Protein 2CH5 (pdb70)

InterPro domains:
  IPR002731 ATPase, BadF/BadG/BcrA/BcrD type [PF01869] (7-278)
  IPR039758 N-acetyl-D-glucosamine kinase NAGK-like [PTHR12862] (1-342)
  IPR043129 ATPase, nucleotide binding domain [SSF53067] (2-115)
  IPR043129 ATPase, nucleotide binding domain [SSF53067] (118-343)

GO terms:
  GO:0005515 protein binding (F, IPI)
  GO:0042742 defense response to bacterium (P, IDA)
  GO:0045127 N-acetylglucosamine kinase activity (F, IDA)
  GO:0032495 response to muramyl dipeptide (P, IDA)
  GO:0070434 positive regulation of nucleotide-binding oligomerization domain containing 2 signaling pathway (P, IDA)
  GO:0160047 muramyl dipeptide kinase activity (F, IDA)
  GO:0019262 N-acetylneuraminate catabolic process (P, TAS)
  GO:0006044 N-acetylglucosamine metabolic process (P, TAS)
  GO:0006051 N-acetylmannosamine metabolic process (P, TAS)
  GO:0045127 N-acetylglucosamine kinase activity (F, IMP)
  GO:0006046 N-acetylglucosamine catabolic process (P, IMP)
  GO:0006048 UDP-N-acetylglucosamine biosynthetic process (P, IMP)
  GO:0005829 cytosol (C, TAS)
  GO:0070062 extracellular exosome (C, HDA)

Solvent-accessible surface area: 55566 Å² total; per-residue (Å²): 135,30,136,189,34,32,13,7,1,0,0,40,1,18,32,72,141,1,43,0,0,0,0,10,63,113,22,128,50,39,9,86,4,82,9,113,20,2,22,12,25,60,35,10,30,86,115,0,0,72,56,0,16,90,0,0,53,91,0,3,114,133,18,36,8,68,102,116,64,49,0,77,0,0,0,0,0,1,16,12,9,86,36,150,74,5,8,125,55,2,34,90,52,0,114,115,91,51,89,118,4,8,97,12,6,40,25,25,30,22,1,14,0,2,8,13,0,19,50,87,98,15,12,4,0,0,23,0,11,14,15,4,19,0,53,1,40,13,65,120,43,55,126,30,24,0,1,27,23,16,29,16,2,14,4,18,0,0,10,9,35,0,0,41,57,0,0,34,25,0,0,14,34,69,8,85,12,98,93,28,65,70,114,26,34,56,0,70,133,6,0,46,107,61,18,138,26,113,67,45,49,22,0,6,35,57,3,25,148,82,51,56,24,45,170,2,3,28,0,12,128,27,0,10,51,0,1,126,136,25,22,71,0,0,125,54,2,1,64,77,0,0,24,20,0,0,73,0,0,34,3,2,6,79,93,8,39,88,79,23,15,127,62,194,59,3,0,55,0,10,7,30,34,66,8,20,189,21,18,129,41,0,37,78,0,0,12,41,3,0,5,110,30,22,82,125,73,91,4,79,12,0,1,0,41,103,37,136,68,20,9,0,10,0,0,0,18,53,0,0,127,94,50,59,42,132,3,65,36,90,68,102,34,4,12,86,48,65,19,51,6,66,6,37,128,36,139,180,36,26,16,6,0,0,0,35,2,26,34,62,140,0,41,0,2,0,0,15,68,104,22,114,61,42,11,90,3,84,9,110,28,3,28,12,25,61,30,10,32,83,95,0,0,67,53,0,18,89,0,0,48,92,0,5,117,133,17,36,9,70,102,118,66,48,2,74,0,0,0,0,0,1,16,12,8,78,34,157,78,5,8,123,53,1,38,85,51,0,112,113,94,52,85,115,3,8,99,15,4,41,24,27,29,23,1,16,0,2,8,12,0,22,35,86,100,13,12,4,0,0,22,0,11,14,15,5,21,0,66,2,40,11,67,116,46,56,131,30,20,0,4,27,22,15,27,17,2,15,4,19,0,0,9,11,37,0,0,38,58,0,0,35,23,0,0,17,36,69,9,89,13,97,90,27,63,37,117,24,36,65,0,75,110,6,0,32,105,62,19,144,21,112,68,46,51,20,0,6,36,61,3,25,143,86,51,58,26,55,186,2,2,28,0,12,127,28,0,10,40,0,3,130,138,43,26,40,0,0,49,69,2,2,46,69,0,0,28,22,0,0,78,0,0,27,2,2,27,96,93,8,40,92,90,26,36,122,62,217,76,3,1,49,0,11,6,31,34,68,7,20,194,22,18,110,35,0,49,31,0,0,29,33,4,0,41,68,12,88,85,171,58,76,16,1,3,0,36,106,36,134,71,24,7,0,10,0,0,0,18,52,0,0,133,94,50,55,48,133,4,64,37,85,65,102,31,4,13,83,51,65,35,79,65,100,17,112,137,25,132,183,41,29,13,7,0,0,0,38,1,17,36,60,138,0,43,0,3,0,0,11,65,117,23,143,50,42,12,92,4,83,8,111,28,2,25,12,24,61,30,14,35,90,110,0,0,76,43,0,18,90,0,0,49,92,0,3,118,133,18,35,10,69,104,118,66,49,2,76,0,0,0,0,1,1,17,14,9,84,34,148,72,6,2,119,58,1,38,91,52,0,114,113,96,51,89,118,4,6,92,15,8,38,31,35,27,20,0,13,0,2,9,15,0,21,43,88,96,12,12,4,0,0,23,0,10,21,15,5,22,0,60,1,45,14,66,91,71,51,127,32,19,0,2,28,17,16,30,15,2,15,4,18,0,0,10,10,36,0,0,40,56,0,0,33,24,0,0,15,35,69,9,88,15,96,92,28,65,72,117,25,34,63,0,71,135,5,0,47,109,58,18,148,24,115,65,44,44,21,0,7,36,59,3,25,147,83,50,61,27,58,181,3,2,26,0,13,124,29,0,15,44,0,2,134,135,42,25,71,0,0,71,69,2,1,49,71,0,0,30,22,0,0,72,0,0,32,5,2,21,96,102,8,45,91,75,25,29,122,66,198,69,2,1,47,0,10,6,32,33,58,7,19,182,25,17,129,22,0,41,54,0,0,0,10,8,1,16,58,21,39,155,172,8,77,12,0,4,0,38,99,36,138,70,24,8,0,10,0,0,0,18,51,0,0,129,92,50,58,40,132,3,66,37,86,66,103,30,3,11,77,57,62,27,67,22,96,31,78,126,42,138,173,37,30,14,8,0,0,0,42,0,17,34,50,148,1,40,0,0,0,0,18,63,114,23,136,46,50,10,88,4,84,9,114,20,1,18,12,24,53,35,10,32,89,108,0,0,67,47,0,18,92,0,0,46,90,0,5,120,128,18,37,12,69,100,117,67,47,1,72,0,0,0,0,0,1,15,13,9,78,26,114,69,5,9,126,58,1,25,92,51,0,124,113,92,52,86,120,4,7,100,16,10,42,28,28,28,20,1,17,0,2,8,13,0,23,33,87,100,13,12,4,0,0,22,0,11,21,14,5,22,0,63,2,43,11,65,118,45,56,129,31,17,0,4,28,23,16,30,15,2,16,4,15,0,0,8,11,29,0,0,38,57,0,0,34,24,0,0,16,35,66,8,84,13,97,94,28,64,69,118,25,29,64,0,62,106,7,0,36,126,61,18,158,23,114,69,45,56,20,0,7,42,63,3,25,145,82,50,60,26,59,179,2,2,28,0,12,127,28,0,12,44,0,5,125,133,42,24,69,0,0,50,56,2,1,53,75,0,0,31,42,0,0,71,1,0,33,5,2,26,100,102,9,42,86,82,24,37,123,65,209,78,3,1,45,0,11,6,32,34,70,8,20,196,21,19,110,40,0,46,42,0,0,32,42,8,0,12,102,14,78,33,169,53,77,16,0,4,0,26,103,38,126,73,20,7,0,10,0,0,0,18,51,0,0,125,93,52,57,41,129,5,64,36,94,67,96,33,3,21,79,53,63,40,75,52,98,23,55

Sequence (1370 aa):
PQFMAAIYGGVEGGGTRSEVLLVSEDGKILAEADGLSTNHWLIGTDKCVERINEMVNRAKRKAGVDPLVPLRSLGLSLSGGDQEDAGRILIEELRDRFPYLSESYLITTDAAGSIATATPDGGVVLISGTGSNCRLINPDGSESGCGGWGHMMGDEGSAYWIAHQAVKIVFDSIDNLEAAPHDIGYVKQAMFHYFQVPDRLGILTHLYRDFDKCRFAGFCRKIAEGAQQGDPLSRYIFRKAGEMLGRHIVAVLPEIDPVLFQGKIGLPILCVGSVWKSWELLKEGFLLALTQGRAQNFFSSFTLMKLRHSSALGGASLGARHIGHLLPMDYSANAIAFYSYTFSPQFMAAIYGGVEGGGTRSEVLLVSEDGKILAEADGLSTNHWLIGTDKCVERINEMVNRAKRKAGVDPLVPLRSLGLSLSGGDQEDAGRILIEELRDRFPYLSESYLITTDAAGSIATATPDGGVVLISGTGSNCRLINPDGSESGCGGWGHMMGDEGSAYWIAHQAVKIVFDSIDNLEAAPHDIGYVKQAMFHYFQVPDRLGILTHLYRDFDKCRFAGFCRKIAEGAQQGDPLSRYIFRKAGEMLGRHIVAVLPEIDPVLFQGKIGLPILCVGSVWKSWELLKEGFLLALTQGREIFSSFTLMKLRHSSALGGASLGARHIGHLLPMDYSANAIAFYSYTFSPQFMAAIYGGVEGGGTRSEVLLVSEDGKILAEADGLSTNHWLIGTDKCVERINEMVNRAKRKAGVDPLVPLRSLGLSLSGGDQEDAGRILIEELRDRFPYLSESYLITTDAAGSIATATPDGGVVLISGTGSNCRLINPDGSESGCGGWGHMMGDEGSAYWIAHQAVKIVFDSIDNLEAAPHDIGYVKQAMFHYFQVPDRLGILTHLYRDFDKCRFAGFCRKIAEGAQQGDPLSRYIFRKAGEMLGRHIVAVLPEIDPVLFQGKIGLPILCVGSVWKSWELLKEGFLLALTQGREFFSSFTLMKLRHSSALGGASLGARHIGHLLPMDYSANAIAFYSYTFSPQFMAAIYGGVEGGGTRSEVLLVSEDGKILAEADGLSTNHWLIGTDKCVERINEMVNRAKRKAGVDPLVPLRSLGLSLSGGDQEDAGRILIEELRDRFPYLSESYLITTDAAGSIATATPDGGVVLISGTGSNCRLINPDGSESGCGGWGHMMGDEGSAYWIAHQAVKIVFDSIDNLEAAPHDIGYVKQAMFHYFQVPDRLGILTHLYRDFDKCRFAGFCRKIAEGAQQGDPLSRYIFRKAGEMLGRHIVAVLPEIDPVLFQGKIGLPILCVGSVWKSWELLKEGFLLALTQGREIFSSFTLMKLRHSSALGGASLGARHIGHLLPMDYSANAIAFYSYTFS

Nearest PDB structures (foldseek):
  2ch5-assembly1_A  TM=1.003E+00  e=2.775E-71  Homo sapiens
  2ch5-assembly2_C  TM=1.001E+00  e=9.405E-68  Homo sapiens
  2ch5-assembly2_D  TM=9.970E-01  e=1.240E-66  Homo sapiens
  2ch6-assembly2_C  TM=9.502E-01  e=1.767E-57  Homo sapiens
  2ch6-assembly2_B  TM=9.580E-01  e=5.523E-48  Homo sapiens

Foldseek 3Di:
DAAPFAKFKFWQADDQWIKMWIATLQGHTQFMFIWGHQACVPVNLVVNLVGVQVGLVVRCVSSVPDPLAEHAWYFYAHQVLPPPVSVVVNQVCNCVPPVSHYPYYDGHHSQQLLQLLQDPQWAWEWEAALATWIKTQHNVRDIDIDGSPDPVPDRFLHLLNLLVVLLVLVVCCVVVVDNRPADNVQSVVLVCVLLVHDDDVSCVCCVPVVPDSNSSSVSSVSLLVCVVVPGVRSLVSLLRSLQVSLVRCLVCVVVYDLVCQDDPQGNEYEYHYDSCVSVVSSPNSNVCNNLVSDDPDRHQKHFYKYFPDDSSSSSSQVRQVVVPRHHDHDSVNTMDTDDMDGND/DQAPFAKFKFWQQAAQWIKMFIATLQQHTQFMFIWGHQACVPPNLVVNLVGVQVGLVVRCVSSVPDPLAEHAWYFYAHQVLPDPVSVVVNVVCNCVVPVSHYPYYHGHHSQQLLCLQQDPQWAWEWEAALATWIKTQHNVRDIDIDDSPDDVPDRFLHLLNLLVVLLVQVVCCVVVVDNRPADNVQSVVLVCVLLVHDDPVSCVCCVPPVDDSVSSSVSSVSLLVCVVVPGPRSLVSLLRSLLVSLLRCLVCVVVYDCVCQDDDQGNEYEYHYDCCVSCVSSPVSNVVNNLVSVVCRFKYWYKYFPDDSSSSSSQVRQVVVPRHHDHDSVNTMDTDDMTGDD/DAAPFAKFKFWQADAQWIKMWIATLQGHTQFMFIWGHQACVPPPLVVNLVGVQVGLVVRCVSSVPDPLAEHAWYFYAHQVLPPDVSVVVNVVCNCVVPVSHYPYYDGHHSQQLLQLLQDPQWAWEWEAALATWIKTQHSPRDIDIDDSPDDVPDRFLHLLNLLVVLVVQVVCCVVVVDNHPADNVQSVVLVCVLQVHDDDVSCVCCVPVVPDSNSSSVSSVSLLVCVVVPGVSSLVSLLSSLQVSLVRCLVCQVVYDVVCQDDDFGNEYEYHYDSCVSVVSSPNSNCVNNVVRCCDHFKYFYKYFPDDSSSSSSQVRQVVVPRHHDHDNVNGMDTDDMDTDD/DQAPFAKFKFWQQDDFKIKMWIATLQQHTQFIWIWGHQACVVVNLVVNLVGVQVGLVVRCVSSVPDPLAEHAWYFYAHQVLPPPVSVVVNVVCNCVVPVSHYPYYDGHHSQLLLVLQQDPQWAWEWEAALATWIKTQHNVRDIDIDDSDDPVPDRFLHLLNLLVCLLVLVVCCVVVVDNHPADNVQSVVLVCVLLVHDDPVSCVCCVPVVDDSVSSSVSSVSLLVCVVVPGVSSLVSLLRSLQVSLLRCLVCVVVYDCVCQDDDQGHEYEYDYDSCVSCVSSPNSNVVNNVVSVVVIFKHFYKYFPDDSSSSSSQVGQVVVPRHHDHDSVNGMDTDDMDGDD

Structure (mmCIF, N/CA/C/O backbone):
data_2CH5
#
_entry.id   2CH5
#
_cell.length_a   57.537
_cell.length_b   98.482
_cell.length_c   101.981
_cell.angle_alpha   63.43
_cell.angle_beta   75.66
_cell.angle_gamma   75.06
#
_symmetry.space_group_name_H-M   'P 1'
#
loop_
_entity.id
_entity.type
_entity.pdbx_description
1 polymer 'NAGK PROTEIN'
2 non-polymer 2-acetamido-2-deoxy-beta-D-glucopyranose
3 non-polymer GLYCEROL
4 non-polymer 2-acetamido-2-deoxy-alpha-D-glucopyranose
5 water water
#
loop_
_atom_site.group_PDB
_atom_site.id
_atom_site.type_symbol
_atom_site.label_atom_id
_atom_site.label_alt_id
_atom_site.label_comp_id
_atom_site.label_asym_id
_atom_site.label_entity_id
_atom_site.label_seq_id
_atom_site.pdbx_PDB_ins_code
_atom_site.Cartn_x
_atom_site.Cartn_y
_atom_site.Cartn_z
_atom_site.occupancy
_atom_site.B_iso_or_equiv
_atom_site.auth_seq_id
_atom_site.auth_comp_id
_atom_site.auth_asym_id
_atom_site.auth_atom_id
_atom_site.pdbx_PDB_model_num
ATOM 1 N N . PRO A 1 1 ? 43.023 55.402 102.803 1.00 49.87 -2 PRO A N 1
ATOM 2 C CA . PRO A 1 1 ? 41.895 56.180 102.274 1.00 48.57 -2 PRO A CA 1
ATOM 3 C C . PRO A 1 1 ? 42.287 56.927 100.984 1.00 48.40 -2 PRO A C 1
ATOM 4 O O . PRO A 1 1 ? 42.421 58.166 100.968 1.00 49.78 -2 PRO A O 1
ATOM 8 N N . GLN A 1 2 ? 42.459 56.150 99.918 1.00 46.45 -1 GLN A N 1
ATOM 9 C CA . GLN A 1 2 ? 42.935 56.619 98.625 1.00 44.64 -1 GLN A CA 1
ATOM 10 C C . GLN A 1 2 ? 41.976 56.151 97.506 1.00 42.66 -1 GLN A C 1
ATOM 11 O O . GLN A 1 2 ? 41.612 56.921 96.619 1.00 41.70 -1 GLN A O 1
ATOM 17 N N . PHE A 1 3 ? 41.562 54.888 97.567 1.00 40.14 0 PHE A N 1
ATOM 18 C CA . PHE A 1 3 ? 40.776 54.275 96.488 1.00 40.15 0 PHE A CA 1
ATOM 19 C C . PHE A 1 3 ? 39.284 54.294 96.801 1.00 38.31 0 PHE A C 1
ATOM 20 O O . PHE A 1 3 ? 38.430 54.196 95.939 1.00 38.39 0 PHE A O 1
ATOM 28 N N . MET A 1 4 ? 38.976 54.313 98.535 1.00 29.27 1 MET A N 1
ATOM 29 C CA . MET A 1 4 ? 37.533 54.156 98.808 1.00 29.74 1 MET A CA 1
ATOM 30 C C . MET A 1 4 ? 36.741 55.430 98.617 1.00 29.95 1 MET A C 1
ATOM 31 O O . MET A 1 4 ? 35.538 55.371 98.375 1.00 30.32 1 MET A O 1
ATOM 36 N N . ALA A 1 5 ? 37.416 56.577 98.737 1.00 30.12 2 ALA A N 1
ATOM 37 C CA . ALA A 1 5 ? 36.743 57.858 98.814 1.00 29.68 2 ALA A CA 1
ATOM 38 C C . ALA A 1 5 ? 37.017 58.745 97.594 1.00 29.16 2 ALA A C 1
ATOM 39 O O . ALA A 1 5 ? 37.994 58.550 96.869 1.00 27.85 2 ALA A O 1
ATOM 41 N N . ALA A 1 6 ? 36.131 59.726 97.405 1.00 28.88 3 ALA A N 1
ATOM 42 C CA . ALA A 1 6 ? 36.281 60.758 96.384 1.00 28.05 3 ALA A CA 1
ATOM 43 C C . ALA A 1 6 ? 37.562 61.586 96.576 1.00 27.53 3 ALA A C 1
ATOM 44 O O . ALA A 1 6 ? 37.920 61.959 97.695 1.00 27.74 3 ALA A O 1
ATOM 46 N N . ILE A 1 7 ? 38.234 61.886 95.466 1.00 26.75 4 ILE A N 1
ATOM 47 C CA . ILE A 1 7 ? 39.403 62.750 95.482 1.00 25.82 4 ILE A CA 1
ATOM 48 C C . ILE A 1 7 ? 39.090 64.027 94.729 1.00 24.43 4 ILE A C 1
ATOM 49 O O . ILE A 1 7 ? 38.575 64.002 93.579 1.00 22.47 4 ILE A O 1
ATOM 54 N N . TYR A 1 8 ? 39.415 65.136 95.396 1.00 23.09 5 TYR A N 1
ATOM 55 C CA . TYR A 1 8 ? 39.152 66.475 94.902 1.00 23.67 5 TYR A CA 1
ATOM 56 C C . TYR A 1 8 ? 40.420 67.186 94.541 1.00 23.74 5 TYR A C 1
ATOM 57 O O . TYR A 1 8 ? 41.289 67.347 95.390 1.00 24.49 5 TYR A O 1
ATOM 66 N N . GLY A 1 9 ? 40.496 67.675 93.303 1.00 23.10 6 GLY A N 1
ATOM 67 C CA . GLY A 1 9 ? 41.685 68.337 92.811 1.00 23.10 6 GLY A CA 1
ATOM 68 C C . GLY A 1 9 ? 41.458 69.845 92.732 1.00 23.32 6 GLY A C 1
ATOM 69 O O . GLY A 1 9 ? 40.325 70.311 92.513 1.00 23.16 6 GLY A O 1
ATOM 70 N N . GLY A 1 10 ? 42.531 70.581 92.917 1.00 23.35 7 GLY A N 1
ATOM 71 C CA . GLY A 1 10 ? 42.567 72.023 92.650 1.00 23.35 7 GLY A CA 1
ATOM 72 C C . GLY A 1 10 ? 43.814 72.362 91.882 1.00 22.84 7 GLY A C 1
ATOM 73 O O . GLY A 1 10 ? 44.871 71.763 92.098 1.00 22.24 7 GLY A O 1
ATOM 74 N N . VAL A 1 11 ? 43.697 73.313 90.957 1.00 23.89 8 VAL A N 1
ATOM 75 C CA . VAL A 1 11 ? 44.867 73.858 90.244 1.00 25.44 8 VAL A CA 1
ATOM 76 C C . VAL A 1 11 ? 44.875 75.388 90.411 1.00 27.07 8 VAL A C 1
ATOM 77 O O . VAL A 1 11 ? 43.888 76.047 90.076 1.00 27.51 8 VAL A O 1
ATOM 81 N N . GLU A 1 12 ? 45.984 75.906 90.941 1.00 28.37 9 GLU A N 1
ATOM 82 C CA . GLU A 1 12 ? 46.276 77.336 91.079 1.00 29.09 9 GLU A CA 1
ATOM 83 C C . GLU A 1 12 ? 47.028 77.672 89.829 1.00 30.22 9 GLU A C 1
ATOM 84 O O . GLU A 1 12 ? 48.112 77.131 89.596 1.00 27.83 9 GLU A O 1
ATOM 90 N N . GLY A 1 13 ? 46.450 78.524 88.996 1.00 32.30 10 GLY A N 1
ATOM 91 C CA . GLY A 1 13 ? 47.048 78.817 87.716 1.00 35.43 10 GLY A CA 1
ATOM 92 C C . GLY A 1 13 ? 47.164 80.290 87.419 1.00 37.32 10 GLY A C 1
ATOM 93 O O . GLY A 1 13 ? 46.745 80.749 86.316 1.00 38.93 10 GLY A O 1
ATOM 94 N N . GLY A 1 14 ? 47.717 81.032 88.378 1.00 38.61 11 GLY A N 1
ATOM 95 C CA . GLY A 1 14 ? 48.173 82.398 88.118 1.00 39.84 11 GLY A CA 1
ATOM 96 C C . GLY A 1 14 ? 49.692 82.504 87.955 1.00 40.81 11 GLY A C 1
ATOM 97 O O . GLY A 1 14 ? 50.428 81.735 88.568 1.00 41.96 11 GLY A O 1
ATOM 98 N N . GLY A 1 15 ? 50.166 83.432 87.116 1.00 41.88 12 GLY A N 1
ATOM 99 C CA . GLY A 1 15 ? 51.605 83.841 87.158 1.00 41.52 12 GLY A CA 1
ATOM 100 C C . GLY A 1 15 ? 52.688 82.987 86.476 1.00 41.81 12 GLY A C 1
ATOM 101 O O . GLY A 1 15 ? 52.492 82.502 85.370 1.00 42.59 12 GLY A O 1
ATOM 102 N N . THR A 1 16 ? 53.855 82.824 87.122 1.00 41.31 13 THR A N 1
ATOM 103 C CA . THR A 1 16 ? 54.999 82.142 86.457 1.00 40.46 13 THR A CA 1
ATOM 104 C C . THR A 1 16 ? 54.748 80.643 86.208 1.00 38.35 13 THR A C 1
ATOM 105 O O . THR A 1 16 ? 55.504 79.991 85.489 1.00 37.69 13 THR A O 1
ATOM 109 N N . ARG A 1 17 ? 53.659 80.112 86.757 1.00 35.63 14 ARG A N 1
ATOM 110 C CA . ARG A 1 17 ? 53.684 78.745 87.201 1.00 32.65 14 ARG A CA 1
ATOM 111 C C . ARG A 1 17 ? 52.337 78.331 87.772 1.00 31.43 14 ARG A C 1
ATOM 112 O O . ARG A 1 17 ? 51.587 79.173 88.263 1.00 30.28 14 ARG A O 1
ATOM 120 N N . SER A 1 18 ? 52.072 77.023 87.758 1.00 29.16 15 SER A N 1
ATOM 121 C CA . SER A 1 18 ? 50.858 76.471 88.335 1.00 28.82 15 SER A CA 1
ATOM 122 C C . SER A 1 18 ? 51.231 75.426 89.388 1.00 27.28 15 SER A C 1
ATOM 123 O O . SER A 1 18 ? 52.377 74.924 89.422 1.00 24.92 15 SER A O 1
ATOM 126 N N . GLU A 1 19 ? 50.276 75.127 90.254 1.00 27.38 16 GLU A N 1
ATOM 127 C CA . GLU A 1 19 ? 50.420 74.065 91.259 1.00 27.87 16 GLU A CA 1
ATOM 128 C C . GLU A 1 19 ? 49.106 73.278 91.356 1.00 26.81 16 GLU A C 1
ATOM 129 O O . GLU A 1 19 ? 48.035 73.871 91.278 1.00 24.84 16 GLU A O 1
ATOM 135 N N . VAL A 1 20 ? 49.199 71.941 91.447 1.00 26.36 17 VAL A N 1
ATOM 136 C CA . VAL A 1 20 ? 48.037 71.074 91.728 1.00 26.30 17 VAL A CA 1
ATOM 137 C C . VAL A 1 20 ? 48.121 70.608 93.168 1.00 24.80 17 VAL A C 1
ATOM 138 O O . VAL A 1 20 ? 49.195 70.173 93.609 1.00 24.40 17 VAL A O 1
ATOM 142 N N . LEU A 1 21 ? 46.986 70.604 93.856 1.00 25.00 18 LEU A N 1
ATOM 143 C CA . LEU A 1 21 ? 46.785 69.793 95.055 1.00 25.77 18 LEU A CA 1
ATOM 144 C C . LEU A 1 21 ? 45.686 68.772 94.822 1.00 25.02 18 LEU A C 1
ATOM 145 O O . LEU A 1 21 ? 44.677 69.075 94.179 1.00 25.17 18 LEU A O 1
ATOM 150 N N . LEU A 1 22 ? 45.891 67.563 95.345 1.00 24.77 19 LEU A N 1
ATOM 151 C CA . LEU A 1 22 ? 44.822 66.576 95.461 1.00 24.70 19 LEU A CA 1
ATOM 152 C C . LEU A 1 22 ? 44.500 66.421 96.927 1.00 24.33 19 LEU A C 1
ATOM 153 O O . LEU A 1 22 ? 45.401 66.255 97.747 1.00 22.30 19 LEU A O 1
ATOM 158 N N . VAL A 1 23 ? 43.204 66.469 97.245 1.00 23.79 20 VAL A N 1
ATOM 159 C CA . VAL A 1 23 ? 42.720 66.465 98.618 1.00 24.74 20 VAL A CA 1
ATOM 160 C C . VAL A 1 23 ? 41.661 65.355 98.794 1.00 24.72 20 VAL A C 1
ATOM 161 O O . VAL A 1 23 ? 40.828 65.115 97.896 1.00 24.08 20 VAL A O 1
ATOM 165 N N . SER A 1 24 ? 41.714 64.661 99.931 1.00 25.23 21 SER A N 1
ATOM 166 C CA . SER A 1 24 ? 40.709 63.647 100.227 1.00 25.68 21 SER A CA 1
ATOM 167 C C . SER A 1 24 ? 39.379 64.294 100.557 1.00 26.06 21 SER A C 1
ATOM 168 O O . SER A 1 24 ? 39.295 65.477 100.933 1.00 25.10 21 SER A O 1
ATOM 171 N N . GLU A 1 25 ? 38.338 63.495 100.401 1.00 26.60 22 GLU A N 1
ATOM 172 C CA . GLU A 1 25 ? 36.991 63.849 100.824 1.00 28.42 22 GLU A CA 1
ATOM 173 C C . GLU A 1 25 ? 36.980 64.527 102.203 1.00 27.95 22 GLU A C 1
ATOM 174 O O . GLU A 1 25 ? 36.192 65.445 102.431 1.00 27.33 22 GLU A O 1
ATOM 180 N N . ASP A 1 26 ? 37.879 64.086 103.101 1.00 28.36 23 ASP A N 1
ATOM 181 C CA . ASP A 1 26 ? 37.948 64.624 104.476 1.00 29.03 23 ASP A CA 1
ATOM 182 C C . ASP A 1 26 ? 38.861 65.843 104.680 1.00 28.71 23 ASP A C 1
ATOM 183 O O . ASP A 1 26 ? 39.011 66.309 105.797 1.00 28.19 23 ASP A O 1
ATOM 188 N N . GLY A 1 27 ? 39.446 66.367 103.605 1.00 28.34 24 GLY A N 1
ATOM 189 C CA . GLY A 1 27 ? 40.242 67.591 103.672 1.00 28.83 24 GLY A CA 1
ATOM 190 C C . GLY A 1 27 ? 41.745 67.407 103.786 1.00 28.81 24 GLY A C 1
ATOM 191 O O . GLY A 1 27 ? 42.468 68.391 103.954 1.00 29.31 24 GLY A O 1
ATOM 192 N N . LYS A 1 28 ? 42.212 66.168 103.691 1.00 28.99 25 LYS A N 1
ATOM 193 C CA . LYS A 1 28 ? 43.650 65.846 103.825 1.00 29.42 25 LYS A CA 1
ATOM 194 C C . LYS A 1 28 ? 44.356 65.969 102.479 1.00 28.66 25 LYS A C 1
ATOM 195 O O . LYS A 1 28 ? 43.943 65.363 101.493 1.00 28.14 25 LYS A O 1
ATOM 201 N N . ILE A 1 29 ? 45.430 66.748 102.433 1.00 28.60 26 ILE A N 1
ATOM 202 C CA . ILE A 1 29 ? 46.200 66.896 101.198 1.00 28.12 26 ILE A CA 1
ATOM 203 C C . ILE A 1 29 ? 46.943 65.574 100.952 1.00 27.53 26 ILE A C 1
ATOM 204 O O . ILE A 1 29 ? 47.689 65.090 101.815 1.00 27.35 26 ILE A O 1
ATOM 209 N N . LEU A 1 30 ? 46.679 64.968 99.794 1.00 26.20 27 LEU A N 1
ATOM 210 C CA . LEU A 1 30 ? 47.264 63.683 99.412 1.00 26.03 27 LEU A CA 1
ATOM 211 C C . LEU A 1 30 ? 48.522 63.814 98.520 1.00 25.48 27 LEU A C 1
ATOM 212 O O . LEU A 1 30 ? 49.376 62.924 98.507 1.00 25.46 27 LEU A O 1
ATOM 217 N N . ALA A 1 31 ? 48.594 64.901 97.748 1.00 25.27 28 ALA A N 1
ATOM 218 C CA . ALA A 1 31 ? 49.677 65.130 96.777 1.00 24.56 28 ALA A CA 1
ATOM 219 C C . ALA A 1 31 ? 49.692 66.575 96.307 1.00 24.01 28 ALA A C 1
ATOM 220 O O . ALA A 1 31 ? 48.641 67.234 96.240 1.00 22.65 28 ALA A O 1
ATOM 222 N N . GLU A 1 32 ? 50.885 67.031 95.945 1.00 23.73 29 GLU A N 1
ATOM 223 C CA . GLU A 1 32 ? 51.088 68.327 95.318 1.00 25.54 29 GLU A CA 1
ATOM 224 C C . GLU A 1 32 ? 52.054 68.169 94.159 1.00 24.63 29 GLU A C 1
ATOM 225 O O . GLU A 1 32 ? 52.969 67.333 94.216 1.00 23.16 29 GLU A O 1
ATOM 231 N N . ALA A 1 33 ? 51.870 68.977 93.122 1.00 23.12 30 ALA A N 1
ATOM 232 C CA . ALA A 1 33 ? 52.818 69.007 92.014 1.00 23.63 30 ALA A CA 1
ATOM 233 C C . ALA A 1 33 ? 52.874 70.388 91.385 1.00 23.40 30 ALA A C 1
ATOM 234 O O . ALA A 1 33 ? 51.848 71.097 91.343 1.00 23.36 30 ALA A O 1
ATOM 236 N N . ASP A 1 34 ? 54.055 70.766 90.875 1.00 22.02 31 ASP A N 1
ATOM 237 C CA . ASP A 1 34 ? 54.181 72.014 90.112 1.00 23.13 31 ASP A CA 1
ATOM 238 C C . ASP A 1 34 ? 53.818 71.724 88.697 1.00 22.60 31 ASP A C 1
ATOM 239 O O . ASP A 1 34 ? 53.983 70.614 88.243 1.00 22.48 31 ASP A O 1
ATOM 244 N N . GLY A 1 35 ? 53.364 72.754 88.006 1.00 22.34 32 GLY A N 1
ATOM 245 C CA . GLY A 1 35 ? 53.089 72.713 86.568 1.00 22.84 32 GLY A CA 1
ATOM 246 C C . GLY A 1 35 ? 53.514 73.990 85.882 1.00 22.21 32 GLY A C 1
ATOM 247 O O . GLY A 1 35 ? 53.981 74.954 86.524 1.00 21.70 32 GLY A O 1
ATOM 248 N N . LEU A 1 36 ? 53.386 73.988 84.558 1.00 22.83 33 LEU A N 1
ATOM 249 C CA . LEU A 1 36 ? 53.699 75.155 83.742 1.00 23.78 33 LEU A CA 1
ATOM 250 C C . LEU A 1 36 ? 52.581 76.227 83.813 1.00 24.07 33 LEU A C 1
ATOM 251 O O . LEU A 1 36 ? 51.524 75.974 84.371 1.00 24.35 33 LEU A O 1
ATOM 256 N N . SER A 1 37 ? 52.843 77.414 83.252 1.00 25.74 34 SER A N 1
ATOM 257 C CA . SER A 1 37 ? 51.843 78.517 83.157 1.00 25.93 34 SER A CA 1
ATOM 258 C C . SER A 1 37 ? 50.544 78.066 82.477 1.00 25.87 34 SER A C 1
ATOM 259 O O . SER A 1 37 ? 50.554 77.287 81.495 1.00 27.25 34 SER A O 1
ATOM 262 N N . THR A 1 38 ? 49.423 78.547 83.014 1.00 25.53 35 THR A N 1
ATOM 263 C CA . THR A 1 38 ? 48.100 78.230 82.497 1.00 25.23 35 THR A CA 1
ATOM 264 C C . THR A 1 38 ? 47.232 79.496 82.332 1.00 24.70 35 THR A C 1
ATOM 265 O O . THR A 1 38 ? 46.012 79.443 82.557 1.00 25.83 35 THR A O 1
ATOM 269 N N . ASN A 1 39 ? 47.876 80.601 81.923 1.00 24.76 36 ASN A N 1
ATOM 270 C CA . ASN A 1 39 ? 47.215 81.833 81.509 1.00 24.33 36 ASN A CA 1
ATOM 271 C C . ASN A 1 39 ? 46.815 81.809 80.028 1.00 23.97 36 ASN A C 1
ATOM 272 O O . ASN A 1 39 ? 47.644 82.013 79.160 1.00 23.75 36 ASN A O 1
ATOM 277 N N . HIS A 1 40 ? 45.528 81.628 79.765 1.00 24.21 37 HIS A N 1
ATOM 278 C CA . HIS A 1 40 ? 45.025 81.437 78.413 1.00 23.86 37 HIS A CA 1
ATOM 279 C C . HIS A 1 40 ? 45.139 82.684 77.562 1.00 22.71 37 HIS A C 1
ATOM 280 O O . HIS A 1 40 ? 45.214 82.620 76.349 1.00 23.90 37 HIS A O 1
ATOM 287 N N . TRP A 1 41 ? 45.206 83.842 78.199 1.00 22.61 38 TRP A N 1
ATOM 288 C CA . TRP A 1 41 ? 45.392 85.073 77.463 1.00 22.24 38 TRP A CA 1
ATOM 289 C C . TRP A 1 41 ? 46.755 85.055 76.781 1.00 21.81 38 TRP A C 1
ATOM 290 O O . TRP A 1 41 ? 46.909 85.577 75.691 1.00 21.90 38 TRP A O 1
ATOM 301 N N . LEU A 1 42 ? 47.740 84.446 77.441 1.00 22.34 39 LEU A N 1
ATOM 302 C CA . LEU A 1 42 ? 49.124 84.403 76.932 1.00 23.82 39 LEU A CA 1
ATOM 303 C C . LEU A 1 42 ? 49.463 83.170 76.108 1.00 24.51 39 LEU A C 1
ATOM 304 O O . LEU A 1 42 ? 50.202 83.277 75.124 1.00 25.01 39 LEU A O 1
ATOM 309 N N . ILE A 1 43 ? 48.928 82.018 76.474 1.00 24.92 40 ILE A N 1
ATOM 310 C CA . ILE A 1 43 ? 49.338 80.781 75.806 1.00 26.73 40 ILE A CA 1
ATOM 311 C C . ILE A 1 43 ? 48.261 80.047 75.018 1.00 26.88 40 ILE A C 1
ATOM 312 O O . ILE A 1 43 ? 48.581 79.102 74.278 1.00 25.97 40 ILE A O 1
ATOM 317 N N . GLY A 1 44 ? 47.006 80.465 75.163 1.00 27.17 41 GLY A N 1
ATOM 318 C CA . GLY A 1 44 ? 45.908 79.850 74.415 1.00 28.06 41 GLY A CA 1
ATOM 319 C C . GLY A 1 44 ? 45.350 78.690 75.214 1.00 28.24 41 GLY A C 1
ATOM 320 O O . GLY A 1 44 ? 46.019 78.130 76.082 1.00 29.11 41 GLY A O 1
ATOM 321 N N . THR A 1 45 ? 44.121 78.329 74.921 1.00 28.39 42 THR A N 1
ATOM 322 C CA . THR A 1 45 ? 43.462 77.194 75.586 1.00 29.09 42 THR A CA 1
ATOM 323 C C . THR A 1 45 ? 44.067 75.809 75.311 1.00 28.84 42 THR A C 1
ATOM 324 O O . THR A 1 45 ? 44.108 74.964 76.216 1.00 28.21 42 THR A O 1
ATOM 328 N N . ASP A 1 46 ? 44.515 75.549 74.092 1.00 29.50 43 ASP A N 1
ATOM 329 C CA . ASP A 1 46 ? 45.080 74.226 73.781 1.00 29.28 43 ASP A CA 1
ATOM 330 C C . ASP A 1 46 ? 46.285 73.852 74.694 1.00 29.71 43 ASP A C 1
ATOM 331 O O . ASP A 1 46 ? 46.353 72.729 75.214 1.00 28.93 43 ASP A O 1
ATOM 336 N N . LYS A 1 47 ? 47.240 74.773 74.869 1.00 29.29 44 LYS A N 1
ATOM 337 C CA . LYS A 1 47 ? 48.391 74.477 75.725 1.00 28.93 44 LYS A CA 1
ATOM 338 C C . LYS A 1 47 ? 47.966 74.414 77.187 1.00 27.80 44 LYS A C 1
ATOM 339 O O . LYS A 1 47 ? 48.516 73.632 77.959 1.00 26.69 44 LYS A O 1
ATOM 345 N N . CYS A 1 48 ? 46.988 75.230 77.574 1.00 26.79 45 CYS A N 1
ATOM 346 C CA . CYS A 1 48 ? 46.442 75.145 78.930 1.00 26.54 45 CYS A CA 1
ATOM 347 C C . CYS A 1 48 ? 45.925 73.726 79.220 1.00 25.50 45 CYS A C 1
ATOM 348 O O . CYS A 1 48 ? 46.179 73.190 80.278 1.00 24.47 45 CYS A O 1
ATOM 351 N N . VAL A 1 49 ? 45.181 73.169 78.272 1.00 25.41 46 VAL A N 1
ATOM 352 C CA . VAL A 1 49 ? 44.569 71.837 78.387 1.00 26.05 46 VAL A CA 1
ATOM 353 C C . VAL A 1 49 ? 45.655 70.766 78.589 1.00 25.89 46 VAL A C 1
ATOM 354 O O . VAL A 1 49 ? 45.578 69.921 79.486 1.00 25.87 46 VAL A O 1
ATOM 358 N N . GLU A 1 50 ? 46.660 70.812 77.736 1.00 26.73 47 GLU A N 1
ATOM 359 C CA . GLU A 1 50 ? 47.765 69.853 77.779 1.00 27.48 47 GLU A CA 1
ATOM 360 C C . GLU A 1 50 ? 48.487 69.923 79.129 1.00 26.09 47 GLU A C 1
ATOM 361 O O . GLU A 1 50 ? 48.758 68.910 79.756 1.00 25.24 47 GLU A O 1
ATOM 367 N N . ARG A 1 51 ? 48.751 71.145 79.579 1.00 24.76 48 ARG A N 1
ATOM 368 C CA . ARG A 1 51 ? 49.500 71.387 80.797 1.00 24.13 48 ARG A CA 1
ATOM 369 C C . ARG A 1 51 ? 48.728 70.985 82.033 1.00 24.44 48 ARG A C 1
ATOM 370 O O . ARG A 1 51 ? 49.304 70.427 82.964 1.00 25.26 48 ARG A O 1
ATOM 378 N N . ILE A 1 52 ? 47.426 71.274 82.064 1.00 23.39 49 ILE A N 1
ATOM 379 C CA . ILE A 1 52 ? 46.580 70.836 83.176 1.00 23.32 49 ILE A CA 1
ATOM 380 C C . ILE A 1 52 ? 46.578 69.300 83.309 1.00 23.40 49 ILE A C 1
ATOM 381 O O . ILE A 1 52 ? 46.839 68.747 84.404 1.00 24.24 49 ILE A O 1
ATOM 386 N N . ASN A 1 53 ? 46.315 68.599 82.213 1.00 23.07 50 ASN A N 1
ATOM 387 C CA . ASN A 1 53 ? 46.291 67.142 82.267 1.00 22.97 50 ASN A CA 1
ATOM 388 C C . ASN A 1 53 ? 47.616 66.565 82.775 1.00 23.06 50 ASN A C 1
ATOM 389 O O . ASN A 1 53 ? 47.637 65.641 83.600 1.00 23.66 50 ASN A O 1
ATOM 394 N N . GLU A 1 54 ? 48.715 67.089 82.240 1.00 22.69 51 GLU A N 1
ATOM 395 C CA . GLU A 1 54 ? 50.032 66.543 82.505 1.00 22.70 51 GLU A CA 1
ATOM 396 C C . GLU A 1 54 ? 50.370 66.686 83.980 1.00 23.05 51 GLU A C 1
ATOM 397 O O . GLU A 1 54 ? 50.861 65.735 84.599 1.00 22.78 51 GLU A O 1
ATOM 403 N N . MET A 1 55 ? 50.075 67.852 84.564 1.00 22.96 52 MET A N 1
ATOM 404 C CA . MET A 1 55 ? 50.445 68.093 85.945 1.00 23.45 52 MET A CA 1
ATOM 405 C C . MET A 1 55 ? 49.507 67.352 86.921 1.00 23.50 52 MET A C 1
ATOM 406 O O . MET A 1 55 ? 49.972 66.779 87.907 1.00 23.92 52 MET A O 1
ATOM 411 N N . VAL A 1 56 ? 48.201 67.323 86.629 1.00 23.09 53 VAL A N 1
ATOM 412 C CA . VAL A 1 56 ? 47.295 66.563 87.451 1.00 23.64 53 VAL A CA 1
ATOM 413 C C . VAL A 1 56 ? 47.671 65.083 87.445 1.00 24.18 53 VAL A C 1
ATOM 414 O O . VAL A 1 56 ? 47.670 64.451 88.501 1.00 24.69 53 VAL A O 1
ATOM 418 N N . ASN A 1 57 ? 48.051 64.523 86.292 1.00 24.50 54 ASN A N 1
ATOM 419 C CA . ASN A 1 57 ? 48.429 63.102 86.256 1.00 24.24 54 ASN A CA 1
ATOM 420 C C . ASN A 1 57 ? 49.690 62.841 87.087 1.00 23.75 54 ASN A C 1
ATOM 421 O O . ASN A 1 57 ? 49.805 61.803 87.742 1.00 24.56 54 ASN A O 1
ATOM 426 N N . ARG A 1 58 ? 50.630 63.776 87.095 1.00 23.50 55 ARG A N 1
ATOM 427 C CA . ARG A 1 58 ? 51.798 63.608 87.968 1.00 23.43 55 ARG A CA 1
ATOM 428 C C . ARG A 1 58 ? 51.385 63.542 89.442 1.00 23.34 55 ARG A C 1
ATOM 429 O O . ARG A 1 58 ? 51.875 62.699 90.195 1.00 23.55 55 ARG A O 1
ATOM 437 N N . ALA A 1 59 ? 50.452 64.395 89.833 1.00 23.93 56 ALA A N 1
ATOM 438 C CA . ALA A 1 59 ? 49.901 64.367 91.193 1.00 24.33 56 ALA A CA 1
ATOM 439 C C . ALA A 1 59 ? 49.146 63.057 91.487 1.00 24.30 56 ALA A C 1
ATOM 440 O O . ALA A 1 59 ? 49.282 62.495 92.578 1.00 23.25 56 ALA A O 1
ATOM 442 N N . LYS A 1 60 ? 48.371 62.564 90.520 1.00 24.93 57 LYS A N 1
ATOM 443 C CA . LYS A 1 60 ? 47.662 61.295 90.694 1.00 25.63 57 LYS A CA 1
ATOM 444 C C . LYS A 1 60 ? 48.616 60.126 90.978 1.00 25.63 57 LYS A C 1
ATOM 445 O O . LYS A 1 60 ? 48.344 59.280 91.841 1.00 24.35 57 LYS A O 1
ATOM 451 N N . ARG A 1 61 ? 49.725 60.071 90.248 1.00 26.55 58 ARG A N 1
ATOM 452 C CA . ARG A 1 61 ? 50.716 59.011 90.454 1.00 27.50 58 ARG A CA 1
ATOM 453 C C . ARG A 1 61 ? 51.422 59.150 91.795 1.00 27.54 58 ARG A C 1
ATOM 454 O O . ARG A 1 61 ? 51.621 58.170 92.486 1.00 26.64 58 ARG A O 1
ATOM 462 N N . LYS A 1 62 ? 51.752 60.372 92.185 1.00 27.61 59 LYS A N 1
ATOM 463 C CA . LYS A 1 62 ? 52.288 60.624 93.531 1.00 27.51 59 LYS A CA 1
ATOM 464 C C . LYS A 1 62 ? 51.360 60.100 94.606 1.00 27.24 59 LYS A C 1
ATOM 465 O O . LYS A 1 62 ? 51.813 59.503 95.578 1.00 27.47 59 LYS A O 1
ATOM 471 N N . ALA A 1 63 ? 50.056 60.331 94.440 1.00 26.76 60 ALA A N 1
ATOM 472 C CA . ALA A 1 63 ? 49.085 59.961 95.447 1.00 27.17 60 ALA A CA 1
ATOM 473 C C . ALA A 1 63 ? 48.819 58.455 95.480 1.00 27.43 60 ALA A C 1
ATOM 474 O O . ALA A 1 63 ? 48.271 57.956 96.468 1.00 28.99 60 ALA A O 1
ATOM 476 N N . GLY A 1 64 ? 49.171 57.752 94.401 1.00 27.04 61 GLY A N 1
ATOM 477 C CA . GLY A 1 64 ? 48.865 56.325 94.250 1.00 28.06 61 GLY A CA 1
ATOM 478 C C . GLY A 1 64 ? 47.438 56.065 93.776 1.00 28.21 61 GLY A C 1
ATOM 479 O O . GLY A 1 64 ? 46.881 54.996 94.030 1.00 28.28 61 GLY A O 1
ATOM 480 N N . VAL A 1 65 ? 46.841 57.030 93.077 1.00 28.35 62 VAL A N 1
ATOM 481 C CA . VAL A 1 65 ? 45.531 56.822 92.452 1.00 28.91 62 VAL A CA 1
ATOM 482 C C . VAL A 1 65 ? 45.705 55.720 91.410 1.00 29.25 62 VAL A C 1
ATOM 483 O O . VAL A 1 65 ? 46.727 55.697 90.721 1.00 29.10 62 VAL A O 1
ATOM 487 N N . ASP A 1 66 ? 44.748 54.792 91.319 1.00 29.23 63 ASP A N 1
ATOM 488 C CA . ASP A 1 66 ? 44.880 53.672 90.383 1.00 29.80 63 ASP A CA 1
ATOM 489 C C . ASP A 1 66 ? 44.769 54.239 88.970 1.00 30.46 63 ASP A C 1
ATOM 490 O O . ASP A 1 66 ? 44.137 55.272 88.782 1.00 30.39 63 ASP A O 1
ATOM 495 N N . PRO A 1 67 ? 45.369 53.558 87.973 1.00 31.31 64 PRO A N 1
ATOM 496 C CA . PRO A 1 67 ? 45.368 54.108 86.625 1.00 31.06 64 PRO A CA 1
ATOM 497 C C . PRO A 1 67 ? 43.970 54.202 86.033 1.00 31.05 64 PRO A C 1
ATOM 498 O O . PRO A 1 67 ? 43.147 53.318 86.265 1.00 30.58 64 PRO A O 1
ATOM 502 N N . LEU A 1 68 ? 43.725 55.288 85.292 1.00 30.75 65 LEU A N 1
ATOM 503 C CA . LEU A 1 68 ? 42.427 55.554 84.632 1.00 30.57 65 LEU A CA 1
ATOM 504 C C . LEU A 1 68 ? 41.285 55.813 85.619 1.00 29.65 65 LEU A C 1
ATOM 505 O O . LEU A 1 68 ? 40.123 55.756 85.235 1.00 30.87 65 LEU A O 1
ATOM 510 N N . VAL A 1 69 ? 41.601 56.065 86.889 1.00 27.94 66 VAL A N 1
ATOM 511 C CA . VAL A 1 69 ? 40.574 56.448 87.847 1.00 26.95 66 VAL A CA 1
ATOM 512 C C . VAL A 1 69 ? 40.469 57.985 87.776 1.00 25.55 66 VAL A C 1
ATOM 513 O O . VAL A 1 69 ? 41.474 58.677 87.940 1.00 24.72 66 VAL A O 1
ATOM 517 N N . PRO A 1 70 ? 39.254 58.519 87.507 1.00 24.60 67 PRO A N 1
ATOM 518 C CA . PRO A 1 70 ? 39.120 59.980 87.492 1.00 23.88 67 PRO A CA 1
ATOM 519 C C . PRO A 1 70 ? 39.037 60.589 88.878 1.00 23.30 67 PRO A C 1
ATOM 520 O O . PRO A 1 70 ? 38.570 59.945 89.824 1.00 23.08 67 PRO A O 1
ATOM 524 N N . LEU A 1 71 ? 39.431 61.858 88.991 1.00 22.34 68 LEU A N 1
ATOM 525 C CA . LEU A 1 71 ? 39.113 62.635 90.162 1.00 22.21 68 LEU A CA 1
ATOM 526 C C . LEU A 1 71 ? 37.609 62.751 90.243 1.00 20.92 68 LEU A C 1
ATOM 527 O O . LEU A 1 71 ? 36.924 62.673 89.238 1.00 20.40 68 LEU A O 1
ATOM 532 N N . ARG A 1 72 ? 37.094 62.993 91.428 1.00 20.61 69 ARG A N 1
ATOM 533 C CA . ARG A 1 72 ? 35.640 63.310 91.534 1.00 21.11 69 ARG A CA 1
ATOM 534 C C . ARG A 1 72 ? 35.348 64.687 90.897 1.00 21.73 69 ARG A C 1
ATOM 535 O O . ARG A 1 72 ? 34.391 64.845 90.118 1.00 22.62 69 ARG A O 1
ATOM 543 N N . SER A 1 73 ? 36.169 65.672 91.264 1.00 22.92 70 SER A N 1
ATOM 544 C CA . SER A 1 73 ? 36.053 67.018 90.717 1.00 22.76 70 SER A CA 1
ATOM 545 C C . SER A 1 73 ? 37.404 67.705 90.643 1.00 22.67 70 SER A C 1
ATOM 546 O O . SER A 1 73 ? 38.369 67.319 91.329 1.00 22.43 70 SER A O 1
ATOM 549 N N . LEU A 1 74 ? 37.472 68.729 89.799 1.00 22.36 71 LEU A N 1
ATOM 550 C CA . LEU A 1 74 ? 38.699 69.509 89.619 1.00 22.72 71 LEU A CA 1
ATOM 551 C C . LEU A 1 74 ? 38.359 71.008 89.482 1.00 22.09 71 LEU A C 1
ATOM 552 O O . LEU A 1 74 ? 37.733 71.417 88.496 1.00 21.88 71 LEU A O 1
ATOM 557 N N . GLY A 1 75 ? 38.724 71.787 90.497 1.00 22.05 72 GLY A N 1
ATOM 558 C CA . GLY A 1 75 ? 38.588 73.253 90.487 1.00 22.90 72 GLY A CA 1
ATOM 559 C C . GLY A 1 75 ? 39.850 73.904 89.952 1.00 23.12 72 GLY A C 1
ATOM 560 O O . GLY A 1 75 ? 40.941 73.795 90.535 1.00 22.89 72 GLY A O 1
ATOM 561 N N . LEU A 1 76 ? 39.669 74.585 88.836 1.00 24.21 73 LEU A N 1
ATOM 562 C CA . LEU A 1 76 ? 40.732 75.260 88.106 1.00 24.57 73 LEU A CA 1
ATOM 563 C C . LEU A 1 76 ? 40.616 76.767 88.388 1.00 25.34 73 LEU A C 1
ATOM 564 O O . LEU A 1 76 ? 39.702 77.452 87.868 1.00 26.36 73 LEU A O 1
ATOM 569 N N . SER A 1 77 ? 41.490 77.261 89.256 1.00 24.76 74 SER A N 1
ATOM 570 C CA . SER A 1 77 ? 41.511 78.700 89.625 1.00 24.79 74 SER A CA 1
ATOM 571 C C . SER A 1 77 ? 42.609 79.432 88.824 1.00 23.64 74 SER A C 1
ATOM 572 O O . SER A 1 77 ? 43.769 79.494 89.210 1.00 24.22 74 SER A O 1
ATOM 575 N N . LEU A 1 78 ? 42.213 79.881 87.636 1.00 24.62 75 LEU A N 1
ATOM 576 C CA . LEU A 1 78 ? 43.143 80.314 86.613 1.00 24.37 75 LEU A CA 1
ATOM 577 C C . LEU A 1 78 ? 43.070 81.828 86.359 1.00 24.29 75 LEU A C 1
ATOM 578 O O . LEU A 1 78 ? 42.021 82.446 86.540 1.00 23.32 75 LEU A O 1
ATOM 583 N N . SER A 1 79 ? 44.193 82.418 85.944 1.00 24.38 76 SER A N 1
ATOM 584 C CA . SER A 1 79 ? 44.174 83.795 85.426 1.00 25.26 76 SER A CA 1
ATOM 585 C C . SER A 1 79 ? 43.211 83.812 84.248 1.00 25.66 76 SER A C 1
ATOM 586 O O . SER A 1 79 ? 43.269 82.932 83.400 1.00 25.82 76 SER A O 1
ATOM 589 N N . GLY A 1 80 ? 42.318 84.796 84.198 1.00 26.44 77 GLY A N 1
ATOM 590 C CA . GLY A 1 80 ? 41.337 84.880 83.112 1.00 26.83 77 GLY A CA 1
ATOM 591 C C . GLY A 1 80 ? 40.222 83.837 83.143 1.00 26.97 77 GLY A C 1
ATOM 592 O O . GLY A 1 80 ? 39.450 83.709 82.163 1.00 26.03 77 GLY A O 1
ATOM 593 N N . GLY A 1 81 ? 40.103 83.128 84.271 1.00 27.38 78 GLY A N 1
ATOM 594 C CA . GLY A 1 81 ? 39.107 82.072 84.453 1.00 28.25 78 GLY A CA 1
ATOM 595 C C . GLY A 1 81 ? 37.676 82.581 84.544 1.00 29.62 78 GLY A C 1
ATOM 596 O O . GLY A 1 81 ? 36.737 81.786 84.570 1.00 30.51 78 GLY A O 1
ATOM 597 N N . ASP A 1 82 ? 37.509 83.906 84.568 1.00 30.37 79 ASP A N 1
ATOM 598 C CA . ASP A 1 82 ? 36.173 84.526 84.475 1.00 30.88 79 ASP A CA 1
ATOM 599 C C . ASP A 1 82 ? 35.690 84.704 83.023 1.00 31.58 79 ASP A C 1
ATOM 600 O O . ASP A 1 82 ? 34.527 85.031 82.805 1.00 31.64 79 ASP A O 1
ATOM 605 N N . GLN A 1 83 ? 36.561 84.476 82.037 1.00 31.77 80 GLN A N 1
ATOM 606 C CA . GLN A 1 83 ? 36.127 84.605 80.643 1.00 31.78 80 GLN A CA 1
ATOM 607 C C . GLN A 1 83 ? 35.247 83.412 80.249 1.00 32.28 80 GLN A C 1
ATOM 608 O O . GLN A 1 83 ? 35.660 82.270 80.285 1.00 30.38 80 GLN A O 1
ATOM 614 N N . GLU A 1 84 ? 34.016 83.720 79.873 1.00 33.62 81 GLU A N 1
ATOM 615 C CA . GLU A 1 84 ? 32.982 82.721 79.598 1.00 34.27 81 GLU A CA 1
ATOM 616 C C . GLU A 1 84 ? 33.377 81.717 78.503 1.00 33.62 81 GLU A C 1
ATOM 617 O O . GLU A 1 84 ? 33.296 80.498 78.708 1.00 33.49 81 GLU A O 1
ATOM 623 N N . ASP A 1 85 ? 33.810 82.235 77.356 1.00 33.28 82 ASP A N 1
ATOM 624 C CA . ASP A 1 85 ? 34.208 81.396 76.224 1.00 33.59 82 ASP A CA 1
ATOM 625 C C . ASP A 1 85 ? 35.353 80.493 76.603 1.00 32.41 82 ASP A C 1
ATOM 626 O O . ASP A 1 85 ? 35.310 79.302 76.343 1.00 31.42 82 ASP A O 1
ATOM 631 N N . ALA A 1 86 ? 36.403 81.084 77.166 1.00 31.47 83 ALA A N 1
ATOM 632 C CA . ALA A 1 86 ? 37.630 80.345 77.418 1.00 31.86 83 ALA A CA 1
ATOM 633 C C . ALA A 1 86 ? 37.363 79.188 78.371 1.00 31.63 83 ALA A C 1
ATOM 634 O O . ALA A 1 86 ? 37.922 78.089 78.203 1.00 31.38 83 ALA A O 1
ATOM 636 N N . GLY A 1 87 ? 36.536 79.453 79.383 1.00 30.97 84 GLY A N 1
ATOM 637 C CA . GLY A 1 87 ? 36.156 78.443 80.367 1.00 31.47 84 GLY A CA 1
ATOM 638 C C . GLY A 1 87 ? 35.382 77.267 79.769 1.00 31.29 84 GLY A C 1
ATOM 639 O O . GLY A 1 87 ? 35.685 76.110 80.067 1.00 30.90 84 GLY A O 1
ATOM 640 N N . ARG A 1 88 ? 34.389 77.572 78.941 1.00 31.40 85 ARG A N 1
ATOM 641 C CA . ARG A 1 88 ? 33.609 76.550 78.236 1.00 31.51 85 ARG A CA 1
ATOM 642 C C . ARG A 1 88 ? 34.520 75.667 77.417 1.00 30.48 85 ARG A C 1
ATOM 643 O O . ARG A 1 88 ? 34.414 74.436 77.446 1.00 30.38 85 ARG A O 1
ATOM 651 N N . ILE A 1 89 ? 35.407 76.297 76.666 1.00 29.41 86 ILE A N 1
ATOM 652 C CA . ILE A 1 89 ? 36.322 75.563 75.786 1.00 29.23 86 ILE A CA 1
ATOM 653 C C . ILE A 1 89 ? 37.309 74.686 76.567 1.00 28.21 86 ILE A C 1
ATOM 654 O O . ILE A 1 89 ? 37.509 73.521 76.217 1.00 27.49 86 ILE A O 1
ATOM 659 N N . LEU A 1 90 ? 37.909 75.227 77.625 1.00 27.65 87 LEU A N 1
ATOM 660 C CA . LEU A 1 90 ? 38.865 74.455 78.418 1.00 27.72 87 LEU A CA 1
ATOM 661 C C . LEU A 1 90 ? 38.237 73.159 78.891 1.00 27.02 87 LEU A C 1
ATOM 662 O O . LEU A 1 90 ? 38.842 72.100 78.766 1.00 26.03 87 LEU A O 1
ATOM 667 N N . ILE A 1 91 ? 37.004 73.233 79.396 1.00 26.98 88 ILE A N 1
ATOM 668 C CA . ILE A 1 91 ? 36.326 72.029 79.924 1.00 27.55 88 ILE A CA 1
ATOM 669 C C . ILE A 1 91 ? 35.962 71.017 78.808 1.00 27.14 88 ILE A C 1
ATOM 670 O O . ILE A 1 91 ? 36.176 69.800 78.981 1.00 27.03 88 ILE A O 1
ATOM 675 N N . GLU A 1 92 ? 35.442 71.508 77.677 1.00 26.89 89 GLU A N 1
ATOM 676 C CA . GLU A 1 92 ? 35.104 70.632 76.520 1.00 28.09 89 GLU A CA 1
ATOM 677 C C . GLU A 1 92 ? 36.319 69.843 76.080 1.00 27.16 89 GLU A C 1
ATOM 678 O O . GLU A 1 92 ? 36.230 68.651 75.773 1.00 27.54 89 GLU A O 1
ATOM 684 N N . GLU A 1 93 ? 37.442 70.538 76.000 1.00 26.74 90 GLU A N 1
ATOM 685 C CA . GLU A 1 93 ? 38.690 69.943 75.512 1.00 27.15 90 GLU A CA 1
ATOM 686 C C . GLU A 1 93 ? 39.280 68.944 76.495 1.00 26.67 90 GLU A C 1
ATOM 687 O O . GLU A 1 93 ? 39.669 67.849 76.114 1.00 27.15 90 GLU A O 1
ATOM 693 N N . LEU A 1 94 ? 39.329 69.304 77.765 1.00 26.97 91 LEU A N 1
ATOM 694 C CA . LEU A 1 94 ? 39.732 68.352 78.797 1.00 27.69 91 LEU A CA 1
ATOM 695 C C . LEU A 1 94 ? 38.911 67.067 78.723 1.00 27.99 91 LEU A C 1
ATOM 696 O O . LEU A 1 94 ? 39.480 65.982 78.699 1.00 28.11 91 LEU A O 1
ATOM 701 N N . ARG A 1 95 ? 37.576 67.181 78.665 1.00 29.10 92 ARG A N 1
ATOM 702 C CA . ARG A 1 95 ? 36.700 65.997 78.589 1.00 30.38 92 ARG A CA 1
ATOM 703 C C . ARG A 1 95 ? 36.889 65.170 77.333 1.00 30.18 92 ARG A C 1
ATOM 704 O O . ARG A 1 95 ? 36.916 63.939 77.389 1.00 29.33 92 ARG A O 1
ATOM 712 N N . ASP A 1 96 ? 37.003 65.852 76.202 1.00 30.58 93 ASP A N 1
ATOM 713 C CA . ASP A 1 96 ? 37.147 65.202 74.917 1.00 30.60 93 ASP A CA 1
ATOM 714 C C . ASP A 1 96 ? 38.505 64.502 74.837 1.00 30.63 93 ASP A C 1
ATOM 715 O O . ASP A 1 96 ? 38.567 63.323 74.526 1.00 30.34 93 ASP A O 1
ATOM 720 N N . ARG A 1 97 ? 39.579 65.224 75.146 1.00 29.95 94 ARG A N 1
ATOM 721 C CA . ARG A 1 97 ? 40.926 64.680 74.990 1.00 30.83 94 ARG A CA 1
ATOM 722 C C . ARG A 1 97 ? 41.373 63.716 76.096 1.00 30.48 94 ARG A C 1
ATOM 723 O O . ARG A 1 97 ? 42.137 62.784 75.836 1.00 31.32 94 ARG A O 1
ATOM 731 N N . PHE A 1 98 ? 40.906 63.937 77.317 1.00 29.94 95 PHE A N 1
ATOM 732 C CA . PHE A 1 98 ? 41.423 63.236 78.494 1.00 29.41 95 PHE A CA 1
ATOM 733 C C . PHE A 1 98 ? 40.250 62.766 79.337 1.00 28.71 95 PHE A C 1
ATOM 734 O O . PHE A 1 98 ? 40.037 63.256 80.431 1.00 28.54 95 PHE A O 1
ATOM 742 N N . PRO A 1 99 ? 39.476 61.810 78.814 1.00 28.39 96 PRO A N 1
ATOM 743 C CA . PRO A 1 99 ? 38.260 61.376 79.503 1.00 28.25 96 PRO A CA 1
ATOM 744 C C . PRO A 1 99 ? 38.440 60.734 80.902 1.00 27.76 96 PRO A C 1
ATOM 745 O O . PRO A 1 99 ? 37.454 60.601 81.618 1.00 27.34 96 PRO A O 1
ATOM 749 N N . TYR A 1 100 ? 39.644 60.321 81.288 1.00 26.62 97 TYR A N 1
ATOM 750 C CA . TYR A 1 100 ? 39.826 59.724 82.626 1.00 27.18 97 TYR A CA 1
ATOM 751 C C . TYR A 1 100 ? 40.373 60.725 83.652 1.00 26.37 97 TYR A C 1
ATOM 752 O O . TYR A 1 100 ? 40.687 60.346 84.772 1.00 25.83 97 TYR A O 1
ATOM 761 N N . LEU A 1 101 ? 40.490 61.992 83.273 1.00 25.64 98 LEU A N 1
ATOM 762 C CA . LEU A 1 101 ? 41.089 62.968 84.170 1.00 25.42 98 LEU A CA 1
ATOM 763 C C . LEU A 1 101 ? 40.200 63.188 85.388 1.00 24.92 98 LEU A C 1
ATOM 764 O O . LEU A 1 101 ? 40.620 62.909 86.505 1.00 24.77 98 LEU A O 1
ATOM 769 N N . SER A 1 102 ? 38.970 63.700 85.164 1.00 23.82 99 SER A N 1
ATOM 770 C CA . SER A 1 102 ? 38.065 64.075 86.250 1.00 23.90 99 SER A CA 1
ATOM 771 C C . SER A 1 102 ? 36.629 63.939 85.785 1.00 23.79 99 SER A C 1
ATOM 772 O O . SER A 1 102 ? 36.330 64.137 84.609 1.00 22.67 99 SER A O 1
ATOM 775 N N . GLU A 1 103 ? 35.740 63.573 86.695 1.00 23.59 100 GLU A N 1
ATOM 776 C CA . GLU A 1 103 ? 34.317 63.447 86.365 1.00 24.80 100 GLU A CA 1
ATOM 777 C C . GLU A 1 103 ? 33.675 64.827 86.141 1.00 25.20 100 GLU A C 1
ATOM 778 O O . GLU A 1 103 ? 32.799 64.984 85.308 1.00 25.39 100 GLU A O 1
ATOM 784 N N . SER A 1 104 ? 34.113 65.818 86.897 1.00 25.08 101 SER A N 1
ATOM 785 C CA . SER A 1 104 ? 33.516 67.146 86.786 1.00 25.96 101 SER A CA 1
ATOM 786 C C . SER A 1 104 ? 34.577 68.223 86.929 1.00 25.08 101 SER A C 1
ATOM 787 O O . SER A 1 104 ? 35.676 67.981 87.448 1.00 24.26 101 SER A O 1
ATOM 790 N N . TYR A 1 105 ? 34.237 69.409 86.434 1.00 24.85 102 TYR A N 1
ATOM 791 C CA . TYR A 1 105 ? 35.151 70.530 86.370 1.00 24.65 102 TYR A CA 1
ATOM 792 C C . TYR A 1 105 ? 34.440 71.845 86.765 1.00 24.31 102 TYR A C 1
ATOM 793 O O . TYR A 1 105 ? 33.275 72.079 86.406 1.00 23.90 102 TYR A O 1
ATOM 802 N N . LEU A 1 106 ? 35.162 72.676 87.507 1.00 24.59 103 LEU A N 1
ATOM 803 C CA . LEU A 1 106 ? 34.825 74.081 87.757 1.00 25.07 103 LEU A CA 1
ATOM 804 C C . LEU A 1 106 ? 35.968 74.966 87.265 1.00 24.79 103 LEU A C 1
ATOM 805 O O . LEU A 1 106 ? 37.143 74.739 87.631 1.00 23.12 103 LEU A O 1
ATOM 810 N N . ILE A 1 107 ? 35.654 75.961 86.435 1.00 24.77 104 ILE A N 1
ATOM 811 C CA . ILE A 1 107 ? 36.643 76.986 86.075 1.00 25.77 104 ILE A CA 1
ATOM 812 C C . ILE A 1 107 ? 36.313 78.260 86.810 1.00 24.79 104 ILE A C 1
ATOM 813 O O . ILE A 1 107 ? 35.198 78.786 86.702 1.00 24.52 104 ILE A O 1
ATOM 818 N N . THR A 1 108 ? 37.285 78.787 87.517 1.00 25.25 105 THR A N 1
ATOM 819 C CA . THR A 1 108 ? 37.113 80.066 88.181 1.00 25.90 105 THR A CA 1
ATOM 820 C C . THR A 1 108 ? 38.424 80.837 88.101 1.00 25.16 105 THR A C 1
ATOM 821 O O . THR A 1 108 ? 39.347 80.421 87.410 1.00 25.11 105 THR A O 1
ATOM 825 N N . THR A 1 109 ? 38.499 81.952 88.818 1.00 25.41 106 THR A N 1
ATOM 826 C CA . THR A 1 109 ? 39.651 82.817 88.779 1.00 25.55 106 THR A CA 1
ATOM 827 C C . THR A 1 109 ? 40.712 82.426 89.824 1.00 24.82 106 THR A C 1
ATOM 828 O O . THR A 1 109 ? 40.409 81.841 90.852 1.00 24.73 106 THR A O 1
ATOM 832 N N . ASP A 1 110 ? 41.957 82.785 89.539 1.00 25.25 107 ASP A N 1
ATOM 833 C CA . ASP A 1 110 ? 43.040 82.700 90.498 1.00 24.76 107 ASP A CA 1
ATOM 834 C C . ASP A 1 110 ? 42.689 83.380 91.822 1.00 24.30 107 ASP A C 1
ATOM 835 O O . ASP A 1 110 ? 42.881 82.801 92.879 1.00 23.35 107 ASP A O 1
ATOM 840 N N . ALA A 1 111 ? 42.110 84.574 91.742 1.00 23.96 108 ALA A N 1
ATOM 841 C CA . ALA A 1 111 ? 41.754 85.369 92.911 1.00 23.81 108 ALA A CA 1
ATOM 842 C C . ALA A 1 111 ? 40.673 84.686 93.792 1.00 24.02 108 ALA A C 1
ATOM 843 O O . ALA A 1 111 ? 40.786 84.658 95.017 1.00 21.96 108 ALA A O 1
ATOM 845 N N . ALA A 1 112 ? 39.698 84.049 93.149 1.00 24.38 109 ALA A N 1
ATOM 846 C CA . ALA A 1 112 ? 38.615 83.322 93.852 1.00 23.70 109 ALA A CA 1
ATOM 847 C C . ALA A 1 112 ? 39.164 82.164 94.673 1.00 23.55 109 ALA A C 1
ATOM 848 O O . ALA A 1 112 ? 38.739 81.943 95.815 1.00 23.67 109 ALA A O 1
ATOM 850 N N . GLY A 1 113 ? 40.088 81.419 94.069 1.00 23.32 110 GLY A N 1
ATOM 851 C CA . GLY A 1 113 ? 40.750 80.287 94.726 1.00 23.17 110 GLY A CA 1
ATOM 852 C C . GLY A 1 113 ? 41.551 80.745 95.911 1.00 22.78 110 GLY A C 1
ATOM 853 O O . GLY A 1 113 ? 41.543 80.109 96.943 1.00 22.29 110 GLY A O 1
ATOM 854 N N . SER A 1 114 ? 42.239 81.871 95.760 1.00 22.67 111 SER A N 1
ATOM 855 C CA . SER A 1 114 ? 43.010 82.446 96.866 1.00 22.69 111 SER A CA 1
ATOM 856 C C . SER A 1 114 ? 42.102 82.833 98.019 1.00 22.72 111 SER A C 1
ATOM 857 O O . SER A 1 114 ? 42.348 82.453 99.153 1.00 22.10 111 SER A O 1
ATOM 860 N N . ILE A 1 115 ? 41.049 83.610 97.748 1.00 23.35 112 ILE A N 1
ATOM 861 C CA . ILE A 1 115 ? 40.125 84.005 98.814 1.00 23.05 112 ILE A CA 1
ATOM 862 C C . ILE A 1 115 ? 39.571 82.749 99.515 1.00 22.77 112 ILE A C 1
ATOM 863 O O . ILE A 1 115 ? 39.592 82.663 100.750 1.00 21.88 112 ILE A O 1
ATOM 868 N N . ALA A 1 116 ? 39.129 81.761 98.727 1.00 22.09 113 ALA A N 1
ATOM 869 C CA . ALA A 1 116 ? 38.519 80.534 99.256 1.00 21.82 113 ALA A CA 1
ATOM 870 C C . ALA A 1 116 ? 39.458 79.685 100.119 1.00 21.68 113 ALA A C 1
ATOM 871 O O . ALA A 1 116 ? 39.002 78.840 100.894 1.00 22.08 113 ALA A O 1
ATOM 873 N N . THR A 1 117 ? 40.766 79.868 99.956 1.00 21.55 114 THR A N 1
ATOM 874 C CA . THR A 1 117 ? 41.764 79.166 100.769 1.00 21.48 114 THR A CA 1
ATOM 875 C C . THR A 1 117 ? 41.794 79.726 102.200 1.00 22.16 114 THR A C 1
ATOM 876 O O . THR A 1 117 ? 42.008 78.981 103.166 1.00 22.87 114 THR A O 1
ATOM 880 N N . ALA A 1 118 ? 41.597 81.037 102.307 1.00 22.17 115 ALA A N 1
ATOM 881 C CA . ALA A 1 118 ? 41.664 81.773 103.540 1.00 22.71 115 ALA A CA 1
ATOM 882 C C . ALA A 1 118 ? 40.331 81.910 104.275 1.00 23.27 115 ALA A C 1
ATOM 883 O O . ALA A 1 118 ? 40.335 81.948 105.510 1.00 22.37 115 ALA A O 1
ATOM 885 N N . THR A 1 119 ? 39.223 82.071 103.547 1.00 23.61 116 THR A N 1
ATOM 886 C CA . THR A 1 119 ? 37.888 82.263 104.184 1.00 25.47 116 THR A CA 1
ATOM 887 C C . THR A 1 119 ? 36.717 81.787 103.350 1.00 25.51 116 THR A C 1
ATOM 888 O O . THR A 1 119 ? 36.744 81.846 102.125 1.00 25.77 116 THR A O 1
ATOM 892 N N . PRO A 1 120 ? 35.642 81.382 104.029 1.00 26.36 117 PRO A N 1
ATOM 893 C CA . PRO A 1 120 ? 34.398 81.113 103.354 1.00 26.73 117 PRO A CA 1
ATOM 894 C C . PRO A 1 120 ? 33.443 82.289 103.420 1.00 27.22 117 PRO A C 1
ATOM 895 O O . PRO A 1 120 ? 32.333 82.180 102.912 1.00 28.43 117 PRO A O 1
ATOM 899 N N . ASP A 1 121 ? 33.850 83.384 104.082 1.00 27.40 118 ASP A N 1
ATOM 900 C CA . ASP A 1 121 ? 32.933 84.463 104.496 1.00 27.47 118 ASP A CA 1
ATOM 901 C C . ASP A 1 121 ? 33.132 85.787 103.751 1.00 27.48 118 ASP A C 1
ATOM 902 O O . ASP A 1 121 ? 32.580 86.832 104.159 1.00 28.78 118 ASP A O 1
ATOM 907 N N . GLY A 1 122 ? 33.897 85.738 102.664 1.00 27.04 119 GLY A N 1
ATOM 908 C CA . GLY A 1 122 ? 34.210 86.925 101.867 1.00 26.53 119 GLY A CA 1
ATOM 909 C C . GLY A 1 122 ? 35.501 87.616 102.272 1.00 25.95 119 GLY A C 1
ATOM 910 O O . GLY A 1 122 ? 35.896 87.608 103.458 1.00 25.78 119 GLY A O 1
ATOM 911 N N . GLY A 1 123 ? 36.141 88.252 101.307 1.00 24.54 120 GLY A N 1
ATOM 912 C CA . GLY A 1 123 ? 37.361 88.989 101.582 1.00 24.08 120 GLY A CA 1
ATOM 913 C C . GLY A 1 123 ? 37.971 89.700 100.391 1.00 23.38 120 GLY A C 1
ATOM 914 O O . GLY A 1 123 ? 37.404 89.732 99.310 1.00 23.27 120 GLY A O 1
ATOM 915 N N . VAL A 1 124 ? 39.146 90.264 100.624 1.00 22.59 121 VAL A N 1
ATOM 916 C CA . VAL A 1 124 ? 39.890 91.031 99.636 1.00 22.30 121 VAL A CA 1
ATOM 917 C C . VAL A 1 124 ? 41.218 90.352 99.429 1.00 21.71 121 VAL A C 1
ATOM 918 O O . VAL A 1 124 ? 41.889 89.979 100.392 1.00 19.18 121 VAL A O 1
ATOM 922 N N . VAL A 1 125 ? 41.574 90.138 98.153 1.00 21.00 122 VAL A N 1
ATOM 923 C CA . VAL A 1 125 ? 42.883 89.659 97.800 1.00 20.21 122 VAL A CA 1
ATOM 924 C C . VAL A 1 125 ? 43.594 90.653 96.901 1.00 20.19 122 VAL A C 1
ATOM 925 O O . VAL A 1 125 ? 42.982 91.282 96.034 1.00 20.32 122 VAL A O 1
ATOM 929 N N . LEU A 1 126 ? 44.900 90.801 97.114 1.00 20.46 123 LEU A N 1
ATOM 930 C CA . LEU A 1 126 ? 45.719 91.707 96.332 1.00 19.89 123 LEU A CA 1
ATOM 931 C C . LEU A 1 126 ? 46.923 90.905 95.840 1.00 20.77 123 LEU A C 1
ATOM 932 O O . LEU A 1 126 ? 47.815 90.566 96.623 1.00 19.49 123 LEU A O 1
ATOM 937 N N . ILE A 1 127 ? 46.904 90.560 94.545 1.00 21.43 124 ILE A N 1
ATOM 938 C CA . ILE A 1 127 ? 47.928 89.720 93.923 1.00 21.40 124 ILE A CA 1
ATOM 939 C C . ILE A 1 127 ? 49.033 90.571 93.333 1.00 21.59 124 ILE A C 1
ATOM 940 O O . ILE A 1 127 ? 48.753 91.495 92.579 1.00 22.62 124 ILE A O 1
ATOM 945 N N . SER A 1 128 ? 50.288 90.289 93.672 1.00 21.32 125 SER A N 1
ATOM 946 C CA . SER A 1 128 ? 51.410 90.879 92.941 1.00 21.58 125 SER A CA 1
ATOM 947 C C . SER A 1 128 ? 52.500 89.842 92.745 1.00 22.29 125 SER A C 1
ATOM 948 O O . SER A 1 128 ? 53.246 89.519 93.674 1.00 21.28 125 SER A O 1
ATOM 951 N N . GLY A 1 129 ? 52.542 89.304 91.527 1.00 23.25 126 GLY A N 1
ATOM 952 C CA . GLY A 1 129 ? 53.590 88.366 91.071 1.00 24.15 126 GLY A CA 1
ATOM 953 C C . GLY A 1 129 ? 54.093 88.917 89.737 1.00 25.00 126 GLY A C 1
ATOM 954 O O . GLY A 1 129 ? 54.448 90.103 89.647 1.00 25.33 126 GLY A O 1
ATOM 955 N N . THR A 1 130 ? 54.094 88.099 88.699 1.00 25.26 127 THR A N 1
ATOM 956 C CA . THR A 1 130 ? 54.400 88.620 87.341 1.00 25.88 127 THR A CA 1
ATOM 957 C C . THR A 1 130 ? 53.358 89.663 86.932 1.00 26.21 127 THR A C 1
ATOM 958 O O . THR A 1 130 ? 53.713 90.652 86.310 1.00 25.99 127 THR A O 1
ATOM 962 N N . GLY A 1 131 ? 52.101 89.449 87.340 1.00 26.18 128 GLY A N 1
ATOM 963 C CA . GLY A 1 131 ? 51.033 90.450 87.262 1.00 25.66 128 GLY A CA 1
ATOM 964 C C . GLY A 1 131 ? 50.428 90.872 88.601 1.00 25.40 128 GLY A C 1
ATOM 965 O O . GLY A 1 131 ? 50.884 90.430 89.698 1.00 26.81 128 GLY A O 1
ATOM 966 N N . SER A 1 132 ? 49.471 91.810 88.524 1.00 24.86 129 SER A N 1
ATOM 967 C CA . SER A 1 132 ? 48.752 92.277 89.669 1.00 23.94 129 SER A CA 1
ATOM 968 C C . SER A 1 132 ? 47.248 92.276 89.439 1.00 23.95 129 SER A C 1
ATOM 969 O O . SER A 1 132 ? 46.764 92.313 88.306 1.00 24.91 129 SER A O 1
ATOM 972 N N . ASN A 1 133 ? 46.517 92.212 90.529 1.00 23.93 130 ASN A N 1
ATOM 973 C CA . ASN A 1 133 ? 45.044 92.131 90.508 1.00 24.13 130 ASN A CA 1
ATOM 974 C C . ASN A 1 133 ? 44.531 92.369 91.919 1.00 24.02 130 ASN A C 1
ATOM 975 O O . ASN A 1 133 ? 45.133 91.880 92.870 1.00 24.69 130 ASN A O 1
ATOM 980 N N . CYS A 1 134 ? 43.417 93.090 92.057 1.00 24.18 131 CYS A N 1
ATOM 981 C CA . CYS A 1 134 ? 42.746 93.250 93.332 1.00 24.21 131 CYS A CA 1
ATOM 982 C C . CYS A 1 134 ? 41.287 92.835 93.190 1.00 24.45 131 CYS A C 1
ATOM 983 O O . CYS A 1 134 ? 40.573 93.373 92.329 1.00 23.72 131 CYS A O 1
ATOM 986 N N . ARG A 1 135 ? 40.862 91.853 93.973 1.00 23.85 132 ARG A N 1
ATOM 987 C CA . ARG A 1 135 ? 39.496 91.372 93.914 1.00 23.97 132 ARG A CA 1
ATOM 988 C C . ARG A 1 135 ? 38.839 91.296 95.281 1.00 23.36 132 ARG A C 1
ATOM 989 O O . ARG A 1 135 ? 39.436 90.902 96.263 1.00 22.51 132 ARG A O 1
ATOM 997 N N . LEU A 1 136 ? 37.576 91.700 95.315 1.00 23.79 133 LEU A N 1
ATOM 998 C CA . LEU A 1 136 ? 36.725 91.617 96.489 1.00 24.21 133 LEU A CA 1
ATOM 999 C C . LEU A 1 136 ? 35.562 90.667 96.235 1.00 24.24 133 LEU A C 1
ATOM 1000 O O . LEU A 1 136 ? 34.927 90.697 95.173 1.00 22.70 133 LEU A O 1
ATOM 1005 N N . ILE A 1 137 ? 35.298 89.810 97.217 1.00 25.27 134 ILE A N 1
ATOM 1006 C CA . ILE A 1 137 ? 34.048 89.056 97.272 1.00 25.74 134 ILE A CA 1
ATOM 1007 C C . ILE A 1 137 ? 33.419 89.380 98.618 1.00 26.13 134 ILE A C 1
ATOM 1008 O O . ILE A 1 137 ? 33.970 89.029 99.668 1.00 25.42 134 ILE A O 1
ATOM 1013 N N . ASN A 1 138 ? 32.282 90.080 98.593 1.00 26.99 135 ASN A N 1
ATOM 1014 C CA . ASN A 1 138 ? 31.570 90.428 99.815 1.00 27.46 135 ASN A CA 1
ATOM 1015 C C . ASN A 1 138 ? 30.852 89.216 100.377 1.00 28.20 135 ASN A C 1
ATOM 1016 O O . ASN A 1 138 ? 30.624 88.247 99.657 1.00 28.22 135 ASN A O 1
ATOM 1021 N N . PRO A 1 139 ? 30.498 89.263 101.668 1.00 28.28 136 PRO A N 1
ATOM 1022 C CA . PRO A 1 139 ? 29.745 88.188 102.296 1.00 28.72 136 PRO A CA 1
ATOM 1023 C C . PRO A 1 139 ? 28.455 87.788 101.551 1.00 28.88 136 PRO A C 1
ATOM 1024 O O . PRO A 1 139 ? 28.085 86.602 101.545 1.00 28.08 136 PRO A O 1
ATOM 1028 N N . ASP A 1 140 ? 27.792 88.766 100.928 1.00 29.06 137 ASP A N 1
ATOM 1029 C CA . ASP A 1 140 ? 26.590 88.505 100.128 1.00 29.43 137 ASP A CA 1
ATOM 1030 C C . ASP A 1 140 ? 26.889 87.966 98.730 1.00 29.88 137 ASP A C 1
ATOM 1031 O O . ASP A 1 140 ? 25.960 87.611 97.977 1.00 29.99 137 ASP A O 1
ATOM 1036 N N . GLY A 1 141 ? 28.180 87.901 98.381 1.00 29.85 138 GLY A N 1
ATOM 1037 C CA . GLY A 1 141 ? 28.616 87.350 97.100 1.00 29.81 138 GLY A CA 1
ATOM 1038 C C . GLY A 1 141 ? 28.776 88.382 95.989 1.00 29.87 138 GLY A C 1
ATOM 1039 O O . GLY A 1 141 ? 29.186 88.038 94.870 1.00 30.09 138 GLY A O 1
ATOM 1040 N N . SER A 1 142 ? 28.451 89.638 96.281 1.00 29.27 139 SER A N 1
ATOM 1041 C CA . SER A 1 142 ? 28.715 90.706 95.347 1.00 29.58 139 SER A CA 1
ATOM 1042 C C . SER A 1 142 ? 30.244 90.893 95.211 1.00 29.29 139 SER A C 1
ATOM 1043 O O . SER A 1 142 ? 31.011 90.671 96.154 1.00 27.43 139 SER A O 1
ATOM 1046 N N . GLU A 1 143 ? 30.665 91.268 94.011 1.00 29.90 140 GLU A N 1
ATOM 1047 C CA . GLU A 1 143 ? 32.076 91.288 93.667 1.00 30.41 140 GLU A CA 1
ATOM 1048 C C . GLU A 1 143 ? 32.479 92.616 93.120 1.00 30.38 140 GLU A C 1
ATOM 1049 O O . GLU A 1 143 ? 31.666 93.339 92.520 1.00 31.53 140 GLU A O 1
ATOM 1055 N N . SER A 1 144 ? 33.750 92.936 93.307 1.00 29.26 141 SER A N 1
ATOM 1056 C CA . SER A 1 144 ? 34.303 94.135 92.765 1.00 28.87 141 SER A CA 1
ATOM 1057 C C . SER A 1 144 ? 35.795 93.911 92.547 1.00 28.18 141 SER A C 1
ATOM 1058 O O . SER A 1 144 ? 36.378 92.986 93.111 1.00 28.06 141 SER A O 1
ATOM 1061 N N . GLY A 1 145 ? 36.394 94.723 91.692 1.00 27.80 142 GLY A N 1
ATOM 1062 C CA . GLY A 1 145 ? 37.816 94.618 91.423 1.00 27.35 142 GLY A CA 1
ATOM 1063 C C . GLY A 1 145 ? 38.478 95.887 90.918 1.00 27.07 142 GLY A C 1
ATOM 1064 O O . GLY A 1 145 ? 37.797 96.825 90.495 1.00 26.88 142 GLY A O 1
ATOM 1065 N N . CYS A 1 146 ? 39.817 95.888 90.983 1.00 25.75 143 CYS A N 1
ATOM 1066 C CA . CYS A 1 146 ? 40.667 96.896 90.382 1.00 25.49 143 CYS A CA 1
ATOM 1067 C C . CYS A 1 146 ? 41.855 96.187 89.731 1.00 24.57 143 CYS A C 1
ATOM 1068 O O . CYS A 1 146 ? 42.434 95.293 90.316 1.00 24.48 143 CYS A O 1
ATOM 1071 N N . GLY A 1 147 ? 42.206 96.550 88.504 1.00 24.08 144 GLY A N 1
ATOM 1072 C CA . GLY A 1 147 ? 43.387 95.972 87.886 1.00 23.88 144 GLY A CA 1
ATOM 1073 C C . GLY A 1 147 ? 43.095 94.566 87.382 1.00 23.07 144 GLY A C 1
ATOM 1074 O O . GLY A 1 147 ? 41.948 94.244 87.143 1.00 22.87 144 GLY A O 1
ATOM 1075 N N . GLY A 1 148 ? 44.125 93.722 87.268 1.00 22.77 145 GLY A N 1
ATOM 1076 C CA . GLY A 1 148 ? 43.967 92.406 86.658 1.00 23.27 145 GLY A CA 1
ATOM 1077 C C . GLY A 1 148 ? 43.882 92.447 85.145 1.00 22.84 145 GLY A C 1
ATOM 1078 O O . GLY A 1 148 ? 43.470 91.459 84.513 1.00 23.99 145 GLY A O 1
ATOM 1079 N N . TRP A 1 149 ? 44.300 93.557 84.539 1.00 23.17 146 TRP A N 1
ATOM 1080 C CA . TRP A 1 149 ? 44.171 93.715 83.065 1.00 23.69 146 TRP A CA 1
ATOM 1081 C C . TRP A 1 149 ? 45.366 93.257 82.204 1.00 23.58 146 TRP A C 1
ATOM 1082 O O . TRP A 1 149 ? 45.292 93.305 80.966 1.00 24.10 146 TRP A O 1
ATOM 1093 N N . GLY A 1 150 ? 46.442 92.805 82.835 1.00 24.43 147 GLY A N 1
ATOM 1094 C CA . GLY A 1 150 ? 47.562 92.240 82.100 1.00 23.96 147 GLY A CA 1
ATOM 1095 C C . GLY A 1 150 ? 48.574 93.260 81.672 1.00 23.64 147 GLY A C 1
ATOM 1096 O O . GLY A 1 150 ? 48.367 94.459 81.836 1.00 24.16 147 GLY A O 1
ATOM 1097 N N . HIS A 1 151 ? 49.692 92.790 81.138 1.00 24.06 148 HIS A N 1
ATOM 1098 C CA . HIS A 1 151 ? 50.808 93.687 80.779 1.00 24.47 148 HIS A CA 1
ATOM 1099 C C . HIS A 1 151 ? 50.481 94.733 79.717 1.00 24.97 148 HIS A C 1
ATOM 1100 O O . HIS A 1 151 ? 51.126 95.788 79.671 1.00 24.57 148 HIS A O 1
ATOM 1107 N N . MET A 1 152 ? 49.456 94.476 78.916 1.00 25.12 149 MET A N 1
ATOM 1108 C CA . MET A 1 152 ? 49.088 95.387 77.824 1.00 25.41 149 MET A CA 1
ATOM 1109 C C . MET A 1 152 ? 48.222 96.591 78.244 1.00 25.41 149 MET A C 1
ATOM 1110 O O . MET A 1 152 ? 48.049 97.514 77.444 1.00 25.94 149 MET A O 1
ATOM 1115 N N . MET A 1 153 ? 47.727 96.598 79.495 1.00 25.03 150 MET A N 1
ATOM 1116 C CA . MET A 1 153 ? 46.754 97.585 79.945 1.00 25.60 150 MET A CA 1
ATOM 1117 C C . MET A 1 153 ? 46.817 97.917 81.452 1.00 25.78 150 MET A C 1
ATOM 1118 O O . MET A 1 153 ? 45.991 98.675 81.947 1.00 27.13 150 MET A O 1
ATOM 1123 N N . GLY A 1 154 ? 47.811 97.421 82.156 1.00 25.14 151 GLY A N 1
ATOM 1124 C CA . GLY A 1 154 ? 47.924 97.682 83.592 1.00 24.93 151 GLY A CA 1
ATOM 1125 C C . GLY A 1 154 ? 49.029 96.900 84.266 1.00 25.47 151 GLY A C 1
ATOM 1126 O O . GLY A 1 154 ? 50.216 97.128 83.992 1.00 26.10 151 GLY A O 1
ATOM 1127 N N . ASP A 1 155 ? 48.642 95.969 85.140 1.00 25.76 152 ASP A N 1
ATOM 1128 C CA . ASP A 1 155 ? 49.585 95.225 86.000 1.00 25.50 152 ASP A CA 1
ATOM 1129 C C . ASP A 1 155 ? 50.459 96.132 86.875 1.00 25.55 152 ASP A C 1
ATOM 1130 O O . ASP A 1 155 ? 51.570 95.775 87.250 1.00 24.44 152 ASP A O 1
ATOM 1135 N N . GLU A 1 156 ? 49.928 97.275 87.245 1.00 24.61 153 GLU A N 1
ATOM 1136 C CA . GLU A 1 156 ? 50.689 98.193 88.075 1.00 24.65 153 GLU A CA 1
ATOM 1137 C C . GLU A 1 156 ? 51.075 97.543 89.419 1.00 24.29 153 GLU A C 1
ATOM 1138 O O . GLU A 1 156 ? 50.246 96.908 90.082 1.00 24.31 153 GLU A O 1
ATOM 1144 N N . GLY A 1 157 ? 52.359 97.695 89.780 1.00 25.05 154 GLY A N 1
ATOM 1145 C CA . GLY A 1 157 ? 52.894 97.239 91.065 1.00 24.80 154 GLY A CA 1
ATOM 1146 C C . GLY A 1 157 ? 53.314 95.778 91.065 1.00 24.84 154 GLY A C 1
ATOM 1147 O O . GLY A 1 157 ? 53.706 95.256 92.105 1.00 26.50 154 GLY A O 1
ATOM 1148 N N . SER A 1 158 ? 53.250 95.134 89.899 1.00 24.66 155 SER A N 1
ATOM 1149 C CA . SER A 1 158 ? 53.713 93.766 89.687 1.00 24.31 155 SER A CA 1
ATOM 1150 C C . SER A 1 158 ? 55.212 93.739 89.368 1.00 24.55 155 SER A C 1
ATOM 1151 O O . SER A 1 158 ? 55.826 94.806 89.119 1.00 23.30 155 SER A O 1
ATOM 1154 N N . ALA A 1 159 ? 55.766 92.530 89.293 1.00 23.91 156 ALA A N 1
ATOM 1155 C CA . ALA A 1 159 ? 57.156 92.341 88.846 1.00 24.61 156 ALA A CA 1
ATOM 1156 C C . ALA A 1 159 ? 57.338 92.781 87.361 1.00 24.65 156 ALA A C 1
ATOM 1157 O O . ALA A 1 159 ? 58.312 93.451 87.037 1.00 24.77 156 ALA A O 1
ATOM 1159 N N . TYR A 1 160 ? 56.394 92.446 86.490 1.00 24.67 157 TYR A N 1
ATOM 1160 C CA . TYR A 1 160 ? 56.430 92.972 85.123 1.00 25.68 157 TYR A CA 1
ATOM 1161 C C . TYR A 1 160 ? 56.552 94.506 85.112 1.00 26.40 157 TYR A C 1
ATOM 1162 O O . TYR A 1 160 ? 57.442 95.066 84.456 1.00 26.92 157 TYR A O 1
ATOM 1171 N N . TRP A 1 161 ? 55.655 95.172 85.842 1.00 25.34 158 TRP A N 1
ATOM 1172 C CA . TRP A 1 161 ? 55.603 96.627 85.888 1.00 25.27 158 TRP A CA 1
ATOM 1173 C C . TRP A 1 161 ? 56.900 97.252 86.445 1.00 24.53 158 TRP A C 1
ATOM 1174 O O . TRP A 1 161 ? 57.368 98.246 85.909 1.00 23.80 158 TRP A O 1
ATOM 1185 N N . ILE A 1 162 ? 57.444 96.673 87.522 1.00 24.74 159 ILE A N 1
ATOM 1186 C CA . ILE A 1 162 ? 58.723 97.113 88.086 1.00 25.23 159 ILE A CA 1
ATOM 1187 C C . ILE A 1 162 ? 59.850 97.012 87.043 1.00 24.61 159 ILE A C 1
ATOM 1188 O O . ILE A 1 162 ? 60.601 97.970 86.816 1.00 23.45 159 ILE A O 1
ATOM 1193 N N . ALA A 1 163 ? 59.935 95.860 86.403 1.00 24.97 160 ALA A N 1
ATOM 1194 C CA . ALA A 1 163 ? 60.892 95.613 85.328 1.00 25.21 160 ALA A CA 1
ATOM 1195 C C . ALA A 1 163 ? 60.705 96.606 84.176 1.00 25.27 160 ALA A C 1
ATOM 1196 O O . ALA A 1 163 ? 61.663 97.177 83.666 1.00 25.79 160 ALA A O 1
ATOM 1198 N N . HIS A 1 164 ? 59.459 96.825 83.778 1.00 25.08 161 HIS A N 1
ATOM 1199 C CA . HIS A 1 164 ? 59.176 97.689 82.633 1.00 25.24 161 HIS A CA 1
ATOM 1200 C C . HIS A 1 164 ? 59.515 99.153 82.953 1.00 25.32 161 HIS A C 1
ATOM 1201 O O . HIS A 1 164 ? 60.106 99.867 82.131 1.00 24.55 161 HIS A O 1
ATOM 1208 N N . GLN A 1 165 ? 59.156 99.579 84.161 1.00 25.03 162 GLN A N 1
ATOM 1209 C CA . GLN A 1 165 ? 59.423 100.942 84.592 1.00 24.66 162 GLN A CA 1
ATOM 1210 C C . GLN A 1 165 ? 60.942 101.220 84.571 1.00 24.09 162 GLN A C 1
ATOM 1211 O O . GLN A 1 165 ? 61.378 102.289 84.162 1.00 24.78 162 GLN A O 1
ATOM 1217 N N . ALA A 1 166 ? 61.727 100.259 85.034 1.00 22.68 163 ALA A N 1
ATOM 1218 C CA . ALA A 1 166 ? 63.175 100.401 85.077 1.00 22.46 163 ALA A CA 1
ATOM 1219 C C . ALA A 1 166 ? 63.746 100.555 83.686 1.00 21.94 163 ALA A C 1
ATOM 1220 O O . ALA A 1 166 ? 64.526 101.450 83.430 1.00 22.52 163 ALA A O 1
ATOM 1222 N N . VAL A 1 167 ? 63.378 99.641 82.789 1.00 21.67 164 VAL A N 1
ATOM 1223 C CA . VAL A 1 167 ? 63.834 99.712 81.411 1.00 21.03 164 VAL A CA 1
ATOM 1224 C C . VAL A 1 167 ? 63.397 101.015 80.740 1.00 20.22 164 VAL A C 1
ATOM 1225 O O . VAL A 1 167 ? 64.202 101.693 80.132 1.00 18.25 164 VAL A O 1
ATOM 1229 N N . LYS A 1 168 ? 62.129 101.396 80.911 1.00 20.82 165 LYS A N 1
ATOM 1230 C CA . LYS A 1 168 ? 61.613 102.619 80.332 1.00 20.70 165 LYS A CA 1
ATOM 1231 C C . LYS A 1 168 ? 62.309 103.889 80.834 1.00 21.13 165 LYS A C 1
ATOM 1232 O O . LYS A 1 168 ? 62.594 104.804 80.053 1.00 19.91 165 LYS A O 1
ATOM 1238 N N . ILE A 1 169 ? 62.602 103.942 82.135 1.00 20.36 166 ILE A N 1
ATOM 1239 C CA . ILE A 1 169 ? 63.247 105.090 82.714 1.00 21.52 166 ILE A CA 1
ATOM 1240 C C . ILE A 1 169 ? 64.641 105.223 82.096 1.00 21.26 166 ILE A C 1
ATOM 1241 O O . ILE A 1 169 ? 65.057 106.328 81.763 1.00 21.12 166 ILE A O 1
ATOM 1246 N N . VAL A 1 170 ? 65.307 104.083 81.882 1.00 21.10 167 VAL A N 1
ATOM 1247 C CA . VAL A 1 170 ? 66.648 104.055 81.270 1.00 21.14 167 VAL A CA 1
ATOM 1248 C C . VAL A 1 170 ? 66.573 104.504 79.794 1.00 21.02 167 VAL A C 1
ATOM 1249 O O . VAL A 1 170 ? 67.381 105.328 79.333 1.00 21.17 167 VAL A O 1
ATOM 1253 N N . PHE A 1 171 ? 65.613 103.963 79.044 1.00 21.14 168 PHE A N 1
ATOM 1254 C CA . PHE A 1 171 ? 65.454 104.334 77.644 1.00 21.28 168 PHE A CA 1
ATOM 1255 C C . PHE A 1 171 ? 65.206 105.823 77.487 1.00 21.09 168 PHE A C 1
ATOM 1256 O O . PHE A 1 171 ? 65.819 106.457 76.649 1.00 21.71 168 PHE A O 1
ATOM 1264 N N . ASP A 1 172 ? 64.270 106.371 78.257 1.00 21.17 169 ASP A N 1
ATOM 1265 C CA . ASP A 1 172 ? 63.908 107.796 78.130 1.00 21.34 169 ASP A CA 1
ATOM 1266 C C . ASP A 1 172 ? 65.053 108.708 78.546 1.00 21.05 169 ASP A C 1
ATOM 1267 O O . ASP A 1 172 ? 65.245 109.773 77.961 1.00 21.38 169 ASP A O 1
ATOM 1272 N N . SER A 1 173 ? 65.763 108.311 79.597 1.00 21.89 170 SER A N 1
ATOM 1273 C CA . SER A 1 173 ? 66.931 109.046 80.067 1.00 22.21 170 SER A CA 1
ATOM 1274 C C . SER A 1 173 ? 67.973 109.197 78.969 1.00 21.79 170 SER A C 1
ATOM 1275 O O . SER A 1 173 ? 68.409 110.320 78.639 1.00 20.97 170 SER A O 1
ATOM 1278 N N . ILE A 1 174 ? 68.334 108.076 78.369 1.00 21.29 171 ILE A N 1
ATOM 1279 C CA . ILE A 1 174 ? 69.362 108.058 77.341 1.00 22.01 171 ILE A CA 1
ATOM 1280 C C . ILE A 1 174 ? 68.886 108.814 76.088 1.00 22.10 171 ILE A C 1
ATOM 1281 O O . ILE A 1 174 ? 69.689 109.488 75.425 1.00 21.76 171 ILE A O 1
ATOM 1286 N N . ASP A 1 175 ? 67.589 108.715 75.781 1.00 22.00 172 ASP A N 1
ATOM 1287 C CA . ASP A 1 175 ? 66.971 109.456 74.643 1.00 22.14 172 ASP A CA 1
ATOM 1288 C C . ASP A 1 175 ? 66.888 110.978 74.880 1.00 22.18 172 ASP A C 1
ATOM 1289 O O . ASP A 1 175 ? 66.671 111.761 73.932 1.00 20.77 172 ASP A O 1
ATOM 1294 N N . ASN A 1 176 ? 67.025 111.394 76.134 1.00 22.39 173 ASN A N 1
ATOM 1295 C CA . ASN A 1 176 ? 66.769 112.773 76.522 1.00 23.16 173 ASN A CA 1
ATOM 1296 C C . ASN A 1 176 ? 65.280 113.130 76.347 1.00 22.83 173 ASN A C 1
ATOM 1297 O O . ASN A 1 176 ? 64.925 114.301 76.196 1.00 22.26 173 ASN A O 1
ATOM 1302 N N . LEU A 1 177 ? 64.422 112.116 76.337 1.00 22.94 174 LEU A N 1
ATOM 1303 C CA . LEU A 1 177 ? 62.968 112.341 76.297 1.00 24.24 174 LEU A CA 1
ATOM 1304 C C . LEU A 1 177 ? 62.473 112.771 77.651 1.00 24.76 174 LEU A C 1
ATOM 1305 O O . LEU A 1 177 ? 61.610 113.646 77.743 1.00 24.96 174 LEU A O 1
ATOM 1310 N N . GLU A 1 178 ? 63.019 112.166 78.696 1.00 26.10 175 GLU A N 1
ATOM 1311 C CA . GLU A 1 178 ? 62.673 112.538 80.062 1.00 26.32 175 GLU A CA 1
ATOM 1312 C C . GLU A 1 178 ? 63.792 112.219 81.027 1.00 25.83 175 GLU A C 1
ATOM 1313 O O . GLU A 1 178 ? 64.312 111.111 81.018 1.00 24.59 175 GLU A O 1
ATOM 1319 N N . ALA A 1 179 ? 64.157 113.204 81.858 1.00 24.69 176 ALA A N 1
ATOM 1320 C CA . ALA A 1 179 ? 65.126 113.017 82.931 1.00 25.41 176 ALA A CA 1
ATOM 1321 C C . ALA A 1 179 ? 64.643 112.008 83.970 1.00 25.37 176 ALA A C 1
ATOM 1322 O O . ALA A 1 179 ? 63.482 112.040 84.407 1.00 25.66 176 ALA A O 1
ATOM 1324 N N . ALA A 1 180 ? 65.533 111.099 84.337 1.00 25.03 177 ALA A N 1
ATOM 1325 C CA . ALA A 1 180 ? 65.250 110.122 85.371 1.00 25.44 177 ALA A CA 1
ATOM 1326 C C . ALA A 1 180 ? 65.137 110.845 86.714 1.00 25.63 177 ALA A C 1
ATOM 1327 O O . ALA A 1 180 ? 65.812 111.833 86.929 1.00 24.60 177 ALA A O 1
ATOM 1329 N N . PRO A 1 181 ? 64.270 110.356 87.618 1.00 25.85 178 PRO A N 1
ATOM 1330 C CA . PRO A 1 181 ? 64.195 110.999 88.951 1.00 26.07 178 PRO A CA 1
ATOM 1331 C C . PRO A 1 181 ? 65.454 110.811 89.816 1.00 25.80 178 PRO A C 1
ATOM 1332 O O . PRO A 1 181 ? 65.717 111.600 90.736 1.00 25.80 178 PRO A O 1
ATOM 1336 N N . HIS A 1 182 ? 66.214 109.758 89.526 1.00 25.46 179 HIS A N 1
ATOM 1337 C CA . HIS A 1 182 ? 67.487 109.475 90.192 1.00 25.49 179 HIS A CA 1
ATOM 1338 C C . HIS A 1 182 ? 68.461 108.897 89.192 1.00 25.61 179 HIS A C 1
ATOM 1339 O O . HIS A 1 182 ? 68.058 108.440 88.098 1.00 25.24 179 HIS A O 1
ATOM 1346 N N . ASP A 1 183 ? 69.726 108.858 89.585 1.00 25.37 180 ASP A N 1
ATOM 1347 C CA . ASP A 1 183 ? 70.791 108.420 88.682 1.00 25.52 180 ASP A CA 1
ATOM 1348 C C . ASP A 1 183 ? 70.518 107.022 88.158 1.00 24.39 180 ASP A C 1
ATOM 1349 O O . ASP A 1 183 ? 70.173 106.125 88.942 1.00 24.64 180 ASP A O 1
ATOM 1354 N N . ILE A 1 184 ? 70.636 106.835 86.840 1.00 23.64 181 ILE A N 1
ATOM 1355 C CA . ILE A 1 184 ? 70.293 105.530 86.224 1.00 23.43 181 ILE A CA 1
ATOM 1356 C C . ILE A 1 184 ? 71.427 104.494 86.206 1.00 22.53 181 ILE A C 1
ATOM 1357 O O . ILE A 1 184 ? 71.234 103.376 85.738 1.00 22.39 181 ILE A O 1
ATOM 1362 N N . GLY A 1 185 ? 72.598 104.868 86.686 1.00 22.95 182 GLY A N 1
ATOM 1363 C CA . GLY A 1 185 ? 73.792 104.043 86.569 1.00 23.07 182 GLY A CA 1
AT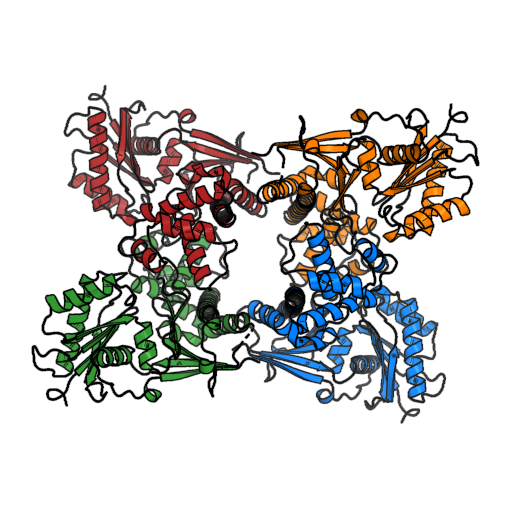OM 1364 C C . GLY A 1 185 ? 73.644 102.583 86.954 1.00 23.28 182 GLY A C 1
ATOM 1365 O O . GLY A 1 185 ? 73.905 101.687 86.136 1.00 23.48 182 GLY A O 1
ATOM 1366 N N . TYR A 1 186 ? 73.219 102.315 88.185 1.00 23.25 183 TYR A N 1
ATOM 1367 C CA . TYR A 1 186 ? 73.043 100.919 88.612 1.00 23.07 183 TYR A CA 1
ATOM 1368 C C . TYR A 1 186 ? 72.005 100.186 87.743 1.00 23.12 183 TYR A C 1
ATOM 1369 O O . TYR A 1 186 ? 72.244 99.072 87.293 1.00 21.94 183 TYR A O 1
ATOM 1378 N N . VAL A 1 187 ? 70.847 100.795 87.523 1.00 23.03 184 VAL A N 1
ATOM 1379 C CA . VAL A 1 187 ? 69.792 100.113 86.778 1.00 24.01 184 VAL A CA 1
ATOM 1380 C C . VAL A 1 187 ? 70.197 99.791 85.339 1.00 23.96 184 VAL A C 1
ATOM 1381 O O . VAL A 1 187 ? 69.920 98.695 84.831 1.00 23.72 184 VAL A O 1
ATOM 1385 N N . LYS A 1 188 ? 70.870 100.732 84.684 1.00 24.98 185 LYS A N 1
ATOM 1386 C CA . LYS A 1 188 ? 71.307 100.547 83.292 1.00 24.86 185 LYS A CA 1
ATOM 1387 C C . LYS A 1 188 ? 72.300 99.380 83.172 1.00 24.59 185 LYS A C 1
ATOM 1388 O O . LYS A 1 188 ? 72.183 98.522 82.283 1.00 23.99 185 LYS A O 1
ATOM 1394 N N . GLN A 1 189 ? 73.255 99.329 84.098 1.00 24.92 186 GLN A N 1
ATOM 1395 C CA . GLN A 1 189 ? 74.250 98.264 84.099 1.00 24.96 186 GLN A CA 1
ATOM 1396 C C . GLN A 1 189 ? 73.600 96.928 84.411 1.00 23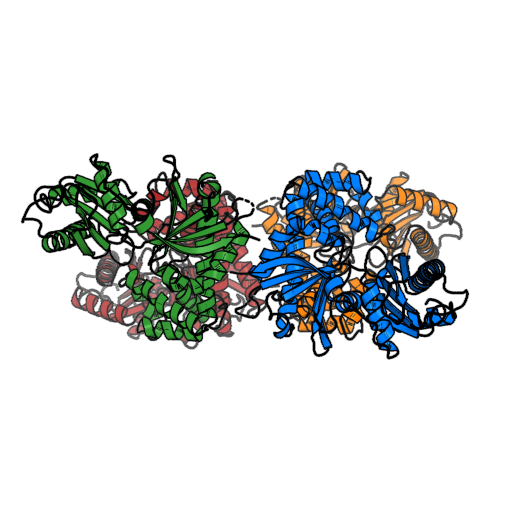.79 186 GLN A C 1
ATOM 1397 O O . GLN A 1 189 ? 73.943 95.919 83.804 1.00 23.26 186 GLN A O 1
ATOM 1403 N N . ALA A 1 190 ? 72.646 96.920 85.336 1.00 23.36 187 ALA A N 1
ATOM 1404 C CA . ALA A 1 190 ? 71.921 95.685 85.672 1.00 23.51 187 ALA A CA 1
ATOM 1405 C C . ALA A 1 190 ? 71.081 95.175 84.496 1.00 23.38 187 ALA A C 1
ATOM 1406 O O . ALA A 1 190 ? 70.948 93.954 84.284 1.00 21.61 187 ALA A O 1
ATOM 1408 N N . MET A 1 191 ? 70.490 96.109 83.750 1.00 23.86 188 MET A N 1
ATOM 1409 C CA . MET A 1 191 ? 69.756 95.773 82.528 1.00 23.26 188 MET A CA 1
ATOM 1410 C C . MET A 1 191 ? 70.672 95.064 81.496 1.00 23.48 188 MET A C 1
ATOM 1411 O O . MET A 1 191 ? 70.357 93.964 81.001 1.00 21.80 188 MET A O 1
ATOM 1416 N N . PHE A 1 192 ? 71.797 95.679 81.155 1.00 23.76 189 PHE A N 1
ATOM 1417 C CA . PHE A 1 192 ? 72.737 95.007 80.276 1.00 24.64 189 PHE A CA 1
ATOM 1418 C C . PHE A 1 192 ? 73.163 93.634 80.804 1.00 24.54 189 PHE A C 1
ATOM 1419 O O . PHE A 1 192 ? 73.298 92.694 80.037 1.00 24.66 189 PHE A O 1
ATOM 1427 N N . HIS A 1 193 ? 73.357 93.524 82.110 1.00 24.37 190 HIS A N 1
ATOM 1428 C CA . HIS A 1 193 ? 73.777 92.260 82.721 1.00 24.46 190 HIS A CA 1
ATOM 1429 C C . HIS A 1 193 ? 72.679 91.196 82.636 1.00 23.96 190 HIS A C 1
ATOM 1430 O O . HIS A 1 193 ? 72.931 90.074 82.218 1.00 24.34 190 HIS A O 1
ATOM 1437 N N . TYR A 1 194 ? 71.455 91.551 83.023 1.00 24.04 191 TYR A N 1
ATOM 1438 C CA . TYR A 1 194 ? 70.365 90.600 83.074 1.00 23.91 191 TYR A CA 1
ATOM 1439 C C . TYR A 1 194 ? 69.976 90.076 81.687 1.00 23.13 191 TYR A C 1
ATOM 1440 O O . TYR A 1 194 ? 69.839 88.857 81.485 1.00 21.18 191 TYR A O 1
ATOM 1449 N N . PHE A 1 195 ? 69.817 90.997 80.747 1.00 23.46 192 PHE A N 1
ATOM 1450 C CA . PHE A 1 195 ? 69.447 90.647 79.362 1.00 24.79 192 PHE A CA 1
ATOM 1451 C C . PHE A 1 195 ? 70.622 90.155 78.496 1.00 25.63 192 PHE A C 1
ATOM 1452 O O . PHE A 1 195 ? 70.412 89.638 77.373 1.00 24.42 192 PHE A O 1
ATOM 1460 N N . GLN A 1 196 ? 71.840 90.311 79.024 1.00 25.73 193 GLN A N 1
ATOM 1461 C CA . GLN A 1 196 ? 73.058 89.957 78.321 1.00 26.71 193 GLN A CA 1
ATOM 1462 C C . GLN A 1 196 ? 73.075 90.555 76.918 1.00 26.93 193 GLN A C 1
ATOM 1463 O O . GLN A 1 196 ? 73.136 89.834 75.937 1.00 26.40 193 GLN A O 1
ATOM 1469 N N . VAL A 1 197 ? 72.991 91.885 76.864 1.00 27.89 194 VAL A N 1
ATOM 1470 C CA . VAL A 1 197 ? 73.087 92.655 75.626 1.00 28.61 194 VAL A CA 1
ATOM 1471 C C . VAL A 1 197 ? 73.861 93.925 75.930 1.00 28.56 194 VAL A C 1
ATOM 1472 O O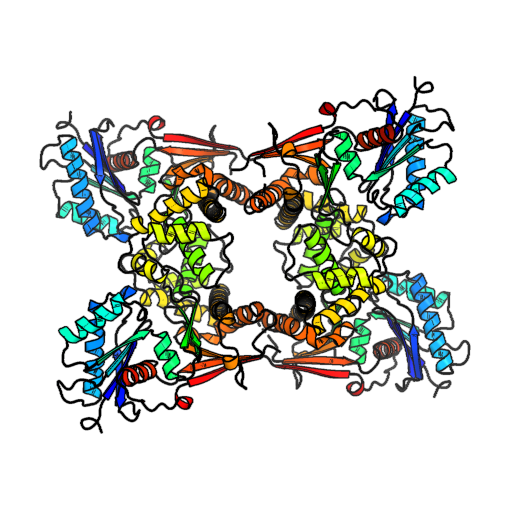 . VAL A 1 197 ? 73.977 94.295 77.088 1.00 27.98 194 VAL A O 1
ATOM 1476 N N . PRO A 1 198 ? 74.469 94.548 74.907 1.00 28.97 195 PRO A N 1
ATOM 1477 C CA . PRO A 1 198 ? 75.351 95.703 75.112 1.00 29.42 195 PRO A CA 1
ATOM 1478 C C . PRO A 1 198 ? 74.684 97.069 74.974 1.00 30.17 195 PRO A C 1
ATOM 1479 O O . PRO A 1 198 ? 75.330 98.099 75.239 1.00 30.23 195 PRO A O 1
ATOM 1483 N N . ASP A 1 199 ? 73.419 97.080 74.535 1.00 29.20 196 ASP A N 1
ATOM 1484 C CA . ASP A 1 199 ? 72.736 98.307 74.236 1.00 29.13 196 ASP A CA 1
ATOM 1485 C C . ASP A 1 199 ? 71.212 98.119 74.179 1.00 28.85 196 ASP A C 1
ATOM 1486 O O . ASP A 1 199 ? 70.703 96.981 74.201 1.00 28.20 196 ASP A O 1
ATOM 1491 N N . ARG A 1 200 ? 70.520 99.255 74.058 1.00 28.43 197 ARG A N 1
ATOM 1492 C CA . ARG A 1 200 ? 69.067 99.303 74.005 1.00 28.17 197 ARG A CA 1
ATOM 1493 C C . ARG A 1 200 ? 68.466 98.534 72.846 1.00 28.53 197 ARG A C 1
ATOM 1494 O O . ARG A 1 200 ? 67.434 97.895 73.035 1.00 29.53 197 ARG A O 1
ATOM 1502 N N . LEU A 1 201 ? 69.097 98.571 71.664 1.00 28.88 198 LEU A N 1
ATOM 1503 C CA . LEU A 1 201 ? 68.592 97.833 70.475 1.00 28.63 198 LEU A CA 1
ATOM 1504 C C . LEU A 1 201 ? 68.569 96.319 70.700 1.00 27.90 198 LEU A C 1
ATOM 1505 O O . LEU A 1 201 ? 67.628 95.615 70.251 1.00 27.54 198 LEU A O 1
ATOM 1510 N N . GLY A 1 202 ? 69.565 95.822 71.435 1.00 26.85 199 GLY A N 1
ATOM 1511 C CA . GLY A 1 202 ? 69.590 94.406 71.857 1.00 26.65 199 GLY A CA 1
ATOM 1512 C C . GLY A 1 202 ? 68.446 93.986 72.785 1.00 25.71 199 GLY A C 1
ATOM 1513 O O . GLY A 1 202 ? 68.080 92.803 72.873 1.00 25.27 199 GLY A O 1
ATOM 1514 N N . ILE A 1 203 ? 67.894 94.940 73.511 1.00 24.99 200 ILE A N 1
ATOM 1515 C CA . ILE A 1 203 ? 66.780 94.654 74.419 1.00 24.58 200 ILE A CA 1
ATOM 1516 C C . ILE A 1 203 ? 65.507 94.307 73.613 1.00 23.86 200 ILE A C 1
ATOM 1517 O O . ILE A 1 203 ? 64.646 93.565 74.078 1.00 22.99 200 ILE A O 1
ATOM 1522 N N . LEU A 1 204 ? 65.389 94.892 72.423 1.00 23.39 201 LEU A N 1
ATOM 1523 C CA . LEU A 1 204 ? 64.121 94.921 71.702 1.00 23.53 201 LEU A CA 1
ATOM 1524 C C . LEU A 1 204 ? 63.629 93.521 71.357 1.00 22.76 201 LEU A C 1
ATOM 1525 O O . LEU A 1 204 ? 62.426 93.238 71.375 1.00 22.75 201 LEU A O 1
ATOM 1530 N N . THR A 1 205 ? 64.531 92.629 71.037 1.00 22.61 202 THR A N 1
ATOM 1531 C CA . THR A 1 205 ? 64.058 91.306 70.647 1.00 23.75 202 THR A CA 1
ATOM 1532 C C . THR A 1 205 ? 63.364 90.609 71.844 1.00 23.73 202 THR A C 1
ATOM 1533 O O . THR A 1 205 ? 62.489 89.771 71.658 1.00 24.50 202 THR A O 1
ATOM 1537 N N . HIS A 1 206 ? 63.706 91.023 73.071 1.00 23.06 203 HIS A N 1
ATOM 1538 C CA . HIS A 1 206 ? 63.096 90.459 74.263 1.00 23.00 203 HIS A CA 1
ATOM 1539 C C . HIS A 1 206 ? 61.745 91.099 74.567 1.00 23.22 203 HIS A C 1
ATOM 1540 O O . HIS A 1 206 ? 61.029 90.663 75.467 1.00 22.68 203 HIS A O 1
ATOM 1547 N N . LEU A 1 207 ? 61.423 92.187 73.853 1.00 23.61 204 LEU A N 1
ATOM 1548 C CA . LEU A 1 207 ? 60.115 92.804 73.928 1.00 23.47 204 LEU A CA 1
ATOM 1549 C C . LEU A 1 207 ? 59.176 92.320 72.839 1.00 23.63 204 LEU A C 1
ATOM 1550 O O . LEU A 1 207 ? 57.961 92.413 72.991 1.00 24.61 204 LEU A O 1
ATOM 1555 N N . TYR A 1 208 ? 59.726 91.789 71.755 1.00 23.27 205 TYR A N 1
ATOM 1556 C CA . TYR A 1 208 ? 58.931 91.494 70.576 1.00 23.32 205 TYR A CA 1
ATOM 1557 C C . TYR A 1 208 ? 58.929 89.963 70.288 1.00 23.52 205 TYR A C 1
ATOM 1558 O O . TYR A 1 208 ? 58.253 89.213 71.016 1.00 22.54 205 TYR A O 1
ATOM 1567 N N . ARG A 1 209 ? 59.660 89.496 69.281 1.00 24.68 206 ARG A N 1
ATOM 1568 C CA . ARG A 1 209 ? 59.495 88.102 68.840 1.00 25.62 206 ARG A CA 1
ATOM 1569 C C . ARG A 1 209 ? 59.939 87.079 69.903 1.00 26.19 206 ARG A C 1
ATOM 1570 O O . ARG A 1 209 ? 59.410 85.970 69.939 1.00 25.70 206 ARG A O 1
ATOM 1578 N N . ASP A 1 210 ? 60.881 87.467 70.765 1.00 26.65 207 ASP A N 1
ATOM 1579 C CA . ASP A 1 210 ? 61.363 86.599 71.858 1.00 26.31 207 ASP A CA 1
ATOM 1580 C C . ASP A 1 210 ? 60.763 86.930 73.202 1.00 26.07 207 ASP A C 1
ATOM 1581 O O . ASP A 1 210 ? 61.249 86.445 74.230 1.00 25.90 207 ASP A O 1
ATOM 1586 N N . PHE A 1 211 ? 59.689 87.737 73.215 1.00 25.97 208 PHE A N 1
ATOM 1587 C CA . PHE A 1 211 ? 59.043 88.141 74.470 1.00 25.49 208 PHE A CA 1
ATOM 1588 C C . PHE A 1 211 ? 58.476 86.959 75.244 1.00 24.21 208 PHE A C 1
ATOM 1589 O O . PHE A 1 211 ? 57.857 86.098 74.686 1.00 22.79 208 PHE A O 1
ATOM 1597 N N . ASP A 1 212 ? 58.745 86.933 76.534 1.00 23.79 209 ASP A N 1
ATOM 1598 C CA . ASP A 1 212 ? 58.110 86.005 77.453 1.00 24.63 209 ASP A CA 1
ATOM 1599 C C . ASP A 1 212 ? 57.947 86.780 78.739 1.00 24.66 209 ASP A C 1
ATOM 1600 O O . ASP A 1 212 ? 58.924 87.295 79.275 1.00 23.88 209 ASP A O 1
ATOM 1605 N N . LYS A 1 213 ? 56.714 86.876 79.238 1.00 24.13 210 LYS A N 1
ATOM 1606 C CA . LYS A 1 213 ? 56.443 87.731 80.360 1.00 24.49 210 LYS A CA 1
ATOM 1607 C C . LYS A 1 213 ? 57.242 87.355 81.614 1.00 24.25 210 LYS A C 1
ATOM 1608 O O . LYS A 1 213 ? 57.643 88.227 82.363 1.00 23.82 210 LYS A O 1
ATOM 1614 N N . CYS A 1 214 ? 57.459 86.064 81.836 1.00 25.31 211 CYS A N 1
ATOM 1615 C CA . CYS A 1 214 ? 58.221 85.581 83.006 1.00 26.60 211 CYS A CA 1
ATOM 1616 C C . CYS A 1 214 ? 59.683 85.959 82.901 1.00 25.83 211 CYS A C 1
ATOM 1617 O O . CYS A 1 214 ? 60.276 86.464 83.862 1.00 25.91 211 CYS A O 1
ATOM 1620 N N . ARG A 1 215 ? 60.236 85.789 81.712 1.00 25.32 212 ARG A N 1
ATOM 1621 C CA . ARG A 1 215 ? 61.636 86.143 81.453 1.00 25.51 212 ARG A CA 1
ATOM 1622 C C . ARG A 1 215 ? 61.876 87.650 81.621 1.00 25.06 212 ARG A C 1
ATOM 1623 O O . ARG A 1 215 ? 62.865 88.053 82.221 1.00 24.78 212 ARG A O 1
ATOM 1631 N N . PHE A 1 216 ? 60.987 88.473 81.072 1.00 24.27 213 PHE A N 1
ATOM 1632 C CA . PHE A 1 216 ? 61.114 89.946 81.219 1.00 24.39 213 PHE A CA 1
ATOM 1633 C C . PHE A 1 216 ? 60.910 90.407 82.676 1.00 24.35 213 PHE A C 1
ATOM 1634 O O . PHE A 1 216 ? 61.718 91.165 83.237 1.00 22.72 213 PHE A O 1
ATOM 1642 N N . ALA A 1 217 ? 59.822 89.934 83.289 1.00 24.61 214 ALA A N 1
ATOM 1643 C CA . ALA A 1 217 ? 59.502 90.252 84.658 1.00 24.51 214 ALA A CA 1
ATOM 1644 C C . ALA A 1 217 ? 60.570 89.852 85.663 1.00 25.09 214 ALA A C 1
ATOM 1645 O O . ALA A 1 217 ? 60.706 90.501 86.707 1.00 25.65 214 ALA A O 1
ATOM 1647 N N . GLY A 1 218 ? 61.344 88.819 85.348 1.00 23.72 215 GLY A N 1
ATOM 1648 C CA . GLY A 1 218 ? 62.465 88.417 86.201 1.00 24.53 215 GLY A CA 1
ATOM 1649 C C . GLY A 1 218 ? 63.542 89.482 86.421 1.00 24.49 215 GLY A C 1
ATOM 1650 O O . GLY A 1 218 ? 64.336 89.384 87.369 1.00 24.13 215 GLY A O 1
ATOM 1651 N N . PHE A 1 219 ? 63.592 90.496 85.546 1.00 23.85 216 PHE A N 1
ATOM 1652 C CA . PHE A 1 219 ? 64.456 91.671 85.782 1.00 23.66 216 PHE A CA 1
ATOM 1653 C C . PHE A 1 219 ? 64.142 92.404 87.090 1.00 23.19 216 PHE A C 1
ATOM 1654 O O . PHE A 1 219 ? 65.002 93.089 87.676 1.00 22.53 216 PHE A O 1
ATOM 1662 N N . CYS A 1 220 ? 62.905 92.277 87.552 1.00 23.82 217 CYS A N 1
ATOM 1663 C CA . CYS A 1 220 ? 62.521 92.855 88.824 1.00 23.29 217 CYS A CA 1
ATOM 1664 C C . CYS A 1 220 ? 63.471 92.453 89.976 1.00 23.11 217 CYS A C 1
ATOM 1665 O O . CYS A 1 220 ? 63.731 93.257 90.864 1.00 22.25 217 CYS A O 1
ATOM 1668 N N . ARG A 1 221 ? 63.986 91.225 89.963 1.00 22.82 218 ARG A N 1
ATOM 1669 C CA . ARG A 1 221 ? 64.995 90.825 90.951 1.00 22.94 218 ARG A CA 1
ATOM 1670 C C . ARG A 1 221 ? 66.187 91.788 91.057 1.00 22.65 218 ARG A C 1
ATOM 1671 O O . ARG A 1 221 ? 66.671 92.049 92.155 1.00 21.89 218 ARG A O 1
ATOM 1679 N N . LYS A 1 222 ? 66.675 92.276 89.915 1.00 22.52 219 LYS A N 1
ATOM 1680 C CA . LYS A 1 222 ? 67.836 93.173 89.905 1.00 22.61 219 LYS A CA 1
ATOM 1681 C C . LYS A 1 222 ? 67.473 94.516 90.528 1.00 22.29 219 LYS A C 1
ATOM 1682 O O . LYS A 1 222 ? 68.301 95.149 91.189 1.00 21.61 219 LYS A O 1
ATOM 1688 N N . ILE A 1 223 ? 66.215 94.924 90.345 1.00 22.82 220 ILE A N 1
ATOM 1689 C CA . ILE A 1 223 ? 65.726 96.168 90.947 1.00 22.46 220 ILE A CA 1
ATOM 1690 C C . ILE A 1 223 ? 65.577 95.959 92.483 1.00 22.86 220 ILE A C 1
ATOM 1691 O O . ILE A 1 223 ? 65.963 96.839 93.266 1.00 22.10 220 ILE A O 1
ATOM 1696 N N . ALA A 1 224 ? 65.036 94.807 92.914 1.00 22.79 221 ALA A N 1
ATOM 1697 C CA . ALA A 1 224 ? 64.935 94.503 94.362 1.00 23.66 221 ALA A CA 1
ATOM 1698 C C . ALA A 1 224 ? 66.322 94.530 95.025 1.00 24.57 221 ALA A C 1
ATOM 1699 O O . ALA A 1 224 ? 66.522 95.152 96.091 1.00 25.44 221 ALA A O 1
ATOM 1701 N N . GLU A 1 225 ? 67.285 93.880 94.373 1.00 24.58 222 GLU A N 1
ATOM 1702 C CA . GLU A 1 225 ? 68.659 93.828 94.853 1.00 24.10 222 GLU A CA 1
ATOM 1703 C C . GLU A 1 225 ? 69.276 95.216 94.962 1.00 23.81 222 GLU A C 1
ATOM 1704 O O . GLU A 1 225 ? 69.915 95.545 95.964 1.00 21.98 222 GLU A O 1
ATOM 1710 N N . GLY A 1 226 ? 69.107 96.028 93.919 1.00 23.44 223 GLY A N 1
ATOM 1711 C CA . GLY A 1 226 ? 69.621 97.411 93.953 1.00 23.46 223 GLY A CA 1
ATOM 1712 C C . GLY A 1 226 ? 69.043 98.225 95.093 1.00 23.51 223 GLY A C 1
ATOM 1713 O O . GLY A 1 226 ? 69.750 98.979 95.744 1.00 22.91 223 GLY A O 1
ATOM 1714 N N . ALA A 1 227 ? 67.745 98.056 95.328 1.00 24.22 224 ALA A N 1
ATOM 1715 C CA . ALA A 1 227 ? 67.040 98.762 96.393 1.00 24.84 224 ALA A CA 1
ATOM 1716 C C . ALA A 1 227 ? 67.554 98.319 97.757 1.00 25.43 224 ALA A C 1
ATOM 1717 O O . ALA A 1 227 ? 67.860 99.161 98.615 1.00 24.65 224 ALA A O 1
ATOM 1719 N N . GLN A 1 228 ? 67.669 96.997 97.946 1.00 26.71 225 GLN A N 1
ATOM 1720 C CA . GLN A 1 228 ? 68.284 96.423 99.157 1.00 28.10 225 GLN A CA 1
ATOM 1721 C C . GLN A 1 228 ? 69.668 97.026 99.396 1.00 28.18 225 GLN A C 1
ATOM 1722 O O . GLN A 1 228 ? 70.071 97.253 100.550 1.00 28.16 225 GLN A O 1
ATOM 1728 N N . GLN A 1 229 ? 70.419 97.290 98.332 1.00 28.31 226 GLN A N 1
ATOM 1729 C CA . GLN A 1 229 ? 71.759 97.832 98.521 1.00 29.55 226 GLN A CA 1
ATOM 1730 C C . GLN A 1 229 ? 71.833 99.374 98.474 1.00 28.67 226 GLN A C 1
ATOM 1731 O O . GLN A 1 229 ? 72.918 99.965 98.550 1.00 27.93 226 GLN A O 1
ATOM 1737 N N . GLY A 1 230 ? 70.666 100.006 98.415 1.00 27.93 227 GLY A N 1
ATOM 1738 C CA . GLY A 1 230 ? 70.541 101.449 98.621 1.00 27.17 227 GLY A CA 1
ATOM 1739 C C . GLY A 1 230 ? 70.581 102.329 97.385 1.00 26.62 227 GLY A C 1
ATOM 1740 O O . GLY A 1 230 ? 70.769 103.528 97.505 1.00 26.50 227 GLY A O 1
ATOM 1741 N N . ASP A 1 231 ? 70.386 101.763 96.201 1.00 25.37 228 ASP A N 1
ATOM 1742 C CA . ASP A 1 231 ? 70.365 102.583 94.976 1.00 25.09 228 ASP A CA 1
ATOM 1743 C C . ASP A 1 231 ? 69.093 103.436 94.967 1.00 24.53 228 ASP A C 1
ATOM 1744 O O . ASP A 1 231 ? 67.998 102.891 95.099 1.00 23.79 228 ASP A O 1
ATOM 1749 N N . PRO A 1 232 ? 69.240 104.787 94.907 1.00 24.14 229 PRO A N 1
ATOM 1750 C CA . PRO A 1 232 ? 68.050 105.649 94.918 1.00 24.23 229 PRO A CA 1
ATOM 1751 C C . PRO A 1 232 ? 66.988 105.332 93.868 1.00 24.21 229 PRO A C 1
ATOM 1752 O O . PRO A 1 232 ? 65.800 105.308 94.197 1.00 23.26 229 PRO A O 1
ATOM 1756 N N . LEU A 1 233 ? 67.391 105.098 92.623 1.00 24.69 230 LEU A N 1
ATOM 1757 C CA . LEU A 1 233 ? 66.406 104.815 91.579 1.00 24.66 230 LEU A CA 1
ATOM 1758 C C . LEU A 1 233 ? 65.622 103.541 91.858 1.00 24.52 230 LEU A C 1
ATOM 1759 O O . LEU A 1 233 ? 64.384 103.514 91.719 1.00 25.81 230 LEU A O 1
ATOM 1764 N N . SER A 1 234 ? 66.332 102.477 92.217 1.00 24.04 231 SER A N 1
ATOM 1765 C CA . SER A 1 234 ? 65.689 101.195 92.539 1.00 24.45 231 SER A CA 1
ATOM 1766 C C . SER A 1 234 ? 64.727 101.302 93.715 1.00 23.93 231 SER A C 1
ATOM 1767 O O . SER A 1 234 ? 63.623 100.800 93.639 1.00 22.59 231 SER A O 1
ATOM 1770 N N . ARG A 1 235 ? 65.145 101.983 94.797 1.00 25.32 232 ARG A N 1
ATOM 1771 C CA . ARG A 1 235 ? 64.234 102.262 95.912 1.00 26.10 232 ARG A CA 1
ATOM 1772 C C . ARG A 1 235 ? 62.976 103.028 95.475 1.00 25.84 232 ARG A C 1
ATOM 1773 O O . ARG A 1 235 ? 61.859 102.718 95.914 1.00 24.70 232 ARG A O 1
ATOM 1781 N N . TYR A 1 236 ? 63.177 104.049 94.638 1.00 26.49 233 TYR A N 1
ATOM 1782 C CA . TYR A 1 236 ? 62.072 104.857 94.095 1.00 26.50 233 TYR A CA 1
ATOM 1783 C C . TYR A 1 236 ? 61.070 103.988 93.339 1.00 26.18 233 TYR A C 1
ATOM 1784 O O . TYR A 1 236 ? 59.852 104.100 93.536 1.00 25.93 233 TYR A O 1
ATOM 1793 N N . ILE A 1 237 ? 61.577 103.116 92.469 1.00 26.30 234 ILE A N 1
ATOM 1794 C CA . ILE A 1 237 ? 60.669 102.267 91.668 1.00 25.98 234 ILE A CA 1
ATOM 1795 C C . ILE A 1 237 ? 59.813 101.356 92.586 1.00 25.91 234 ILE A C 1
ATOM 1796 O O . ILE A 1 237 ? 58.614 101.193 92.374 1.00 25.84 234 ILE A O 1
ATOM 1801 N N . PHE A 1 238 ? 60.427 100.793 93.616 1.00 26.25 235 PHE A N 1
ATOM 1802 C CA . PHE A 1 238 ? 59.701 99.928 94.563 1.00 25.73 235 PHE A CA 1
ATOM 1803 C C . PHE A 1 238 ? 58.689 100.693 95.407 1.00 25.62 235 PHE A C 1
ATOM 1804 O O . PHE A 1 238 ? 57.591 100.190 95.687 1.00 23.50 235 PHE A O 1
ATOM 1812 N N . ARG A 1 239 ? 59.042 101.932 95.786 1.00 25.50 236 ARG A N 1
ATOM 1813 C CA . ARG A 1 239 ? 58.114 102.811 96.462 1.00 26.71 236 ARG A CA 1
ATOM 1814 C C . ARG A 1 239 ? 56.889 103.133 95.620 1.00 25.90 236 ARG A C 1
ATOM 1815 O O . ARG A 1 239 ? 55.762 103.099 96.109 1.00 25.65 236 ARG A O 1
ATOM 1823 N N . LYS A 1 240 ? 57.119 103.469 94.352 1.00 26.83 237 LYS A N 1
ATOM 1824 C CA . LYS A 1 240 ? 56.043 103.676 93.406 1.00 26.91 237 LYS A CA 1
ATOM 1825 C C . LYS A 1 240 ? 55.215 102.386 93.192 1.00 26.63 237 LYS A C 1
ATOM 1826 O O . LYS A 1 240 ? 53.993 102.452 93.071 1.00 27.23 237 LYS A O 1
ATOM 1832 N N . ALA A 1 241 ? 55.857 101.223 93.154 1.00 27.00 238 ALA A N 1
ATOM 1833 C CA . ALA A 1 241 ? 55.107 99.961 93.093 1.00 26.87 238 ALA A CA 1
ATOM 1834 C C . ALA A 1 241 ? 54.221 99.768 94.334 1.00 26.93 238 ALA A C 1
ATOM 1835 O O . ALA A 1 241 ? 53.035 99.438 94.233 1.00 26.42 238 ALA A O 1
ATOM 1837 N N . GLY A 1 242 ? 54.781 100.036 95.509 1.00 27.95 239 GLY A N 1
ATOM 1838 C CA . GLY A 1 242 ? 54.023 99.992 96.733 1.00 27.37 239 GLY A CA 1
ATOM 1839 C C . GLY A 1 242 ? 52.804 100.886 96.685 1.00 28.12 239 GLY A C 1
ATOM 1840 O O . GLY A 1 242 ? 51.720 100.477 97.094 1.00 27.92 239 GLY A O 1
ATOM 1841 N N . GLU A 1 243 ? 52.999 102.118 96.190 1.00 28.18 240 GLU A N 1
ATOM 1842 C CA . GLU A 1 243 ? 51.930 103.079 96.028 1.00 28.65 240 GLU A CA 1
ATOM 1843 C C . GLU A 1 243 ? 50.802 102.567 95.115 1.00 27.37 240 GLU A C 1
ATOM 1844 O O . GLU A 1 243 ? 49.612 102.700 95.435 1.00 26.66 240 GLU A O 1
ATOM 1850 N N . MET A 1 244 ? 51.181 102.018 93.977 1.00 26.67 241 MET A N 1
ATOM 1851 C CA . MET A 1 244 ? 50.208 101.484 93.024 1.00 27.08 241 MET A CA 1
ATOM 1852 C C . MET A 1 244 ? 49.379 100.348 93.660 1.00 25.96 241 MET A C 1
ATOM 1853 O O . MET A 1 244 ? 48.173 100.260 93.464 1.00 25.11 241 MET A O 1
ATOM 1858 N N . LEU A 1 245 ? 50.025 99.505 94.455 1.00 26.67 242 LEU A N 1
ATOM 1859 C CA . LEU A 1 245 ? 49.303 98.408 95.112 1.00 26.38 242 LEU A CA 1
ATOM 1860 C C . LEU A 1 245 ? 48.306 98.961 96.114 1.00 26.58 242 LEU A C 1
ATOM 1861 O O . LEU A 1 245 ? 47.150 98.545 96.152 1.00 27.04 242 LEU A O 1
ATOM 1866 N N . GLY A 1 246 ? 48.738 99.949 96.901 1.00 26.60 243 GLY A N 1
ATOM 1867 C CA . GLY A 1 246 ? 47.839 100.660 97.811 1.00 25.85 243 GLY A CA 1
ATOM 1868 C C . GLY A 1 246 ? 46.642 101.320 97.144 1.00 25.53 243 GLY A C 1
ATOM 1869 O O . GLY A 1 246 ? 45.524 101.296 97.678 1.00 23.65 243 GLY A O 1
ATOM 1870 N N . ARG A 1 247 ? 46.873 101.894 95.965 1.00 25.81 244 ARG A N 1
ATOM 1871 C CA . ARG A 1 247 ? 45.814 102.523 95.197 1.00 26.06 244 ARG A CA 1
ATOM 1872 C C . ARG A 1 247 ? 44.745 101.542 94.714 1.00 25.68 244 ARG A C 1
ATOM 1873 O O . ARG A 1 247 ? 43.581 101.931 94.557 1.00 24.97 244 ARG A O 1
ATOM 1881 N N . HIS A 1 248 ? 45.138 100.285 94.481 1.00 25.55 245 HIS A N 1
ATOM 1882 C CA . HIS A 1 248 ? 44.187 99.223 94.151 1.00 24.96 245 HIS A CA 1
ATOM 1883 C C . HIS A 1 248 ? 43.203 99.013 95.305 1.00 25.14 245 HIS A C 1
ATOM 1884 O O . HIS A 1 248 ? 41.992 98.878 95.089 1.00 24.99 245 HIS A O 1
ATOM 1891 N N . ILE A 1 249 ? 43.719 99.019 96.541 1.00 25.16 246 ILE A N 1
ATOM 1892 C CA . ILE A 1 249 ? 42.877 98.879 97.732 1.00 24.52 246 ILE A CA 1
ATOM 1893 C C . ILE A 1 249 ? 41.943 100.087 97.898 1.00 24.44 246 ILE A C 1
ATOM 1894 O O . ILE A 1 249 ? 40.724 99.942 98.148 1.00 23.88 246 ILE A O 1
ATOM 1899 N N . VAL A 1 250 ? 42.535 101.276 97.792 1.00 24.63 247 VAL A N 1
ATOM 1900 C CA . VAL A 1 250 ? 41.783 102.527 97.838 1.00 24.63 247 VAL A CA 1
ATOM 1901 C C . VAL A 1 250 ? 40.674 102.525 96.781 1.00 24.27 247 VAL A C 1
ATOM 1902 O O . VAL A 1 250 ? 39.548 102.940 97.058 1.00 24.49 247 VAL A O 1
ATOM 1906 N N . ALA A 1 251 ? 40.972 102.010 95.587 1.00 24.88 248 ALA A N 1
ATOM 1907 C CA . ALA A 1 251 ? 39.973 101.937 94.540 1.00 24.83 248 ALA A CA 1
ATOM 1908 C C . ALA A 1 251 ? 38.745 101.160 94.979 1.00 25.02 248 ALA A C 1
ATOM 1909 O O . ALA A 1 251 ? 37.643 101.577 94.709 1.00 24.92 248 ALA A O 1
ATOM 1911 N N . VAL A 1 252 ? 38.939 99.990 95.600 1.00 26.79 249 VAL A N 1
ATOM 1912 C CA . VAL A 1 252 ? 37.810 99.097 95.953 1.00 26.99 249 VAL A CA 1
ATOM 1913 C C . VAL A 1 252 ? 37.136 99.382 97.312 1.00 27.45 249 VAL A C 1
ATOM 1914 O O . VAL A 1 252 ? 36.047 98.872 97.583 1.00 27.45 249 VAL A O 1
ATOM 1918 N N . LEU A 1 253 ? 37.770 100.213 98.151 1.00 27.86 250 LEU A N 1
ATOM 1919 C CA . LEU A 1 253 ? 37.258 100.518 99.503 1.00 27.87 250 LEU A CA 1
ATOM 1920 C C . LEU A 1 253 ? 35.763 100.863 99.550 1.00 28.21 250 LEU A C 1
ATOM 1921 O O . LEU A 1 253 ? 35.035 100.351 100.394 1.00 27.66 250 LEU A O 1
ATOM 1926 N N . PRO A 1 254 ? 35.296 101.732 98.642 1.00 28.17 251 PRO A N 1
ATOM 1927 C CA . PRO A 1 254 ? 33.867 102.060 98.661 1.00 28.73 251 PRO A CA 1
ATOM 1928 C C . PRO A 1 254 ? 32.893 100.878 98.482 1.00 29.23 251 PRO A C 1
ATOM 1929 O O . PRO A 1 254 ? 31.738 101.003 98.895 1.00 29.36 251 PRO A O 1
ATOM 1933 N N . GLU A 1 255 ? 33.320 99.762 97.883 1.00 29.05 252 GLU A N 1
ATOM 1934 C CA . GLU A 1 255 ? 32.422 98.604 97.718 1.00 29.59 252 GLU A CA 1
ATOM 1935 C C . GLU A 1 255 ? 32.526 97.535 98.802 1.00 29.38 252 GLU A C 1
ATOM 1936 O O . GLU A 1 255 ? 31.738 96.578 98.809 1.00 28.83 252 GLU A O 1
ATOM 1942 N N . ILE A 1 256 ? 33.485 97.678 99.711 1.00 29.10 253 ILE A N 1
ATOM 1943 C CA . ILE A 1 256 ? 33.691 96.671 100.753 1.00 28.91 253 ILE A CA 1
ATOM 1944 C C . ILE A 1 256 ? 32.602 96.757 101.839 1.00 29.30 253 ILE A C 1
ATOM 1945 O O . ILE A 1 256 ? 32.365 97.830 102.419 1.00 27.95 253 ILE A O 1
ATOM 1950 N N . ASP A 1 257 ? 31.948 95.618 102.096 1.00 29.25 254 ASP A N 1
ATOM 1951 C CA . ASP A 1 257 ? 30.995 95.479 103.207 1.00 29.41 254 ASP A CA 1
ATOM 1952 C C . ASP A 1 257 ? 31.648 96.008 104.496 1.00 29.79 254 ASP A C 1
ATOM 1953 O O . ASP A 1 257 ? 32.741 95.560 104.861 1.00 29.98 254 ASP A O 1
ATOM 1958 N N . PRO A 1 258 ? 31.000 96.969 105.180 1.00 29.95 255 PRO A N 1
ATOM 1959 C CA . PRO A 1 258 ? 31.594 97.465 106.434 1.00 30.41 255 PRO A CA 1
ATOM 1960 C C . PRO A 1 258 ? 31.878 96.402 107.506 1.00 30.59 255 PRO A C 1
ATOM 1961 O O . PRO A 1 258 ? 32.743 96.610 108.339 1.00 30.88 255 PRO A O 1
ATOM 1965 N N . VAL A 1 259 ? 31.185 95.269 107.474 1.00 30.94 256 VAL A N 1
ATOM 1966 C CA . VAL A 1 259 ? 31.460 94.201 108.430 1.00 31.66 256 VAL A CA 1
ATOM 1967 C C . VAL A 1 259 ? 32.892 93.674 108.280 1.00 31.95 256 VAL A C 1
ATOM 1968 O O . VAL A 1 259 ? 33.465 93.146 109.233 1.00 31.30 256 VAL A O 1
ATOM 1972 N N . LEU A 1 260 ? 33.464 93.819 107.089 1.00 31.95 257 LEU A N 1
ATOM 1973 C CA . LEU A 1 260 ? 34.784 93.274 106.816 1.00 32.88 257 LEU A CA 1
ATOM 1974 C C . LEU A 1 260 ? 35.882 94.117 107.482 1.00 33.09 257 LEU A C 1
ATOM 1975 O O . LEU A 1 260 ? 37.019 93.657 107.630 1.00 32.46 257 LEU A O 1
ATOM 1980 N N . PHE A 1 261 ? 35.547 95.355 107.861 1.00 33.85 258 PHE A N 1
ATOM 1981 C CA . PHE A 1 261 ? 36.485 96.223 108.572 1.00 34.73 258 PHE A CA 1
ATOM 1982 C C . PHE A 1 261 ? 36.471 95.995 110.083 1.00 35.44 258 PHE A C 1
ATOM 1983 O O . PHE A 1 261 ? 37.358 96.484 110.783 1.00 35.66 258 PHE A O 1
ATOM 1991 N N . GLN A 1 262 ? 35.452 95.308 110.587 1.00 35.91 259 GLN A N 1
ATOM 1992 C CA . GLN A 1 262 ? 35.225 95.211 112.037 1.00 36.69 259 GLN A CA 1
ATOM 1993 C C . GLN A 1 262 ? 36.070 94.093 112.621 1.00 36.93 259 GLN A C 1
ATOM 1994 O O . GLN A 1 262 ? 36.426 93.172 111.912 1.00 37.92 259 GLN A O 1
ATOM 2000 N N . GLY A 1 263 ? 36.397 94.184 113.907 1.00 37.53 260 GLY A N 1
ATOM 2001 C CA . GLY A 1 263 ? 37.202 93.153 114.580 1.00 37.50 260 GLY A CA 1
ATOM 2002 C C . GLY A 1 263 ? 38.607 93.641 114.895 1.00 37.76 260 GLY A C 1
ATOM 2003 O O . GLY A 1 263 ? 39.030 94.687 114.406 1.00 38.33 260 GLY A O 1
ATOM 2004 N N . LYS A 1 264 ? 39.338 92.872 115.700 1.00 37.37 261 LYS A N 1
ATOM 2005 C CA . LYS A 1 264 ? 40.612 93.342 116.270 1.00 36.91 261 LYS A CA 1
ATOM 2006 C C . LYS A 1 264 ? 41.692 93.548 115.195 1.00 36.21 261 LYS A C 1
ATOM 2007 O O . LYS A 1 264 ? 42.603 94.371 115.346 1.00 36.21 261 LYS A O 1
ATOM 2013 N N . ILE A 1 265 ? 41.529 92.813 114.098 1.00 34.93 262 ILE A N 1
ATOM 2014 C CA . ILE A 1 265 ? 42.468 92.734 113.000 1.00 33.52 262 ILE A CA 1
ATOM 2015 C C . ILE A 1 265 ? 42.245 93.866 111.961 1.00 31.81 262 ILE A C 1
ATOM 2016 O O . ILE A 1 265 ? 43.125 94.151 111.134 1.00 29.63 262 ILE A O 1
ATOM 2021 N N . GLY A 1 266 ? 41.070 94.500 112.023 1.00 30.27 263 GLY A N 1
ATOM 2022 C CA . GLY A 1 266 ? 40.675 95.507 111.061 1.00 29.62 263 GLY A CA 1
ATOM 2023 C C . GLY A 1 266 ? 40.397 94.840 109.724 1.00 29.25 263 GLY A C 1
ATOM 2024 O O . GLY A 1 266 ? 39.987 93.668 109.677 1.00 29.02 263 GLY A O 1
ATOM 2025 N N . LEU A 1 267 ? 40.648 95.563 108.636 1.00 27.60 264 LEU A N 1
ATOM 2026 C CA . LEU A 1 267 ? 40.476 94.978 107.308 1.00 27.08 264 LEU A CA 1
ATOM 2027 C C . LEU A 1 267 ? 41.608 94.008 107.011 1.00 25.93 264 LEU A C 1
ATOM 2028 O O . LEU A 1 267 ? 42.763 94.424 106.877 1.00 25.04 264 LEU A O 1
ATOM 2033 N N . PRO A 1 268 ? 41.278 92.708 106.848 1.00 25.57 265 PRO A N 1
ATOM 2034 C CA . PRO A 1 268 ? 42.316 91.778 106.422 1.00 25.09 265 PRO A CA 1
ATOM 2035 C C . PRO A 1 268 ? 42.494 91.838 104.916 1.00 24.60 265 PRO A C 1
ATOM 2036 O O . PRO A 1 268 ? 41.508 91.858 104.185 1.00 24.42 265 PRO A O 1
ATOM 2040 N N . ILE A 1 269 ? 43.742 91.912 104.464 1.00 23.97 266 ILE A N 1
ATOM 2041 C CA . ILE A 1 269 ? 44.042 91.959 103.029 1.00 24.12 266 ILE A CA 1
ATOM 2042 C C . ILE A 1 269 ? 44.947 90.779 102.730 1.00 23.80 266 ILE A C 1
ATOM 2043 O O . ILE A 1 269 ? 46.076 90.711 103.232 1.00 23.83 266 ILE A O 1
ATOM 2048 N N . LEU A 1 270 ? 44.442 89.829 101.945 1.00 23.48 267 LEU A N 1
ATOM 2049 C CA . LEU A 1 270 ? 45.232 88.671 101.580 1.00 23.56 267 LEU A CA 1
ATOM 2050 C C . LEU A 1 270 ? 46.217 89.020 100.452 1.00 23.56 267 LEU A C 1
ATOM 2051 O O . LEU A 1 270 ? 45.819 89.469 99.356 1.00 23.34 267 LEU A O 1
ATOM 2056 N N . CYS A 1 271 ? 47.494 88.767 100.724 1.00 23.13 268 CYS A N 1
ATOM 2057 C CA . CYS A 1 271 ? 48.580 89.183 99.873 1.00 23.75 268 CYS A CA 1
ATOM 2058 C C . CYS A 1 271 ? 49.183 87.944 99.243 1.00 24.64 268 CYS A C 1
ATOM 2059 O O . CYS A 1 271 ? 49.754 87.088 99.933 1.00 25.47 268 CYS A O 1
ATOM 2062 N N . VAL A 1 272 ? 49.019 87.850 97.934 1.00 24.51 269 VAL A N 1
ATOM 2063 C CA . VAL A 1 272 ? 49.440 86.673 97.171 1.00 25.05 269 VAL A CA 1
ATOM 2064 C C . VAL A 1 272 ? 50.418 87.103 96.077 1.00 25.37 269 VAL A C 1
ATOM 2065 O O . VAL A 1 272 ? 50.222 88.140 95.426 1.00 25.29 269 VAL A O 1
ATOM 2069 N N . GLY A 1 273 ? 51.505 86.339 95.932 1.00 25.86 270 GLY A N 1
ATOM 2070 C CA . GLY A 1 273 ? 52.445 86.524 94.840 1.00 26.13 270 GLY A CA 1
ATOM 2071 C C . GLY A 1 273 ? 53.829 86.942 95.289 1.00 26.94 270 GLY A C 1
ATOM 2072 O O . GLY A 1 273 ? 54.001 87.448 96.380 1.00 26.84 270 GLY A O 1
ATOM 2073 N N . SER A 1 274 ? 54.810 86.728 94.407 1.00 27.51 271 SER A N 1
ATOM 2074 C CA . SER A 1 274 ? 56.238 86.806 94.766 1.00 27.00 271 SER A CA 1
ATOM 2075 C C . SER A 1 274 ? 56.708 88.213 95.161 1.00 26.20 271 SER A C 1
ATOM 2076 O O . SER A 1 274 ? 57.609 88.341 95.965 1.00 26.24 271 SER A O 1
ATOM 2079 N N . VAL A 1 275 ? 56.075 89.264 94.647 1.00 26.39 272 VAL A N 1
ATOM 2080 C CA . VAL A 1 275 ? 56.520 90.647 94.957 1.00 26.17 272 VAL A CA 1
ATOM 2081 C C . VAL A 1 275 ? 56.395 90.987 96.473 1.00 26.66 272 VAL A C 1
ATOM 2082 O O . VAL A 1 275 ? 57.166 91.802 97.009 1.00 25.06 272 VAL A O 1
ATOM 2086 N N . TRP A 1 276 ? 55.452 90.336 97.157 1.00 26.08 273 TRP A N 1
ATOM 2087 C CA . TRP A 1 276 ? 55.282 90.534 98.599 1.00 26.72 273 TRP A CA 1
ATOM 2088 C C . TRP A 1 276 ? 56.476 90.088 99.431 1.00 27.04 273 TRP A C 1
ATOM 2089 O O . TRP A 1 276 ? 56.647 90.540 100.571 1.00 28.00 273 TRP A O 1
ATOM 2100 N N . LYS A 1 277 ? 57.316 89.213 98.886 1.00 27.53 274 LYS A N 1
ATOM 2101 C CA . LYS A 1 277 ? 58.607 88.936 99.536 1.00 28.30 274 LYS A CA 1
ATOM 2102 C C . LYS A 1 277 ? 59.423 90.231 99.788 1.00 27.50 274 LYS A C 1
ATOM 2103 O O . LYS A 1 277 ? 60.158 90.337 100.792 1.00 26.16 274 LYS A O 1
ATOM 2109 N N . SER A 1 278 ? 59.249 91.218 98.907 1.00 26.68 275 SER A N 1
ATOM 2110 C CA . SER A 1 278 ? 59.891 92.545 99.040 1.00 27.09 275 SER A CA 1
ATOM 2111 C C . SER A 1 278 ? 59.024 93.581 99.752 1.00 26.99 275 SER A C 1
ATOM 2112 O O . SER A 1 278 ? 59.181 94.800 99.536 1.00 26.82 275 SER A O 1
ATOM 2115 N N . TRP A 1 279 ? 58.147 93.112 100.639 1.00 26.92 276 TRP A N 1
ATOM 2116 C CA . TRP A 1 279 ? 57.299 94.001 101.438 1.00 27.17 276 TRP A CA 1
ATOM 2117 C C . TRP A 1 279 ? 58.033 95.225 102.005 1.00 27.43 276 TRP A C 1
ATOM 2118 O O . TRP A 1 279 ? 57.513 96.358 101.957 1.00 26.95 276 TRP A O 1
ATOM 2129 N N . GLU A 1 280 ? 59.231 95.016 102.556 1.00 27.79 277 GLU A N 1
ATOM 2130 C CA . GLU A 1 280 ? 59.944 96.111 103.202 1.00 27.76 277 GLU A CA 1
ATOM 2131 C C . GLU A 1 280 ? 60.327 97.223 102.220 1.00 27.56 277 GLU A C 1
ATOM 2132 O O . GLU A 1 280 ? 60.461 98.388 102.615 1.00 26.58 277 GLU A O 1
ATOM 2138 N N . LEU A 1 281 ? 60.504 96.861 100.951 1.00 26.84 278 LEU A N 1
ATOM 2139 C CA . LEU A 1 281 ? 60.776 97.832 99.900 1.00 27.14 278 LEU A CA 1
ATOM 2140 C C . LEU A 1 281 ? 59.503 98.518 99.389 1.00 27.70 278 LEU A C 1
ATOM 2141 O O . LEU A 1 281 ? 59.583 99.622 98.834 1.00 28.94 278 LEU A O 1
ATOM 2146 N N . LEU A 1 282 ? 58.351 97.871 99.583 1.00 26.45 279 LEU A N 1
ATOM 2147 C CA . LEU A 1 282 ? 57.039 98.404 99.168 1.00 26.72 279 LEU A CA 1
ATOM 2148 C C . LEU A 1 282 ? 56.369 99.260 100.229 1.00 26.90 279 LEU A C 1
ATOM 2149 O O . LEU A 1 282 ? 55.470 100.049 99.928 1.00 26.71 279 LEU A O 1
ATOM 2154 N N . LYS A 1 283 ? 56.780 99.062 101.481 1.00 27.34 280 LYS A N 1
ATOM 2155 C CA . LYS A 1 283 ? 56.040 99.515 102.662 1.00 27.19 280 LYS A CA 1
ATOM 2156 C C . LYS A 1 283 ? 55.729 101.021 102.702 1.00 27.34 280 LYS A C 1
ATOM 2157 O O . LYS A 1 283 ? 54.573 101.401 102.910 1.00 26.12 280 LYS A O 1
ATOM 2163 N N . GLU A 1 284 ? 56.760 101.849 102.497 1.00 28.07 281 GLU A N 1
ATOM 2164 C CA . GLU A 1 284 ? 56.634 103.335 102.544 1.00 28.53 281 GLU A CA 1
ATOM 2165 C C . GLU A 1 284 ? 55.635 103.810 101.498 1.00 28.08 281 GLU A C 1
ATOM 2166 O O . GLU A 1 284 ? 54.776 104.633 101.783 1.00 27.44 281 GLU A O 1
ATOM 2172 N N . GLY A 1 285 ? 55.714 103.234 100.295 1.00 28.09 282 GLY A N 1
ATOM 2173 C CA . GLY A 1 285 ? 54.795 103.608 99.224 1.00 27.58 282 GLY A CA 1
ATOM 2174 C C . GLY A 1 285 ? 53.383 103.139 99.498 1.00 27.52 282 GLY A C 1
ATOM 2175 O O . GLY A 1 285 ? 52.424 103.846 99.205 1.00 26.29 282 GLY A O 1
ATOM 2176 N N . PHE A 1 286 ? 53.267 101.934 100.062 1.00 27.27 283 PHE A N 1
ATOM 2177 C CA . PHE A 1 286 ? 51.967 101.335 100.375 1.00 27.38 283 PHE A CA 1
ATOM 2178 C C . PHE A 1 286 ? 51.226 102.164 101.389 1.00 27.51 283 PHE A C 1
ATOM 2179 O O . PHE A 1 286 ? 50.048 102.484 101.192 1.00 28.51 283 PHE A O 1
ATOM 2187 N N . LEU A 1 287 ? 51.918 102.525 102.472 1.00 27.71 284 LEU A N 1
ATOM 2188 C CA . LEU A 1 287 ? 51.331 103.360 103.511 1.00 27.77 284 LEU A CA 1
ATOM 2189 C C . LEU A 1 287 ? 51.010 104.782 103.016 1.00 27.91 284 LEU A C 1
ATOM 2190 O O . LEU A 1 287 ? 49.969 105.344 103.368 1.00 27.13 284 LEU A O 1
ATOM 2195 N N . LEU A 1 288 ? 51.877 105.357 102.186 1.00 28.11 285 LEU A N 1
ATOM 2196 C CA . LEU A 1 288 ? 51.556 106.664 101.579 1.00 28.34 285 LEU A CA 1
ATOM 2197 C C . LEU A 1 288 ? 50.212 106.594 100.855 1.00 28.05 285 LEU A C 1
ATOM 2198 O O . LEU A 1 288 ? 49.348 107.422 101.086 1.00 28.08 285 LEU A O 1
ATOM 2203 N N . ALA A 1 289 ? 50.020 105.578 100.015 1.00 28.31 286 ALA A N 1
ATOM 2204 C CA . ALA A 1 289 ? 48.765 105.426 99.266 1.00 28.49 286 ALA A CA 1
ATOM 2205 C C . ALA A 1 289 ? 47.545 105.214 100.162 1.00 28.59 286 ALA A C 1
ATOM 2206 O O . ALA A 1 289 ? 46.505 105.841 99.968 1.00 27.93 286 ALA A O 1
ATOM 2208 N N . LEU A 1 290 ? 47.670 104.329 101.142 1.00 28.99 287 LEU A N 1
ATOM 2209 C CA . LEU A 1 290 ? 46.579 104.072 102.078 1.00 30.31 287 LEU A CA 1
ATOM 2210 C C . LEU A 1 290 ? 46.219 105.285 102.936 1.00 31.03 287 LEU A C 1
ATOM 2211 O O . LEU A 1 290 ? 45.052 105.644 103.049 1.00 30.82 287 LEU A O 1
ATOM 2216 N N . THR A 1 291 ? 47.217 105.909 103.548 1.00 32.54 288 THR A N 1
ATOM 2217 C CA . THR A 1 291 ? 46.945 107.056 104.440 1.00 33.50 288 THR A CA 1
ATOM 2218 C C . THR A 1 291 ? 46.418 108.244 103.626 1.00 34.04 288 THR A C 1
ATOM 2219 O O . THR A 1 291 ? 45.423 108.870 103.977 1.00 33.47 288 THR A O 1
ATOM 2223 N N . GLN A 1 292 ? 47.070 108.506 102.507 1.00 35.42 289 GLN A N 1
ATOM 2224 C CA . GLN A 1 292 ? 46.654 109.554 101.593 1.00 36.82 289 GLN A CA 1
ATOM 2225 C C . GLN A 1 292 ? 45.319 109.229 100.904 1.00 37.15 289 GLN A C 1
ATOM 2226 O O . GLN A 1 292 ? 44.554 110.117 100.576 1.00 36.84 289 GLN A O 1
ATOM 2232 N N . GLY A 1 293 ? 45.041 107.947 100.698 1.00 38.31 290 GLY A N 1
ATOM 2233 C CA . GLY A 1 293 ? 43.857 107.525 99.958 1.00 39.08 290 GLY A CA 1
ATOM 2234 C C . GLY A 1 293 ? 42.569 107.517 100.758 1.00 40.17 290 GLY A C 1
ATOM 2235 O O . GLY A 1 293 ? 41.498 107.763 100.206 1.00 40.87 290 GLY A O 1
ATOM 2236 N N . ARG A 1 294 ? 42.652 107.224 102.058 1.00 41.11 291 ARG A N 1
ATOM 2237 C CA . ARG A 1 294 ? 41.443 107.155 102.890 1.00 41.10 291 ARG A CA 1
ATOM 2238 C C . ARG A 1 294 ? 41.310 108.404 103.746 1.00 41.27 291 ARG A C 1
ATOM 2239 O O . ARG A 1 294 ? 41.551 109.503 103.269 1.00 41.21 291 ARG A O 1
ATOM 2247 N N . ALA A 1 298 ? 39.127 110.559 102.987 1.00 64.61 295 ALA A N 1
ATOM 2248 C CA . ALA A 1 298 ? 37.717 110.312 103.265 1.00 64.39 295 ALA A CA 1
ATOM 2249 C C . ALA A 1 298 ? 37.508 109.921 104.730 1.00 64.34 295 ALA A C 1
ATOM 2250 O O . ALA A 1 298 ? 38.021 108.891 105.176 1.00 64.33 295 ALA A O 1
ATOM 2252 N N . GLN A 1 299 ? 36.761 110.752 105.468 1.00 64.20 296 GLN A N 1
ATOM 2253 C CA . GLN A 1 299 ? 36.300 110.415 106.826 1.00 63.77 296 GLN A CA 1
ATOM 2254 C C . GLN A 1 299 ? 35.379 109.196 106.748 1.00 63.58 296 GLN A C 1
ATOM 2255 O O . GLN A 1 299 ? 34.197 109.337 106.423 1.00 63.67 296 GLN A O 1
ATOM 2261 N N . ASN A 1 300 ? 35.922 108.005 107.021 1.00 63.08 297 ASN A N 1
ATOM 2262 C CA . ASN A 1 300 ? 35.154 106.759 106.891 1.00 62.29 297 ASN A CA 1
ATOM 2263 C C . ASN A 1 300 ? 35.916 105.476 107.239 1.00 61.61 297 ASN A C 1
ATOM 2264 O O . ASN A 1 300 ? 37.146 105.457 107.297 1.00 61.58 297 ASN A O 1
ATOM 2269 N N . PHE A 1 301 ? 35.135 104.421 107.497 1.00 60.70 298 PHE A N 1
ATOM 2270 C CA . PHE A 1 301 ? 35.559 103.000 107.402 1.00 59.46 298 PHE A CA 1
ATOM 2271 C C . PHE A 1 301 ? 36.492 102.489 108.510 1.00 56.68 298 PHE A C 1
ATOM 2272 O O . PHE A 1 301 ? 36.039 101.968 109.548 1.00 56.78 298 PHE A O 1
ATOM 2280 N N . PHE A 1 302 ? 37.795 102.616 108.286 1.00 53.12 299 PHE A N 1
ATOM 2281 C CA . PHE A 1 302 ? 38.704 101.727 108.942 1.00 50.00 299 PHE A CA 1
ATOM 2282 C C . PHE A 1 302 ? 39.826 102.348 109.712 1.00 47.14 299 PHE A C 1
ATOM 2283 O O . PHE A 1 302 ? 40.500 103.288 109.274 1.00 46.65 299 PHE A O 1
ATOM 2291 N N . SER A 1 303 ? 39.984 101.781 110.898 1.00 43.65 300 SER A N 1
ATOM 2292 C CA . SER A 1 303 ? 40.924 102.221 111.884 1.00 41.03 300 SER A CA 1
ATOM 2293 C C . SER A 1 303 ? 42.242 101.490 111.726 1.00 39.23 300 SER A C 1
ATOM 2294 O O . SER A 1 303 ? 43.277 101.944 112.211 1.00 38.31 300 SER A O 1
ATOM 2297 N N . SER A 1 304 ? 42.196 100.334 111.058 1.00 37.46 301 SER A N 1
ATOM 2298 C CA . SER A 1 304 ? 43.384 99.510 110.864 1.00 36.21 301 SER A CA 1
ATOM 2299 C C . SER A 1 304 ? 43.175 98.457 109.746 1.00 34.39 301 SER A C 1
ATOM 2300 O O . SER A 1 304 ? 42.055 98.182 109.320 1.00 31.89 301 SER A O 1
ATOM 2303 N N . PHE A 1 305 ? 44.291 97.902 109.299 1.00 33.48 302 PHE A N 1
ATOM 2304 C CA . PHE A 1 305 ? 44.273 96.796 108.359 1.00 33.05 302 PHE A CA 1
ATOM 2305 C C . PHE A 1 305 ? 45.367 95.815 108.761 1.00 32.21 302 PHE A C 1
ATOM 2306 O O . PHE A 1 305 ? 46.323 96.194 109.445 1.00 32.46 302 PHE A O 1
ATOM 2314 N N . THR A 1 306 ? 45.214 94.550 108.353 1.00 31.14 303 THR A N 1
ATOM 2315 C CA . THR A 1 306 ? 46.239 93.540 108.553 1.00 30.64 303 THR A CA 1
ATOM 2316 C C . THR A 1 306 ? 46.511 92.808 107.236 1.00 29.66 303 THR A C 1
ATOM 2317 O O . THR A 1 306 ? 45.568 92.336 106.609 1.00 28.16 303 THR A O 1
ATOM 2321 N N . LEU A 1 307 ? 47.789 92.712 106.849 1.00 28.75 304 LEU A N 1
ATOM 2322 C CA . LEU A 1 307 ? 48.194 91.977 105.656 1.00 28.70 304 LEU A CA 1
ATOM 2323 C C . LEU A 1 307 ? 48.410 90.527 106.043 1.00 28.90 304 LEU A C 1
ATOM 2324 O O . LEU A 1 307 ? 49.149 90.237 106.981 1.00 28.44 304 LEU A O 1
ATOM 2329 N N . MET A 1 308 ? 47.765 89.629 105.293 1.00 28.54 305 MET A N 1
ATOM 2330 C CA . MET A 1 308 ? 47.806 88.192 105.531 1.00 28.89 305 MET A CA 1
ATOM 2331 C C . MET A 1 308 ? 48.475 87.494 104.367 1.00 28.64 305 MET A C 1
ATOM 2332 O O . MET A 1 308 ? 48.341 87.939 103.204 1.00 27.55 305 MET A O 1
ATOM 2337 N N . LYS A 1 309 ? 49.135 86.367 104.657 1.00 28.21 306 LYS A N 1
ATOM 2338 C CA . LYS A 1 309 ? 49.671 85.520 103.619 1.00 28.47 306 LYS A CA 1
ATOM 2339 C C . LYS A 1 309 ? 49.181 84.105 103.763 1.00 27.52 306 LYS A C 1
ATOM 2340 O O . LYS A 1 309 ? 48.846 83.685 104.847 1.00 27.11 306 LYS A O 1
ATOM 2346 N N . LEU A 1 310 ? 49.153 83.370 102.657 1.00 27.31 307 LEU A N 1
ATOM 2347 C CA . LEU A 1 310 ? 48.700 81.972 102.677 1.00 27.26 307 LEU A CA 1
ATOM 2348 C C . LEU A 1 310 ? 49.792 81.048 103.182 1.00 27.39 307 LEU A C 1
ATOM 2349 O O . LEU A 1 310 ? 50.963 81.214 102.820 1.00 27.06 307 LEU A O 1
ATOM 2354 N N . ARG A 1 311 ? 49.390 80.039 103.959 1.00 27.84 308 ARG A N 1
ATOM 2355 C CA . ARG A 1 311 ? 50.292 78.978 104.408 1.00 29.00 308 ARG A CA 1
ATOM 2356 C C . ARG A 1 311 ? 50.156 77.717 103.566 1.00 28.83 308 ARG A C 1
ATOM 2357 O O . ARG A 1 311 ? 50.964 76.793 103.713 1.00 28.58 308 ARG A O 1
ATOM 2365 N N . HIS A 1 312 ? 49.150 77.672 102.689 1.00 27.25 309 HIS A N 1
ATOM 2366 C CA . HIS A 1 312 ? 49.031 76.574 101.702 1.00 27.46 309 HIS A CA 1
ATOM 2367 C C . HIS A 1 312 ? 48.772 77.164 100.338 1.00 26.19 309 HIS A C 1
ATOM 2368 O O . HIS A 1 312 ? 48.426 78.327 100.223 1.00 25.60 309 HIS A O 1
ATOM 2375 N N . SER A 1 313 ? 48.895 76.330 99.317 1.00 25.22 310 SER A N 1
ATOM 2376 C CA . SER A 1 313 ? 48.594 76.711 97.947 1.00 24.77 310 SER A CA 1
ATOM 2377 C C . SER A 1 313 ? 47.139 77.176 97.799 1.00 24.16 310 SER A C 1
ATOM 2378 O O . SER A 1 313 ? 46.248 76.613 98.410 1.00 22.14 310 SER A O 1
ATOM 2381 N N . SER A 1 314 ? 46.932 78.200 96.971 1.00 24.40 311 SER A N 1
ATOM 2382 C CA . SER A 1 314 ? 45.603 78.621 96.531 1.00 23.76 311 SER A CA 1
ATOM 2383 C C . SER A 1 314 ? 44.816 77.488 95.844 1.00 23.36 311 SER A C 1
ATOM 2384 O O . SER A 1 314 ? 43.576 77.541 95.759 1.00 21.29 311 SER A O 1
ATOM 2387 N N . ALA A 1 315 ? 45.538 76.472 95.374 1.00 23.57 312 ALA A N 1
ATOM 2388 C CA . ALA A 1 315 ? 44.938 75.224 94.849 1.00 24.34 312 ALA A CA 1
ATOM 2389 C C . ALA A 1 315 ? 44.043 74.530 95.871 1.00 24.88 312 ALA A C 1
ATOM 2390 O O . ALA A 1 315 ? 43.155 73.809 95.498 1.00 24.94 312 ALA A O 1
ATOM 2392 N N . LEU A 1 316 ? 44.300 74.754 97.165 1.00 24.79 313 LEU A N 1
ATOM 2393 C CA . LEU A 1 316 ? 43.453 74.230 98.206 1.00 24.92 313 LEU A CA 1
ATOM 2394 C C . LEU A 1 316 ? 42.057 74.852 98.140 1.00 24.12 313 LEU A C 1
ATOM 2395 O O . LEU A 1 316 ? 41.038 74.153 98.152 1.00 24.36 313 LEU A O 1
ATOM 2400 N N . GLY A 1 317 ? 42.013 76.166 98.021 1.00 24.68 314 GLY A N 1
ATOM 2401 C CA . GLY A 1 317 ? 40.775 76.876 97.800 1.00 24.61 314 GLY A CA 1
ATOM 2402 C C . GLY A 1 317 ? 40.083 76.433 96.519 1.00 24.80 314 GLY A C 1
ATOM 2403 O O . GLY A 1 317 ? 38.880 76.297 96.499 1.00 24.30 314 GLY A O 1
ATOM 2404 N N . GLY A 1 318 ? 40.846 76.245 95.451 1.00 23.46 315 GLY A N 1
ATOM 2405 C CA . GLY A 1 318 ? 40.319 75.729 94.191 1.00 23.98 315 GLY A CA 1
ATOM 2406 C C . GLY A 1 318 ? 39.689 74.339 94.350 1.00 23.54 315 GLY A C 1
ATOM 2407 O O . GLY A 1 318 ? 38.616 74.075 93.798 1.00 24.67 315 GLY A O 1
ATOM 2408 N N . ALA A 1 319 ? 40.295 73.500 95.189 1.00 23.94 316 ALA A N 1
ATOM 2409 C CA . ALA A 1 319 ? 39.736 72.163 95.499 1.00 23.68 316 ALA A CA 1
ATOM 2410 C C . ALA A 1 319 ? 38.411 72.274 96.243 1.00 23.84 316 ALA A C 1
ATOM 2411 O O . ALA A 1 319 ? 37.471 71.562 95.953 1.00 23.64 316 ALA A O 1
ATOM 2413 N N . SER A 1 320 ? 38.354 73.180 97.219 1.00 24.10 317 SER A N 1
ATOM 2414 C CA . SER A 1 320 ? 37.157 73.437 97.981 1.00 24.03 317 SER A CA 1
ATOM 2415 C C . SER A 1 320 ? 35.993 73.917 97.087 1.00 24.13 317 SER A C 1
ATOM 2416 O O . SER A 1 320 ? 34.870 73.441 97.214 1.00 24.62 317 SER A O 1
ATOM 2419 N N . LEU A 1 321 ? 36.270 74.880 96.210 1.00 23.69 318 LEU A N 1
ATOM 2420 C CA . LEU A 1 321 ? 35.303 75.367 95.247 1.00 23.68 318 LEU A CA 1
ATOM 2421 C C . LEU A 1 321 ? 34.833 74.244 94.288 1.00 24.05 318 LEU A C 1
ATOM 2422 O O . LEU A 1 321 ? 33.639 74.092 94.024 1.00 22.36 318 LEU A O 1
ATOM 2427 N N . GLY A 1 322 ? 35.785 73.471 93.780 1.00 24.27 319 GLY A N 1
ATOM 2428 C CA . GLY A 1 322 ? 35.493 72.301 92.940 1.00 23.47 319 GLY A CA 1
ATOM 2429 C C . GLY A 1 322 ? 34.605 71.240 93.595 1.00 23.62 319 GLY A C 1
ATOM 2430 O O . GLY A 1 322 ? 33.813 70.597 92.907 1.00 25.15 319 GLY A O 1
ATOM 2431 N N . ALA A 1 323 ? 34.763 71.043 94.910 1.00 22.91 320 ALA A N 1
ATOM 2432 C CA . ALA A 1 323 ? 33.957 70.125 95.681 1.00 22.43 320 ALA A CA 1
ATOM 2433 C C . ALA A 1 323 ? 32.542 70.671 95.855 1.00 22.32 320 ALA A C 1
ATOM 2434 O O . ALA A 1 323 ? 31.585 69.963 95.661 1.00 23.20 320 ALA A O 1
ATOM 2436 N N . ARG A 1 324 ? 32.418 71.947 96.218 1.00 22.34 321 ARG A N 1
ATOM 2437 C CA . ARG A 1 324 ? 31.124 72.592 96.370 1.00 22.25 321 ARG A CA 1
ATOM 2438 C C . ARG A 1 324 ? 30.312 72.528 95.076 1.00 21.78 321 ARG A C 1
ATOM 2439 O O . ARG A 1 324 ? 29.081 72.388 95.097 1.00 20.90 321 ARG A O 1
ATOM 2447 N N . HIS A 1 325 ? 31.023 72.626 93.957 1.00 21.10 322 HIS A N 1
ATOM 2448 C CA . HIS A 1 325 ? 30.445 72.558 92.621 1.00 21.61 322 HIS A CA 1
ATOM 2449 C C . HIS A 1 325 ? 29.642 71.260 92.363 1.00 21.65 322 HIS A C 1
ATOM 2450 O O . HIS A 1 325 ? 28.746 71.251 91.519 1.00 22.41 322 HIS A O 1
ATOM 2457 N N . ILE A 1 326 ? 29.926 70.194 93.116 1.00 21.54 323 ILE A N 1
ATOM 2458 C CA . ILE A 1 326 ? 29.171 68.922 92.987 1.00 21.97 323 ILE A CA 1
ATOM 2459 C C . ILE A 1 326 ? 28.421 68.519 94.280 1.00 21.81 323 ILE A C 1
ATOM 2460 O O . ILE A 1 326 ? 27.876 67.412 94.368 1.00 20.52 323 ILE A O 1
ATOM 2465 N N . GLY A 1 327 ? 28.378 69.441 95.250 1.00 21.22 324 GLY A N 1
ATOM 2466 C CA . GLY A 1 327 ? 27.551 69.285 96.449 1.00 21.11 324 GLY A CA 1
ATOM 2467 C C . GLY A 1 327 ? 28.272 68.929 97.744 1.00 21.13 324 GLY A C 1
ATOM 2468 O O . GLY A 1 327 ? 27.627 68.745 98.777 1.00 19.75 324 GLY A O 1
ATOM 2469 N N . HIS A 1 328 ? 29.599 68.829 97.698 1.00 22.17 325 HIS A N 1
ATOM 2470 C CA . HIS A 1 328 ? 30.385 68.415 98.849 1.00 22.55 325 HIS A CA 1
ATOM 2471 C C . HIS A 1 328 ? 31.068 69.592 99.594 1.00 23.15 325 HIS A C 1
ATOM 2472 O O . HIS A 1 328 ? 31.710 70.445 98.986 1.00 23.12 325 HIS A O 1
ATOM 2479 N N . LEU A 1 329 ? 30.938 69.585 100.911 1.00 24.37 326 LEU A N 1
ATOM 2480 C CA . LEU A 1 329 ? 31.675 70.473 101.799 1.00 24.97 326 LEU A CA 1
ATOM 2481 C C . LEU A 1 329 ? 33.045 69.852 102.108 1.00 25.42 326 LEU A C 1
ATOM 2482 O O . LEU A 1 329 ? 33.181 68.889 102.896 1.00 25.51 326 LEU A O 1
ATOM 2487 N N . LEU A 1 330 ? 34.069 70.385 101.474 1.00 24.96 327 LEU A N 1
ATOM 2488 C CA . LEU A 1 330 ? 35.427 69.975 101.779 1.00 24.70 327 LEU A CA 1
ATOM 2489 C C . LEU A 1 330 ? 35.854 70.611 103.120 1.00 24.79 327 LEU A C 1
ATOM 2490 O O . LEU A 1 330 ? 35.870 71.824 103.255 1.00 25.05 327 LEU A O 1
ATOM 2495 N N . PRO A 1 331 ? 36.190 69.786 104.127 1.00 24.88 328 PRO A N 1
ATOM 2496 C CA . PRO A 1 331 ? 36.654 70.363 105.397 1.00 24.98 328 PRO A CA 1
ATOM 2497 C C . PRO A 1 331 ? 37.893 71.229 105.225 1.00 25.95 328 PRO A C 1
ATOM 2498 O O . PRO A 1 331 ? 38.812 70.821 104.549 1.00 26.50 328 PRO A O 1
ATOM 2502 N N . MET A 1 332 ? 37.871 72.434 105.808 1.00 26.09 329 MET A N 1
ATOM 2503 C CA . MET A 1 332 ? 38.953 73.396 105.719 1.00 26.61 329 MET A CA 1
ATOM 2504 C C . MET A 1 332 ? 39.357 73.855 107.126 1.00 27.15 329 MET A C 1
ATOM 2505 O O . MET A 1 332 ? 38.509 74.042 107.998 1.00 27.53 329 MET A O 1
ATOM 2510 N N . ASP A 1 333 ? 40.659 73.993 107.348 1.00 27.81 330 ASP A N 1
ATOM 2511 C CA . ASP A 1 333 ? 41.173 74.626 108.555 1.00 27.39 330 ASP A CA 1
ATOM 2512 C C . ASP A 1 333 ? 41.639 76.033 108.186 1.00 27.46 330 ASP A C 1
ATOM 2513 O O . ASP A 1 333 ? 42.817 76.277 107.943 1.00 28.19 330 ASP A O 1
ATOM 2518 N N . TYR A 1 334 ? 40.699 76.962 108.161 1.00 26.94 331 TYR A N 1
ATOM 2519 C CA . TYR A 1 334 ? 40.997 78.324 107.756 1.00 26.90 331 TYR A CA 1
ATOM 2520 C C . TYR A 1 334 ? 42.054 79.014 108.626 1.00 27.26 331 TYR A C 1
ATOM 2521 O O . TYR A 1 334 ? 42.841 79.798 108.114 1.00 26.86 331 TYR A O 1
ATOM 2530 N N . SER A 1 335 ? 42.089 78.712 109.924 1.00 27.91 332 SER A N 1
ATOM 2531 C CA . SER A 1 335 ? 43.145 79.243 110.818 1.00 28.03 332 SER A CA 1
ATOM 2532 C C . SER A 1 335 ? 44.541 78.820 110.401 1.00 28.12 332 SER A C 1
ATOM 2533 O O . SER A 1 335 ? 45.487 79.597 110.515 1.00 29.50 332 SER A O 1
ATOM 2536 N N . ALA A 1 336 ? 44.679 77.577 109.962 1.00 27.75 333 ALA A N 1
ATOM 2537 C CA . ALA A 1 336 ? 45.966 77.055 109.522 1.00 28.03 333 ALA A CA 1
ATOM 2538 C C . ALA A 1 336 ? 46.344 77.565 108.129 1.00 28.18 333 ALA A C 1
ATOM 2539 O O . ALA A 1 336 ? 47.499 77.494 107.728 1.00 28.90 333 ALA A O 1
ATOM 2541 N N . ASN A 1 337 ? 45.379 78.077 107.385 1.00 28.30 334 ASN A N 1
ATOM 2542 C CA . ASN A 1 337 ? 45.594 78.350 105.971 1.00 28.26 334 ASN A CA 1
ATOM 2543 C C . ASN A 1 337 ? 46.177 79.711 105.670 1.00 28.53 334 ASN A C 1
ATOM 2544 O O . ASN A 1 337 ? 46.664 79.925 104.559 1.00 28.75 334 ASN A O 1
ATOM 2549 N N . ALA A 1 338 ? 46.097 80.644 106.621 1.00 28.18 335 ALA A N 1
ATOM 2550 C CA . ALA A 1 338 ? 46.707 81.946 106.457 1.00 28.20 335 ALA A CA 1
ATOM 2551 C C . ALA A 1 338 ? 47.172 82.523 107.782 1.00 27.92 335 ALA A C 1
ATOM 2552 O O . ALA A 1 338 ? 46.754 82.066 108.843 1.00 27.98 335 ALA A O 1
ATOM 2554 N N . ILE A 1 339 ? 48.077 83.503 107.716 1.00 27.86 336 ILE A N 1
ATOM 2555 C CA . ILE A 1 339 ? 48.597 84.190 108.911 1.00 26.87 336 ILE A CA 1
ATOM 2556 C C . ILE A 1 339 ? 48.941 85.653 108.610 1.00 26.45 336 ILE A C 1
ATOM 2557 O O . ILE A 1 339 ? 49.302 85.999 107.475 1.00 26.02 336 ILE A O 1
ATOM 2562 N N . ALA A 1 340 ? 48.844 86.503 109.630 1.00 26.07 337 ALA A N 1
ATOM 2563 C CA . ALA A 1 340 ? 49.213 87.910 109.526 1.00 26.20 337 ALA A CA 1
ATOM 2564 C C . ALA A 1 340 ? 50.722 88.065 109.465 1.00 26.52 337 ALA A C 1
ATOM 2565 O O . ALA A 1 340 ? 51.449 87.405 110.221 1.00 25.78 337 ALA A O 1
ATOM 2567 N N . PHE A 1 341 ? 51.196 88.943 108.576 1.00 26.53 338 PHE A N 1
ATOM 2568 C CA . PHE A 1 341 ? 52.607 89.354 108.582 1.00 26.71 338 PHE A CA 1
ATOM 2569 C C . PHE A 1 341 ? 52.843 90.858 108.849 1.00 27.10 338 PHE A C 1
ATOM 2570 O O . PHE A 1 341 ? 53.995 91.265 109.032 1.00 26.95 338 PHE A O 1
ATOM 2578 N N . TYR A 1 342 ? 51.778 91.669 108.850 1.00 26.47 339 TYR A N 1
ATOM 2579 C CA . TYR A 1 342 ? 51.899 93.111 109.126 1.00 26.36 339 TYR A CA 1
ATOM 2580 C C . TYR A 1 342 ? 50.548 93.696 109.527 1.00 26.10 339 TYR A C 1
ATOM 2581 O O . TYR A 1 342 ? 49.524 93.313 109.007 1.00 25.35 339 TYR A O 1
ATOM 2590 N N . SER A 1 343 ? 50.551 94.640 110.460 1.00 26.69 340 SER A N 1
ATOM 2591 C CA . SER A 1 343 ? 49.314 95.304 110.841 1.00 27.14 340 SER A CA 1
ATOM 2592 C C . SER A 1 343 ? 49.598 96.791 111.067 1.00 27.28 340 SER A C 1
ATOM 2593 O O . SER A 1 343 ? 50.678 97.159 111.517 1.00 27.38 340 SER A O 1
ATOM 2596 N N . TYR A 1 344 ? 48.630 97.632 110.709 1.00 27.17 341 TYR A N 1
ATOM 2597 C CA . TYR A 1 344 ? 48.789 99.066 110.763 1.00 26.84 341 TYR A CA 1
ATOM 2598 C C . TYR A 1 344 ? 47.533 99.690 111.300 1.00 26.38 341 TYR A C 1
ATOM 2599 O O . TYR A 1 344 ? 46.446 99.402 110.837 1.00 24.97 341 TYR A O 1
ATOM 2608 N N . THR A 1 345 ? 47.711 100.546 112.302 1.00 25.98 342 THR A N 1
ATOM 2609 C CA . THR A 1 345 ? 46.638 101.313 112.878 1.00 26.09 342 THR A CA 1
ATOM 2610 C C . THR A 1 345 ? 46.952 102.767 112.601 1.00 25.71 342 THR A C 1
ATOM 2611 O O . THR A 1 345 ? 48.048 103.236 112.911 1.00 25.64 342 THR A O 1
ATOM 2615 N N . PHE A 1 346 ? 45.976 103.472 112.041 1.00 25.71 343 PHE A N 1
ATOM 2616 C CA . PHE A 1 346 ? 46.182 104.813 111.505 1.00 25.61 343 PHE A CA 1
ATOM 2617 C C . PHE A 1 346 ? 46.526 105.848 112.567 1.00 25.30 343 PHE A C 1
ATOM 2618 O O . PHE A 1 346 ? 47.160 106.865 112.260 1.00 24.50 343 PHE A O 1
ATOM 2626 N N . SER A 1 347 ? 46.097 105.597 113.799 1.00 25.45 344 SER A N 1
ATOM 2627 C CA . SER A 1 347 ? 46.412 106.473 114.913 1.00 25.43 344 SER A CA 1
ATOM 2628 C C . SER A 1 347 ? 46.219 105.798 116.269 1.00 25.36 344 SER A C 1
ATOM 2629 O O . SER A 1 347 ? 45.781 104.656 116.304 1.00 25.19 344 SER A O 1
ATOM 2633 N N . PRO B 1 1 ? 62.562 102.056 27.139 1.00 46.03 -2 PRO B N 1
ATOM 2634 C CA . PRO B 1 1 ? 63.860 101.632 27.677 1.00 44.89 -2 PRO B CA 1
ATOM 2635 C C . PRO B 1 1 ? 63.743 100.611 28.819 1.00 44.33 -2 PRO B C 1
ATOM 2636 O O . PRO B 1 1 ? 64.746 100.252 29.429 1.00 44.36 -2 PRO B O 1
ATOM 2640 N N . GLN B 1 2 ? 62.518 100.155 29.073 1.00 43.04 -1 GLN B N 1
ATOM 2641 C CA . GLN B 1 2 ? 62.180 99.160 30.093 1.00 41.96 -1 GLN B CA 1
ATOM 2642 C C . GLN B 1 2 ? 63.090 97.915 30.226 1.00 40.38 -1 GLN B C 1
ATOM 2643 O O . GLN B 1 2 ? 63.440 97.516 31.337 1.00 40.14 -1 GLN B O 1
ATOM 2649 N N . PHE B 1 3 ? 63.450 97.289 29.107 1.00 38.25 0 PHE B N 1
ATOM 2650 C CA . PHE B 1 3 ? 64.251 96.041 29.117 1.00 37.46 0 PHE B CA 1
ATOM 2651 C C . PHE B 1 3 ? 65.754 96.300 29.059 1.00 35.03 0 PHE B C 1
ATOM 2652 O O . PHE B 1 3 ? 66.564 95.441 29.329 1.00 34.41 0 PHE B O 1
ATOM 2660 N N . MET B 1 4 ? 65.981 98.002 28.405 1.00 31.02 1 MET B N 1
ATOM 2661 C CA . MET B 1 4 ? 67.421 97.955 28.079 1.00 30.71 1 MET B CA 1
ATOM 2662 C C . MET B 1 4 ? 68.284 98.458 29.215 1.00 30.90 1 MET B C 1
ATOM 2663 O O . MET B 1 4 ? 69.496 98.200 29.211 1.00 32.21 1 MET B O 1
ATOM 2668 N N . ALA B 1 5 ? 67.661 99.143 30.182 1.00 29.91 2 ALA B N 1
ATOM 2669 C CA . ALA B 1 5 ? 68.376 99.783 31.280 1.00 29.21 2 ALA B CA 1
ATOM 2670 C C . ALA B 1 5 ? 68.032 99.197 32.636 1.00 28.22 2 ALA B C 1
ATOM 2671 O O . ALA B 1 5 ? 67.033 98.496 32.794 1.00 27.45 2 ALA B O 1
ATOM 2673 N N . ALA B 1 6 ? 68.866 99.522 33.626 1.00 27.86 3 ALA B N 1
ATOM 2674 C CA . ALA B 1 6 ? 68.708 99.009 34.996 1.00 27.05 3 ALA B CA 1
ATOM 2675 C C . ALA B 1 6 ? 67.453 99.567 35.663 1.00 26.62 3 ALA B C 1
ATOM 2676 O O . ALA B 1 6 ? 67.072 100.720 35.436 1.00 26.61 3 ALA B O 1
ATOM 2678 N N . ILE B 1 7 ? 66.793 98.720 36.451 1.00 25.18 4 ILE B N 1
ATOM 2679 C CA . ILE B 1 7 ? 65.607 99.113 37.207 1.00 24.81 4 ILE B CA 1
ATOM 2680 C C . ILE B 1 7 ? 65.935 99.014 38.682 1.00 24.08 4 ILE B C 1
ATOM 2681 O O . ILE B 1 7 ? 66.491 98.004 39.159 1.00 23.81 4 ILE B O 1
ATOM 2686 N N . TYR B 1 8 ? 65.632 100.103 39.377 1.00 23.63 5 TYR B N 1
ATOM 2687 C CA . TYR B 1 8 ? 65.896 100.242 40.810 1.00 23.22 5 TYR B CA 1
ATOM 2688 C C . TYR B 1 8 ? 64.581 100.228 41.562 1.00 23.58 5 TYR B C 1
ATOM 2689 O O . TYR B 1 8 ? 63.689 100.981 41.223 1.00 24.57 5 TYR B O 1
ATOM 2698 N N . GLY B 1 9 ? 64.482 99.405 42.600 1.00 23.00 6 GLY B N 1
ATOM 2699 C CA . GLY B 1 9 ? 63.273 99.326 43.366 1.00 23.28 6 GLY B CA 1
ATOM 2700 C C . GLY B 1 9 ? 63.552 99.894 44.757 1.00 23.40 6 GLY B C 1
ATOM 2701 O O . GLY B 1 9 ? 64.703 99.909 45.227 1.00 22.28 6 GLY B O 1
ATOM 2702 N N . GLY B 1 10 ? 62.505 100.430 45.354 1.00 23.62 7 GLY B N 1
ATOM 2703 C CA . GLY B 1 10 ? 62.484 100.743 46.766 1.00 24.45 7 GLY B CA 1
ATOM 2704 C C . GLY B 1 10 ? 61.229 100.250 47.417 1.00 25.09 7 GLY B C 1
ATOM 2705 O O . GLY B 1 10 ? 60.176 100.195 46.788 1.00 24.06 7 GLY B O 1
ATOM 2706 N N . VAL B 1 11 ? 61.338 99.879 48.688 1.00 25.95 8 VAL B N 1
ATOM 2707 C CA . VAL B 1 11 ? 60.179 99.457 49.463 1.00 27.80 8 VAL B CA 1
ATOM 2708 C C . VAL B 1 11 ? 60.183 100.278 50.755 1.00 29.32 8 VAL B C 1
ATOM 2709 O O . VAL B 1 11 ? 61.157 100.249 51.510 1.00 28.28 8 VAL B O 1
ATOM 2713 N N . GLU B 1 12 ? 59.083 101.003 50.962 1.00 31.32 9 GLU B N 1
ATOM 2714 C CA . GLU B 1 12 ? 58.789 101.757 52.180 1.00 32.57 9 GLU B CA 1
ATOM 2715 C C . GLU B 1 12 ? 58.034 100.816 53.084 1.00 33.22 9 GLU B C 1
ATOM 2716 O O . GLU B 1 12 ? 56.944 100.381 52.739 1.00 29.88 9 GLU B O 1
ATOM 2722 N N . GLY B 1 13 ? 58.622 100.521 54.235 1.00 35.06 10 GLY B N 1
ATOM 2723 C CA . GLY B 1 13 ? 57.996 99.715 55.265 1.00 37.84 10 GLY B CA 1
ATOM 2724 C C . GLY B 1 13 ? 57.310 100.650 56.249 1.00 40.12 10 GLY B C 1
ATOM 2725 O O . GLY B 1 13 ? 57.948 101.304 57.055 1.00 40.91 10 GLY B O 1
ATOM 2726 N N . GLY B 1 14 ? 55.987 100.731 56.164 1.00 42.35 11 GLY B N 1
ATOM 2727 C CA . GLY B 1 14 ? 55.244 101.691 56.958 1.00 42.55 11 GLY B CA 1
ATOM 2728 C C . GLY B 1 14 ? 54.918 101.248 58.352 1.00 43.87 11 GLY B C 1
ATOM 2729 O O . GLY B 1 14 ? 55.752 100.678 59.097 1.00 45.17 11 GLY B O 1
ATOM 2730 N N . GLY B 1 15 ? 53.700 101.594 58.735 1.00 44.85 12 GLY B N 1
ATOM 2731 C CA . GLY B 1 15 ? 53.053 101.009 59.881 1.00 44.42 12 GLY B CA 1
ATOM 2732 C C . GLY B 1 15 ? 52.050 100.043 59.325 1.00 44.19 12 GLY B C 1
ATOM 2733 O O . GLY B 1 15 ? 52.347 98.858 59.169 1.00 45.07 12 GLY B O 1
ATOM 2734 N N . THR B 1 16 ? 50.871 100.558 58.963 1.00 43.86 13 THR B N 1
ATOM 2735 C CA . THR B 1 16 ? 49.768 99.684 58.527 1.00 42.13 13 THR B CA 1
ATOM 2736 C C . THR B 1 16 ? 50.151 98.868 57.285 1.00 40.99 13 THR B C 1
ATOM 2737 O O . THR B 1 16 ? 49.689 97.732 57.133 1.00 40.51 13 THR B O 1
ATOM 2741 N N . ARG B 1 17 ? 51.002 99.437 56.415 1.00 38.49 14 ARG B N 1
ATOM 2742 C CA . ARG B 1 17 ? 51.295 98.834 55.134 1.00 35.39 14 ARG B CA 1
ATOM 2743 C C . ARG B 1 17 ? 52.655 99.250 54.558 1.00 33.04 14 ARG B C 1
ATOM 2744 O O . ARG B 1 17 ? 53.398 100.067 55.138 1.00 31.21 14 ARG B O 1
ATOM 2752 N N . SER B 1 18 ? 52.944 98.683 53.394 1.00 30.05 15 SER B N 1
ATOM 2753 C CA . SER B 1 18 ? 54.174 98.945 52.664 1.00 29.23 15 SER B CA 1
ATOM 2754 C C . SER B 1 18 ? 53.831 99.452 51.271 1.00 27.53 15 SER B C 1
ATOM 2755 O O . SER B 1 18 ? 52.690 99.283 50.799 1.00 24.88 15 SER B O 1
ATOM 2758 N N . GLU B 1 19 ? 54.814 100.067 50.629 1.00 26.96 16 GLU B N 1
ATOM 2759 C CA . GLU B 1 19 ? 54.723 100.433 49.212 1.00 27.39 16 GLU B CA 1
ATOM 2760 C C . GLU B 1 19 ? 56.053 100.193 48.507 1.00 27.15 16 GLU B C 1
ATOM 2761 O O . GLU B 1 19 ? 57.108 100.398 49.103 1.00 23.90 16 GLU B O 1
ATOM 2767 N N . VAL B 1 20 ? 55.967 99.762 47.234 1.00 26.89 17 VAL B N 1
ATOM 2768 C CA . VAL B 1 20 ? 57.121 99.581 46.355 1.00 26.76 17 VAL B CA 1
ATOM 2769 C C . VAL B 1 20 ? 56.972 100.550 45.175 1.00 26.01 17 VAL B C 1
ATOM 2770 O O . VAL B 1 20 ? 55.855 100.791 44.672 1.00 24.56 17 VAL B O 1
ATOM 2774 N N . LEU B 1 21 ? 58.087 101.166 44.826 1.00 25.31 18 LEU B N 1
ATOM 2775 C CA . LEU B 1 21 ? 58.237 101.923 43.603 1.00 25.95 18 LEU B CA 1
ATOM 2776 C C . LEU B 1 21 ? 59.359 101.269 42.830 1.00 25.07 18 LEU B C 1
ATOM 2777 O O . LEU B 1 21 ? 60.344 100.872 43.426 1.00 24.22 18 LEU B O 1
ATOM 2782 N N . LEU B 1 22 ? 59.178 101.124 41.519 1.00 23.90 19 LEU B N 1
ATOM 2783 C CA . LEU B 1 22 ? 60.250 100.812 40.626 1.00 24.94 19 LEU B CA 1
ATOM 2784 C C . LEU B 1 22 ? 60.558 102.079 39.840 1.00 24.69 19 LEU B C 1
ATOM 2785 O O . LEU B 1 22 ? 59.637 102.765 39.371 1.00 24.25 19 LEU B O 1
ATOM 2790 N N . VAL B 1 23 ? 61.853 102.356 39.670 1.00 24.51 20 VAL B N 1
ATOM 2791 C CA . VAL B 1 23 ? 62.302 103.602 39.103 1.00 25.10 20 VAL B CA 1
ATOM 2792 C C . VAL B 1 23 ? 63.368 103.319 38.056 1.00 25.54 20 VAL B C 1
ATOM 2793 O O . VAL B 1 23 ? 64.244 102.511 38.294 1.00 25.14 20 VAL B O 1
ATOM 2797 N N . SER B 1 24 ? 63.307 103.998 36.912 1.00 25.70 21 SER B N 1
ATOM 2798 C CA . SER B 1 24 ? 64.311 103.799 35.876 1.00 26.65 21 SER B CA 1
ATOM 2799 C C . SER B 1 24 ? 65.647 104.405 36.317 1.00 26.66 21 SER B C 1
ATOM 2800 O O . SER B 1 24 ? 65.710 105.252 37.202 1.00 26.07 21 SER B O 1
ATOM 2803 N N . GLU B 1 25 ? 66.709 103.969 35.661 1.00 28.28 22 GLU B N 1
ATOM 2804 C CA . GLU B 1 25 ? 68.041 104.566 35.801 1.00 29.20 22 GLU B CA 1
ATOM 2805 C C . GLU B 1 25 ? 68.040 106.092 35.847 1.00 29.06 22 GLU B C 1
ATOM 2806 O O . GLU B 1 25 ? 68.843 106.683 36.580 1.00 28.64 22 GLU B O 1
ATOM 2812 N N . ASP B 1 26 ? 67.163 106.718 35.041 1.00 28.64 23 ASP B N 1
ATOM 2813 C CA . ASP B 1 26 ? 67.138 108.175 34.900 1.00 29.17 23 ASP B CA 1
ATOM 2814 C C . ASP B 1 26 ? 66.189 108.891 35.877 1.00 28.87 23 ASP B C 1
ATOM 2815 O O . ASP B 1 26 ? 66.051 110.115 35.830 1.00 29.10 23 ASP B O 1
ATOM 2820 N N . GLY B 1 27 ? 65.588 108.134 36.793 1.00 28.12 24 GLY B N 1
ATOM 2821 C CA . GLY B 1 27 ? 64.883 108.711 37.924 1.00 28.46 24 GLY B CA 1
ATOM 2822 C C . GLY B 1 27 ? 63.372 108.740 37.764 1.00 28.29 24 GLY B C 1
ATOM 2823 O O . GLY B 1 27 ? 62.679 109.347 38.563 1.00 28.17 24 GLY B O 1
ATOM 2824 N N . LYS B 1 28 ? 62.874 108.061 36.743 1.00 28.68 25 LYS B N 1
ATOM 2825 C CA . LYS B 1 28 ? 61.448 108.082 36.399 1.00 28.43 25 LYS B CA 1
ATOM 2826 C C . LYS B 1 28 ? 60.715 106.927 37.065 1.00 27.44 25 LYS B C 1
ATOM 2827 O O . LYS B 1 28 ? 61.124 105.783 36.965 1.00 26.19 25 LYS B O 1
ATOM 2833 N N . ILE B 1 29 ? 59.587 107.228 37.700 1.00 27.54 26 ILE B N 1
ATOM 2834 C CA . ILE B 1 29 ? 58.787 106.200 38.367 1.00 27.62 26 ILE B CA 1
ATOM 2835 C C . ILE B 1 29 ? 58.057 105.366 37.297 1.00 27.44 26 ILE B C 1
ATOM 2836 O O . ILE B 1 29 ? 57.294 105.897 36.486 1.00 27.77 26 ILE B O 1
ATOM 2841 N N . LEU B 1 30 ? 58.348 104.066 37.272 1.00 26.44 27 LEU B N 1
ATOM 2842 C CA . LEU B 1 30 ? 57.789 103.150 36.276 1.00 26.07 27 LEU B CA 1
ATOM 2843 C C . LEU B 1 30 ? 56.544 102.395 36.793 1.00 25.47 27 LEU B C 1
ATOM 2844 O O . LEU B 1 30 ? 55.694 101.986 36.007 1.00 24.22 27 LEU B O 1
ATOM 2849 N N . ALA B 1 31 ? 56.497 102.139 38.099 1.00 24.62 28 ALA B N 1
ATOM 2850 C CA . ALA B 1 31 ? 55.364 101.433 38.703 1.00 25.14 28 ALA B CA 1
ATOM 2851 C C . ALA B 1 31 ? 55.335 101.635 40.200 1.00 25.69 28 ALA B C 1
ATOM 2852 O O . ALA B 1 31 ? 56.354 101.930 40.833 1.00 25.12 28 ALA B O 1
ATOM 2854 N N . GLU B 1 32 ? 54.152 101.439 40.761 1.00 25.82 29 GLU B N 1
ATOM 2855 C CA . GLU B 1 32 ? 54.023 101.353 42.197 1.00 27.61 29 GLU B CA 1
ATOM 2856 C C . GLU B 1 32 ? 52.964 100.359 42.586 1.00 26.00 29 GLU B C 1
ATOM 2857 O O . GLU B 1 32 ? 52.059 100.049 41.787 1.00 26.78 29 GLU B O 1
ATOM 2863 N N . ALA B 1 33 ? 53.084 99.864 43.823 1.00 24.65 30 ALA B N 1
ATOM 2864 C CA . ALA B 1 33 ? 52.202 98.852 44.342 1.00 24.10 30 ALA B CA 1
ATOM 2865 C C . ALA B 1 33 ? 52.189 98.895 45.870 1.00 23.17 30 ALA B C 1
ATOM 2866 O O . ALA B 1 33 ? 53.181 99.209 46.479 1.00 22.60 30 ALA B O 1
ATOM 2868 N N . ASP B 1 34 ? 51.025 98.635 46.462 1.00 22.63 31 ASP B N 1
ATOM 2869 C CA . ASP B 1 34 ? 50.922 98.518 47.923 1.00 23.05 31 ASP B CA 1
ATOM 2870 C C . ASP B 1 34 ? 51.272 97.099 48.269 1.00 22.44 31 ASP B C 1
ATOM 2871 O O . ASP B 1 34 ? 51.134 96.185 47.430 1.00 22.18 31 ASP B O 1
ATOM 2876 N N . GLY B 1 35 ? 51.673 96.910 49.516 1.00 23.06 32 GLY B N 1
ATOM 2877 C CA . GLY B 1 35 ? 51.861 95.604 50.085 1.00 23.11 32 GLY B CA 1
ATOM 2878 C C . GLY B 1 35 ? 51.505 95.591 51.565 1.00 23.82 32 GLY B C 1
ATOM 2879 O O . GLY B 1 35 ? 51.088 96.625 52.160 1.00 22.38 32 GLY B O 1
ATOM 2880 N N . LEU B 1 36 ? 51.692 94.419 52.166 1.00 23.68 33 LEU B N 1
ATOM 2881 C CA . LEU B 1 36 ? 51.374 94.203 53.547 1.00 24.06 33 LEU B CA 1
ATOM 2882 C C . LEU B 1 36 ? 52.463 94.770 54.472 1.00 24.34 33 LEU B C 1
ATOM 2883 O O . LEU B 1 36 ? 53.532 95.153 54.023 1.00 24.71 33 LEU B O 1
ATOM 2888 N N . SER B 1 37 ? 52.209 94.807 55.778 1.00 24.48 34 SER B N 1
ATOM 2889 C CA . SER B 1 37 ? 53.221 95.329 56.670 1.00 24.85 34 SER B CA 1
ATOM 2890 C C . SER B 1 37 ? 54.500 94.427 56.641 1.00 24.71 34 SER B C 1
ATOM 2891 O O . SER B 1 37 ? 54.446 93.199 56.400 1.00 24.40 34 SER B O 1
ATOM 2894 N N . THR B 1 38 ? 55.654 95.066 56.813 1.00 24.82 35 THR B N 1
ATOM 2895 C CA . THR B 1 38 ? 56.966 94.406 56.740 1.00 24.70 35 THR B CA 1
ATOM 2896 C C . THR B 1 38 ? 57.831 94.809 57.974 1.00 25.15 35 THR B C 1
ATOM 2897 O O . THR B 1 38 ? 59.024 95.089 57.836 1.00 26.02 35 THR B O 1
ATOM 2901 N N . ASN B 1 39 ? 57.208 94.840 59.153 1.00 24.79 36 ASN B N 1
ATOM 2902 C CA . ASN B 1 39 ? 57.910 95.096 60.407 1.00 24.59 36 ASN B CA 1
ATOM 2903 C C . ASN B 1 39 ? 58.358 93.769 61.055 1.00 23.37 36 ASN B C 1
ATOM 2904 O O . ASN B 1 39 ? 57.553 93.068 61.621 1.00 23.64 36 ASN B O 1
ATOM 2909 N N . HIS B 1 40 ? 59.655 93.446 60.992 1.00 23.41 37 HIS B N 1
ATOM 2910 C CA . HIS B 1 40 ? 60.132 92.141 61.461 1.00 22.88 37 HIS B CA 1
ATOM 2911 C C . HIS B 1 40 ? 59.951 91.909 62.962 1.00 22.29 37 HIS B C 1
ATOM 2912 O O . HIS B 1 40 ? 59.802 90.770 63.393 1.00 23.01 37 HIS B O 1
ATOM 2919 N N . TRP B 1 41 ? 59.902 92.968 63.755 1.00 22.29 38 TRP B N 1
ATOM 2920 C CA . TRP B 1 41 ? 59.686 92.815 65.194 1.00 22.08 38 TRP B CA 1
ATOM 2921 C C . TRP B 1 41 ? 58.302 92.195 65.459 1.00 22.08 38 TRP B C 1
ATOM 2922 O O . TRP B 1 41 ? 58.105 91.458 66.432 1.00 21.77 38 TRP B O 1
ATOM 2933 N N . LEU B 1 42 ? 57.339 92.534 64.604 1.00 22.05 39 LEU B N 1
ATOM 2934 C CA . LEU B 1 42 ? 55.943 92.100 64.796 1.00 23.40 39 LEU B CA 1
ATOM 2935 C C . LEU B 1 42 ? 55.605 90.827 64.008 1.00 23.70 39 LEU B C 1
ATOM 2936 O O . LEU B 1 42 ? 54.911 89.965 64.534 1.00 25.13 39 LEU B O 1
ATOM 2941 N N . ILE B 1 43 ? 56.139 90.676 62.811 1.00 23.76 40 ILE B N 1
ATOM 2942 C CA . ILE B 1 43 ? 55.737 89.526 61.986 1.00 25.06 40 ILE B CA 1
ATOM 2943 C C . ILE B 1 43 ? 56.818 88.469 61.696 1.00 25.15 40 ILE B C 1
ATOM 2944 O O . ILE B 1 43 ? 56.517 87.372 61.181 1.00 24.57 40 ILE B O 1
ATOM 2949 N N . GLY B 1 44 ? 58.064 88.774 62.020 1.00 26.05 41 GLY B N 1
ATOM 2950 C CA . GLY B 1 44 ? 59.150 87.825 61.766 1.00 26.29 41 GLY B CA 1
ATOM 2951 C C . GLY B 1 44 ? 59.702 87.958 60.367 1.00 26.91 41 GLY B C 1
ATOM 2952 O O . GLY B 1 44 ? 59.027 88.451 59.440 1.00 26.88 41 GLY B O 1
ATOM 2953 N N . THR B 1 45 ? 60.948 87.534 60.207 1.00 26.36 42 THR B N 1
ATOM 2954 C CA . THR B 1 45 ? 61.649 87.723 58.958 1.00 26.86 42 THR B CA 1
ATOM 2955 C C . THR B 1 45 ? 61.055 86.869 57.821 1.00 26.90 42 THR B C 1
ATOM 2956 O O . THR B 1 45 ? 61.055 87.309 56.681 1.00 26.40 42 THR B O 1
ATOM 2960 N N . ASP B 1 46 ? 60.509 85.685 58.111 1.00 27.39 43 ASP B N 1
ATOM 2961 C CA . ASP B 1 46 ? 60.018 84.823 57.011 1.00 27.47 43 ASP B CA 1
ATOM 2962 C C . ASP B 1 46 ? 58.838 85.471 56.265 1.00 27.45 43 ASP B C 1
ATOM 2963 O O . ASP B 1 46 ? 58.797 85.485 55.036 1.00 27.56 43 ASP B O 1
ATOM 2968 N N . LYS B 1 47 ? 57.865 85.985 57.008 1.00 27.40 44 LYS B N 1
ATOM 2969 C CA . LYS B 1 47 ? 56.712 86.641 56.394 1.00 28.09 44 LYS B CA 1
ATOM 2970 C C . LYS B 1 47 ? 57.137 87.934 55.711 1.00 27.19 44 LYS B C 1
ATOM 2971 O O . LYS B 1 47 ? 56.598 88.304 54.676 1.00 25.32 44 LYS B O 1
ATOM 2977 N N . CYS B 1 48 ? 58.099 88.629 56.299 1.00 26.89 45 CYS B N 1
ATOM 2978 C CA . CYS B 1 48 ? 58.646 89.807 55.651 1.00 27.52 45 CYS B CA 1
ATOM 2979 C C . CYS B 1 48 ? 59.139 89.468 54.247 1.00 27.14 45 CYS B C 1
ATOM 2980 O O . CYS B 1 48 ? 58.803 90.166 53.290 1.00 25.28 45 CYS B O 1
ATOM 2983 N N . VAL B 1 49 ? 59.953 88.417 54.114 1.00 27.29 46 VAL B N 1
ATOM 2984 C CA . VAL B 1 49 ? 60.514 88.115 52.790 1.00 27.49 46 VAL B CA 1
ATOM 2985 C C . VAL B 1 49 ? 59.424 87.677 51.821 1.00 26.39 46 VAL B C 1
ATOM 2986 O O . VAL B 1 49 ? 59.482 88.006 50.658 1.00 26.02 46 VAL B O 1
ATOM 2990 N N . GLU B 1 50 ? 58.452 86.913 52.297 1.00 27.15 47 GLU B N 1
ATOM 2991 C CA . GLU B 1 50 ? 57.333 86.454 51.434 1.00 27.21 47 GLU B CA 1
ATOM 2992 C C . GLU B 1 50 ? 56.572 87.647 50.868 1.00 26.09 47 GLU B C 1
ATOM 2993 O O . GLU B 1 50 ? 56.273 87.717 49.670 1.00 25.18 47 GLU B O 1
ATOM 2999 N N . ARG B 1 51 ? 56.336 88.609 51.753 1.00 24.71 48 ARG B N 1
ATOM 3000 C CA . ARG B 1 51 ? 55.587 89.839 51.447 1.00 24.47 48 ARG B CA 1
ATOM 3001 C C . ARG B 1 51 ? 56.311 90.821 50.521 1.00 23.51 48 ARG B C 1
ATOM 3002 O O . ARG B 1 51 ? 55.675 91.491 49.711 1.00 23.72 48 ARG B O 1
ATOM 3010 N N . ILE B 1 52 ? 57.630 90.942 50.696 1.00 22.98 49 ILE B N 1
ATOM 3011 C CA . ILE B 1 52 ? 58.486 91.759 49.814 1.00 22.91 49 ILE B CA 1
ATOM 3012 C C . ILE B 1 52 ? 58.480 91.206 48.401 1.00 22.85 49 ILE B C 1
ATOM 3013 O O . ILE B 1 52 ? 58.246 91.936 47.467 1.00 23.37 49 ILE B O 1
ATOM 3018 N N . ASN B 1 53 ? 58.688 89.903 48.261 1.00 22.06 50 ASN B N 1
ATOM 3019 C CA . ASN B 1 53 ? 58.712 89.286 46.953 1.00 22.13 50 ASN B CA 1
ATOM 3020 C C . ASN B 1 53 ? 57.382 89.462 46.229 1.00 21.79 50 ASN B C 1
ATOM 3021 O O . ASN B 1 53 ? 57.336 89.810 45.024 1.00 22.34 50 ASN B O 1
ATOM 3026 N N . GLU B 1 54 ? 56.296 89.202 46.952 1.00 21.47 51 GLU B N 1
ATOM 3027 C CA . GLU B 1 54 ? 54.970 89.210 46.360 1.00 21.46 51 GLU B CA 1
ATOM 3028 C C . GLU B 1 54 ? 54.659 90.608 45.847 1.00 21.41 51 GLU B C 1
ATOM 3029 O O . GLU B 1 54 ? 54.233 90.759 44.695 1.00 20.98 51 GLU B O 1
ATOM 3035 N N . MET B 1 55 ? 54.889 91.633 46.670 1.00 21.43 52 MET B N 1
ATOM 3036 C CA . MET B 1 55 ? 54.584 92.995 46.258 1.00 22.69 52 MET B CA 1
ATOM 3037 C C . MET B 1 55 ? 55.506 93.506 45.150 1.00 22.41 52 MET B C 1
ATOM 3038 O O . MET B 1 55 ? 55.050 94.110 44.197 1.00 23.55 52 MET B O 1
ATOM 3043 N N . VAL B 1 56 ? 56.801 93.242 45.245 1.00 23.51 53 VAL B N 1
ATOM 3044 C CA . VAL B 1 56 ? 57.710 93.683 44.211 1.00 23.25 53 VAL B CA 1
ATOM 3045 C C . VAL B 1 56 ? 57.353 93.056 42.862 1.00 23.58 53 VAL B C 1
ATOM 3046 O O . VAL B 1 56 ? 57.402 93.730 41.824 1.00 22.90 53 VAL B O 1
ATOM 3050 N N . ASN B 1 57 ? 56.935 91.787 42.872 1.00 23.55 54 ASN B N 1
ATOM 3051 C CA . ASN B 1 57 ? 56.545 91.111 41.631 1.00 23.70 54 ASN B CA 1
ATOM 3052 C C . ASN B 1 57 ? 55.320 91.723 40.997 1.00 23.49 54 ASN B C 1
ATOM 3053 O O . ASN B 1 57 ? 55.262 91.854 39.776 1.00 23.90 54 ASN B O 1
ATOM 3058 N N . ARG B 1 58 ? 54.350 92.141 41.804 1.00 23.77 55 ARG B N 1
ATOM 3059 C CA . ARG B 1 58 ? 53.182 92.823 41.225 1.00 23.99 55 ARG B CA 1
ATOM 3060 C C . ARG B 1 58 ? 53.622 94.121 40.532 1.00 24.37 55 ARG B C 1
ATOM 3061 O O . ARG B 1 58 ? 53.146 94.441 39.433 1.00 24.59 55 ARG B O 1
ATOM 3069 N N . ALA B 1 59 ? 54.542 94.840 41.162 1.00 25.37 56 ALA B N 1
ATOM 3070 C CA . ALA B 1 59 ? 55.146 96.040 40.540 1.00 25.46 56 ALA B CA 1
ATOM 3071 C C . ALA B 1 59 ? 55.852 95.726 39.232 1.00 25.44 56 ALA B C 1
ATOM 3072 O O . ALA B 1 59 ? 55.673 96.450 38.242 1.00 23.82 56 ALA B O 1
ATOM 3074 N N . LYS B 1 60 ? 56.645 94.646 39.217 1.00 25.60 57 LYS B N 1
ATOM 3075 C CA . LYS B 1 60 ? 57.338 94.259 38.000 1.00 26.45 57 LYS B CA 1
ATOM 3076 C C . LYS B 1 60 ? 56.353 94.027 36.872 1.00 26.36 57 LYS B C 1
ATOM 3077 O O . LYS B 1 60 ? 56.591 94.451 35.729 1.00 25.87 57 LYS B O 1
ATOM 3083 N N . ARG B 1 61 ? 55.251 93.350 37.167 1.00 26.84 58 ARG B N 1
ATOM 3084 C CA . ARG B 1 61 ? 54.255 93.102 36.119 1.00 27.54 58 ARG B CA 1
ATOM 3085 C C . ARG B 1 61 ? 53.612 94.385 35.623 1.00 27.74 58 ARG B C 1
ATOM 3086 O O . ARG B 1 61 ? 53.378 94.540 34.427 1.00 27.89 58 ARG B O 1
ATOM 3094 N N . LYS B 1 62 ? 53.340 95.311 36.530 1.00 27.45 59 LYS B N 1
ATOM 3095 C CA . LYS B 1 62 ? 52.754 96.583 36.124 1.00 27.55 59 LYS B CA 1
ATOM 3096 C C . LYS B 1 62 ? 53.696 97.309 35.192 1.00 27.38 59 LYS B C 1
ATOM 3097 O O . LYS B 1 62 ? 53.259 97.889 34.221 1.00 28.21 59 LYS B O 1
ATOM 3103 N N . ALA B 1 63 ? 54.992 97.258 35.489 1.00 27.48 60 ALA B N 1
ATOM 3104 C CA . ALA B 1 63 ? 56.005 97.944 34.694 1.00 27.88 60 ALA B CA 1
ATOM 3105 C C . ALA B 1 63 ? 56.291 97.251 33.355 1.00 28.06 60 ALA B C 1
ATOM 3106 O O . ALA B 1 63 ? 56.882 97.862 32.457 1.00 29.86 60 ALA B O 1
ATOM 3108 N N . GLY B 1 64 ? 55.922 95.978 33.231 1.00 27.73 61 GLY B N 1
ATOM 3109 C CA . GLY B 1 64 ? 56.204 95.200 32.023 1.00 27.49 61 GLY B CA 1
ATOM 3110 C C . GLY B 1 64 ? 57.596 94.579 32.004 1.00 27.48 61 GLY B C 1
ATOM 3111 O O . GLY B 1 64 ? 58.116 94.250 30.942 1.00 26.57 61 GLY B O 1
ATOM 3112 N N . VAL B 1 65 ? 58.184 94.391 33.183 1.00 26.30 62 VAL B N 1
ATOM 3113 C CA . VAL B 1 65 ? 59.459 93.683 33.310 1.00 26.79 62 VAL B CA 1
ATOM 3114 C C . VAL B 1 65 ? 59.235 92.242 32.849 1.00 26.88 62 VAL B C 1
ATOM 3115 O O . VAL B 1 65 ? 58.215 91.648 33.188 1.00 26.61 62 VAL B O 1
ATOM 3119 N N . ASP B 1 66 ? 60.163 91.686 32.064 1.00 27.29 63 ASP B N 1
ATOM 3120 C CA . ASP B 1 66 ? 60.017 90.302 31.590 1.00 27.18 63 ASP B CA 1
ATOM 3121 C C . ASP B 1 66 ? 60.070 89.328 32.781 1.00 27.86 63 ASP B C 1
ATOM 3122 O O . ASP B 1 66 ? 60.703 89.639 33.805 1.00 27.14 63 ASP B O 1
ATOM 3127 N N . PRO B 1 67 ? 59.428 88.137 32.649 1.00 28.08 64 PRO B N 1
ATOM 3128 C CA . PRO B 1 67 ? 59.465 87.154 33.750 1.00 27.97 64 PRO B CA 1
ATOM 3129 C C . PRO B 1 67 ? 60.890 86.717 34.074 1.00 27.94 64 PRO B C 1
ATOM 3130 O O . PRO B 1 67 ? 61.695 86.573 33.171 1.00 27.62 64 PRO B O 1
ATOM 3134 N N . LEU B 1 68 ? 61.182 86.538 35.363 1.00 27.89 65 LEU B N 1
ATOM 3135 C CA . LEU B 1 68 ? 62.498 86.068 35.840 1.00 28.19 65 LEU B CA 1
ATOM 3136 C C . LEU B 1 68 ? 63.680 87.013 35.573 1.00 27.49 65 LEU B C 1
ATOM 3137 O O . LEU B 1 68 ? 64.836 86.607 35.657 1.00 28.69 65 LEU B O 1
ATOM 3142 N N . VAL B 1 69 ? 63.388 88.280 35.296 1.00 26.64 66 VAL B N 1
ATOM 3143 C CA . VAL B 1 69 ? 64.413 89.300 35.144 1.00 25.18 66 VAL B CA 1
ATOM 3144 C C . VAL B 1 69 ? 64.560 90.038 36.492 1.00 24.00 66 VAL B C 1
ATOM 3145 O O . VAL B 1 69 ? 63.603 90.636 37.002 1.00 24.03 66 VAL B O 1
ATOM 3149 N N . PRO B 1 70 ? 65.752 89.997 37.087 1.00 23.64 67 PRO B N 1
ATOM 3150 C CA . PRO B 1 70 ? 65.880 90.686 38.380 1.00 23.63 67 PRO B CA 1
ATOM 3151 C C . PRO B 1 70 ? 65.962 92.192 38.241 1.00 23.34 67 PRO B C 1
ATOM 3152 O O . PRO B 1 70 ? 66.390 92.702 37.199 1.00 24.41 67 PRO B O 1
ATOM 3156 N N . LEU B 1 71 ? 65.573 92.905 39.295 1.00 23.78 68 LEU B N 1
ATOM 3157 C CA . LEU B 1 71 ? 65.925 94.325 39.430 1.00 23.24 68 LEU B CA 1
ATOM 3158 C C . LEU B 1 71 ? 67.450 94.415 39.550 1.00 22.96 68 LEU B C 1
ATOM 3159 O O . LEU B 1 71 ? 68.103 93.431 39.904 1.00 22.93 68 LEU B O 1
ATOM 3164 N N . ARG B 1 72 ? 68.012 95.581 39.266 1.00 22.40 69 ARG B N 1
ATOM 3165 C CA . ARG B 1 72 ? 69.451 95.797 39.500 1.00 22.86 69 ARG B CA 1
ATOM 3166 C C . ARG B 1 72 ? 69.728 95.897 41.001 1.00 23.01 69 ARG B C 1
ATOM 3167 O O . ARG B 1 72 ? 70.711 95.370 41.505 1.00 23.74 69 ARG B O 1
ATOM 3175 N N . SER B 1 73 ? 68.863 96.611 41.694 1.00 22.35 70 SER B N 1
ATOM 3176 C CA . SER B 1 73 ? 69.004 96.816 43.122 1.00 22.47 70 SER B CA 1
ATOM 3177 C C . SER B 1 73 ? 67.635 97.048 43.732 1.00 22.25 70 SER B C 1
ATOM 3178 O O . SER B 1 73 ? 66.743 97.529 43.056 1.00 21.80 70 SER B O 1
ATOM 3181 N N . LEU B 1 74 ? 67.531 96.770 45.044 1.00 22.71 71 LEU B N 1
ATOM 3182 C CA . LEU B 1 74 ? 66.303 96.937 45.829 1.00 22.98 71 LEU B CA 1
ATOM 3183 C C . LEU B 1 74 ? 66.639 97.483 47.228 1.00 22.44 71 LEU B C 1
ATOM 3184 O O . LEU B 1 74 ? 67.341 96.838 48.022 1.00 22.88 71 LEU B O 1
ATOM 3189 N N . GLY B 1 75 ? 66.216 98.708 47.497 1.00 23.08 72 GLY B N 1
ATOM 3190 C CA . GLY B 1 75 ? 66.451 99.324 48.813 1.00 22.58 72 GLY B CA 1
ATOM 3191 C C . GLY B 1 75 ? 65.209 99.164 49.666 1.00 22.47 72 GLY B C 1
ATOM 3192 O O . GLY B 1 75 ? 64.138 99.652 49.307 1.00 22.91 72 GLY B O 1
ATOM 3193 N N . LEU B 1 76 ? 65.362 98.483 50.794 1.00 23.44 73 LEU B N 1
ATOM 3194 C CA . LEU B 1 76 ? 64.252 98.185 51.713 1.00 23.89 73 LEU B CA 1
ATOM 3195 C C . LEU B 1 76 ? 64.384 99.114 52.927 1.00 24.27 73 LEU B C 1
ATOM 3196 O O . LEU B 1 76 ? 65.277 98.905 53.767 1.00 24.36 73 LEU B O 1
ATOM 3201 N N . SER B 1 77 ? 63.541 100.147 52.976 1.00 24.52 74 SER B N 1
ATOM 3202 C CA . SER B 1 77 ? 63.507 101.124 54.099 1.00 25.27 74 SER B CA 1
ATOM 3203 C C . SER B 1 77 ? 62.463 100.636 55.077 1.00 24.59 74 SER B C 1
ATOM 3204 O O . SER B 1 77 ? 61.283 101.032 55.009 1.00 24.30 74 SER B O 1
ATOM 3207 N N . LEU B 1 78 ? 62.877 99.727 55.963 1.00 24.76 75 LEU B N 1
ATOM 3208 C CA . LEU B 1 78 ? 61.924 99.036 56.824 1.00 25.04 75 LEU B CA 1
ATOM 3209 C C . LEU B 1 78 ? 62.005 99.490 58.291 1.00 24.84 75 LEU B C 1
ATOM 3210 O O . LEU B 1 78 ? 63.069 99.848 58.782 1.00 24.18 75 LEU B O 1
ATOM 3215 N N . SER B 1 79 ? 60.878 99.402 58.995 1.00 24.25 76 SER B N 1
ATOM 3216 C CA . SER B 1 79 ? 60.915 99.429 60.476 1.00 25.51 76 SER B CA 1
ATOM 3217 C C . SER B 1 79 ? 61.881 98.367 61.016 1.00 25.57 76 SER B C 1
ATOM 3218 O O . SER B 1 79 ? 61.782 97.188 60.682 1.00 25.24 76 SER B O 1
ATOM 3221 N N . GLY B 1 80 ? 62.805 98.786 61.871 1.00 26.63 77 GLY B N 1
ATOM 3222 C CA . GLY B 1 80 ? 63.777 97.864 62.455 1.00 26.85 77 GLY B CA 1
ATOM 3223 C C . GLY B 1 80 ? 64.900 97.441 61.512 1.00 27.45 77 GLY B C 1
ATOM 3224 O O . GLY B 1 80 ? 65.640 96.489 61.807 1.00 26.36 77 GLY B O 1
ATOM 3225 N N . GLY B 1 81 ? 65.033 98.158 60.387 1.00 28.47 78 GLY B N 1
ATOM 3226 C CA . GLY B 1 81 ? 66.021 97.837 59.360 1.00 28.49 78 GLY B CA 1
ATOM 3227 C C . GLY B 1 81 ? 67.455 98.130 59.762 1.00 29.56 78 GLY B C 1
ATOM 3228 O O . GLY B 1 81 ? 68.385 97.827 59.001 1.00 30.39 78 GLY B O 1
ATOM 3229 N N . ASP B 1 82 ? 67.638 98.710 60.952 1.00 29.59 79 ASP B N 1
ATOM 3230 C CA . ASP B 1 82 ? 68.984 98.901 61.546 1.00 30.28 79 ASP B CA 1
ATOM 3231 C C . ASP B 1 82 ? 69.479 97.706 62.373 1.00 30.84 79 ASP B C 1
ATOM 3232 O O . ASP B 1 82 ? 70.609 97.713 62.827 1.00 31.20 79 ASP B O 1
ATOM 3237 N N . GLN B 1 83 ? 68.649 96.690 62.592 1.00 31.30 80 GLN B N 1
ATOM 3238 C CA . GLN B 1 83 ? 69.102 95.526 63.367 1.00 32.23 80 GLN B CA 1
ATOM 3239 C C . GLN B 1 83 ? 69.972 94.634 62.458 1.00 32.31 80 GLN B C 1
ATOM 3240 O O . GLN B 1 83 ? 69.501 94.182 61.416 1.00 31.06 80 GLN B O 1
ATOM 3246 N N . GLU B 1 84 ? 71.230 94.403 62.865 1.00 33.07 81 GLU B N 1
ATOM 3247 C CA . GLU B 1 84 ? 72.223 93.689 62.048 1.00 34.42 81 GLU B CA 1
ATOM 3248 C C . GLU B 1 84 ? 71.726 92.332 61.600 1.00 33.76 81 GLU B C 1
ATOM 3249 O O . GLU B 1 84 ? 71.768 91.995 60.422 1.00 33.96 81 GLU B O 1
ATOM 3255 N N . ASP B 1 85 ? 71.301 91.538 62.569 1.00 33.19 82 ASP B N 1
ATOM 3256 C CA . ASP B 1 85 ? 70.904 90.157 62.311 1.00 33.79 82 ASP B CA 1
ATOM 3257 C C . ASP B 1 85 ? 69.749 90.095 61.371 1.00 32.08 82 ASP B C 1
ATOM 3258 O O . ASP B 1 85 ? 69.775 89.344 60.405 1.00 31.96 82 ASP B O 1
ATOM 3263 N N . ALA B 1 86 ? 68.712 90.878 61.659 1.00 30.85 83 ALA B N 1
ATOM 3264 C CA . ALA B 1 86 ? 67.513 90.813 60.855 1.00 30.41 83 ALA B CA 1
ATOM 3265 C C . ALA B 1 86 ? 67.820 91.184 59.408 1.00 29.73 83 ALA B C 1
ATOM 3266 O O . ALA B 1 86 ? 67.373 90.508 58.478 1.00 28.01 83 ALA B O 1
ATOM 3268 N N . GLY B 1 87 ? 68.582 92.257 59.231 1.00 29.32 84 GLY B N 1
ATOM 3269 C CA . GLY B 1 87 ? 69.030 92.671 57.896 1.00 29.82 84 GLY B CA 1
ATOM 3270 C C . GLY B 1 87 ? 69.713 91.568 57.101 1.00 29.56 84 GLY B C 1
ATOM 3271 O O . GLY B 1 87 ? 69.372 91.325 55.925 1.00 28.87 84 GLY B O 1
ATOM 3272 N N . ARG B 1 88 ? 70.655 90.895 57.753 1.00 29.80 85 ARG B N 1
ATOM 3273 C CA . ARG B 1 88 ? 71.444 89.827 57.139 1.00 29.96 85 ARG B CA 1
ATOM 3274 C C . ARG B 1 88 ? 70.543 88.668 56.740 1.00 28.87 85 ARG B C 1
ATOM 3275 O O . ARG B 1 88 ? 70.603 88.137 55.614 1.00 27.62 85 ARG B O 1
ATOM 3283 N N . ILE B 1 89 ? 69.676 88.299 57.665 1.00 28.64 86 ILE B N 1
ATOM 3284 C CA . ILE B 1 89 ? 68.761 87.194 57.448 1.00 28.19 86 ILE B CA 1
ATOM 3285 C C . ILE B 1 89 ? 67.774 87.479 56.305 1.00 27.51 86 ILE B C 1
ATOM 3286 O O . ILE B 1 89 ? 67.526 86.605 55.460 1.00 25.96 86 ILE B O 1
ATOM 3291 N N . LEU B 1 90 ? 67.223 88.688 56.279 1.00 27.57 87 LEU B N 1
ATOM 3292 C CA . LEU B 1 90 ? 66.282 89.077 55.233 1.00 28.17 87 LEU B CA 1
ATOM 3293 C C . LEU B 1 90 ? 66.894 88.904 53.877 1.00 27.31 87 LEU B C 1
ATOM 3294 O O . LEU B 1 90 ? 66.290 88.290 52.991 1.00 27.19 87 LEU B O 1
ATOM 3299 N N . ILE B 1 91 ? 68.112 89.410 53.713 1.00 26.50 88 ILE B N 1
ATOM 3300 C CA . ILE B 1 91 ? 68.797 89.334 52.414 1.00 26.79 88 ILE B CA 1
ATOM 3301 C C . ILE B 1 91 ? 69.142 87.888 52.036 1.00 25.81 88 ILE B C 1
ATOM 3302 O O . ILE B 1 91 ? 68.852 87.467 50.905 1.00 25.43 88 ILE B O 1
ATOM 3307 N N . GLU B 1 92 ? 69.722 87.129 52.975 1.00 25.26 89 GLU B N 1
ATOM 3308 C CA . GLU B 1 92 ? 69.985 85.681 52.761 1.00 26.66 89 GLU B CA 1
ATOM 3309 C C . GLU B 1 92 ? 68.766 84.947 52.248 1.00 25.58 89 GLU B C 1
ATOM 3310 O O . GLU B 1 92 ? 68.848 84.211 51.261 1.00 26.12 89 GLU B O 1
ATOM 3316 N N . GLU B 1 93 ? 67.638 85.135 52.931 1.00 25.23 90 GLU B N 1
ATOM 3317 C CA . GLU B 1 93 ? 66.392 84.443 52.575 1.00 25.43 90 GLU B CA 1
ATOM 3318 C C . GLU B 1 93 ? 65.834 84.850 51.215 1.00 25.08 90 GLU B C 1
ATOM 3319 O O . GLU B 1 93 ? 65.413 83.998 50.412 1.00 24.60 90 GLU B O 1
ATOM 3325 N N . LEU B 1 94 ? 65.830 86.141 50.949 1.00 25.35 91 LEU B N 1
ATOM 3326 C CA . LEU B 1 94 ? 65.392 86.640 49.647 1.00 25.95 91 LEU B CA 1
ATOM 3327 C C . LEU B 1 94 ? 66.216 86.040 48.516 1.00 26.21 91 LEU B C 1
ATOM 3328 O O . LEU B 1 94 ? 65.661 85.562 47.506 1.00 25.21 91 LEU B O 1
ATOM 3333 N N . ARG B 1 95 ? 67.544 86.070 48.681 1.00 26.96 92 ARG B N 1
ATOM 3334 C CA . ARG B 1 95 ? 68.450 85.512 47.670 1.00 28.43 92 ARG B CA 1
ATOM 3335 C C . ARG B 1 95 ? 68.205 84.021 47.504 1.00 27.95 92 ARG B C 1
ATOM 3336 O O . ARG B 1 95 ? 68.165 83.529 46.387 1.00 29.12 92 ARG B O 1
ATOM 3344 N N . ASP B 1 96 ? 68.009 83.306 48.606 1.00 28.14 93 ASP B N 1
ATOM 3345 C CA . ASP B 1 96 ? 67.811 81.855 48.556 1.00 28.15 93 ASP B CA 1
ATOM 3346 C C . ASP B 1 96 ? 66.458 81.470 47.957 1.00 28.10 93 ASP B C 1
ATOM 3347 O O . ASP B 1 96 ? 66.389 80.640 47.045 1.00 28.89 93 ASP B O 1
ATOM 3352 N N . ARG B 1 97 ? 65.384 82.058 48.466 1.00 27.54 94 ARG B N 1
ATOM 3353 C CA . ARG B 1 97 ? 64.043 81.644 48.087 1.00 27.88 94 ARG B CA 1
ATOM 3354 C C . ARG B 1 97 ? 63.615 82.206 46.732 1.00 27.69 94 ARG B C 1
ATOM 3355 O O . ARG B 1 97 ? 62.916 81.528 45.965 1.00 28.09 94 ARG B O 1
ATOM 3363 N N . PHE B 1 98 ? 64.055 83.429 46.430 1.00 27.27 95 PHE B N 1
ATOM 3364 C CA . PHE B 1 98 ? 63.597 84.174 45.253 1.00 27.46 95 PHE B CA 1
ATOM 3365 C C . PHE B 1 98 ? 64.797 84.729 44.475 1.00 27.22 95 PHE B C 1
ATOM 3366 O O . PHE B 1 98 ? 65.066 85.931 44.490 1.00 27.94 95 PHE B O 1
ATOM 3374 N N . PRO B 1 99 ? 65.536 83.846 43.810 1.00 26.98 96 PRO B N 1
ATOM 3375 C CA . PRO B 1 99 ? 66.812 84.256 43.198 1.00 27.46 96 PRO B CA 1
ATOM 3376 C C . PRO B 1 99 ? 66.674 85.180 41.960 1.00 27.52 96 PRO B C 1
ATOM 3377 O O . PRO B 1 99 ? 67.671 85.741 41.523 1.00 27.30 96 PRO B O 1
ATOM 3381 N N . TYR B 1 100 ? 65.467 85.322 41.401 1.00 27.47 97 TYR B N 1
ATOM 3382 C CA . TYR B 1 100 ? 65.240 86.241 40.262 1.00 27.58 97 TYR B CA 1
ATOM 3383 C C . TYR B 1 100 ? 64.691 87.612 40.653 1.00 26.85 97 TYR B C 1
ATOM 3384 O O . TYR B 1 100 ? 64.370 88.426 39.787 1.00 25.66 97 TYR B O 1
ATOM 3393 N N . LEU B 1 101 ? 64.585 87.875 41.953 1.00 25.64 98 LEU B N 1
ATOM 3394 C CA . LEU B 1 101 ? 63.910 89.078 42.416 1.00 25.31 98 LEU B CA 1
ATOM 3395 C C . LEU B 1 101 ? 64.791 90.303 42.145 1.00 25.11 98 LEU B C 1
ATOM 3396 O O . LEU B 1 101 ? 64.362 91.225 41.464 1.00 25.97 98 LEU B O 1
ATOM 3401 N N . SER B 1 102 ? 66.010 90.306 42.697 1.00 24.39 99 SER B N 1
ATOM 3402 C CA . SER B 1 102 ? 66.949 91.424 42.538 1.00 23.34 99 SER B CA 1
ATOM 3403 C C . SER B 1 102 ? 68.393 90.943 42.587 1.00 23.15 99 SER B C 1
ATOM 3404 O O . SER B 1 102 ? 68.709 90.000 43.292 1.00 23.17 99 SER B O 1
ATOM 3407 N N . GLU B 1 103 ? 69.273 91.627 41.865 1.00 22.21 100 GLU B N 1
ATOM 3408 C CA . GLU B 1 103 ? 70.701 91.317 41.899 1.00 22.74 100 GLU B CA 1
ATOM 3409 C C . GLU B 1 103 ? 71.349 91.779 43.191 1.00 22.69 100 GLU B C 1
ATOM 3410 O O . GLU B 1 103 ? 72.234 91.110 43.685 1.00 23.18 100 GLU B O 1
ATOM 3416 N N . SER B 1 104 ? 70.945 92.945 43.683 1.00 22.61 101 SER B N 1
ATOM 3417 C CA . SER B 1 104 ? 71.496 93.515 44.931 1.00 22.93 101 SER B CA 1
ATOM 3418 C C . SER B 1 104 ? 70.407 94.040 45.868 1.00 22.68 101 SER B C 1
ATOM 3419 O O . SER B 1 104 ? 69.325 94.432 45.438 1.00 21.60 101 SER B O 1
ATOM 3422 N N . TYR B 1 105 ? 70.756 94.104 47.163 1.00 22.79 102 TYR B N 1
ATOM 3423 C CA . TYR B 1 105 ? 69.840 94.496 48.209 1.00 23.08 102 TYR B CA 1
ATOM 3424 C C . TYR B 1 105 ? 70.556 95.451 49.166 1.00 22.60 102 TYR B C 1
ATOM 3425 O O . TYR B 1 105 ? 71.746 95.257 49.453 1.00 22.79 102 TYR B O 1
ATOM 3434 N N . LEU B 1 106 ? 69.861 96.499 49.550 1.00 23.03 103 LEU B N 1
ATOM 3435 C CA . LEU B 1 106 ? 70.191 97.298 50.756 1.00 24.02 103 LEU B CA 1
ATOM 3436 C C . LEU B 1 106 ? 69.040 97.293 51.793 1.00 24.94 103 LEU B C 1
ATOM 3437 O O . LEU B 1 106 ? 67.887 97.643 51.480 1.00 23.22 103 LEU B O 1
ATOM 3442 N N . ILE B 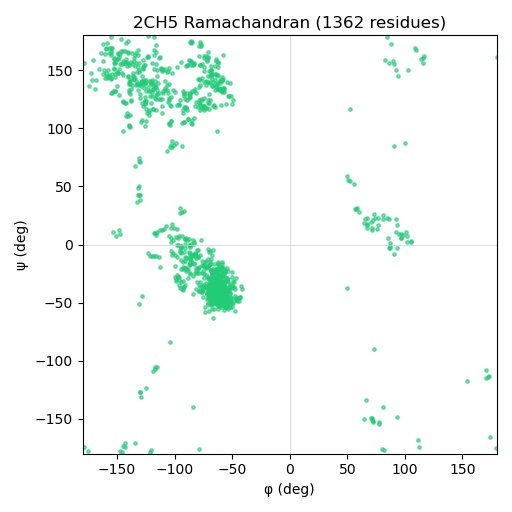1 107 ? 69.375 96.953 53.045 1.00 25.63 104 ILE B N 1
ATOM 3443 C CA . ILE B 1 107 ? 68.429 97.040 54.125 1.00 25.55 104 ILE B CA 1
ATOM 3444 C C . ILE B 1 107 ? 68.796 98.264 54.970 1.00 25.22 104 ILE B C 1
ATOM 3445 O O . ILE B 1 107 ? 69.916 98.368 55.481 1.00 23.16 104 ILE B O 1
ATOM 3450 N N . THR B 1 108 ? 67.833 99.161 55.141 1.00 24.77 105 THR B N 1
ATOM 3451 C CA . THR B 1 108 ? 68.030 100.342 55.955 1.00 25.14 105 THR B CA 1
ATOM 3452 C C . THR B 1 108 ? 66.699 100.614 56.684 1.00 24.70 105 THR B C 1
ATOM 3453 O O . THR B 1 108 ? 65.783 99.787 56.593 1.00 24.40 105 THR B O 1
ATOM 3457 N N . THR B 1 109 ? 66.604 101.739 57.403 1.00 24.42 106 THR B N 1
ATOM 3458 C CA . THR B 1 109 ? 65.393 102.089 58.134 1.00 24.56 106 THR B CA 1
ATOM 3459 C C . THR B 1 109 ? 64.357 102.863 57.318 1.00 24.29 106 THR B C 1
ATOM 3460 O O . THR B 1 109 ? 64.667 103.510 56.324 1.00 24.05 106 THR B O 1
ATOM 3464 N N . ASP B 1 110 ? 63.118 102.818 57.787 1.00 23.62 107 ASP B N 1
ATOM 3465 C CA . ASP B 1 110 ? 62.054 103.647 57.249 1.00 24.00 107 ASP B CA 1
ATOM 3466 C C . ASP B 1 110 ? 62.428 105.131 57.298 1.00 23.71 107 ASP B C 1
ATOM 3467 O O . ASP B 1 110 ? 62.274 105.863 56.309 1.00 22.85 107 ASP B O 1
ATOM 3472 N N . ALA B 1 111 ? 62.988 105.558 58.430 1.00 23.04 108 ALA B N 1
ATOM 3473 C CA . ALA B 1 111 ? 63.377 106.953 58.617 1.00 23.04 108 ALA B CA 1
ATOM 3474 C C . ALA B 1 111 ? 64.418 107.440 57.608 1.00 23.74 108 ALA B C 1
ATOM 3475 O O . ALA B 1 111 ? 64.327 108.567 57.069 1.00 23.56 108 ALA B O 1
ATOM 3477 N N . ALA B 1 112 ? 65.410 106.585 57.335 1.00 24.16 109 ALA B N 1
ATOM 3478 C CA . ALA B 1 112 ? 66.458 106.892 56.391 1.00 23.73 109 ALA B CA 1
ATOM 3479 C C . ALA B 1 112 ? 65.901 107.043 54.982 1.00 23.97 109 ALA B C 1
ATOM 3480 O O . ALA B 1 112 ? 66.293 107.983 54.281 1.00 23.67 109 ALA B O 1
ATOM 3482 N N . GLY B 1 113 ? 64.990 106.144 54.574 1.00 23.03 110 GLY B N 1
ATOM 3483 C CA . GLY B 1 113 ? 64.298 106.281 53.286 1.00 24.06 110 GLY B CA 1
ATOM 3484 C C . GLY B 1 113 ? 63.487 107.578 53.151 1.00 24.20 110 GLY B C 1
ATOM 3485 O O . GLY B 1 113 ? 63.472 108.231 52.094 1.00 24.73 110 GLY B O 1
ATOM 3486 N N . SER B 1 114 ? 62.837 107.972 54.229 1.00 24.64 111 SER B N 1
ATOM 3487 C CA . SER B 1 114 ? 62.046 109.205 54.216 1.00 24.38 111 SER B CA 1
ATOM 3488 C C . SER B 1 114 ? 62.980 110.384 54.031 1.00 23.98 111 SER B C 1
ATOM 3489 O O . SER B 1 114 ? 62.799 111.198 53.129 1.00 23.15 111 SER B O 1
ATOM 3492 N N . ILE B 1 115 ? 63.973 110.493 54.902 1.00 24.30 112 ILE B N 1
ATOM 3493 C CA . ILE B 1 115 ? 64.948 111.587 54.779 1.00 24.53 112 ILE B CA 1
ATOM 3494 C C . ILE B 1 115 ? 65.508 111.685 53.359 1.00 24.37 112 ILE B C 1
ATOM 3495 O O . ILE B 1 115 ? 65.557 112.798 52.797 1.00 24.83 112 ILE B O 1
ATOM 3500 N N . ALA B 1 116 ? 65.903 110.536 52.783 1.00 24.03 113 ALA B N 1
ATOM 3501 C CA . ALA B 1 116 ? 66.558 110.462 51.456 1.00 23.74 113 ALA B CA 1
ATOM 3502 C C . ALA B 1 116 ? 65.644 110.811 50.278 1.00 23.13 113 ALA B C 1
ATOM 3503 O O . ALA B 1 116 ? 66.119 111.112 49.186 1.00 24.02 113 ALA B O 1
ATOM 3505 N N . THR B 1 117 ? 64.329 110.796 50.503 1.00 22.48 114 THR B N 1
ATOM 3506 C CA . THR B 1 117 ? 63.348 111.253 49.514 1.00 22.57 114 THR B CA 1
ATOM 3507 C C . THR B 1 117 ? 63.365 112.797 49.390 1.00 22.26 114 THR B C 1
ATOM 3508 O O . THR B 1 117 ? 63.117 113.349 48.313 1.00 22.75 114 THR B O 1
ATOM 3512 N N . ALA B 1 118 ? 63.637 113.478 50.504 1.00 22.65 115 ALA B N 1
ATOM 3513 C CA . ALA B 1 118 ? 63.514 114.951 50.601 1.00 23.33 115 ALA B CA 1
ATOM 3514 C C . ALA B 1 118 ? 64.829 115.666 50.440 1.00 23.28 115 ALA B C 1
ATOM 3515 O O . ALA B 1 118 ? 64.888 116.816 49.994 1.00 22.81 115 ALA B O 1
ATOM 3517 N N . THR B 1 119 ? 65.906 115.024 50.831 1.00 24.41 116 THR B N 1
ATOM 3518 C CA . THR B 1 119 ? 67.201 115.700 50.755 1.00 25.68 116 THR B CA 1
ATOM 3519 C C . THR B 1 119 ? 68.386 114.750 50.765 1.00 26.13 116 THR B C 1
ATOM 3520 O O . THR B 1 119 ? 68.344 113.717 51.407 1.00 27.87 116 THR B O 1
ATOM 3524 N N . PRO B 1 120 ? 69.470 115.118 50.067 1.00 27.13 117 PRO B N 1
ATOM 3525 C CA . PRO B 1 120 ? 70.715 114.380 50.164 1.00 27.38 117 PRO B CA 1
ATOM 3526 C C . PRO B 1 120 ? 71.656 114.985 51.192 1.00 28.07 117 PRO B C 1
ATOM 3527 O O . PRO B 1 120 ? 72.730 114.454 51.389 1.00 28.53 117 PRO B O 1
ATOM 3531 N N . ASP B 1 121 ? 71.267 116.097 51.823 1.00 28.30 118 ASP B N 1
ATOM 3532 C CA . ASP B 1 121 ? 72.203 116.911 52.604 1.00 28.82 118 ASP B CA 1
ATOM 3533 C C . ASP B 1 121 ? 72.037 116.843 54.124 1.00 28.75 118 ASP B C 1
ATOM 3534 O O . ASP B 1 121 ? 72.573 117.695 54.844 1.00 29.63 118 ASP B O 1
ATOM 3539 N N . GLY B 1 122 ? 71.320 115.841 54.617 1.00 28.11 119 GLY B N 1
ATOM 3540 C CA . GLY B 1 122 ? 71.075 115.717 56.046 1.00 27.47 119 GLY B CA 1
ATOM 3541 C C . GLY B 1 122 ? 69.761 116.345 56.462 1.00 27.50 119 GLY B C 1
ATOM 3542 O O . GLY B 1 122 ? 69.341 117.379 55.910 1.00 27.87 119 GLY B O 1
ATOM 3543 N N . GLY B 1 123 ? 69.100 115.735 57.443 1.00 25.87 120 GLY B N 1
ATOM 3544 C CA . GLY B 1 123 ? 67.848 116.285 57.943 1.00 25.28 120 GLY B CA 1
ATOM 3545 C C . GLY B 1 123 ? 67.268 115.558 59.136 1.00 24.41 120 GLY B C 1
ATOM 3546 O O . GLY B 1 123 ? 67.871 114.626 59.654 1.00 22.65 120 GLY B O 1
ATOM 3547 N N . VAL B 1 124 ? 66.100 116.029 59.574 1.00 23.61 121 VAL B N 1
ATOM 3548 C CA . VAL B 1 124 ? 65.355 115.439 60.677 1.00 24.23 121 VAL B CA 1
ATOM 3549 C C . VAL B 1 124 ? 63.999 114.973 60.165 1.00 23.49 121 VAL B C 1
ATOM 3550 O O . VAL B 1 124 ? 63.329 115.692 59.407 1.00 22.16 121 VAL B O 1
ATOM 3554 N N . VAL B 1 125 ? 63.593 113.780 60.597 1.00 23.29 122 VAL B N 1
ATOM 3555 C CA . VAL B 1 125 ? 62.269 113.232 60.285 1.00 22.72 122 VAL B CA 1
ATOM 3556 C C . VAL B 1 125 ? 61.550 112.862 61.596 1.00 22.49 122 VAL B C 1
ATOM 3557 O O . VAL B 1 125 ? 62.166 112.380 62.564 1.00 22.80 122 VAL B O 1
ATOM 3561 N N . LEU B 1 126 ? 60.256 113.149 61.632 1.00 22.36 123 LEU B N 1
ATOM 3562 C CA . LEU B 1 126 ? 59.414 112.847 62.745 1.00 22.01 123 LEU B CA 1
ATOM 3563 C C . LEU B 1 126 ? 58.234 112.042 62.200 1.00 22.13 123 LEU B C 1
ATOM 3564 O O . LEU B 1 126 ? 57.293 112.586 61.584 1.00 19.77 123 LEU B O 1
ATOM 3569 N N . ILE B 1 127 ? 58.315 110.730 62.417 1.00 21.71 124 ILE B N 1
ATOM 3570 C CA . ILE B 1 127 ? 57.277 109.804 62.017 1.00 21.55 124 ILE B CA 1
ATOM 3571 C C . ILE B 1 127 ? 56.178 109.657 63.073 1.00 20.73 124 ILE B C 1
ATOM 3572 O O . ILE B 1 127 ? 56.441 109.411 64.271 1.00 21.60 124 ILE B O 1
ATOM 3577 N N . SER B 1 128 ? 54.934 109.776 62.645 1.00 20.10 125 SER B N 1
ATOM 3578 C CA . SER B 1 128 ? 53.816 109.398 63.495 1.00 20.93 125 SER B CA 1
ATOM 3579 C C . SER B 1 128 ? 52.699 108.800 62.670 1.00 21.00 125 SER B C 1
ATOM 3580 O O . SER B 1 128 ? 51.920 109.521 62.080 1.00 19.79 125 SER B O 1
ATOM 3583 N N . GLY B 1 129 ? 52.674 107.459 62.632 1.00 23.13 126 GLY B N 1
ATOM 3584 C CA . GLY B 1 129 ? 51.590 106.665 62.034 1.00 24.07 126 GLY B CA 1
ATOM 3585 C C . GLY B 1 129 ? 51.080 105.689 63.094 1.00 24.77 126 GLY B C 1
ATOM 3586 O O . GLY B 1 129 ? 50.714 106.113 64.159 1.00 24.59 126 GLY B O 1
ATOM 3587 N N . THR B 1 130 ? 51.085 104.378 62.827 1.00 25.36 127 THR B N 1
ATOM 3588 C CA . THR B 1 130 ? 50.775 103.417 63.904 1.00 25.45 127 THR B CA 1
ATOM 3589 C C . THR B 1 130 ? 51.793 103.486 65.045 1.00 25.78 127 THR B C 1
ATOM 3590 O O . THR B 1 130 ? 51.433 103.278 66.175 1.00 25.76 127 THR B O 1
ATOM 3594 N N . GLY B 1 131 ? 53.067 103.773 64.728 1.00 26.11 128 GLY B N 1
ATOM 3595 C CA . GLY B 1 131 ? 54.083 104.043 65.742 1.00 24.90 128 GLY B CA 1
ATOM 3596 C C . GLY B 1 131 ? 54.711 105.416 65.516 1.00 24.70 128 GLY B C 1
ATOM 3597 O O . GLY B 1 131 ? 54.312 106.138 64.599 1.00 24.72 128 GLY B O 1
ATOM 3598 N N . SER B 1 132 ? 55.649 105.789 66.383 1.00 23.91 129 SER B N 1
ATOM 3599 C CA . SER B 1 132 ? 56.390 107.050 66.269 1.00 22.98 129 SER B CA 1
ATOM 3600 C C . SER B 1 132 ? 57.919 106.832 66.323 1.00 23.26 129 SER B C 1
ATOM 3601 O O . SER B 1 132 ? 58.408 105.788 66.825 1.00 23.24 129 SER B O 1
ATOM 3604 N N . ASN B 1 133 ? 58.654 107.821 65.803 1.00 22.90 130 ASN B N 1
ATOM 3605 C CA . ASN B 1 133 ? 60.126 107.756 65.655 1.00 22.62 130 ASN B CA 1
ATOM 3606 C C . ASN B 1 133 ? 60.633 109.167 65.280 1.00 22.77 130 ASN B C 1
ATOM 3607 O O . ASN B 1 133 ? 60.024 109.844 64.470 1.00 24.26 130 ASN B O 1
ATOM 3612 N N . CYS B 1 134 ? 61.690 109.635 65.921 1.00 21.61 131 CYS B N 1
ATOM 3613 C CA . CYS B 1 134 ? 62.378 110.855 65.502 1.00 21.33 131 CYS B CA 1
ATOM 3614 C C . CYS B 1 134 ? 63.822 110.481 65.196 1.00 21.15 131 CYS B C 1
ATOM 3615 O O . CYS B 1 134 ? 64.522 109.895 66.045 1.00 20.65 131 CYS B O 1
ATOM 3618 N N . ARG B 1 135 ? 64.242 110.746 63.968 1.00 21.38 132 ARG B N 1
ATOM 3619 C CA . ARG B 1 135 ? 65.644 110.513 63.554 1.00 20.71 132 ARG B CA 1
ATOM 3620 C C . ARG B 1 135 ? 66.275 111.734 62.890 1.00 20.44 132 ARG B C 1
ATOM 3621 O O . ARG B 1 135 ? 65.648 112.452 62.138 1.00 20.34 132 ARG B O 1
ATOM 3629 N N . LEU B 1 136 ? 67.562 111.885 63.161 1.00 20.78 133 LEU B N 1
ATOM 3630 C CA . LEU B 1 136 ? 68.420 112.917 62.638 1.00 21.29 133 LEU B CA 1
ATOM 3631 C C . LEU B 1 136 ? 69.579 112.248 61.927 1.00 20.76 133 LEU B C 1
ATOM 3632 O O . LEU B 1 136 ? 70.155 111.279 62.442 1.00 19.24 133 LEU B O 1
ATOM 3637 N N . ILE B 1 137 ? 69.851 112.721 60.717 1.00 21.49 134 ILE B N 1
ATOM 3638 C CA . ILE B 1 137 ? 71.100 112.467 60.012 1.00 22.47 134 ILE B CA 1
ATOM 3639 C C . ILE B 1 137 ? 71.716 113.832 59.714 1.00 23.15 134 ILE B C 1
ATOM 3640 O O . ILE B 1 137 ? 71.176 114.594 58.900 1.00 22.72 134 ILE B O 1
ATOM 3645 N N . ASN B 1 138 ? 72.837 114.150 60.369 1.00 24.09 135 ASN B N 1
ATOM 3646 C CA . ASN B 1 138 ? 73.570 115.413 60.101 1.00 24.01 135 ASN B CA 1
ATOM 3647 C C . ASN B 1 138 ? 74.305 115.397 58.749 1.00 23.97 135 ASN B C 1
ATOM 3648 O O . ASN B 1 138 ? 74.538 114.326 58.173 1.00 23.23 135 ASN B O 1
ATOM 3653 N N . PRO B 1 139 ? 74.679 116.588 58.245 1.00 24.40 136 PRO B N 1
ATOM 3654 C CA . PRO B 1 139 ? 75.468 116.699 57.024 1.00 25.12 136 PRO B CA 1
ATOM 3655 C C . PRO B 1 139 ? 76.698 115.805 57.021 1.00 25.47 136 PRO B C 1
ATOM 3656 O O . PRO B 1 139 ? 77.048 115.262 55.981 1.00 26.55 136 PRO B O 1
ATOM 3660 N N . ASP B 1 140 ? 77.336 115.642 58.178 1.00 25.46 137 ASP B N 1
ATOM 3661 C CA . ASP B 1 140 ? 78.559 114.857 58.257 1.00 25.54 137 ASP B CA 1
ATOM 3662 C C . ASP B 1 140 ? 78.318 113.349 58.391 1.00 25.56 137 ASP B C 1
ATOM 3663 O O . ASP B 1 140 ? 79.274 112.582 58.525 1.00 25.76 137 ASP B O 1
ATOM 3668 N N . GLY B 1 141 ? 77.055 112.928 58.331 1.00 25.00 138 GLY B N 1
ATOM 3669 C CA . GLY B 1 141 ? 76.696 111.509 58.405 1.00 25.21 138 GLY B CA 1
ATOM 3670 C C . GLY B 1 141 ? 76.427 110.982 59.809 1.00 24.89 138 GLY B C 1
ATOM 3671 O O . GLY B 1 141 ? 75.951 109.860 59.966 1.00 25.57 138 GLY B O 1
ATOM 3672 N N . SER B 1 142 ? 76.710 111.803 60.820 1.00 24.71 139 SER B N 1
ATOM 3673 C CA . SER B 1 142 ? 76.445 111.448 62.206 1.00 24.75 139 SER B CA 1
ATOM 3674 C C . SER B 1 142 ? 74.912 111.421 62.454 1.00 24.58 139 SER B C 1
ATOM 3675 O O . SER B 1 142 ? 74.159 112.200 61.871 1.00 23.06 139 SER B O 1
ATOM 3678 N N . GLU B 1 143 ? 74.489 110.500 63.312 1.00 24.74 140 GLU B N 1
ATOM 3679 C CA . GLU B 1 143 ? 73.093 110.210 63.501 1.00 25.87 140 GLU B CA 1
ATOM 3680 C C . GLU B 1 143 ? 72.687 110.278 64.951 1.00 25.60 140 GLU B C 1
ATOM 3681 O O . GLU B 1 143 ? 73.472 110.005 65.828 1.00 25.32 140 GLU B O 1
ATOM 3687 N N . SER B 1 144 ? 71.418 110.599 65.182 1.00 25.58 141 SER B N 1
ATOM 3688 C CA . SER B 1 144 ? 70.876 110.624 66.517 1.00 25.66 141 SER B CA 1
ATOM 3689 C C . SER B 1 144 ? 69.382 110.344 66.416 1.00 24.86 141 SER B C 1
ATOM 3690 O O . SER B 1 144 ? 68.789 110.458 65.350 1.00 23.94 141 SER B O 1
ATOM 3693 N N . GLY B 1 145 ? 68.786 109.942 67.520 1.00 24.18 142 GLY B N 1
ATOM 3694 C CA . GLY B 1 145 ? 67.358 109.661 67.525 1.00 24.23 142 GLY B CA 1
ATOM 3695 C C . GLY B 1 145 ? 66.718 109.784 68.870 1.00 23.66 142 GLY B C 1
ATOM 3696 O O . GLY B 1 145 ? 67.396 109.866 69.914 1.00 23.67 142 GLY B O 1
ATOM 3697 N N . CYS B 1 146 ? 65.399 109.816 68.827 1.00 23.76 143 CYS B N 1
ATOM 3698 C CA . CYS B 1 146 ? 64.561 109.752 70.009 1.00 23.58 143 CYS B CA 1
ATOM 3699 C C . CYS B 1 146 ? 63.388 108.857 69.678 1.00 23.51 143 CYS B C 1
ATOM 3700 O O . CYS B 1 146 ? 62.798 108.961 68.590 1.00 23.22 143 CYS B O 1
ATOM 3703 N N . GLY B 1 147 ? 63.082 107.924 70.572 1.00 22.56 144 GLY B N 1
ATOM 3704 C CA . GLY B 1 147 ? 61.960 107.036 70.374 1.00 23.09 144 GLY B CA 1
ATOM 3705 C C . GLY B 1 147 ? 62.192 105.980 69.296 1.00 22.95 144 GLY B C 1
ATOM 3706 O O . GLY B 1 147 ? 63.333 105.559 69.036 1.00 22.44 144 GLY B O 1
ATOM 3707 N N . GLY B 1 148 ? 61.109 105.545 68.667 1.00 22.73 145 GLY B N 1
ATOM 3708 C CA . GLY B 1 148 ? 61.173 104.417 67.727 1.00 22.75 145 GLY B CA 1
ATOM 3709 C C . GLY B 1 148 ? 61.276 103.020 68.336 1.00 23.23 145 GLY B C 1
ATOM 3710 O O . GLY B 1 148 ? 61.669 102.064 67.656 1.00 22.31 145 GLY B O 1
ATOM 3711 N N . TRP B 1 149 ? 60.851 102.880 69.580 1.00 22.49 146 TRP B N 1
ATOM 3712 C CA . TRP B 1 149 ? 60.995 101.657 70.340 1.00 22.88 146 TRP B CA 1
ATOM 3713 C C . TRP B 1 149 ? 59.767 100.703 70.301 1.00 23.46 146 TRP B C 1
ATOM 3714 O O . TRP B 1 149 ? 59.802 99.656 70.932 1.00 24.79 146 TRP B O 1
ATOM 3725 N N . GLY B 1 150 ? 58.704 101.108 69.609 1.00 23.79 147 GLY B N 1
ATOM 3726 C CA . GLY B 1 150 ? 57.529 100.306 69.392 1.00 23.50 147 GLY B CA 1
ATOM 3727 C C . GLY B 1 150 ? 56.574 100.287 70.543 1.00 23.05 147 GLY B C 1
ATOM 3728 O O . GLY B 1 150 ? 56.780 100.939 71.566 1.00 24.06 147 GLY B O 1
ATOM 3729 N N . HIS B 1 151 ? 55.531 99.496 70.407 1.00 23.29 148 HIS B N 1
ATOM 3730 C CA . HIS B 1 151 ? 54.375 99.605 71.321 1.00 23.84 148 HIS B CA 1
ATOM 3731 C C . HIS B 1 151 ? 54.648 99.091 72.724 1.00 24.16 148 HIS B C 1
ATOM 3732 O O . HIS B 1 151 ? 53.954 99.466 73.653 1.00 25.27 148 HIS B O 1
ATOM 3739 N N . MET B 1 152 ? 55.675 98.272 72.878 1.00 23.65 149 MET B N 1
ATOM 3740 C CA . MET B 1 152 ? 56.013 97.717 74.183 1.00 23.79 149 MET B CA 1
ATOM 3741 C C . MET B 1 152 ? 56.925 98.622 75.012 1.00 24.56 149 MET B C 1
ATOM 3742 O O . MET B 1 152 ? 57.178 98.312 76.177 1.00 24.24 149 MET B O 1
ATOM 3747 N N . MET B 1 153 ? 57.432 99.714 74.429 1.00 24.23 150 MET B N 1
ATOM 3748 C CA . MET B 1 153 ? 58.385 100.575 75.145 1.00 24.95 150 MET B CA 1
ATOM 3749 C C . MET B 1 153 ? 58.334 102.050 74.785 1.00 25.59 150 MET B C 1
ATOM 3750 O O . MET B 1 153 ? 59.205 102.802 75.194 1.00 27.48 150 MET B O 1
ATOM 3755 N N . GLY B 1 154 ? 57.309 102.493 74.073 1.00 25.79 151 GLY B N 1
ATOM 3756 C CA . GLY B 1 154 ? 57.181 103.930 73.771 1.00 24.53 151 GLY B CA 1
ATOM 3757 C C . GLY B 1 154 ? 56.093 104.210 72.771 1.00 24.16 151 GLY B C 1
ATOM 3758 O O . GLY B 1 154 ? 54.905 104.117 73.076 1.00 23.57 151 GLY B O 1
ATOM 3759 N N . ASP B 1 155 ? 56.498 104.571 71.563 1.00 24.65 152 ASP B N 1
ATOM 3760 C CA . ASP B 1 155 ? 55.569 105.005 70.544 1.00 24.64 152 ASP B CA 1
ATOM 3761 C C . ASP B 1 155 ? 54.730 106.195 70.944 1.00 24.12 152 ASP B C 1
ATOM 3762 O O . ASP B 1 155 ? 53.626 106.371 70.451 1.00 24.62 152 ASP B O 1
ATOM 3767 N N . GLU B 1 156 ? 55.260 107.083 71.793 1.00 24.54 153 GLU B N 1
ATOM 3768 C CA . GLU B 1 156 ? 54.433 108.208 72.237 1.00 24.31 153 GLU B CA 1
ATOM 3769 C C . GLU B 1 156 ? 54.045 109.121 71.067 1.00 24.54 153 GLU B C 1
ATOM 3770 O O . GLU B 1 156 ? 54.863 109.410 70.214 1.00 24.71 153 GLU B O 1
ATOM 3776 N N . GLY B 1 157 ? 52.793 109.590 71.050 1.00 24.34 154 GLY B N 1
ATOM 3777 C CA . GLY B 1 157 ? 52.334 110.509 70.033 1.00 24.05 154 GLY B CA 1
ATOM 3778 C C . GLY B 1 157 ? 51.825 109.847 68.768 1.00 23.55 154 GLY B C 1
ATOM 3779 O O . GLY B 1 157 ? 51.370 110.543 67.855 1.00 25.42 154 GLY B O 1
ATOM 3780 N N . SER B 1 158 ? 51.914 108.517 68.690 1.00 23.94 155 SER B N 1
ATOM 3781 C CA . SER B 1 158 ? 51.424 107.741 67.553 1.00 23.50 155 SER B CA 1
ATOM 3782 C C . SER B 1 158 ? 49.920 107.417 67.679 1.00 24.02 155 SER B C 1
ATOM 3783 O O . SER B 1 158 ? 49.330 107.604 68.726 1.00 22.06 155 SER B O 1
ATOM 3786 N N . ALA B 1 159 ? 49.367 106.809 66.622 1.00 23.89 156 ALA B N 1
ATOM 3787 C CA . ALA B 1 159 ? 47.985 106.330 66.636 1.00 24.39 156 ALA B CA 1
ATOM 3788 C C . ALA B 1 159 ? 47.808 105.217 67.699 1.00 24.57 156 ALA B C 1
ATOM 3789 O O . ALA B 1 159 ? 46.779 105.160 68.374 1.00 24.27 156 ALA B O 1
ATOM 3791 N N . TYR B 1 160 ? 48.772 104.297 67.789 1.00 25.37 157 TYR B N 1
ATOM 3792 C CA . TYR B 1 160 ? 48.715 103.260 68.822 1.00 25.14 157 TYR B CA 1
ATOM 3793 C C . TYR B 1 160 ? 48.624 103.905 70.210 1.00 25.43 157 TYR B C 1
ATOM 3794 O O . TYR B 1 160 ? 47.786 103.515 71.018 1.00 25.84 157 TYR B O 1
ATOM 3803 N N . TRP B 1 161 ? 49.496 104.879 70.473 1.00 24.93 158 TRP B N 1
ATOM 3804 C CA . TRP B 1 161 ? 49.551 105.579 71.769 1.00 24.80 158 TRP B CA 1
ATOM 3805 C C . TRP B 1 161 ? 48.271 106.351 72.096 1.00 24.96 158 TRP B C 1
ATOM 3806 O O . TRP B 1 161 ? 47.819 106.345 73.226 1.00 24.48 158 TRP B O 1
ATOM 3817 N N . ILE B 1 162 ? 47.707 107.041 71.106 1.00 24.10 159 ILE B N 1
ATOM 3818 C CA . ILE B 1 162 ? 46.429 107.723 71.274 1.00 24.05 159 ILE B CA 1
ATOM 3819 C C . ILE B 1 162 ? 45.321 106.716 71.596 1.00 23.62 159 ILE B C 1
ATOM 3820 O O . ILE B 1 162 ? 44.536 106.909 72.514 1.00 22.95 159 ILE B O 1
ATOM 3825 N N . ALA B 1 163 ? 45.265 105.623 70.840 1.00 24.02 160 ALA B N 1
ATOM 3826 C CA . ALA B 1 163 ? 44.242 104.618 71.092 1.00 24.06 160 ALA B CA 1
ATOM 3827 C C . ALA B 1 163 ? 44.412 104.057 72.497 1.00 24.58 160 ALA B C 1
ATOM 3828 O O . ALA B 1 163 ? 43.439 103.856 73.222 1.00 23.01 160 ALA B O 1
ATOM 3830 N N . HIS B 1 164 ? 45.647 103.725 72.834 1.00 24.40 161 HIS B N 1
ATOM 3831 C CA . HIS B 1 164 ? 45.941 103.081 74.095 1.00 24.66 161 HIS B CA 1
ATOM 3832 C C . HIS B 1 164 ? 45.657 104.002 75.287 1.00 24.55 161 HIS B C 1
ATOM 3833 O O . HIS B 1 164 ? 45.058 103.570 76.286 1.00 24.01 161 HIS B O 1
ATOM 3840 N N . GLN B 1 165 ? 46.025 105.288 75.156 1.00 24.59 162 GLN B N 1
ATOM 3841 C CA . GLN B 1 165 ? 45.724 106.272 76.181 1.00 24.52 162 GLN B CA 1
ATOM 3842 C C . GLN B 1 165 ? 44.207 106.364 76.403 1.00 24.36 162 GLN B C 1
ATOM 3843 O O . GLN B 1 165 ? 43.765 106.417 77.528 1.00 20.92 162 GLN B O 1
ATOM 3849 N N . ALA B 1 166 ? 43.433 106.385 75.322 1.00 23.41 163 ALA B N 1
ATOM 3850 C CA . ALA B 1 166 ? 41.972 106.483 75.449 1.00 23.88 163 ALA B CA 1
ATOM 3851 C C . ALA B 1 166 ? 41.402 105.262 76.177 1.00 23.39 163 ALA B C 1
ATOM 3852 O O . ALA B 1 166 ? 40.630 105.402 77.107 1.00 22.98 163 ALA B O 1
ATOM 3854 N N . VAL B 1 167 ? 41.835 104.059 75.785 1.00 22.30 164 VAL B N 1
ATOM 3855 C CA . VAL B 1 167 ? 41.347 102.858 76.428 1.00 22.37 164 VAL B CA 1
ATOM 3856 C C . VAL B 1 167 ? 41.788 102.801 77.912 1.00 22.38 164 VAL B C 1
ATOM 3857 O O . VAL B 1 167 ? 40.951 102.567 78.810 1.00 21.51 164 VAL B O 1
ATOM 3861 N N . LYS B 1 168 ? 43.063 103.087 78.173 1.00 22.16 165 LYS B N 1
ATOM 3862 C CA . LYS B 1 168 ? 43.599 103.096 79.526 1.00 22.56 165 LYS B CA 1
ATOM 3863 C C . LYS B 1 168 ? 42.879 104.095 80.464 1.00 23.03 165 LYS B C 1
ATOM 3864 O O . LYS B 1 168 ? 42.549 103.769 81.595 1.00 22.74 165 LYS B O 1
ATOM 3870 N N . ILE B 1 169 ? 42.622 105.321 79.994 1.00 23.01 166 ILE B N 1
ATOM 3871 C CA . ILE B 1 169 ? 41.893 106.277 80.787 1.00 22.80 166 ILE B CA 1
ATOM 3872 C C . ILE B 1 169 ? 40.472 105.754 81.151 1.00 22.31 166 ILE B C 1
ATOM 3873 O O . ILE B 1 169 ? 40.032 105.869 82.302 1.00 20.69 166 ILE B O 1
ATOM 3878 N N . VAL B 1 170 ? 39.778 105.168 80.178 1.00 21.94 167 VAL B N 1
ATOM 3879 C CA . VAL B 1 170 ? 38.460 104.512 80.421 1.00 22.01 167 VAL B CA 1
ATOM 3880 C C . VAL B 1 170 ? 38.545 103.379 81.463 1.00 21.77 167 VAL B C 1
ATOM 3881 O O . VAL B 1 170 ? 37.701 103.312 82.376 1.00 22.25 167 VAL B O 1
ATOM 3885 N N . PHE B 1 171 ? 39.544 102.506 81.337 1.00 21.06 168 PHE B N 1
ATOM 3886 C CA . PHE B 1 171 ? 39.714 101.384 82.260 1.00 20.98 168 PHE B CA 1
ATOM 3887 C C . PHE B 1 171 ? 39.962 101.896 83.685 1.00 20.66 168 PHE B C 1
ATOM 3888 O O . PHE B 1 171 ? 39.364 101.406 84.643 1.00 21.10 168 PHE B O 1
ATOM 3896 N N . ASP B 1 172 ? 40.895 102.836 83.814 1.00 21.22 169 ASP B N 1
ATOM 3897 C CA . ASP B 1 172 ? 41.248 103.396 85.135 1.00 20.84 169 ASP B CA 1
ATOM 3898 C C . ASP B 1 172 ? 40.095 104.140 85.788 1.00 20.93 169 ASP B C 1
ATOM 3899 O O . ASP B 1 172 ? 39.952 104.110 87.011 1.00 21.29 169 ASP B O 1
ATOM 3904 N N . SER B 1 173 ? 39.338 104.872 84.986 1.00 21.79 170 SER B N 1
ATOM 3905 C CA . SER B 1 173 ? 38.174 105.635 85.470 1.00 21.82 170 SER B CA 1
ATOM 3906 C C . SER B 1 173 ? 37.131 104.696 86.076 1.00 21.95 170 SER B C 1
ATOM 3907 O O . SER B 1 173 ? 36.707 104.853 87.212 1.00 21.05 170 SER B O 1
ATOM 3910 N N . ILE B 1 174 ? 36.753 103.685 85.306 1.00 22.43 171 ILE B N 1
ATOM 3911 C CA . ILE B 1 174 ? 35.747 102.720 85.749 1.00 22.48 171 ILE B CA 1
ATOM 3912 C C . ILE B 1 174 ? 36.228 101.948 87.010 1.00 22.27 171 ILE B C 1
ATOM 3913 O O . ILE B 1 174 ? 35.441 101.626 87.897 1.00 21.74 171 ILE B O 1
ATOM 3918 N N . ASP B 1 175 ? 37.523 101.663 87.070 1.00 22.32 172 ASP B N 1
ATOM 3919 C CA . ASP B 1 175 ? 38.130 100.942 88.191 1.00 23.14 172 ASP B CA 1
ATOM 3920 C C . ASP B 1 175 ? 38.253 101.798 89.437 1.00 23.47 172 ASP B C 1
ATOM 3921 O O . ASP B 1 175 ? 38.539 101.269 90.513 1.00 23.71 172 ASP B O 1
ATOM 3926 N N . ASN B 1 176 ? 38.106 103.110 89.288 1.00 24.21 173 ASN B N 1
ATOM 3927 C CA . ASN B 1 176 ? 38.371 104.050 90.392 1.00 25.19 173 ASN B CA 1
ATOM 3928 C C . ASN B 1 176 ? 39.868 104.084 90.751 1.00 25.36 173 ASN B C 1
ATOM 3929 O O . ASN B 1 176 ? 40.235 104.436 91.867 1.00 26.60 173 ASN B O 1
ATOM 3934 N N . LEU B 1 177 ? 40.734 103.698 89.816 1.00 25.21 174 LEU B N 1
ATOM 3935 C CA . LEU B 1 177 ? 42.175 103.730 90.062 1.00 25.80 174 LEU B CA 1
ATOM 3936 C C . LEU B 1 177 ? 42.681 105.141 89.836 1.00 26.56 174 LEU B C 1
ATOM 3937 O O . LEU B 1 177 ? 43.563 105.610 90.549 1.00 25.79 174 LEU B O 1
ATOM 3942 N N . GLU B 1 178 ? 42.123 105.807 88.823 1.00 27.22 175 GLU B N 1
ATOM 3943 C CA . GLU B 1 178 ? 42.480 107.181 88.524 1.00 28.25 175 GLU B CA 1
ATOM 3944 C C . GLU B 1 178 ? 41.351 107.920 87.824 1.00 27.57 175 GLU B C 1
ATOM 3945 O O . GLU B 1 178 ? 40.785 107.437 86.835 1.00 26.59 175 GLU B O 1
ATOM 3951 N N . ALA B 1 179 ? 41.054 109.112 88.324 1.00 27.09 176 ALA B N 1
ATOM 3952 C CA . ALA B 1 179 ? 40.016 109.954 87.733 1.00 26.72 176 ALA B CA 1
ATOM 3953 C C . ALA B 1 179 ? 40.466 110.421 86.350 1.00 25.99 176 ALA B C 1
ATOM 3954 O O . ALA B 1 179 ? 41.617 110.812 86.183 1.00 25.84 176 ALA B O 1
ATOM 3956 N N . ALA B 1 180 ? 39.564 110.385 85.371 1.00 25.25 177 ALA B N 1
ATOM 3957 C CA . ALA B 1 180 ? 39.877 110.889 84.035 1.00 25.20 177 ALA B CA 1
ATOM 3958 C C . ALA B 1 180 ? 40.045 112.421 84.113 1.00 25.15 177 ALA B C 1
ATOM 3959 O O . ALA B 1 180 ? 39.409 113.053 84.907 1.00 23.72 177 ALA B O 1
ATOM 3961 N N . PRO B 1 181 ? 40.878 113.000 83.249 1.00 26.16 178 PRO B N 1
ATOM 3962 C CA . PRO B 1 181 ? 40.991 114.459 83.194 1.00 26.31 178 PRO B CA 1
ATOM 3963 C C . PRO B 1 181 ? 39.730 115.159 82.687 1.00 26.31 178 PRO B C 1
ATOM 3964 O O . PRO B 1 181 ? 39.486 116.331 83.044 1.00 25.48 178 PRO B O 1
ATOM 3968 N N . HIS B 1 182 ? 38.950 114.450 81.872 1.00 25.63 179 HIS B N 1
ATOM 3969 C CA . HIS B 1 182 ? 37.629 114.908 81.380 1.00 25.91 179 HIS B CA 1
ATOM 3970 C C . HIS B 1 182 ? 36.660 113.741 81.249 1.00 25.72 179 HIS B C 1
ATOM 3971 O O . HIS B 1 182 ? 37.065 112.617 81.288 1.00 24.51 179 HIS B O 1
ATOM 3978 N N . ASP B 1 183 ? 35.380 114.047 81.088 1.00 25.28 180 ASP B N 1
ATOM 3979 C CA . ASP B 1 183 ? 34.343 113.037 81.110 1.00 25.54 180 ASP B CA 1
ATOM 3980 C C . ASP B 1 183 ? 34.615 111.969 80.048 1.00 24.35 180 ASP B C 1
ATOM 3981 O O . ASP B 1 183 ? 34.993 112.292 78.919 1.00 24.02 180 ASP B O 1
ATOM 3986 N N . ILE B 1 184 ? 34.482 110.695 80.422 1.00 24.35 181 ILE B N 1
ATOM 3987 C CA . ILE B 1 184 ? 34.860 109.583 79.507 1.00 24.55 181 ILE B CA 1
ATOM 3988 C C . ILE B 1 184 ? 33.710 109.099 78.614 1.00 24.45 181 ILE B C 1
ATOM 3989 O O . ILE B 1 184 ? 33.858 108.109 77.898 1.00 24.62 181 ILE B O 1
ATOM 3994 N N . GLY B 1 185 ? 32.570 109.776 78.668 1.00 24.04 182 GLY B N 1
ATOM 3995 C CA . GLY B 1 185 ? 31.343 109.290 78.029 1.00 23.53 182 GLY B CA 1
ATOM 3996 C C . GLY B 1 185 ? 31.448 108.997 76.549 1.00 22.98 182 GLY B C 1
ATOM 3997 O O . GLY B 1 185 ? 31.134 107.878 76.087 1.00 21.71 182 GLY B O 1
ATOM 3998 N N . TYR B 1 186 ? 31.905 109.988 75.792 1.00 22.94 183 TYR B N 1
ATOM 3999 C CA . TYR B 1 186 ? 32.085 109.807 74.354 1.00 23.04 183 TYR B CA 1
ATOM 4000 C C . TYR B 1 186 ? 33.107 108.693 74.052 1.00 23.33 183 TYR B C 1
ATOM 4001 O O . TYR B 1 186 ? 32.847 107.803 73.230 1.00 22.95 183 TYR B O 1
ATOM 4010 N N . VAL B 1 187 ? 34.268 108.739 74.705 1.00 23.27 184 VAL B N 1
ATOM 4011 C CA . VAL B 1 187 ? 35.348 107.772 74.411 1.00 22.93 184 VAL B CA 1
ATOM 4012 C C . VAL B 1 187 ? 34.970 106.337 74.817 1.00 22.84 184 VAL B C 1
ATOM 4013 O O . VAL B 1 187 ? 35.242 105.384 74.092 1.00 22.38 184 VAL B O 1
ATOM 4017 N N . LYS B 1 188 ? 34.303 106.181 75.952 1.00 23.33 185 LYS B N 1
ATOM 4018 C CA . LYS B 1 188 ? 33.844 104.863 76.376 1.00 24.09 185 LYS B CA 1
ATOM 4019 C C . LYS B 1 188 ? 32.876 104.260 75.367 1.00 24.21 185 LYS B C 1
ATOM 4020 O O . LYS B 1 188 ? 32.981 103.085 74.996 1.00 21.96 185 LYS B O 1
ATOM 4026 N N . GLN B 1 189 ? 31.879 105.049 74.957 1.00 24.68 186 GLN B N 1
ATOM 4027 C CA . GLN B 1 189 ? 30.931 104.553 73.985 1.00 24.56 186 GLN B CA 1
ATOM 4028 C C . GLN B 1 189 ? 31.561 104.259 72.623 1.00 23.77 186 GLN B C 1
ATOM 4029 O O . GLN B 1 189 ? 31.211 103.274 71.969 1.00 22.12 186 GLN B O 1
ATOM 4035 N N . ALA B 1 190 ? 32.482 105.112 72.201 1.00 23.46 187 ALA B N 1
ATOM 4036 C CA . ALA B 1 190 ? 33.237 104.885 70.971 1.00 22.88 187 ALA B CA 1
ATOM 4037 C C . ALA B 1 190 ? 34.093 103.619 71.022 1.00 22.78 187 ALA B C 1
ATOM 4038 O O . ALA B 1 190 ? 34.248 102.935 70.015 1.00 22.40 187 ALA B O 1
ATOM 4040 N N . MET B 1 191 ? 34.669 103.312 72.185 1.00 22.55 188 MET B N 1
ATOM 4041 C CA . MET B 1 191 ? 35.414 102.059 72.377 1.00 22.84 188 MET B CA 1
ATOM 4042 C C . MET B 1 191 ? 34.510 100.833 72.202 1.00 23.31 188 MET B C 1
ATOM 4043 O O . MET B 1 191 ? 34.861 99.873 71.501 1.00 23.75 188 MET B O 1
ATOM 4048 N N . PHE B 1 192 ? 33.342 100.827 72.856 1.00 23.85 189 PHE B N 1
ATOM 4049 C CA . PHE B 1 192 ? 32.414 99.705 72.689 1.00 24.34 189 PHE B CA 1
ATOM 4050 C C . PHE B 1 192 ? 31.963 99.530 71.217 1.00 24.40 189 PHE B C 1
ATOM 4051 O O . PHE B 1 192 ? 31.835 98.415 70.718 1.00 24.46 189 PHE B O 1
ATOM 4059 N N . HIS B 1 193 ? 31.738 100.640 70.548 1.00 24.26 190 HIS B N 1
ATOM 4060 C CA . HIS B 1 193 ? 31.359 100.681 69.134 1.00 24.29 190 HIS B CA 1
ATOM 4061 C C . HIS B 1 193 ? 32.484 100.159 68.206 1.00 24.07 190 HIS B C 1
ATOM 4062 O O . HIS B 1 193 ? 32.256 99.304 67.341 1.00 23.71 190 HIS B O 1
ATOM 4069 N N . TYR B 1 194 ? 33.696 100.663 68.388 1.00 23.90 191 TYR B N 1
ATOM 4070 C CA . TYR B 1 194 ? 34.814 100.312 67.493 1.00 23.70 191 TYR B CA 1
ATOM 4071 C C . TYR B 1 194 ? 35.213 98.847 67.663 1.00 23.55 191 TYR B C 1
ATOM 4072 O O . TYR B 1 194 ? 35.318 98.100 66.691 1.00 22.41 191 TYR B O 1
ATOM 4081 N N . PHE B 1 195 ? 35.376 98.418 68.902 1.00 24.24 192 PHE B N 1
ATOM 4082 C CA . PHE B 1 195 ? 35.767 97.032 69.175 1.00 24.95 192 PHE B CA 1
ATOM 4083 C C . PHE B 1 195 ? 34.605 96.035 69.090 1.00 26.01 192 PHE B C 1
ATOM 4084 O O . PHE B 1 195 ? 34.823 94.820 69.133 1.00 25.92 192 PHE B O 1
ATOM 4092 N N . GLN B 1 196 ? 33.375 96.553 69.001 1.00 26.57 193 GLN B N 1
ATOM 4093 C CA . GLN B 1 196 ? 32.158 95.743 69.034 1.00 27.26 193 GLN B CA 1
ATOM 4094 C C . GLN B 1 196 ? 32.096 94.760 70.204 1.00 27.87 193 GLN B C 1
ATOM 4095 O O . GLN B 1 196 ? 31.877 93.562 70.035 1.00 27.61 193 GLN B O 1
ATOM 4101 N N . VAL B 1 197 ? 32.239 95.303 71.399 1.00 28.30 194 VAL B N 1
ATOM 4102 C CA . VAL B 1 197 ? 32.092 94.545 72.626 1.00 29.49 194 VAL B CA 1
ATOM 4103 C C . VAL B 1 197 ? 31.257 95.347 73.627 1.00 29.40 194 VAL B C 1
ATOM 4104 O O . VAL B 1 197 ? 31.167 96.557 73.522 1.00 29.19 194 VAL B O 1
ATOM 4108 N N . PRO B 1 198 ? 30.637 94.668 74.599 1.00 29.80 195 PRO B N 1
ATOM 4109 C CA . PRO B 1 198 ? 29.801 95.374 75.567 1.00 30.03 195 PRO B CA 1
ATOM 4110 C C . PRO B 1 198 ? 30.519 95.845 76.838 1.00 30.30 195 PRO B C 1
ATOM 4111 O O . PRO B 1 198 ? 29.983 96.670 77.565 1.00 29.76 195 PRO B O 1
ATOM 4115 N N . ASP B 1 199 ? 31.724 95.332 77.093 1.00 30.57 196 ASP B N 1
ATOM 4116 C CA . ASP B 1 199 ? 32.401 95.584 78.360 1.00 30.08 196 ASP B CA 1
ATOM 4117 C C . ASP B 1 199 ? 33.932 95.483 78.246 1.00 29.99 196 ASP B C 1
ATOM 4118 O O . ASP B 1 199 ? 34.461 95.019 77.242 1.00 30.24 196 ASP B O 1
ATOM 4123 N N . ARG B 1 200 ? 34.630 95.918 79.296 1.00 29.84 197 ARG B N 1
ATOM 4124 C CA . ARG B 1 200 ? 36.092 95.874 79.325 1.00 29.06 197 ARG B CA 1
ATOM 4125 C C . ARG B 1 200 ? 36.671 94.466 79.138 1.00 29.15 197 ARG B C 1
ATOM 4126 O O . ARG B 1 200 ? 37.669 94.295 78.436 1.00 29.95 197 ARG B O 1
ATOM 4134 N N . LEU B 1 201 ? 36.053 93.452 79.746 1.00 28.90 198 LEU B N 1
ATOM 4135 C CA . LEU B 1 201 ? 36.523 92.086 79.601 1.00 28.70 198 LEU B CA 1
ATOM 4136 C C . LEU B 1 201 ? 36.545 91.696 78.106 1.00 27.89 198 LEU B C 1
ATOM 4137 O O . LEU B 1 201 ? 37.453 90.997 77.650 1.00 28.78 198 LEU B O 1
ATOM 4142 N N . GLY B 1 202 ? 35.589 92.209 77.342 1.00 26.28 199 GLY B N 1
ATOM 4143 C CA . GLY B 1 202 ? 35.538 91.940 75.914 1.00 26.14 199 GLY B CA 1
ATOM 4144 C C . GLY B 1 202 ? 36.677 92.545 75.112 1.00 25.00 199 GLY B C 1
ATOM 4145 O O . GLY B 1 202 ? 36.989 92.072 74.019 1.00 24.73 199 GLY B O 1
ATOM 4146 N N . ILE B 1 203 ? 37.260 93.628 75.621 1.00 23.69 200 ILE B N 1
ATOM 4147 C CA . ILE B 1 203 ? 38.379 94.266 74.956 1.00 23.69 200 ILE B CA 1
ATOM 4148 C C . ILE B 1 203 ? 39.636 93.389 75.032 1.00 22.73 200 ILE B C 1
ATOM 4149 O O . ILE B 1 203 ? 40.520 93.465 74.177 1.00 22.24 200 ILE B O 1
ATOM 4154 N N . LEU B 1 204 ? 39.739 92.587 76.080 1.00 23.02 201 LEU B N 1
ATOM 4155 C CA . LEU B 1 204 ? 41.005 91.895 76.371 1.00 24.02 201 LEU B CA 1
ATOM 4156 C C . LEU B 1 204 ? 41.483 90.945 75.291 1.00 24.23 201 LEU B C 1
ATOM 4157 O O . LEU B 1 204 ? 42.689 90.842 75.012 1.00 24.83 201 LEU B O 1
ATOM 4162 N N . THR B 1 205 ? 40.572 90.279 74.630 1.00 24.77 202 THR B N 1
ATOM 4163 C CA . THR B 1 205 ? 41.022 89.389 73.574 1.00 25.95 202 THR B CA 1
ATOM 4164 C C . THR B 1 205 ? 41.728 90.156 72.431 1.00 25.70 202 THR B C 1
ATOM 4165 O O . THR B 1 205 ? 42.660 89.645 71.809 1.00 26.00 202 THR B O 1
ATOM 4169 N N . HIS B 1 206 ? 41.331 91.402 72.220 1.00 24.87 203 HIS B N 1
ATOM 4170 C CA . HIS B 1 206 ? 42.009 92.304 71.270 1.00 24.62 203 HIS B CA 1
ATOM 4171 C C . HIS B 1 206 ? 43.371 92.840 71.708 1.00 24.91 203 HIS B C 1
ATOM 4172 O O . HIS B 1 206 ? 44.102 93.460 70.893 1.00 24.26 203 HIS B O 1
ATOM 4179 N N . LEU B 1 207 ? 43.697 92.693 73.006 1.00 24.51 204 LEU B N 1
ATOM 4180 C CA . LEU B 1 207 ? 45.039 92.995 73.496 1.00 24.43 204 LEU B CA 1
ATOM 4181 C C . LEU B 1 207 ? 45.992 91.797 73.533 1.00 24.29 204 LEU B C 1
ATOM 4182 O O . LEU B 1 207 ? 47.230 91.986 73.589 1.00 24.08 204 LEU B O 1
ATOM 4187 N N . TYR B 1 208 ? 45.436 90.591 73.550 1.00 22.80 205 TYR B N 1
ATOM 4188 C CA . TYR B 1 208 ? 46.212 89.372 73.795 1.00 22.91 205 TYR B CA 1
ATOM 4189 C C . TYR B 1 208 ? 46.219 88.458 72.571 1.00 23.43 205 TYR B C 1
ATOM 4190 O O . TYR B 1 208 ? 46.935 88.772 71.594 1.00 23.32 205 TYR B O 1
ATOM 4199 N N . ARG B 1 209 ? 45.468 87.364 72.592 1.00 24.46 206 ARG B N 1
ATOM 4200 C CA . ARG B 1 209 ? 45.629 86.359 71.537 1.00 24.51 206 ARG B CA 1
ATOM 4201 C C . ARG B 1 209 ? 45.285 86.912 70.150 1.00 25.22 206 ARG B C 1
ATOM 4202 O O . ARG B 1 209 ? 45.892 86.521 69.171 1.00 25.99 206 ARG B O 1
ATOM 4210 N N . ASP B 1 210 ? 44.336 87.833 70.081 1.00 24.62 207 ASP B N 1
ATOM 4211 C CA . ASP B 1 210 ? 43.898 88.413 68.798 1.00 25.13 207 ASP B CA 1
ATOM 4212 C C . ASP B 1 210 ? 44.466 89.811 68.524 1.00 25.06 207 ASP B C 1
ATOM 4213 O O . ASP B 1 210 ? 43.972 90.523 67.632 1.00 23.83 207 ASP B O 1
ATOM 4218 N N . PHE B 1 211 ? 45.527 90.193 69.246 1.00 24.90 208 PHE B N 1
ATOM 4219 C CA . PHE B 1 211 ? 46.140 91.504 69.084 1.00 24.75 208 PHE B CA 1
ATOM 4220 C C . PHE B 1 211 ? 46.655 91.721 67.675 1.00 25.07 208 PHE B C 1
ATOM 4221 O O . PHE B 1 211 ? 47.294 90.861 67.104 1.00 24.91 208 PHE B O 1
ATOM 4229 N N . ASP B 1 212 ? 46.337 92.889 67.129 1.00 24.76 209 ASP B N 1
ATOM 4230 C CA . ASP B 1 212 ? 46.934 93.364 65.897 1.00 24.43 209 ASP B CA 1
ATOM 4231 C C . ASP B 1 212 ? 47.136 94.849 66.035 1.00 24.28 209 ASP B C 1
ATOM 4232 O O . ASP B 1 212 ? 46.170 95.586 66.272 1.00 23.69 209 ASP B O 1
ATOM 4237 N N . LYS B 1 213 ? 48.385 95.297 65.896 1.00 23.66 210 LYS B N 1
ATOM 4238 C CA . LYS B 1 213 ? 48.721 96.688 66.176 1.00 24.70 210 LYS B CA 1
ATOM 4239 C C . LYS B 1 213 ? 47.935 97.639 65.317 1.00 25.17 210 LYS B C 1
ATOM 4240 O O . LYS B 1 213 ? 47.538 98.703 65.795 1.00 26.36 210 LYS B O 1
ATOM 4246 N N . CYS B 1 214 ? 47.711 97.259 64.056 1.00 25.98 211 CYS B N 1
ATOM 4247 C CA . CYS B 1 214 ? 47.009 98.126 63.117 1.00 25.99 211 CYS B CA 1
ATOM 4248 C C . CYS B 1 214 ? 45.500 98.189 63.492 1.00 24.43 211 CYS B C 1
ATOM 4249 O O . CYS B 1 214 ? 44.908 99.251 63.513 1.00 23.79 211 CYS B O 1
ATOM 4252 N N . ARG B 1 215 ? 44.921 97.058 63.857 1.00 23.96 212 ARG B N 1
ATOM 4253 C CA . ARG B 1 215 ? 43.495 96.994 64.268 1.00 25.11 212 ARG B CA 1
ATOM 4254 C C . ARG B 1 215 ? 43.284 97.804 65.552 1.00 24.51 212 ARG B C 1
ATOM 4255 O O . ARG B 1 215 ? 42.312 98.535 65.693 1.00 26.01 212 ARG B O 1
ATOM 4263 N N . PHE B 1 216 ? 44.187 97.653 66.502 1.00 23.95 213 PHE B N 1
ATOM 4264 C CA . PHE B 1 216 ? 44.079 98.393 67.748 1.00 24.03 213 PHE B CA 1
ATOM 4265 C C . PHE B 1 216 ? 44.283 99.898 67.542 1.00 24.54 213 PHE B C 1
ATOM 4266 O O . PHE B 1 216 ? 43.522 100.718 68.070 1.00 24.34 213 PHE B O 1
ATOM 4274 N N . ALA B 1 217 ? 45.338 100.262 66.812 1.00 24.85 214 ALA B N 1
ATOM 4275 C CA . ALA B 1 217 ? 45.666 101.663 66.566 1.00 24.40 214 ALA B CA 1
ATOM 4276 C C . ALA B 1 217 ? 44.614 102.438 65.763 1.00 24.56 214 ALA B C 1
ATOM 4277 O O . ALA B 1 217 ? 44.488 103.656 65.898 1.00 25.42 214 ALA B O 1
ATOM 4279 N N . GLY B 1 218 ? 43.859 101.738 64.949 1.00 24.02 215 GLY B N 1
ATOM 4280 C CA . GLY B 1 218 ? 42.720 102.311 64.232 1.00 24.10 215 GLY B CA 1
ATOM 4281 C C . GLY B 1 218 ? 41.636 102.921 65.085 1.00 24.29 215 GLY B C 1
ATOM 4282 O O . GLY B 1 218 ? 40.827 103.725 64.573 1.00 24.02 215 GLY B O 1
ATOM 4283 N N . PHE B 1 219 ? 41.629 102.596 66.394 1.00 23.10 216 PHE B N 1
ATOM 4284 C CA . PHE B 1 219 ? 40.713 103.239 67.335 1.00 22.65 216 PHE B CA 1
ATOM 4285 C C . PHE B 1 219 ? 41.004 104.740 67.420 1.00 22.85 216 PHE B C 1
ATOM 4286 O O . PHE B 1 219 ? 40.129 105.547 67.769 1.00 21.77 216 PHE B O 1
ATOM 4294 N N . CYS B 1 220 ? 42.240 105.107 67.111 1.00 22.82 217 CYS B N 1
ATOM 4295 C CA . CYS B 1 220 ? 42.642 106.508 67.041 1.00 22.73 217 CYS B CA 1
ATOM 4296 C C . CYS B 1 220 ? 41.666 107.366 66.211 1.00 22.38 217 CYS B C 1
ATOM 4297 O O . CYS B 1 220 ? 41.405 108.539 66.532 1.00 22.11 217 CYS B O 1
ATOM 4300 N N . ARG B 1 221 ? 41.127 106.795 65.142 1.00 22.07 218 ARG B N 1
ATOM 4301 C CA . ARG B 1 221 ? 40.203 107.515 64.292 1.00 22.49 218 ARG B CA 1
ATOM 4302 C C . ARG B 1 221 ? 38.978 108.019 65.073 1.00 22.13 218 ARG B C 1
ATOM 4303 O O . ARG B 1 221 ? 38.485 109.105 64.823 1.00 21.86 218 ARG B O 1
ATOM 4311 N N . LYS B 1 222 ? 38.496 107.229 66.033 1.00 22.84 219 LYS B N 1
ATOM 4312 C CA . LYS B 1 222 ? 37.344 107.648 66.833 1.00 22.65 219 LYS B CA 1
ATOM 4313 C C . LYS B 1 222 ? 37.712 108.796 67.778 1.00 22.93 219 LYS B C 1
ATOM 4314 O O . LYS B 1 222 ? 36.867 109.633 68.121 1.00 20.96 219 LYS B O 1
ATOM 4320 N N . ILE B 1 223 ? 38.981 108.824 68.191 1.00 22.60 220 ILE B N 1
ATOM 4321 C CA . ILE B 1 223 ? 39.441 109.851 69.096 1.00 23.12 220 ILE B CA 1
ATOM 4322 C C . ILE B 1 223 ? 39.612 111.149 68.307 1.00 23.12 220 ILE B C 1
ATOM 4323 O O . ILE B 1 223 ? 39.209 112.204 68.774 1.00 25.10 220 ILE B O 1
ATOM 4328 N N . ALA B 1 224 ? 40.148 111.064 67.084 1.00 23.32 221 ALA B N 1
ATOM 4329 C CA . ALA B 1 224 ? 40.208 112.216 66.166 1.00 23.02 221 ALA B CA 1
ATOM 4330 C C . ALA B 1 224 ? 38.808 112.826 65.891 1.00 23.57 221 ALA B C 1
ATOM 4331 O O . ALA B 1 224 ? 38.592 114.049 65.970 1.00 23.55 221 ALA B O 1
ATOM 4333 N N . GLU B 1 225 ? 37.856 111.965 65.562 1.00 23.56 222 GLU B N 1
ATOM 4334 C CA . GLU B 1 225 ? 36.472 112.368 65.342 1.00 23.83 222 GLU B CA 1
ATOM 4335 C C . GLU B 1 225 ? 35.849 113.070 66.543 1.00 23.55 222 GLU B C 1
ATOM 4336 O O . GLU B 1 225 ? 35.248 114.145 66.425 1.00 22.32 222 GLU B O 1
ATOM 4342 N N . GLY B 1 226 ? 35.978 112.461 67.711 1.00 23.23 223 GLY B N 1
ATOM 4343 C CA . GLY B 1 226 ? 35.478 113.085 68.922 1.00 23.11 223 GLY B CA 1
ATOM 4344 C C . GLY B 1 226 ? 36.079 114.455 69.124 1.00 22.71 223 GLY B C 1
ATOM 4345 O O . GLY B 1 226 ? 35.380 115.405 69.436 1.00 22.10 223 GLY B O 1
ATOM 4346 N N . ALA B 1 227 ? 37.393 114.559 68.956 1.00 22.72 224 ALA B N 1
ATOM 4347 C CA . ALA B 1 227 ? 38.071 115.836 69.114 1.00 23.65 224 ALA B CA 1
ATOM 4348 C C . ALA B 1 227 ? 37.582 116.891 68.092 1.00 24.48 224 ALA B C 1
ATOM 4349 O O . ALA B 1 227 ? 37.380 118.058 68.453 1.00 24.07 224 ALA B O 1
ATOM 4351 N N . GLN B 1 228 ? 37.425 116.474 66.827 1.00 26.06 225 GLN B N 1
ATOM 4352 C CA . GLN B 1 228 ? 36.861 117.314 65.761 1.00 27.57 225 GLN B CA 1
ATOM 4353 C C . GLN B 1 228 ? 35.488 117.824 66.231 1.00 26.94 225 GLN B C 1
ATOM 4354 O O . GLN B 1 228 ? 35.147 118.994 66.029 1.00 26.84 225 GLN B O 1
ATOM 4360 N N . GLN B 1 229 ? 34.714 116.945 66.875 1.00 26.61 226 GLN B N 1
ATOM 4361 C CA . GLN B 1 229 ? 33.343 117.272 67.367 1.00 27.01 226 GLN B CA 1
ATOM 4362 C C . GLN B 1 229 ? 33.295 118.037 68.704 1.00 26.32 226 GLN B C 1
ATOM 4363 O O . GLN B 1 229 ? 32.209 118.398 69.169 1.00 27.06 226 GLN B O 1
ATOM 4369 N N . GLY B 1 230 ? 34.438 118.254 69.342 1.00 25.07 227 GLY B N 1
ATOM 4370 C CA . GLY B 1 230 ? 34.503 119.122 70.530 1.00 24.65 227 GLY B CA 1
ATOM 4371 C C . GLY B 1 230 ? 34.650 118.411 71.868 1.00 23.69 227 GLY B C 1
ATOM 4372 O O . GLY B 1 230 ? 34.654 119.060 72.899 1.00 23.56 227 GLY B O 1
ATOM 4373 N N . ASP B 1 231 ? 34.769 117.084 71.866 1.00 22.83 228 ASP B N 1
ATOM 4374 C CA . ASP B 1 231 ? 34.852 116.326 73.125 1.00 22.62 228 ASP B CA 1
ATOM 4375 C C . ASP B 1 231 ? 36.134 116.689 73.840 1.00 22.18 228 ASP B C 1
ATOM 4376 O O . ASP B 1 231 ? 37.212 116.511 73.275 1.00 21.38 228 ASP B O 1
ATOM 4381 N N . PRO B 1 232 ? 36.018 117.226 75.076 1.00 21.57 229 PRO B N 1
ATOM 4382 C CA . PRO B 1 232 ? 37.193 117.620 75.851 1.00 22.15 229 PRO B CA 1
ATOM 4383 C C . PRO B 1 232 ? 38.239 116.520 76.069 1.00 22.75 229 PRO B C 1
ATOM 4384 O O . PRO B 1 232 ? 39.433 116.772 75.837 1.00 23.29 229 PRO B O 1
ATOM 4388 N N . LEU B 1 233 ? 37.825 115.308 76.460 1.00 23.70 230 LEU B N 1
ATOM 4389 C CA . LEU B 1 233 ? 38.800 114.218 76.611 1.00 23.39 230 LEU B CA 1
ATOM 4390 C C . LEU B 1 233 ? 39.556 113.927 75.326 1.00 23.23 230 LEU B C 1
ATOM 4391 O O . LEU B 1 233 ? 40.799 113.829 75.333 1.00 23.09 230 LEU B O 1
ATOM 4396 N N . SER B 1 234 ? 38.825 113.755 74.229 1.00 22.48 231 SER B N 1
ATOM 4397 C CA . SER B 1 234 ? 39.472 113.499 72.937 1.00 23.36 231 SER B CA 1
ATOM 4398 C C . SER B 1 234 ? 40.449 114.613 72.573 1.00 22.98 231 SER B C 1
ATOM 4399 O O . SER B 1 234 ? 41.567 114.348 72.149 1.00 21.38 231 SER B O 1
ATOM 4402 N N . ARG B 1 235 ? 40.027 115.861 72.767 1.00 23.40 232 ARG B N 1
ATOM 4403 C CA . ARG B 1 235 ? 40.920 116.996 72.493 1.00 24.50 232 ARG B CA 1
ATOM 4404 C C . ARG B 1 235 ? 42.178 116.956 73.373 1.00 24.40 232 ARG B C 1
ATOM 4405 O O . ARG B 1 235 ? 43.301 117.189 72.896 1.00 24.03 232 ARG B O 1
ATOM 4413 N N . TYR B 1 236 ? 41.980 116.628 74.644 1.00 25.07 233 TYR B N 1
ATOM 4414 C CA . TYR B 1 236 ? 43.074 116.512 75.621 1.00 24.81 233 TYR B CA 1
ATOM 4415 C C . TYR B 1 236 ? 44.116 115.485 75.178 1.00 24.60 233 TYR B C 1
ATOM 4416 O O . TYR B 1 236 ? 45.325 115.743 75.220 1.00 22.43 233 TYR B O 1
ATOM 4425 N N . ILE B 1 237 ? 43.646 114.318 74.711 1.00 24.78 234 ILE B N 1
ATOM 4426 C CA . ILE B 1 237 ? 44.576 113.250 74.288 1.00 24.58 234 ILE B CA 1
ATOM 4427 C C . ILE B 1 237 ? 45.431 113.654 73.067 1.00 25.27 234 ILE B C 1
ATOM 4428 O O . ILE B 1 237 ? 46.642 113.348 72.988 1.00 23.38 234 ILE B O 1
ATOM 4433 N N . PHE B 1 238 ? 44.806 114.351 72.119 1.00 25.18 235 PHE B N 1
ATOM 4434 C CA . PHE B 1 238 ? 45.553 114.853 70.970 1.00 25.26 235 PHE B CA 1
ATOM 4435 C C . PHE B 1 238 ? 46.523 115.950 71.353 1.00 25.41 235 PHE B C 1
ATOM 4436 O O . PHE B 1 238 ? 47.620 116.021 70.808 1.00 24.50 235 PHE B O 1
ATOM 4444 N N . ARG B 1 239 ? 46.140 116.773 72.322 1.00 26.06 236 ARG B N 1
ATOM 4445 C CA . ARG B 1 239 ? 47.061 117.784 72.851 1.00 26.71 236 ARG B CA 1
ATOM 4446 C C . ARG B 1 239 ? 48.305 117.119 73.436 1.00 25.65 236 ARG B C 1
ATOM 4447 O O . ARG B 1 239 ? 49.417 117.556 73.201 1.00 24.72 236 ARG B O 1
ATOM 4455 N N . LYS B 1 240 ? 48.100 116.080 74.235 1.00 26.50 237 LYS B N 1
ATOM 4456 C CA . LYS B 1 240 ? 49.213 115.358 74.847 1.00 26.68 237 LYS B CA 1
ATOM 4457 C C . LYS B 1 240 ? 50.065 114.647 73.787 1.00 26.28 237 LYS B C 1
ATOM 4458 O O . LYS B 1 240 ? 51.294 114.572 73.912 1.00 26.23 237 LYS B O 1
ATOM 4464 N N . ALA B 1 241 ? 49.415 114.120 72.746 1.00 25.11 238 ALA B N 1
ATOM 4465 C CA . ALA B 1 241 ? 50.139 113.543 71.618 1.00 25.59 238 ALA B CA 1
ATOM 4466 C C . ALA B 1 241 ? 51.038 114.578 70.962 1.00 25.30 238 ALA B C 1
ATOM 4467 O O . ALA B 1 241 ? 52.221 114.318 70.759 1.00 23.80 238 ALA B O 1
ATOM 4469 N N . GLY B 1 242 ? 50.491 115.772 70.693 1.00 25.38 239 GLY B N 1
ATOM 4470 C CA . GLY B 1 242 ? 51.293 116.881 70.174 1.00 25.71 239 GLY B CA 1
ATOM 4471 C C . GLY B 1 242 ? 52.505 117.203 71.032 1.00 25.48 239 GLY B C 1
ATOM 4472 O O . GLY B 1 242 ? 53.621 117.367 70.524 1.00 24.85 239 GLY B O 1
ATOM 4473 N N . GLU B 1 243 ? 52.286 117.292 72.342 1.00 25.80 240 GLU B N 1
ATOM 4474 C CA . GLU B 1 243 ? 53.349 117.549 73.286 1.00 26.56 240 GLU B CA 1
ATOM 4475 C C . GLU B 1 243 ? 54.434 116.489 73.169 1.00 25.54 240 GLU B C 1
ATOM 4476 O O . GLU B 1 243 ? 55.614 116.814 73.113 1.00 24.38 240 GLU B O 1
ATOM 4482 N N . MET B 1 244 ? 54.025 115.220 73.116 1.00 25.26 241 MET B N 1
ATOM 4483 C CA . MET B 1 244 ? 54.996 114.113 73.011 1.00 25.79 241 MET B CA 1
ATOM 4484 C C . MET B 1 244 ? 55.804 114.209 71.732 1.00 24.66 241 MET B C 1
ATOM 4485 O O . MET B 1 244 ? 56.996 113.997 71.734 1.00 23.75 241 MET B O 1
ATOM 4490 N N . LEU B 1 245 ? 55.139 114.550 70.631 1.00 24.94 242 LEU B N 1
ATOM 4491 C CA . LEU B 1 245 ? 55.855 114.722 69.368 1.00 24.84 242 LEU B CA 1
ATOM 4492 C C . LEU B 1 245 ? 56.858 115.882 69.455 1.00 24.63 242 LEU B C 1
ATOM 4493 O O . LEU B 1 245 ? 58.013 115.757 69.013 1.00 25.94 242 LEU B O 1
ATOM 4498 N N . GLY B 1 246 ? 56.439 116.990 70.064 1.00 24.87 243 GLY B N 1
ATOM 4499 C CA . GLY B 1 246 ? 57.325 118.147 70.283 1.00 23.78 243 GLY B CA 1
ATOM 4500 C C . GLY B 1 246 ? 58.541 117.770 71.119 1.00 23.81 243 GLY B C 1
ATOM 4501 O O . GLY B 1 246 ? 59.665 118.171 70.822 1.00 21.90 243 GLY B O 1
ATOM 4502 N N . ARG B 1 247 ? 58.298 116.967 72.153 1.00 24.01 244 ARG B N 1
ATOM 4503 C CA . ARG B 1 247 ? 59.343 116.495 73.059 1.00 23.77 244 ARG B CA 1
ATOM 4504 C C . ARG B 1 247 ? 60.412 115.611 72.377 1.00 22.46 244 ARG B C 1
ATOM 4505 O O . ARG B 1 247 ? 61.565 115.614 72.789 1.00 20.43 244 ARG B O 1
ATOM 4513 N N . HIS B 1 248 ? 60.027 114.866 71.331 1.00 21.35 245 HIS B N 1
ATOM 4514 C CA . HIS B 1 248 ? 61.011 114.148 70.518 1.00 22.47 245 HIS B CA 1
ATOM 4515 C C . HIS B 1 248 ? 61.982 115.094 69.821 1.00 21.91 245 HIS B C 1
ATOM 4516 O O . HIS B 1 248 ? 63.156 114.830 69.777 1.00 21.81 245 HIS B O 1
ATOM 4523 N N . ILE B 1 249 ? 61.471 116.207 69.280 1.00 22.26 246 ILE B N 1
ATOM 4524 C CA . ILE B 1 249 ? 62.333 117.200 68.616 1.00 22.57 246 ILE B CA 1
ATOM 4525 C C . ILE B 1 249 ? 63.245 117.871 69.647 1.00 22.42 246 ILE B C 1
ATOM 4526 O O . ILE B 1 249 ? 64.455 118.031 69.438 1.00 21.74 246 ILE B O 1
ATOM 4531 N N . VAL B 1 250 ? 62.652 118.249 70.775 1.00 22.25 247 VAL B N 1
ATOM 4532 C CA . VAL B 1 250 ? 63.419 118.856 71.873 1.00 22.68 247 VAL B CA 1
ATOM 4533 C C . VAL B 1 250 ? 64.568 117.922 72.322 1.00 21.76 247 VAL B C 1
ATOM 4534 O O . VAL B 1 250 ? 65.721 118.340 72.459 1.00 21.07 247 VAL B O 1
ATOM 4538 N N . ALA B 1 251 ? 64.257 116.641 72.450 1.00 23.22 248 ALA B N 1
ATOM 4539 C CA . ALA B 1 251 ? 65.248 115.640 72.804 1.00 23.05 248 ALA B CA 1
ATOM 4540 C C . ALA B 1 251 ? 66.485 115.672 71.908 1.00 23.02 248 ALA B C 1
ATOM 4541 O O . ALA B 1 251 ? 67.588 115.531 72.403 1.00 24.01 248 ALA B O 1
ATOM 4543 N N . VAL B 1 252 ? 66.297 115.778 70.589 1.00 23.76 249 VAL B N 1
ATOM 4544 C CA . VAL B 1 252 ? 67.414 115.684 69.624 1.00 24.69 249 VAL B CA 1
ATOM 4545 C C . VAL B 1 252 ? 68.082 117.028 69.285 1.00 25.17 249 VAL B C 1
ATOM 4546 O O . VAL B 1 252 ? 69.183 117.045 68.719 1.00 25.26 249 VAL B O 1
ATOM 4550 N N . LEU B 1 253 ? 67.466 118.146 69.687 1.00 25.82 250 LEU B N 1
ATOM 4551 C CA . LEU B 1 253 ? 68.016 119.484 69.376 1.00 26.56 250 LEU B CA 1
ATOM 4552 C C . LEU B 1 253 ? 69.513 119.631 69.631 1.00 26.36 250 LEU B C 1
ATOM 4553 O O . LEU B 1 253 ? 70.224 120.184 68.798 1.00 26.18 250 LEU B O 1
ATOM 4558 N N . PRO B 1 254 ? 69.996 119.199 70.813 1.00 26.79 251 PRO B N 1
ATOM 4559 C CA . PRO B 1 254 ? 71.427 119.418 71.106 1.00 26.52 251 PRO B CA 1
ATOM 4560 C C . PRO B 1 254 ? 72.407 118.766 70.120 1.00 26.64 251 PRO B C 1
ATOM 4561 O O . PRO B 1 254 ? 73.561 119.209 70.044 1.00 25.57 251 PRO B O 1
ATOM 4565 N N . GLU B 1 255 ? 71.942 117.766 69.361 1.00 26.24 252 GLU B N 1
ATOM 4566 C CA . GLU B 1 255 ? 72.772 117.045 68.386 1.00 27.14 252 GLU B CA 1
ATOM 4567 C C . GLU B 1 255 ? 72.677 117.581 66.967 1.00 26.34 252 GLU B C 1
ATOM 4568 O O . GLU B 1 255 ? 73.465 117.198 66.122 1.00 26.11 252 GLU B O 1
ATOM 4574 N N . ILE B 1 256 ? 71.697 118.429 66.690 1.00 26.45 253 ILE B N 1
ATOM 4575 C CA . ILE B 1 256 ? 71.520 118.954 65.343 1.00 26.39 253 ILE B CA 1
ATOM 4576 C C . ILE B 1 256 ? 72.648 119.929 64.960 1.00 26.58 253 ILE B C 1
ATOM 4577 O O . ILE B 1 256 ? 72.951 120.872 65.696 1.00 26.58 253 ILE B O 1
ATOM 4582 N N . ASP B 1 257 ? 73.249 119.703 63.791 1.00 27.10 254 ASP B N 1
ATOM 4583 C CA . ASP B 1 257 ? 74.277 120.600 63.221 1.00 27.57 254 ASP B CA 1
ATOM 4584 C C . ASP B 1 257 ? 73.655 121.989 63.029 1.00 28.12 254 ASP B C 1
ATOM 4585 O O . ASP B 1 257 ? 72.662 122.116 62.309 1.00 28.13 254 ASP B O 1
ATOM 4590 N N . PRO B 1 258 ? 74.221 123.029 63.685 1.00 28.65 255 PRO B N 1
ATOM 4591 C CA . PRO B 1 258 ? 73.706 124.389 63.572 1.00 29.07 255 PRO B CA 1
ATOM 4592 C C . PRO B 1 258 ? 73.415 124.834 62.152 1.00 29.18 255 PRO B C 1
ATOM 4593 O O . PRO B 1 258 ? 72.527 125.640 61.948 1.00 29.33 255 PRO B O 1
ATOM 4597 N N . VAL B 1 259 ? 74.130 124.291 61.176 1.00 30.00 256 VAL B N 1
ATOM 4598 C CA . VAL B 1 259 ? 73.872 124.638 59.783 1.00 30.94 256 VAL B CA 1
ATOM 4599 C C . VAL B 1 259 ? 72.415 124.353 59.390 1.00 31.40 256 VAL B C 1
ATOM 4600 O O . VAL B 1 259 ? 71.805 125.136 58.671 1.00 31.69 256 VAL B O 1
ATOM 4604 N N . LEU B 1 260 ? 71.857 123.251 59.890 1.00 31.92 257 LEU B N 1
ATOM 4605 C CA . LEU B 1 260 ? 70.475 122.885 59.591 1.00 32.45 257 LEU B CA 1
ATOM 4606 C C . LEU B 1 260 ? 69.400 123.855 60.139 1.00 32.89 257 LEU B C 1
ATOM 4607 O O . LEU B 1 260 ? 68.263 123.791 59.695 1.00 33.45 257 LEU B O 1
ATOM 4612 N N . PHE B 1 261 ? 69.753 124.717 61.100 1.00 33.51 258 PHE B N 1
ATOM 4613 C CA . PHE B 1 261 ? 68.854 125.768 61.620 1.00 34.11 258 PHE B CA 1
ATOM 4614 C C . PHE B 1 261 ? 68.840 127.028 60.758 1.00 34.67 258 PHE B C 1
ATOM 4615 O O . PHE B 1 261 ? 67.971 127.887 60.922 1.00 34.14 258 PHE B O 1
ATOM 4623 N N . GLN B 1 262 ? 69.839 127.163 59.890 1.00 35.28 259 GLN B N 1
ATOM 4624 C CA . GLN B 1 262 ? 70.054 128.399 59.149 1.00 35.89 259 GLN B CA 1
ATOM 4625 C C . GLN B 1 262 ? 69.186 128.386 57.894 1.00 36.09 259 GLN B C 1
ATOM 4626 O O . GLN B 1 262 ? 68.771 127.327 57.434 1.00 36.64 259 GLN B O 1
ATOM 4632 N N . GLY B 1 263 ? 68.888 129.566 57.366 1.00 36.16 260 GLY B N 1
ATOM 4633 C CA . GLY B 1 263 ? 68.143 129.673 56.117 1.00 35.98 260 GLY B CA 1
ATOM 4634 C C . GLY B 1 263 ? 66.746 130.208 56.317 1.00 36.02 260 GLY B C 1
ATOM 4635 O O . GLY B 1 263 ? 66.245 130.269 57.446 1.00 36.41 260 GLY B O 1
ATOM 4636 N N . LYS B 1 264 ? 66.113 130.575 55.203 1.00 35.70 261 LYS B N 1
ATOM 4637 C CA . LYS B 1 264 ? 64.810 131.241 55.217 1.00 35.33 261 LYS B CA 1
ATOM 4638 C C . LYS B 1 264 ? 63.721 130.480 55.978 1.00 34.66 261 LYS B C 1
ATOM 4639 O O . LYS B 1 264 ? 62.836 131.094 56.556 1.00 35.52 261 LYS B O 1
ATOM 4645 N N . ILE B 1 265 ? 63.773 129.155 55.988 1.00 33.67 262 ILE B N 1
ATOM 4646 C CA . ILE B 1 265 ? 62.700 128.394 56.604 1.00 32.24 262 ILE B CA 1
ATOM 4647 C C . ILE B 1 265 ? 63.071 127.847 57.997 1.00 31.01 262 ILE B C 1
ATOM 4648 O O . ILE B 1 265 ? 62.264 127.147 58.642 1.00 30.52 262 ILE B O 1
ATOM 4653 N N . GLY B 1 266 ? 64.278 128.169 58.464 1.00 28.99 263 GLY B N 1
ATOM 4654 C CA . GLY B 1 266 ? 64.762 127.659 59.744 1.00 28.25 263 GLY B CA 1
ATOM 4655 C C . GLY B 1 266 ? 64.923 126.145 59.710 1.00 26.97 263 GLY B C 1
ATOM 4656 O O . GLY B 1 266 ? 65.173 125.579 58.659 1.00 26.63 263 GLY B O 1
ATOM 4657 N N . LEU B 1 267 ? 64.761 125.482 60.849 1.00 26.16 264 LEU B N 1
ATOM 4658 C CA . LEU B 1 267 ? 64.891 124.020 60.884 1.00 25.75 264 LEU B CA 1
ATOM 4659 C C . LEU B 1 267 ? 63.730 123.360 60.164 1.00 25.14 264 LEU B C 1
ATOM 4660 O O . LEU B 1 267 ? 62.577 123.465 60.611 1.00 23.89 264 LEU B O 1
ATOM 4665 N N . PRO B 1 268 ? 64.017 122.632 59.069 1.00 24.50 265 PRO B N 1
ATOM 4666 C CA . PRO B 1 268 ? 62.933 121.893 58.426 1.00 24.51 265 PRO B CA 1
ATOM 4667 C C . PRO B 1 268 ? 62.723 120.565 59.143 1.00 24.11 265 PRO B C 1
ATOM 4668 O O . PRO B 1 268 ? 63.702 119.870 59.439 1.00 23.96 265 PRO B O 1
ATOM 4672 N N . ILE B 1 269 ? 61.472 120.241 59.462 1.00 23.89 266 ILE B N 1
ATOM 4673 C CA . ILE B 1 269 ? 61.156 118.978 60.111 1.00 23.60 266 ILE B CA 1
ATOM 4674 C C . ILE B 1 269 ? 60.247 118.212 59.184 1.00 22.75 266 ILE B C 1
ATOM 4675 O O . ILE B 1 269 ? 59.126 118.653 58.901 1.00 22.80 266 ILE B O 1
ATOM 4680 N N . LEU B 1 270 ? 60.716 117.061 58.710 1.00 22.76 267 LEU B N 1
ATOM 4681 C CA . LEU B 1 270 ? 59.915 116.226 57.822 1.00 22.70 267 LEU B CA 1
ATOM 4682 C C . LEU B 1 270 ? 58.947 115.357 58.623 1.00 22.75 267 LEU B C 1
ATOM 4683 O O . LEU B 1 270 ? 59.358 114.493 59.428 1.00 22.97 267 LEU B O 1
ATOM 4688 N N . CYS B 1 271 ? 57.660 115.566 58.361 1.00 22.42 268 CYS B N 1
ATOM 4689 C CA . CYS B 1 271 ? 56.582 114.902 59.076 1.00 22.28 268 CYS B CA 1
ATOM 4690 C C . CYS B 1 271 ? 56.002 113.782 58.207 1.00 22.19 268 CYS B C 1
ATOM 4691 O O . CYS B 1 271 ? 55.528 114.021 57.081 1.00 21.24 268 CYS B O 1
ATOM 4694 N N . VAL B 1 272 ? 56.085 112.567 58.715 1.00 21.77 269 VAL B N 1
ATOM 4695 C CA . VAL B 1 272 ? 55.667 111.377 57.958 1.00 22.75 269 VAL B CA 1
ATOM 4696 C C . VAL B 1 272 ? 54.670 110.595 58.823 1.00 23.00 269 VAL B C 1
ATOM 4697 O O . VAL B 1 272 ? 54.855 110.483 60.044 1.00 22.22 269 VAL B O 1
ATOM 4701 N N . GLY B 1 273 ? 53.602 110.100 58.197 1.00 22.73 270 GLY B N 1
ATOM 4702 C CA . GLY B 1 273 ? 52.643 109.231 58.855 1.00 23.47 270 GLY B CA 1
ATOM 4703 C C . GLY B 1 273 ? 51.258 109.807 59.019 1.00 23.95 270 GLY B C 1
ATOM 4704 O O . GLY B 1 273 ? 51.073 111.046 59.003 1.00 23.65 270 GLY B O 1
ATOM 4705 N N . SER B 1 274 ? 50.283 108.903 59.213 1.00 24.13 271 SER B N 1
ATOM 4706 C CA . SER B 1 274 ? 48.836 109.269 59.247 1.00 24.97 271 SER B CA 1
ATOM 4707 C C . SER B 1 274 ? 48.410 110.305 60.280 1.00 25.37 271 SER B C 1
ATOM 4708 O O . SER B 1 274 ? 47.461 111.053 60.037 1.00 25.77 271 SER B O 1
ATOM 4711 N N . VAL B 1 275 ? 49.061 110.322 61.437 1.00 25.58 272 VAL B N 1
ATOM 4712 C CA . VAL B 1 275 ? 48.616 111.165 62.518 1.00 25.70 272 VAL B CA 1
ATOM 4713 C C . VAL B 1 275 ? 48.773 112.654 62.166 1.00 25.82 272 VAL B C 1
ATOM 4714 O O . VAL B 1 275 ? 48.018 113.470 62.663 1.00 25.18 272 VAL B O 1
ATOM 4718 N N . TRP B 1 276 ? 49.721 112.999 61.297 1.00 25.62 273 TRP B N 1
ATOM 4719 C CA . TRP B 1 276 ? 49.873 114.402 60.849 1.00 25.98 273 TRP B CA 1
ATOM 4720 C C . TRP B 1 276 ? 48.676 114.969 60.098 1.00 26.16 273 TRP B C 1
ATOM 4721 O O . TRP B 1 276 ? 48.535 116.176 60.023 1.00 25.59 273 TRP B O 1
ATOM 4732 N N . LYS B 1 277 ? 47.821 114.106 59.535 1.00 27.39 274 LYS B N 1
ATOM 4733 C CA . LYS B 1 277 ? 46.511 114.574 59.001 1.00 28.24 274 LYS B CA 1
ATOM 4734 C C . LYS B 1 277 ? 45.732 115.362 60.075 1.00 27.24 274 LYS B C 1
ATOM 4735 O O . LYS B 1 277 ? 45.027 116.312 59.767 1.00 25.96 274 LYS B O 1
ATOM 4741 N N . SER B 1 278 ? 45.915 114.986 61.344 1.00 26.65 275 SER B N 1
ATOM 4742 C CA . SER B 1 278 ? 45.287 115.682 62.472 1.00 26.00 275 SER B CA 1
ATOM 4743 C C . SER B 1 278 ? 46.139 116.817 63.097 1.00 25.34 275 SER B C 1
ATOM 4744 O O . SER B 1 278 ? 46.006 117.101 64.281 1.00 24.14 275 SER B O 1
ATOM 4747 N N . TRP B 1 279 ? 46.997 117.451 62.293 1.00 24.82 276 TRP B N 1
ATOM 4748 C CA . TRP B 1 279 ? 47.885 118.542 62.746 1.00 24.90 276 TRP B CA 1
ATOM 4749 C C . TRP B 1 279 ? 47.142 119.608 63.574 1.00 24.41 276 TRP B C 1
ATOM 4750 O O . TRP B 1 279 ? 47.637 120.045 64.622 1.00 24.75 276 TRP B O 1
ATOM 4761 N N . GLU B 1 280 ? 45.955 120.018 63.129 1.00 24.11 277 GLU B N 1
ATOM 4762 C CA . GLU B 1 280 ? 45.238 121.085 63.846 1.00 24.90 277 GLU B CA 1
ATOM 4763 C C . GLU B 1 280 ? 44.880 120.701 65.303 1.00 24.47 277 GLU B C 1
ATOM 4764 O O . GLU B 1 280 ? 44.810 121.562 66.184 1.00 24.10 277 GLU B O 1
ATOM 4770 N N . LEU B 1 281 ? 44.689 119.411 65.550 1.00 23.93 278 LEU B N 1
ATOM 4771 C CA . LEU B 1 281 ? 44.461 118.907 66.904 1.00 24.56 278 LEU B CA 1
ATOM 4772 C C . LEU B 1 281 ? 45.750 118.737 67.725 1.00 24.84 278 LEU B C 1
ATOM 4773 O O . LEU B 1 281 ? 45.689 118.743 68.975 1.00 25.16 278 LEU B O 1
ATOM 4778 N N . LEU B 1 282 ? 46.891 118.558 67.035 1.00 23.77 279 LEU B N 1
ATOM 4779 C CA . LEU B 1 282 ? 48.208 118.386 67.674 1.00 24.43 279 LEU B CA 1
ATOM 4780 C C . LEU B 1 282 ? 48.923 119.708 67.986 1.00 24.41 279 LEU B C 1
ATOM 4781 O O . LEU B 1 282 ? 49.786 119.773 68.878 1.00 24.48 279 LEU B O 1
ATOM 4786 N N . LYS B 1 283 ? 48.570 120.744 67.227 1.00 24.78 280 LYS B N 1
ATOM 4787 C CA . LYS B 1 283 ? 49.335 121.967 67.138 1.00 24.82 280 LYS B CA 1
ATOM 4788 C C . LYS B 1 283 ? 49.634 122.657 68.481 1.00 24.65 280 LYS B C 1
ATOM 4789 O O . LYS B 1 283 ? 50.773 123.006 68.748 1.00 24.23 280 LYS B O 1
ATOM 4795 N N . GLU B 1 284 ? 48.626 122.906 69.311 1.00 24.57 281 GLU B N 1
ATOM 4796 C CA . GLU B 1 284 ? 48.887 123.715 70.519 1.00 24.72 281 GLU B CA 1
ATOM 4797 C C . GLU B 1 284 ? 49.830 122.958 71.448 1.00 24.44 281 GLU B C 1
ATOM 4798 O O . GLU B 1 284 ? 50.757 123.535 72.024 1.00 24.25 281 GLU B O 1
ATOM 4804 N N . GLY B 1 285 ? 49.605 121.660 71.594 1.00 24.38 282 GLY B N 1
ATOM 4805 C CA . GLY B 1 285 ? 50.515 120.815 72.362 1.00 24.53 282 GLY B CA 1
ATOM 4806 C C . GLY B 1 285 ? 51.935 120.778 71.813 1.00 24.42 282 GLY B C 1
ATOM 4807 O O . GLY B 1 285 ? 52.915 120.871 72.562 1.00 24.51 282 GLY B O 1
ATOM 4808 N N . PHE B 1 286 ? 52.048 120.604 70.505 1.00 24.94 283 PHE B N 1
ATOM 4809 C CA . PHE B 1 286 ? 53.354 120.577 69.837 1.00 24.94 283 PHE B CA 1
ATOM 4810 C C . PHE B 1 286 ? 54.107 121.894 70.076 1.00 25.28 283 PHE B C 1
ATOM 4811 O O . PHE B 1 286 ? 55.295 121.896 70.404 1.00 24.39 283 PHE B O 1
ATOM 4819 N N . LEU B 1 287 ? 53.404 123.018 69.928 1.00 25.67 284 LEU B N 1
ATOM 4820 C CA . LEU B 1 287 ? 54.030 124.323 70.126 1.00 26.31 284 LEU B CA 1
ATOM 4821 C C . LEU B 1 287 ? 54.444 124.574 71.574 1.00 27.17 284 LEU B C 1
ATOM 4822 O O . LEU B 1 287 ? 55.505 125.154 71.824 1.00 28.25 284 LEU B O 1
ATOM 4827 N N . LEU B 1 288 ? 53.602 124.181 72.524 1.00 27.65 285 LEU B N 1
ATOM 4828 C CA . LEU B 1 288 ? 53.940 124.323 73.935 1.00 27.73 285 LEU B CA 1
ATOM 4829 C C . LEU B 1 288 ? 55.237 123.594 74.250 1.00 26.96 285 LEU B C 1
ATOM 4830 O O . LEU B 1 288 ? 56.094 124.136 74.918 1.00 24.50 285 LEU B O 1
ATOM 4835 N N . ALA B 1 289 ? 55.371 122.364 73.753 1.00 26.62 286 ALA B N 1
ATOM 4836 C CA . ALA B 1 289 ? 56.528 121.533 74.070 1.00 27.09 286 ALA B CA 1
ATOM 4837 C C . ALA B 1 289 ? 57.807 122.088 73.450 1.00 26.94 286 ALA B C 1
ATOM 4838 O O . ALA B 1 289 ? 58.859 122.112 74.087 1.00 26.47 286 ALA B O 1
ATOM 4840 N N . LEU B 1 290 ? 57.714 122.531 72.209 1.00 27.51 287 LEU B N 1
ATOM 4841 C CA . LEU B 1 290 ? 58.844 123.156 71.548 1.00 29.36 287 LEU B CA 1
ATOM 4842 C C . LEU B 1 290 ? 59.256 124.457 72.247 1.00 29.96 287 LEU B C 1
ATOM 4843 O O . LEU B 1 290 ? 60.447 124.682 72.476 1.00 29.39 287 LEU B O 1
ATOM 4848 N N . THR B 1 291 ? 58.272 125.300 72.590 1.00 31.21 288 THR B N 1
ATOM 4849 C CA . THR B 1 291 ? 58.574 126.584 73.244 1.00 32.22 288 THR B CA 1
ATOM 4850 C C . THR B 1 291 ? 59.209 126.397 74.611 1.00 33.22 288 THR B C 1
ATOM 4851 O O . THR B 1 291 ? 60.187 127.055 74.904 1.00 33.54 288 THR B O 1
ATOM 4855 N N . GLN B 1 292 ? 58.649 125.520 75.446 1.00 34.98 289 GLN B N 1
ATOM 4856 C CA . GLN B 1 292 ? 59.237 125.199 76.763 1.00 37.21 289 GLN B CA 1
ATOM 4857 C C . GLN B 1 292 ? 60.664 124.655 76.646 1.00 38.46 289 GLN B C 1
ATOM 4858 O O . GLN B 1 292 ? 61.562 125.043 77.399 1.00 38.20 289 GLN B O 1
ATOM 4864 N N . GLY B 1 293 ? 60.846 123.711 75.724 1.00 40.18 290 GLY B N 1
ATOM 4865 C CA . GLY B 1 293 ? 62.110 123.002 75.593 1.00 41.56 290 GLY B CA 1
ATOM 4866 C C . GLY B 1 293 ? 63.231 123.919 75.170 1.00 42.88 290 GLY B C 1
ATOM 4867 O O . GLY B 1 293 ? 64.347 123.817 75.675 1.00 43.19 290 GLY B O 1
ATOM 4868 N N . ARG B 1 294 ? 62.928 124.838 74.259 1.00 44.54 291 ARG B N 1
ATOM 4869 C CA . ARG B 1 294 ? 63.937 125.764 73.771 1.00 45.88 291 ARG B CA 1
ATOM 4870 C C . ARG B 1 294 ? 64.408 126.726 74.869 1.00 46.85 291 ARG B C 1
ATOM 4871 O O . ARG B 1 294 ? 65.512 127.253 74.771 1.00 47.04 291 ARG B O 1
ATOM 4879 N N . GLU B 1 295 ? 63.591 126.942 75.906 1.00 48.07 292 GLU B N 1
ATOM 4880 C CA . GLU B 1 295 ? 63.978 127.845 77.013 1.00 48.96 292 GLU B CA 1
ATOM 4881 C C . GLU B 1 295 ? 65.007 127.160 77.900 1.00 49.58 292 GLU B C 1
ATOM 4882 O O . GLU B 1 295 ? 65.996 127.779 78.293 1.00 49.90 292 GLU B O 1
ATOM 4888 N N . ILE B 1 296 ? 64.763 125.890 78.228 1.00 50.10 293 ILE B N 1
ATOM 4889 C CA . ILE B 1 296 ? 65.602 125.172 79.198 1.00 50.53 293 ILE B CA 1
ATOM 4890 C C . ILE B 1 296 ? 66.909 124.739 78.549 1.00 50.76 293 ILE B C 1
ATOM 4891 O O . ILE B 1 296 ? 67.940 125.377 78.738 1.00 51.31 293 ILE B O 1
ATOM 4896 N N . PHE B 1 302 ? 68.294 128.476 67.177 1.00 43.77 299 PHE B N 1
ATOM 4897 C CA . PHE B 1 302 ? 67.019 127.875 66.786 1.00 43.07 299 PHE B CA 1
ATOM 4898 C C . PHE B 1 302 ? 65.932 128.950 66.722 1.00 42.60 299 PHE B C 1
ATOM 4899 O O . PHE B 1 302 ? 65.206 129.174 67.678 1.00 43.08 299 PHE B O 1
ATOM 4907 N N . SER B 1 303 ? 65.826 129.588 65.565 1.00 41.42 300 SER B N 1
ATOM 4908 C CA . SER B 1 303 ? 65.076 130.830 65.404 1.00 40.53 300 SER B CA 1
ATOM 4909 C C . SER B 1 303 ? 63.631 130.584 64.965 1.00 39.33 300 SER B C 1
ATOM 4910 O O . SER B 1 303 ? 62.705 131.276 65.411 1.00 39.98 300 SER B O 1
ATOM 4913 N N . SER B 1 304 ? 63.449 129.608 64.068 1.00 37.28 301 SER B N 1
ATOM 4914 C CA . SER B 1 304 ? 62.139 129.276 63.517 1.00 35.39 301 SER B CA 1
ATOM 4915 C C . SER B 1 304 ? 62.166 127.823 63.018 1.00 33.47 301 SER B C 1
ATOM 4916 O O . SER B 1 304 ? 63.234 127.238 62.887 1.00 32.00 301 SER B O 1
ATOM 4919 N N . PHE B 1 305 ? 61.010 127.267 62.695 1.00 31.72 302 PHE B N 1
ATOM 4920 C CA . PHE B 1 305 ? 60.996 125.955 62.031 1.00 30.90 302 PHE B CA 1
ATOM 4921 C C . PHE B 1 305 ? 59.937 125.903 60.958 1.00 30.17 302 PHE B C 1
ATOM 4922 O O . PHE B 1 305 ? 59.036 126.768 60.895 1.00 30.11 302 PHE B O 1
ATOM 4930 N N . THR B 1 306 ? 60.049 124.899 60.099 1.00 28.89 303 THR B N 1
ATOM 4931 C CA . THR B 1 306 ? 59.074 124.670 59.045 1.00 28.64 303 THR B CA 1
ATOM 4932 C C . THR B 1 306 ? 58.788 123.177 58.944 1.00 28.38 303 THR B C 1
ATOM 4933 O O . THR B 1 306 ? 59.713 122.392 58.752 1.00 27.82 303 THR B O 1
ATOM 4937 N N . LEU B 1 307 ? 57.510 122.804 59.085 1.00 27.99 304 LEU B N 1
ATOM 4938 C CA . LEU B 1 307 ? 57.092 121.407 58.931 1.00 27.58 304 LEU B CA 1
ATOM 4939 C C . LEU B 1 307 ? 56.859 121.103 57.459 1.00 27.51 304 LEU B C 1
ATOM 4940 O O . LEU B 1 307 ? 56.175 121.851 56.753 1.00 26.26 304 LEU B O 1
ATOM 4945 N N . MET B 1 308 ? 57.431 119.993 57.011 1.00 27.17 305 MET B N 1
ATOM 4946 C CA . MET B 1 308 ? 57.393 119.570 55.625 1.00 27.24 305 MET B CA 1
ATOM 4947 C C . MET B 1 308 ? 56.674 118.232 55.538 1.00 27.22 305 MET B C 1
ATOM 4948 O O . MET B 1 308 ? 56.765 117.415 56.456 1.00 26.03 305 MET B O 1
ATOM 4953 N N . LYS B 1 309 ? 56.044 117.988 54.400 1.00 26.97 306 LYS B N 1
ATOM 4954 C CA . LYS B 1 309 ? 55.454 116.696 54.096 1.00 27.80 306 LYS B CA 1
ATOM 4955 C C . LYS B 1 309 ? 55.954 116.194 52.750 1.00 27.27 306 LYS B C 1
ATOM 4956 O O . LYS B 1 309 ? 56.296 116.983 51.873 1.00 26.59 306 LYS B O 1
ATOM 4962 N N . LEU B 1 310 ? 56.008 114.869 52.588 1.00 27.01 307 LEU B N 1
ATOM 4963 C CA . LEU B 1 310 ? 56.424 114.271 51.320 1.00 27.58 307 LEU B CA 1
ATOM 4964 C C . LEU B 1 310 ? 55.340 114.332 50.242 1.00 28.12 307 LEU B C 1
ATOM 4965 O O . LEU B 1 310 ? 54.155 114.172 50.524 1.00 27.64 307 LEU B O 1
ATOM 4970 N N . ARG B 1 311 ? 55.764 114.546 49.000 1.00 28.79 308 ARG B N 1
ATOM 4971 C CA . ARG B 1 311 ? 54.853 114.460 47.853 1.00 30.05 308 ARG B CA 1
ATOM 4972 C C . ARG B 1 311 ? 55.002 113.167 47.055 1.00 29.58 308 ARG B C 1
ATOM 4973 O O . ARG B 1 311 ? 54.209 112.921 46.147 1.00 30.72 308 ARG B O 1
ATOM 4981 N N . HIS B 1 312 ? 55.985 112.335 47.397 1.00 29.06 309 HIS B N 1
ATOM 4982 C CA . HIS B 1 312 ? 56.124 110.981 46.826 1.00 28.87 309 HIS B CA 1
ATOM 4983 C C . HIS B 1 312 ? 56.380 110.003 47.943 1.00 27.33 309 HIS B C 1
ATOM 4984 O O . HIS B 1 312 ? 56.753 110.398 49.040 1.00 26.90 309 HIS B O 1
ATOM 4991 N N . SER B 1 313 ? 56.215 108.721 47.651 1.00 25.92 310 SER B N 1
ATOM 4992 C CA . SER B 1 313 ? 56.481 107.682 48.636 1.00 25.16 310 SER B CA 1
ATOM 4993 C C . SER B 1 313 ? 57.930 107.759 49.121 1.00 24.56 310 SER B C 1
ATOM 4994 O O . SER B 1 313 ? 58.837 108.055 48.340 1.00 23.60 310 SER B O 1
ATOM 4997 N N . SER B 1 314 ? 58.136 107.463 50.406 1.00 24.63 311 SER B N 1
ATOM 4998 C CA . SER B 1 314 ? 59.465 107.173 50.954 1.00 24.71 311 SER B CA 1
ATOM 4999 C C . SER B 1 314 ? 60.222 106.047 50.229 1.00 24.23 311 SER B C 1
ATOM 5000 O O . SER B 1 314 ? 61.467 105.940 50.351 1.00 23.97 311 SER B O 1
ATOM 5003 N N . ALA B 1 315 ? 59.492 105.192 49.495 1.00 24.12 312 ALA B N 1
ATOM 5004 C CA . ALA B 1 315 ? 60.130 104.201 48.645 1.00 24.03 312 ALA B CA 1
ATOM 5005 C C . ALA B 1 315 ? 61.060 104.819 47.578 1.00 24.36 312 ALA B C 1
ATOM 5006 O O . ALA B 1 315 ? 62.000 104.176 47.142 1.00 22.69 312 ALA B O 1
ATOM 5008 N N . LEU B 1 316 ? 60.804 106.072 47.191 1.00 24.79 313 LEU B N 1
ATOM 5009 C CA . LEU B 1 316 ? 61.650 106.785 46.251 1.00 24.86 313 LEU B CA 1
ATOM 5010 C C . LEU B 1 316 ? 63.057 106.990 46.811 1.00 24.52 313 LEU B C 1
ATOM 5011 O O . LEU B 1 316 ? 64.038 106.682 46.152 1.00 24.69 313 LEU B O 1
ATOM 5016 N N . GLY B 1 317 ? 63.148 107.503 48.040 1.00 24.83 314 GLY B N 1
ATOM 5017 C CA . GLY B 1 317 ? 64.413 107.569 48.765 1.00 24.66 314 GLY B CA 1
ATOM 5018 C C . GLY B 1 317 ? 65.050 106.211 48.957 1.00 24.65 314 GLY B C 1
ATOM 5019 O O . GLY B 1 317 ? 66.278 106.077 48.867 1.00 24.69 314 GLY B O 1
ATOM 5020 N N . GLY B 1 318 ? 64.233 105.193 49.238 1.00 24.69 315 GLY B N 1
ATOM 5021 C CA . GLY B 1 318 ? 64.740 103.811 49.346 1.00 24.07 315 GLY B CA 1
ATOM 5022 C C . GLY B 1 318 ? 65.407 103.358 48.062 1.00 23.68 315 GLY B C 1
ATOM 5023 O O . GLY B 1 318 ? 66.508 102.768 48.071 1.00 23.09 315 GLY B O 1
ATOM 5024 N N . ALA B 1 319 ? 64.766 103.663 46.941 1.00 23.75 316 ALA B N 1
ATOM 5025 C CA . ALA B 1 319 ? 65.334 103.330 45.631 1.00 24.21 316 ALA B CA 1
ATOM 5026 C C . ALA B 1 319 ? 66.644 104.065 45.393 1.00 24.09 316 ALA B C 1
ATOM 5027 O O . ALA B 1 319 ? 67.593 103.477 44.891 1.00 23.53 316 ALA B O 1
ATOM 5029 N N . SER B 1 320 ? 66.687 105.347 45.789 1.00 24.43 317 SER B N 1
ATOM 5030 C CA . SER B 1 320 ? 67.890 106.172 45.684 1.00 24.33 317 SER B CA 1
ATOM 5031 C C . SER B 1 320 ? 69.070 105.566 46.458 1.00 24.43 317 SER B C 1
ATOM 5032 O O . SER B 1 320 ? 70.203 105.470 45.942 1.00 23.00 317 SER B O 1
ATOM 5035 N N . LEU B 1 321 ? 68.815 105.217 47.722 1.00 23.51 318 LEU B N 1
ATOM 5036 C CA . LEU B 1 321 ? 69.809 104.590 48.564 1.00 24.20 318 LEU B CA 1
ATOM 5037 C C . LEU B 1 321 ? 70.222 103.227 47.995 1.00 23.93 318 LEU B C 1
ATOM 5038 O O . LEU B 1 321 ? 71.416 102.875 47.972 1.00 23.51 318 LEU B O 1
ATOM 5043 N N . GLY B 1 322 ? 69.237 102.460 47.550 1.00 23.87 319 GLY B N 1
ATOM 5044 C CA . GLY B 1 322 ? 69.511 101.160 46.873 1.00 24.15 319 GLY B CA 1
ATOM 5045 C C . GLY B 1 322 ? 70.429 101.260 45.647 1.00 24.56 319 GLY B C 1
ATOM 5046 O O . GLY B 1 322 ? 71.323 100.387 45.419 1.00 24.75 319 GLY B O 1
ATOM 5047 N N . ALA B 1 323 ? 70.234 102.320 44.858 1.00 23.93 320 ALA B N 1
ATOM 5048 C CA . ALA B 1 323 ? 71.089 102.581 43.704 1.00 23.95 320 ALA B CA 1
ATOM 5049 C C . ALA B 1 323 ? 72.490 103.021 44.130 1.00 23.59 320 ALA B C 1
ATOM 5050 O O . ALA B 1 323 ? 73.460 102.574 43.575 1.00 23.73 320 ALA B O 1
ATOM 5052 N N . ARG B 1 324 ? 72.591 103.910 45.118 1.00 24.43 321 ARG B N 1
ATOM 5053 C CA . ARG B 1 324 ? 73.889 104.308 45.645 1.00 24.21 321 ARG B CA 1
ATOM 5054 C C . ARG B 1 324 ? 74.724 103.113 46.069 1.00 23.43 321 ARG B C 1
ATOM 5055 O O . ARG B 1 324 ? 75.954 103.069 45.882 1.00 23.84 321 ARG B O 1
ATOM 5063 N N . HIS B 1 325 ? 74.038 102.135 46.645 1.00 23.79 322 HIS B N 1
ATOM 5064 C CA . HIS B 1 325 ? 74.653 100.917 47.194 1.00 23.55 322 HIS B CA 1
ATOM 5065 C C . HIS B 1 325 ? 75.442 100.147 46.162 1.00 23.17 322 HIS B C 1
ATOM 5066 O O . HIS B 1 325 ? 76.320 99.364 46.509 1.00 21.67 322 HIS B O 1
ATOM 5073 N N . ILE B 1 326 ? 75.117 100.359 44.882 1.00 23.54 323 ILE B N 1
ATOM 5074 C CA . ILE B 1 326 ? 75.831 99.690 43.810 1.00 23.85 323 ILE B CA 1
ATOM 5075 C C . ILE B 1 326 ? 76.608 100.670 42.881 1.00 23.52 323 ILE B C 1
ATOM 5076 O O . ILE B 1 326 ? 77.136 100.270 41.862 1.00 23.53 323 ILE B O 1
ATOM 5081 N N . GLY B 1 327 ? 76.678 101.947 43.258 1.00 22.90 324 GLY B N 1
ATOM 5082 C CA . GLY B 1 327 ? 77.506 102.916 42.543 1.00 22.67 324 GLY B CA 1
ATOM 5083 C C . GLY B 1 327 ? 76.793 103.869 41.578 1.00 22.11 324 GLY B C 1
ATOM 5084 O O . GLY B 1 327 ? 77.440 104.636 40.899 1.00 20.09 324 GLY B O 1
ATOM 5085 N N . HIS B 1 328 ? 75.464 103.860 41.560 1.00 22.98 325 HIS B N 1
ATOM 5086 C CA . HIS B 1 328 ? 74.677 104.654 40.596 1.00 23.13 325 HIS B CA 1
ATOM 5087 C C . HIS B 1 328 ? 74.033 105.834 41.297 1.00 23.85 325 HIS B C 1
ATOM 5088 O O . HIS B 1 328 ? 73.432 105.686 42.352 1.00 23.95 325 HIS B O 1
ATOM 5095 N N . LEU B 1 329 ? 74.149 106.994 40.692 1.00 23.78 326 LEU B N 1
ATOM 5096 C CA . LEU B 1 329 ? 73.474 108.184 41.179 1.00 24.01 326 LEU B CA 1
ATOM 5097 C C . LEU B 1 329 ? 72.094 108.215 40.541 1.00 23.29 326 LEU B C 1
ATOM 5098 O O . LEU B 1 329 ? 71.974 108.435 39.314 1.00 23.53 326 LEU B O 1
ATOM 5103 N N . LEU B 1 330 ? 71.057 107.945 41.337 1.00 23.24 327 LEU B N 1
ATOM 5104 C CA . LEU B 1 330 ? 69.673 108.012 40.837 1.00 23.66 327 LEU B CA 1
ATOM 5105 C C . LEU B 1 330 ? 69.273 109.480 40.777 1.00 23.84 327 LEU B C 1
ATOM 5106 O O . LEU B 1 330 ? 69.313 110.160 41.803 1.00 24.58 327 LEU B O 1
ATOM 5111 N N . PRO B 1 331 ? 68.919 109.999 39.591 1.00 23.36 328 PRO B N 1
ATOM 5112 C CA . PRO B 1 331 ? 68.482 111.394 39.587 1.00 24.25 328 PRO B CA 1
ATOM 5113 C C . PRO B 1 331 ? 67.217 111.643 40.441 1.00 24.58 328 PRO B C 1
ATOM 5114 O O . PRO B 1 331 ? 66.250 110.882 40.343 1.00 23.62 328 PRO B O 1
ATOM 5118 N N . MET B 1 332 ? 67.253 112.719 41.247 1.00 25.57 329 MET B N 1
ATOM 5119 C CA . MET B 1 332 ? 66.197 113.101 42.178 1.00 25.96 329 MET B CA 1
ATOM 5120 C C . MET B 1 332 ? 65.834 114.601 42.052 1.00 27.10 329 MET B C 1
ATOM 5121 O O . MET B 1 332 ? 66.710 115.474 42.003 1.00 27.25 329 MET B O 1
ATOM 5126 N N . ASP B 1 333 ? 64.532 114.889 41.991 1.00 27.51 330 ASP B N 1
ATOM 5127 C CA . ASP B 1 333 ? 64.028 116.251 42.008 1.00 27.20 330 ASP B CA 1
ATOM 5128 C C . ASP B 1 333 ? 63.551 116.510 43.409 1.00 27.23 330 ASP B C 1
ATOM 5129 O O . ASP B 1 333 ? 62.372 116.325 43.720 1.00 27.39 330 ASP B O 1
ATOM 5134 N N . TYR B 1 334 ? 64.470 116.927 44.272 1.00 26.88 331 TYR B N 1
ATOM 5135 C CA . TYR B 1 334 ? 64.153 117.054 45.696 1.00 27.62 331 TYR B CA 1
ATOM 5136 C C . TYR B 1 334 ? 63.104 118.149 45.976 1.00 28.25 331 TYR B C 1
ATOM 5137 O O . TYR B 1 334 ? 62.283 118.008 46.876 1.00 28.93 331 TYR B O 1
ATOM 5146 N N . SER B 1 335 ? 63.108 119.217 45.183 1.00 29.02 332 SER B N 1
ATOM 5147 C CA . SER B 1 335 ? 62.107 120.271 45.342 1.00 29.59 332 SER B CA 1
ATOM 5148 C C . SER B 1 335 ? 60.697 119.761 45.042 1.00 29.83 332 SER B C 1
ATOM 5149 O O . SER B 1 335 ? 59.742 120.181 45.681 1.00 31.31 332 SER B O 1
ATOM 5152 N N . ALA B 1 336 ? 60.574 118.819 44.119 1.00 29.57 333 ALA B N 1
ATOM 5153 C CA . ALA B 1 336 ? 59.284 118.193 43.818 1.00 29.37 333 ALA B CA 1
ATOM 5154 C C . ALA B 1 336 ? 58.830 117.184 44.892 1.00 29.44 333 ALA B C 1
ATOM 5155 O O . ALA B 1 336 ? 57.631 116.910 45.035 1.00 29.25 333 ALA B O 1
ATOM 5157 N N . ASN B 1 337 ? 59.774 116.654 45.657 1.00 28.54 334 ASN B N 1
ATOM 5158 C CA . ASN B 1 337 ? 59.500 115.533 46.546 1.00 28.72 334 ASN B CA 1
ATOM 5159 C C . ASN B 1 337 ? 58.945 115.908 47.924 1.00 28.35 334 ASN B C 1
ATOM 5160 O O . ASN B 1 337 ? 58.446 115.047 48.644 1.00 27.82 334 ASN B O 1
ATOM 5165 N N . ALA B 1 338 ? 59.021 117.181 48.293 1.00 28.14 335 ALA B N 1
ATOM 5166 C CA . ALA B 1 338 ? 58.477 117.614 49.577 1.00 28.12 335 ALA B CA 1
ATOM 5167 C C . ALA B 1 338 ? 57.987 119.063 49.532 1.00 28.00 335 ALA B C 1
ATOM 5168 O O . ALA B 1 338 ? 58.367 119.832 48.640 1.00 28.24 335 ALA B O 1
ATOM 5170 N N . ILE B 1 339 ? 57.123 119.420 50.475 1.00 27.38 336 ILE B N 1
ATOM 5171 C CA . ILE B 1 339 ? 56.538 120.766 50.500 1.00 27.55 336 ILE B CA 1
ATOM 5172 C C . ILE B 1 339 ? 56.233 121.187 51.943 1.00 26.70 336 ILE B C 1
ATOM 5173 O O . ILE B 1 339 ? 55.945 120.336 52.814 1.00 26.09 336 ILE B O 1
ATOM 5178 N N . ALA B 1 340 ? 56.340 122.488 52.208 1.00 25.80 337 ALA B N 1
ATOM 5179 C CA . ALA B 1 340 ? 56.056 123.030 53.543 1.00 25.97 337 ALA B CA 1
ATOM 5180 C C . ALA B 1 340 ? 54.548 123.065 53.795 1.00 26.05 337 ALA B C 1
ATOM 5181 O O . ALA B 1 340 ? 53.775 123.406 52.887 1.00 25.46 337 ALA B O 1
ATOM 5183 N N . PHE B 1 341 ? 54.120 122.722 55.007 1.00 25.58 338 PHE B N 1
ATOM 5184 C CA . PHE B 1 341 ? 52.715 122.913 55.383 1.00 26.27 338 PHE B CA 1
ATOM 5185 C C . PHE B 1 341 ? 52.483 123.810 56.609 1.00 26.70 338 PHE B C 1
ATOM 5186 O O . PHE B 1 341 ? 51.338 124.210 56.878 1.00 27.29 338 PHE B O 1
ATOM 5194 N N . TYR B 1 342 ? 53.550 124.149 57.327 1.00 26.51 339 TYR B N 1
ATOM 5195 C CA . TYR B 1 342 ? 53.436 125.029 58.489 1.00 26.80 339 TYR B CA 1
ATOM 5196 C C . TYR B 1 342 ? 54.784 125.670 58.797 1.00 26.86 339 TYR B C 1
ATOM 5197 O O . TYR B 1 342 ? 55.819 125.034 58.657 1.00 25.68 339 TYR B O 1
ATOM 5206 N N . SER B 1 343 ? 54.755 126.932 59.226 1.00 27.75 340 SER B N 1
ATOM 5207 C CA . SER B 1 343 ? 55.960 127.686 59.537 1.00 28.62 340 SER B CA 1
ATOM 5208 C C . SER B 1 343 ? 55.728 128.441 60.844 1.00 28.96 340 SER B C 1
ATOM 5209 O O . SER B 1 343 ? 54.623 128.913 61.099 1.00 27.93 340 SER B O 1
ATOM 5212 N N . TYR B 1 344 ? 56.775 128.584 61.649 1.00 30.00 341 TYR B N 1
ATOM 5213 C CA . TYR B 1 344 ? 56.651 129.238 62.938 1.00 30.08 341 TYR B CA 1
ATOM 5214 C C . TYR B 1 344 ? 57.953 129.900 63.354 1.00 30.05 341 TYR B C 1
ATOM 5215 O O . TYR B 1 344 ? 59.001 129.288 63.273 1.00 28.23 341 TYR B O 1
ATOM 5224 N N . THR B 1 345 ? 57.861 131.165 63.786 1.00 30.25 342 THR B N 1
ATOM 5225 C CA . THR B 1 345 ? 59.000 131.926 64.282 1.00 31.00 342 THR B CA 1
ATOM 5226 C C . THR B 1 345 ? 58.765 132.281 65.755 1.00 31.59 342 THR B C 1
ATOM 5227 O O . THR B 1 345 ? 57.726 132.843 66.108 1.00 31.30 342 THR B O 1
ATOM 5231 N N . PHE B 1 346 ? 59.727 131.938 66.606 1.00 32.47 343 PHE B N 1
ATOM 5232 C CA . PHE B 1 346 ? 59.592 132.135 68.046 1.00 33.42 343 PHE B CA 1
ATOM 5233 C C . PHE B 1 346 ? 59.682 133.623 68.386 1.00 33.96 343 PHE B C 1
ATOM 5234 O O . PHE B 1 346 ? 60.239 134.403 67.607 1.00 33.81 343 PHE B O 1
ATOM 5242 N N . SER B 1 347 ? 59.149 134.004 69.545 1.00 35.05 344 SER B N 1
ATOM 5243 C CA . SER B 1 347 ? 59.276 135.395 70.039 1.00 36.20 344 SER B CA 1
ATOM 5244 C C . SER B 1 347 ? 60.724 135.731 70.441 1.00 37.04 344 SER B C 1
ATOM 5245 O O . SER B 1 347 ? 61.465 134.864 70.939 1.00 38.47 344 SER B O 1
ATOM 5248 N N . PRO C 1 1 ? 59.876 133.838 154.025 1.00 47.47 -2 PRO C N 1
ATOM 5249 C CA . PRO C 1 1 ? 59.717 133.145 152.763 1.00 46.32 -2 PRO C CA 1
ATOM 5250 C C . PRO C 1 1 ? 59.291 134.059 151.605 1.00 46.06 -2 PRO C C 1
ATOM 5251 O O . PRO C 1 1 ? 59.078 133.560 150.475 1.00 46.91 -2 PRO C O 1
ATOM 5255 N N . GLN C 1 2 ? 59.161 135.356 151.891 1.00 43.93 -1 GLN C N 1
ATOM 5256 C CA . GLN C 1 2 ? 58.648 136.347 150.960 1.00 42.41 -1 GLN C CA 1
ATOM 5257 C C . GLN C 1 2 ? 59.597 137.570 150.904 1.00 40.64 -1 GLN C C 1
ATOM 5258 O O . GLN C 1 2 ? 60.011 138.019 149.818 1.00 38.66 -1 GLN C O 1
ATOM 5264 N N . PHE C 1 3 ? 59.937 138.105 152.080 1.00 38.28 0 PHE C N 1
ATOM 5265 C CA . PHE C 1 3 ? 60.726 139.344 152.161 1.00 38.08 0 PHE C CA 1
ATOM 5266 C C . PHE C 1 3 ? 62.216 139.075 152.223 1.00 36.47 0 PHE C C 1
ATOM 5267 O O . PHE C 1 3 ? 63.047 139.933 151.987 1.00 35.89 0 PHE C O 1
ATOM 5275 N N . MET C 1 4 ? 62.739 137.727 153.040 1.00 31.05 1 MET C N 1
ATOM 5276 C CA . MET C 1 4 ? 64.160 137.463 153.328 1.00 30.99 1 MET C CA 1
ATOM 5277 C C . MET C 1 4 ? 64.914 137.014 152.110 1.00 31.31 1 MET C C 1
ATOM 5278 O O . MET C 1 4 ? 66.108 137.282 152.001 1.00 32.59 1 MET C O 1
ATOM 5283 N N . ALA C 1 5 ? 64.214 136.355 151.177 1.00 30.87 2 ALA C N 1
ATOM 5284 C CA . ALA C 1 5 ? 64.851 135.696 150.050 1.00 30.85 2 ALA C CA 1
ATOM 5285 C C . ALA C 1 5 ? 64.527 136.369 148.707 1.00 29.96 2 ALA C C 1
ATOM 5286 O O . ALA C 1 5 ? 63.543 137.113 148.574 1.00 29.08 2 ALA C O 1
ATOM 5288 N N . ALA C 1 6 ? 65.372 136.069 147.725 1.00 29.63 3 ALA C N 1
ATOM 5289 C CA . ALA C 1 6 ? 65.213 136.537 146.336 1.00 29.12 3 ALA C CA 1
ATOM 5290 C C . ALA C 1 6 ? 63.947 135.997 145.711 1.00 28.38 3 ALA C C 1
ATOM 5291 O O . ALA C 1 6 ? 63.547 134.864 145.979 1.00 28.89 3 ALA C O 1
ATOM 5293 N N . ILE C 1 7 ? 63.319 136.812 144.864 1.00 27.35 4 ILE C N 1
ATOM 5294 C CA . ILE C 1 7 ? 62.130 136.388 144.132 1.00 26.37 4 ILE C CA 1
ATOM 5295 C C . ILE C 1 7 ? 62.427 136.516 142.644 1.00 24.58 4 ILE C C 1
ATOM 5296 O O . ILE C 1 7 ? 62.958 137.522 142.189 1.00 22.99 4 ILE C O 1
ATOM 5301 N N . TYR C 1 8 ? 62.089 135.454 141.931 1.00 23.93 5 TYR C N 1
ATOM 5302 C CA . TYR C 1 8 ? 62.390 135.281 140.533 1.00 25.04 5 TYR C CA 1
ATOM 5303 C C . TYR C 1 8 ? 61.131 135.300 139.727 1.00 24.94 5 TYR C C 1
ATOM 5304 O O . TYR C 1 8 ? 60.192 134.537 139.998 1.00 26.69 5 TYR C O 1
ATOM 5313 N N . GLY C 1 9 ? 61.091 136.178 138.738 1.00 23.92 6 GLY C N 1
ATOM 5314 C CA . GLY C 1 9 ? 59.910 136.306 137.937 1.00 23.65 6 GLY C CA 1
ATOM 5315 C C . GLY C 1 9 ? 60.123 135.654 136.574 1.00 23.42 6 GLY C C 1
ATOM 5316 O O . GLY C 1 9 ? 61.269 135.564 136.046 1.00 22.76 6 GLY C O 1
ATOM 5317 N N . GLY C 1 10 ? 59.032 135.204 136.021 1.00 23.17 7 GLY C N 1
ATOM 5318 C CA . GLY C 1 10 ? 58.975 134.751 134.643 1.00 23.58 7 GLY C CA 1
ATOM 5319 C C . GLY C 1 10 ? 57.743 135.297 133.974 1.00 24.06 7 GLY C C 1
ATOM 5320 O O . GLY C 1 10 ? 56.678 135.317 134.580 1.00 23.12 7 GLY C O 1
ATOM 5321 N N . VAL C 1 11 ? 57.854 135.676 132.695 1.00 25.58 8 VAL C N 1
ATOM 5322 C CA . VAL C 1 11 ? 56.673 136.033 131.893 1.00 26.40 8 VAL C CA 1
ATOM 5323 C C . VAL C 1 11 ? 56.690 135.185 130.621 1.00 28.06 8 VAL C C 1
ATOM 5324 O O . VAL C 1 11 ? 57.697 135.181 129.918 1.00 27.49 8 VAL C O 1
ATOM 5328 N N . GLU C 1 12 ? 55.607 134.445 130.391 1.00 28.61 9 GLU C N 1
ATOM 5329 C CA . GLU C 1 12 ? 55.336 133.725 129.125 1.00 30.04 9 GLU C CA 1
ATOM 5330 C C . GLU C 1 12 ? 54.570 134.665 128.247 1.00 30.41 9 GLU C C 1
ATOM 5331 O O . GLU C 1 12 ? 53.456 135.061 128.609 1.00 28.55 9 GLU C O 1
ATOM 5337 N N . GLY C 1 13 ? 55.145 134.996 127.093 1.00 31.47 10 GLY C N 1
ATOM 5338 C CA . GLY C 1 13 ? 54.627 136.043 126.241 1.00 32.93 10 GLY C CA 1
ATOM 5339 C C . GLY C 1 13 ? 54.512 135.624 124.802 1.00 35.98 10 GLY C C 1
ATOM 5340 O O . GLY C 1 13 ? 54.966 136.362 123.876 1.00 37.14 10 GLY C O 1
ATOM 5341 N N . GLY C 1 14 ? 53.906 134.448 124.617 1.00 38.12 11 GLY C N 1
ATOM 5342 C CA . GLY C 1 14 ? 53.401 134.028 123.319 1.00 40.67 11 GLY C CA 1
ATOM 5343 C C . GLY C 1 14 ? 51.880 133.993 123.273 1.00 40.92 11 GLY C C 1
ATOM 5344 O O . GLY C 1 14 ? 51.230 133.763 124.292 1.00 42.88 11 GLY C O 1
ATOM 5345 N N . GLY C 1 15 ? 51.313 134.242 122.107 1.00 41.73 12 GLY C N 1
ATOM 5346 C CA . GLY C 1 15 ? 49.906 133.891 121.862 1.00 41.63 12 GLY C CA 1
ATOM 5347 C C . GLY C 1 15 ? 48.880 134.985 122.128 1.00 41.89 12 GLY C C 1
ATOM 5348 O O . GLY C 1 15 ? 49.160 136.178 121.940 1.00 42.96 12 GLY C O 1
ATOM 5349 N N . THR C 1 16 ? 47.676 134.569 122.540 1.00 41.25 13 THR C N 1
ATOM 5350 C CA . THR C 1 16 ? 46.570 135.514 122.768 1.00 39.84 13 THR C CA 1
ATOM 5351 C C . THR C 1 16 ? 46.825 136.428 124.003 1.00 39.12 13 THR C C 1
ATOM 5352 O O . THR C 1 16 ? 46.449 137.620 124.005 1.00 38.91 13 THR C O 1
ATOM 5356 N N . ARG C 1 17 ? 47.517 135.886 125.009 1.00 36.94 14 ARG C N 1
ATOM 5357 C CA . ARG C 1 17 ? 47.803 136.606 126.221 1.00 34.61 14 ARG C CA 1
ATOM 5358 C C . ARG C 1 17 ? 49.154 136.198 126.825 1.00 33.33 14 ARG C C 1
ATOM 5359 O O . ARG C 1 17 ? 49.887 135.381 126.249 1.00 32.00 14 ARG C O 1
ATOM 5367 N N . SER C 1 18 ? 49.464 136.787 127.989 1.00 30.92 15 SER C N 1
ATOM 5368 C CA . SER C 1 18 ? 50.705 136.505 128.711 1.00 29.82 15 SER C CA 1
ATOM 5369 C C . SER C 1 18 ? 50.352 136.052 130.121 1.00 28.03 15 SER C C 1
ATOM 5370 O O . SER C 1 18 ? 49.214 136.223 130.579 1.00 25.84 15 SER C O 1
ATOM 5373 N N . GLU C 1 19 ? 51.301 135.408 130.774 1.00 27.90 16 GLU C N 1
ATOM 5374 C CA . GLU C 1 19 ? 51.153 135.041 132.167 1.00 28.28 16 GLU C CA 1
ATOM 5375 C C . GLU C 1 19 ? 52.474 135.296 132.872 1.00 27.88 16 GLU C C 1
ATOM 5376 O O . GLU C 1 19 ? 53.565 135.053 132.299 1.00 26.95 16 GLU C O 1
ATOM 5382 N N . VAL C 1 20 ? 52.381 135.785 134.109 1.00 27.05 17 VAL C N 1
ATOM 5383 C CA . VAL C 1 20 ? 53.555 135.969 134.963 1.00 26.66 17 VAL C CA 1
ATOM 5384 C C . VAL C 1 20 ? 53.438 135.016 136.139 1.00 25.43 17 VAL C C 1
ATOM 5385 O O . VAL C 1 20 ? 52.347 134.776 136.627 1.00 24.09 17 VAL C O 1
ATOM 5389 N N . LEU C 1 21 ? 54.558 134.405 136.499 1.00 24.97 18 LEU C N 1
ATOM 5390 C CA . LEU C 1 21 ? 54.712 133.672 137.763 1.00 25.77 18 LEU C CA 1
ATOM 5391 C C . LEU C 1 21 ? 55.834 134.317 138.540 1.00 24.88 18 LEU C C 1
ATOM 5392 O O . LEU C 1 21 ? 56.896 134.669 137.959 1.00 25.23 18 LEU C O 1
ATOM 5397 N N . LEU C 1 22 ? 55.632 134.455 139.846 1.00 24.71 19 LEU C N 1
ATOM 5398 C CA . LEU C 1 22 ? 56.708 134.764 140.740 1.00 24.32 19 LEU C CA 1
ATOM 5399 C C . LEU C 1 22 ? 57.028 133.530 141.578 1.00 24.38 19 LEU C C 1
ATOM 5400 O O . LEU C 1 22 ? 56.119 132.874 142.122 1.00 23.08 19 LEU C O 1
ATOM 5405 N N . VAL C 1 23 ? 58.317 133.221 141.672 1.00 23.31 20 VAL C N 1
ATOM 5406 C CA . VAL C 1 23 ? 58.772 132.005 142.316 1.00 24.29 20 VAL C CA 1
ATOM 5407 C C . VAL C 1 23 ? 59.811 132.350 143.398 1.00 24.67 20 VAL C C 1
ATOM 5408 O O . VAL C 1 23 ? 60.659 133.241 143.200 1.00 24.17 20 VAL C O 1
ATOM 5412 N N . SER C 1 24 ? 59.764 131.650 144.532 1.00 25.34 21 SER C N 1
ATOM 5413 C CA . SER C 1 24 ? 60.773 131.844 145.565 1.00 25.74 21 SER C CA 1
ATOM 5414 C C . SER C 1 24 ? 62.125 131.268 145.122 1.00 25.96 21 SER C C 1
ATOM 5415 O O . SER C 1 24 ? 62.200 130.394 144.258 1.00 24.82 21 SER C O 1
ATOM 5418 N N . GLU C 1 25 ? 63.175 131.728 145.772 1.00 27.01 22 GLU C N 1
ATOM 5419 C CA . GLU C 1 25 ? 64.536 131.203 145.572 1.00 27.82 22 GLU C CA 1
ATOM 5420 C C . GLU C 1 25 ? 64.569 129.670 145.654 1.00 27.83 22 GLU C C 1
ATOM 5421 O O . GLU C 1 25 ? 65.357 129.036 144.948 1.00 27.11 22 GLU C O 1
ATOM 5427 N N . ASP C 1 26 ? 63.678 129.083 146.481 1.00 27.97 23 ASP C N 1
ATOM 5428 C CA . ASP C 1 26 ? 63.578 127.619 146.634 1.00 28.98 23 ASP C CA 1
ATOM 5429 C C . ASP C 1 26 ? 62.642 126.904 145.635 1.00 29.12 23 ASP C C 1
ATOM 5430 O O . ASP C 1 26 ? 62.470 125.687 145.714 1.00 29.02 23 ASP C O 1
ATOM 5435 N N . GLY C 1 27 ? 62.083 127.640 144.675 1.00 28.65 24 GLY C N 1
ATOM 5436 C CA . GLY C 1 27 ? 61.291 127.041 143.592 1.00 29.00 24 GLY C CA 1
ATOM 5437 C C . GLY C 1 27 ? 59.781 126.949 143.863 1.00 28.99 24 GLY C C 1
ATOM 5438 O O . GLY C 1 27 ? 59.056 126.322 143.100 1.00 28.73 24 GLY C O 1
ATOM 5439 N N . LYS C 1 28 ? 59.315 127.597 144.918 1.00 29.32 25 LYS C N 1
ATOM 5440 C CA . LYS C 1 28 ? 57.878 127.611 145.246 1.00 29.71 25 LYS C CA 1
ATOM 5441 C C . LYS C 1 28 ? 57.170 128.750 144.506 1.00 28.94 25 LYS C C 1
ATOM 5442 O O . LYS C 1 28 ? 57.556 129.905 144.606 1.00 28.01 25 LYS C O 1
ATOM 5448 N N . ILE C 1 29 ? 56.114 128.427 143.787 1.00 29.25 26 ILE C N 1
ATOM 5449 C CA . ILE C 1 29 ? 55.330 129.466 143.109 1.00 28.91 26 ILE C CA 1
ATOM 5450 C C . ILE C 1 29 ? 54.577 130.308 144.156 1.00 28.30 26 ILE C C 1
ATOM 5451 O O . ILE C 1 29 ? 53.855 129.768 144.990 1.00 28.74 26 ILE C O 1
ATOM 5456 N N . LEU C 1 30 ? 54.791 131.627 144.108 1.00 27.19 27 LEU C N 1
ATOM 5457 C CA . LEU C 1 30 ? 54.272 132.593 145.087 1.00 26.88 27 LEU C CA 1
ATOM 5458 C C . LEU C 1 30 ? 53.027 133.326 144.611 1.00 26.38 27 LEU C C 1
ATOM 5459 O O . LEU C 1 30 ? 52.209 133.778 145.423 1.00 24.56 27 LEU C O 1
ATOM 5464 N N . ALA C 1 31 ? 52.908 133.462 143.288 1.00 25.40 28 ALA C N 1
ATOM 5465 C CA . ALA C 1 31 ? 51.819 134.186 142.697 1.00 25.13 28 ALA C CA 1
ATOM 5466 C C . ALA C 1 31 ? 51.840 133.971 141.194 1.00 24.97 28 ALA C C 1
ATOM 5467 O O . ALA C 1 31 ? 52.896 133.667 140.580 1.00 24.04 28 ALA C O 1
ATOM 5469 N N . GLU C 1 32 ? 50.676 134.204 140.623 1.00 25.02 29 GLU C N 1
ATOM 5470 C CA . GLU C 1 32 ? 50.502 134.206 139.192 1.00 26.88 29 GLU C CA 1
ATOM 5471 C C . GLU C 1 32 ? 49.475 135.231 138.769 1.00 25.21 29 GLU C C 1
ATOM 5472 O O . GLU C 1 32 ? 48.582 135.597 139.535 1.00 25.67 29 GLU C O 1
ATOM 5478 N N . ALA C 1 33 ? 49.591 135.675 137.520 1.00 24.20 30 ALA C N 1
ATOM 5479 C CA . ALA C 1 33 ? 48.686 136.663 136.994 1.00 24.13 30 ALA C CA 1
ATOM 5480 C C . ALA C 1 33 ? 48.696 136.586 135.477 1.00 23.71 30 ALA C C 1
ATOM 5481 O O . ALA C 1 33 ? 49.754 136.320 134.861 1.00 22.92 30 ALA C O 1
ATOM 5483 N N . ASP C 1 34 ? 47.533 136.837 134.889 1.00 23.01 31 ASP C N 1
ATOM 5484 C CA . ASP C 1 34 ? 47.427 137.007 133.441 1.00 23.83 31 ASP C CA 1
ATOM 5485 C C . ASP C 1 34 ? 47.790 138.422 133.056 1.00 23.63 31 ASP C C 1
ATOM 5486 O O . ASP C 1 34 ? 47.622 139.351 133.845 1.00 22.53 31 ASP C O 1
ATOM 5491 N N . GLY C 1 35 ? 48.202 138.583 131.800 1.00 23.34 32 GLY C N 1
ATOM 5492 C CA . GLY C 1 35 ? 48.533 139.879 131.226 1.00 23.37 32 GLY C CA 1
ATOM 5493 C C . GLY C 1 35 ? 48.071 139.910 129.791 1.00 23.24 32 GLY C C 1
ATOM 5494 O O . GLY C 1 35 ? 47.625 138.892 129.246 1.00 22.21 32 GLY C O 1
ATOM 5495 N N . LEU C 1 36 ? 48.180 141.076 129.172 1.00 24.79 33 LEU C N 1
ATOM 5496 C CA . LEU C 1 36 ? 47.843 141.242 127.739 1.00 25.34 33 LEU C CA 1
ATOM 5497 C C . LEU C 1 36 ? 48.959 140.714 126.824 1.00 25.94 33 LEU C C 1
ATOM 5498 O O . LEU C 1 36 ? 49.991 140.285 127.293 1.00 25.33 33 LEU C O 1
ATOM 5503 N N . SER C 1 37 ? 48.741 140.697 125.510 1.00 26.34 34 SER C N 1
ATOM 5504 C CA . SER C 1 37 ? 49.736 140.106 124.629 1.00 27.04 34 SER C CA 1
ATOM 5505 C C . SER C 1 37 ? 51.019 140.962 124.617 1.00 26.74 34 SER C C 1
ATOM 5506 O O . SER C 1 37 ? 50.997 142.201 124.775 1.00 26.69 34 SER C O 1
ATOM 5509 N N . THR C 1 38 ? 52.139 140.276 124.486 1.00 26.51 35 THR C N 1
ATOM 5510 C CA . THR C 1 38 ? 53.463 140.900 124.496 1.00 27.09 35 THR C CA 1
ATOM 5511 C C . THR C 1 38 ? 54.298 140.425 123.276 1.00 26.71 35 THR C C 1
ATOM 5512 O O . THR C 1 38 ? 55.500 140.153 123.389 1.00 27.57 35 THR C O 1
ATOM 5516 N N . ASN C 1 39 ? 53.654 140.361 122.104 1.00 26.14 36 ASN C N 1
ATOM 5517 C CA . ASN C 1 39 ? 54.357 140.128 120.853 1.00 25.57 36 ASN C CA 1
ATOM 5518 C C . ASN C 1 39 ? 54.839 141.432 120.185 1.00 24.80 36 ASN C C 1
ATOM 5519 O O . ASN C 1 39 ? 54.048 142.159 119.596 1.00 23.77 36 ASN C O 1
ATOM 5524 N N . HIS C 1 40 ? 56.145 141.685 120.199 1.00 24.83 37 HIS C N 1
ATOM 5525 C CA . HIS C 1 40 ? 56.665 142.989 119.771 1.00 24.83 37 HIS C CA 1
ATOM 5526 C C . HIS C 1 40 ? 56.471 143.230 118.288 1.00 24.33 37 HIS C C 1
ATOM 5527 O O . HIS C 1 40 ? 56.337 144.380 117.841 1.00 25.45 37 HIS C O 1
ATOM 5534 N N . TRP C 1 41 ? 56.423 142.152 117.520 1.00 23.33 38 TRP C N 1
ATOM 5535 C CA . TRP C 1 41 ? 56.235 142.256 116.074 1.00 23.23 38 TRP C CA 1
ATOM 5536 C C . TRP C 1 41 ? 54.887 142.874 115.775 1.00 22.88 38 TRP C C 1
ATOM 5537 O O . TRP C 1 41 ? 54.737 143.609 114.804 1.00 22.81 38 TRP C O 1
ATOM 5548 N N . LEU C 1 42 ? 53.895 142.554 116.602 1.00 23.11 39 LEU C N 1
ATOM 5549 C CA . LEU C 1 42 ? 52.523 142.996 116.384 1.00 24.55 39 LEU C CA 1
ATOM 5550 C C . LEU C 1 42 ? 52.174 144.296 117.109 1.00 25.65 39 LEU C C 1
ATOM 5551 O O . LEU C 1 42 ? 51.467 145.137 116.564 1.00 25.85 39 LEU C O 1
ATOM 5556 N N . ILE C 1 43 ? 52.673 144.463 118.316 1.00 26.40 40 ILE C N 1
ATOM 5557 C CA . ILE C 1 43 ? 52.350 145.657 119.084 1.00 28.78 40 ILE C CA 1
ATOM 5558 C C . ILE C 1 43 ? 53.632 146.467 119.322 1.00 30.09 40 ILE C C 1
ATOM 5559 O O . ILE C 1 43 ? 54.733 146.027 118.993 1.00 31.64 40 ILE C O 1
ATOM 5564 N N . GLY C 1 44 ? 53.562 147.663 119.850 1.00 30.58 41 GLY C N 1
ATOM 5565 C CA . GLY C 1 44 ? 54.905 148.333 120.014 1.00 31.52 41 GLY C CA 1
ATOM 5566 C C . GLY C 1 44 ? 55.890 147.515 120.896 1.00 31.20 41 GLY C C 1
ATOM 5567 O O . GLY C 1 44 ? 55.456 146.678 121.657 1.00 31.22 41 GLY C O 1
ATOM 5568 N N . THR C 1 45 ? 57.206 147.785 120.859 1.00 31.20 42 THR C N 1
ATOM 5569 C CA . THR C 1 45 ? 58.014 147.521 122.074 1.00 30.58 42 THR C CA 1
ATOM 5570 C C . THR C 1 45 ? 57.508 148.418 123.238 1.00 30.51 42 THR C C 1
ATOM 5571 O O . THR C 1 45 ? 57.503 147.983 124.396 1.00 30.28 42 THR C O 1
ATOM 5575 N N . ASP C 1 46 ? 57.065 149.645 122.946 1.00 30.23 43 ASP C N 1
ATOM 5576 C CA . ASP C 1 46 ? 56.497 150.525 123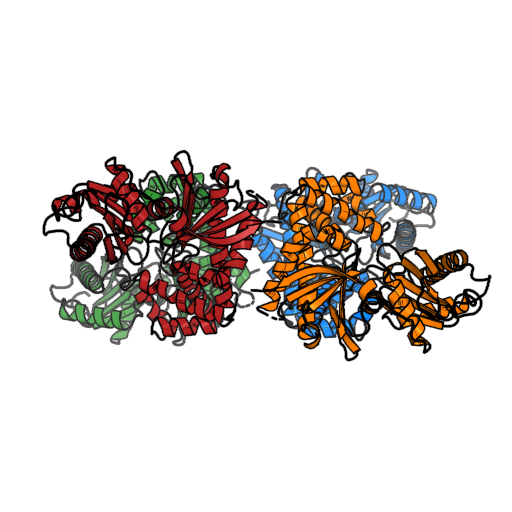.996 1.00 30.28 43 ASP C CA 1
ATOM 5577 C C . ASP C 1 46 ? 55.319 149.848 124.732 1.00 30.28 43 ASP C C 1
ATOM 5578 O O . ASP C 1 46 ? 55.245 149.858 125.962 1.00 29.70 43 ASP C O 1
ATOM 5583 N N . LYS C 1 47 ? 54.373 149.304 123.975 1.00 30.26 44 LYS C N 1
ATOM 5584 C CA . LYS C 1 47 ? 53.220 148.634 124.591 1.00 29.79 44 LYS C CA 1
ATOM 5585 C C . LYS C 1 47 ? 53.671 147.376 125.327 1.00 28.92 44 LYS C C 1
ATOM 5586 O O . LYS C 1 47 ? 53.131 147.051 126.371 1.00 27.63 44 LYS C O 1
ATOM 5592 N N . CYS C 1 48 ? 54.678 146.679 124.811 1.00 28.47 45 CYS C N 1
ATOM 5593 C CA . CYS C 1 48 ? 55.194 145.514 125.528 1.00 27.83 45 CYS C CA 1
ATOM 5594 C C . CYS C 1 48 ? 55.676 145.872 126.941 1.00 27.85 45 CYS C C 1
ATOM 5595 O O . CYS C 1 48 ? 55.392 145.169 127.885 1.00 25.73 45 CYS C O 1
ATOM 5598 N N . VAL C 1 49 ? 56.436 146.957 127.037 1.00 28.41 46 VAL C N 1
ATOM 5599 C CA . VAL C 1 49 ? 57.041 147.452 128.299 1.00 28.63 46 VAL C CA 1
ATOM 5600 C C . VAL C 1 49 ? 55.978 147.800 129.356 1.00 28.47 46 VAL C C 1
ATOM 5601 O O . VAL C 1 49 ? 56.102 147.452 130.536 1.00 27.56 46 VAL C O 1
ATOM 5605 N N . GLU C 1 50 ? 54.949 148.513 128.923 1.00 28.49 47 GLU C N 1
ATOM 5606 C CA . GLU C 1 50 ? 53.840 148.915 129.809 1.00 28.47 47 GLU C CA 1
ATOM 5607 C C . GLU C 1 50 ? 53.089 147.692 130.321 1.00 26.71 47 GLU C C 1
ATOM 5608 O O . GLU C 1 50 ? 52.753 147.592 131.483 1.00 25.51 47 GLU C O 1
ATOM 5614 N N . ARG C 1 51 ? 52.840 146.757 129.414 1.00 25.41 48 ARG C N 1
ATOM 5615 C CA . ARG C 1 51 ? 52.094 145.560 129.732 1.00 25.25 48 ARG C CA 1
ATOM 5616 C C . ARG C 1 51 ? 52.848 144.637 130.662 1.00 24.63 48 ARG C C 1
ATOM 5617 O O . ARG C 1 51 ? 52.289 144.108 131.619 1.00 24.06 48 ARG C O 1
ATOM 5625 N N . ILE C 1 52 ? 54.149 144.508 130.451 1.00 24.20 49 ILE C N 1
ATOM 5626 C CA . ILE C 1 52 ? 54.963 143.719 131.337 1.00 24.20 49 ILE C CA 1
ATOM 5627 C C . ILE C 1 52 ? 54.995 144.282 132.760 1.00 23.84 49 ILE C C 1
ATOM 5628 O O . ILE C 1 52 ? 54.775 143.553 133.741 1.00 24.81 49 ILE C O 1
ATOM 5633 N N . ASN C 1 53 ? 55.235 145.577 132.892 1.00 23.49 50 ASN C N 1
ATOM 5634 C CA . ASN C 1 53 ? 55.267 146.215 134.212 1.00 23.35 50 ASN C CA 1
ATOM 5635 C C . ASN C 1 53 ? 53.920 146.048 134.941 1.00 23.76 50 ASN C C 1
ATOM 5636 O O . ASN C 1 53 ? 53.871 145.768 136.146 1.00 23.53 50 ASN C O 1
ATOM 5641 N N . GLU C 1 54 ? 52.837 146.246 134.202 1.00 23.70 51 GLU C N 1
ATOM 5642 C CA . GLU C 1 54 ? 51.516 146.264 134.816 1.00 23.50 51 GLU C CA 1
ATOM 5643 C C . GLU C 1 54 ? 51.172 144.889 135.374 1.00 22.92 51 GLU C C 1
ATOM 5644 O O . GLU C 1 54 ? 50.684 144.766 136.502 1.00 23.29 51 GLU C O 1
ATOM 5650 N N . MET C 1 55 ? 51.389 143.847 134.587 1.00 22.66 52 MET C N 1
ATOM 5651 C CA . MET C 1 55 ? 51.075 142.504 135.044 1.00 23.07 52 MET C CA 1
ATOM 5652 C C . MET C 1 55 ? 52.007 142.022 136.164 1.00 22.85 52 MET C C 1
ATOM 5653 O O . MET C 1 55 ? 51.558 141.402 137.123 1.00 22.75 52 MET C O 1
ATOM 5658 N N . VAL C 1 56 ? 53.307 142.300 136.045 1.00 23.13 53 VAL C N 1
ATOM 5659 C CA . VAL C 1 56 ? 54.232 141.911 137.080 1.00 23.86 53 VAL C CA 1
ATOM 5660 C C . VAL C 1 56 ? 53.901 142.569 138.427 1.00 24.33 53 VAL C C 1
ATOM 5661 O O . VAL C 1 56 ? 53.985 141.921 139.467 1.00 26.07 53 VAL C O 1
ATOM 5665 N N . ASN C 1 57 ? 53.484 143.828 138.424 1.00 24.45 54 ASN C N 1
ATOM 5666 C CA . ASN C 1 57 ? 53.068 144.472 139.664 1.00 24.11 54 ASN C CA 1
ATOM 5667 C C . ASN C 1 57 ? 51.810 143.887 140.276 1.00 23.22 54 ASN C C 1
ATOM 5668 O O . ASN C 1 57 ? 51.704 143.807 141.516 1.00 21.93 54 ASN C O 1
ATOM 5673 N N . ARG C 1 58 ? 50.877 143.448 139.444 1.00 22.60 55 ARG C N 1
ATOM 5674 C CA . ARG C 1 58 ? 49.690 142.761 139.983 1.00 22.75 55 ARG C CA 1
ATOM 5675 C C . ARG C 1 58 ? 50.161 141.476 140.698 1.00 23.36 55 ARG C C 1
ATOM 5676 O O . ARG C 1 58 ? 49.711 141.191 141.798 1.00 22.34 55 ARG C O 1
ATOM 5684 N N . ALA C 1 59 ? 51.123 140.747 140.110 1.00 23.45 56 ALA C N 1
ATOM 5685 C CA . ALA C 1 59 ? 51.622 139.527 140.747 1.00 23.77 56 ALA C CA 1
ATOM 5686 C C . ALA C 1 59 ? 52.331 139.884 142.067 1.00 24.21 56 ALA C C 1
ATOM 5687 O O . ALA C 1 59 ? 52.125 139.210 143.090 1.00 23.44 56 ALA C O 1
ATOM 5689 N N . LYS C 1 60 ? 53.125 140.961 142.062 1.00 25.01 57 LYS C N 1
ATOM 5690 C CA . LYS C 1 60 ? 53.830 141.393 143.293 1.00 25.47 57 LYS C CA 1
ATOM 5691 C C . LYS C 1 60 ? 52.864 141.660 144.441 1.00 25.56 57 LYS C C 1
ATOM 5692 O O . LYS C 1 60 ? 53.116 141.251 145.592 1.00 24.96 57 LYS C O 1
ATOM 5698 N N . ARG C 1 61 ? 51.773 142.378 144.161 1.00 26.22 58 ARG C N 1
ATOM 5699 C CA . ARG C 1 61 ? 50.805 142.678 145.211 1.00 26.77 58 ARG C CA 1
ATOM 5700 C C . ARG C 1 61 ? 50.106 141.420 145.703 1.00 26.74 58 ARG C C 1
ATOM 5701 O O . ARG C 1 61 ? 49.895 141.268 146.893 1.00 27.01 58 ARG C O 1
ATOM 5709 N N . LYS C 1 62 ? 49.762 140.519 144.788 1.00 25.87 59 LYS C N 1
ATOM 5710 C CA . LYS C 1 62 ? 49.191 139.221 145.166 1.00 25.92 59 LYS C CA 1
ATOM 5711 C C . LYS C 1 62 ? 50.111 138.456 146.097 1.00 25.98 59 LYS C C 1
ATOM 5712 O O . LYS C 1 62 ? 49.644 137.810 147.032 1.00 26.21 59 LYS C O 1
ATOM 5718 N N . ALA C 1 63 ? 51.411 138.501 145.813 1.00 25.99 60 ALA C N 1
ATOM 5719 C CA . ALA C 1 63 ? 52.397 137.745 146.567 1.00 26.33 60 ALA C CA 1
ATOM 5720 C C . ALA C 1 63 ? 52.657 138.360 147.944 1.00 26.97 60 ALA C C 1
ATOM 5721 O O . ALA C 1 63 ? 53.092 137.666 148.840 1.00 28.13 60 ALA C O 1
ATOM 5723 N N . GLY C 1 64 ? 52.415 139.664 148.085 1.00 27.12 61 GLY C N 1
ATOM 5724 C CA . GLY C 1 64 ? 52.725 140.399 149.314 1.00 27.53 61 GLY C CA 1
ATOM 5725 C C . GLY C 1 64 ? 54.103 141.033 149.316 1.00 27.34 61 GLY C C 1
ATOM 5726 O O . GLY C 1 64 ? 54.645 141.335 150.364 1.00 26.99 61 GLY C O 1
ATOM 5727 N N . VAL C 1 65 ? 54.664 141.256 148.135 1.00 27.89 62 VAL C N 1
ATOM 5728 C CA . VAL C 1 65 ? 55.976 141.904 148.021 1.00 28.15 62 VAL C CA 1
ATOM 5729 C C . VAL C 1 65 ? 55.776 143.336 148.505 1.00 28.31 62 VAL C C 1
ATOM 5730 O O . VAL C 1 65 ? 54.719 143.935 148.214 1.00 27.85 62 VAL C O 1
ATOM 5734 N N . ASP C 1 66 ? 56.748 143.857 149.266 1.00 27.81 63 ASP C N 1
ATOM 5735 C CA . ASP C 1 66 ? 56.639 145.193 149.854 1.00 28.43 63 ASP C CA 1
ATOM 5736 C C . ASP C 1 66 ? 56.698 146.224 148.726 1.00 28.94 63 ASP C C 1
ATOM 5737 O O . ASP C 1 66 ? 57.315 145.970 147.705 1.00 29.63 63 ASP C O 1
ATOM 5742 N N . PRO C 1 67 ? 56.045 147.390 148.903 1.00 29.46 64 PRO C N 1
ATOM 5743 C CA . PRO C 1 67 ? 56.064 148.371 147.824 1.00 29.05 64 PRO C CA 1
ATOM 5744 C C . PRO C 1 67 ? 57.474 148.791 147.455 1.00 28.67 64 PRO C C 1
ATOM 5745 O O . PRO C 1 67 ? 58.319 148.959 148.350 1.00 28.90 64 PRO C O 1
ATOM 5749 N N . LEU C 1 68 ? 57.710 148.959 146.151 1.00 28.25 65 LEU C N 1
ATOM 5750 C CA . LEU C 1 68 ? 59.008 149.439 145.596 1.00 28.10 65 LEU C CA 1
ATOM 5751 C C . LEU C 1 68 ? 60.183 148.482 145.774 1.00 27.83 65 LEU C C 1
ATOM 5752 O O . LEU C 1 68 ? 61.335 148.898 145.637 1.00 28.07 65 LEU C O 1
ATOM 5757 N N . VAL C 1 69 ? 59.904 147.211 146.061 1.00 26.86 66 VAL C N 1
ATOM 5758 C CA . VAL C 1 69 ? 60.953 146.210 146.183 1.00 26.03 66 VAL C CA 1
ATOM 5759 C C . VAL C 1 69 ? 61.062 145.504 144.829 1.00 24.88 66 VAL C C 1
ATOM 5760 O O . VAL C 1 69 ? 60.062 144.997 144.324 1.00 23.06 66 VAL C O 1
ATOM 5764 N N . PRO C 1 70 ? 62.282 145.486 144.226 1.00 23.55 67 PRO C N 1
ATOM 5765 C CA . PRO C 1 70 ? 62.430 144.862 142.927 1.00 22.76 67 PRO C CA 1
ATOM 5766 C C . PRO C 1 70 ? 62.483 143.341 143.042 1.00 21.65 67 PRO C C 1
ATOM 5767 O O . PRO C 1 70 ? 62.914 142.805 144.078 1.00 21.14 67 PRO C O 1
ATOM 5771 N N . LEU C 1 71 ? 62.099 142.649 141.981 1.00 20.79 68 LEU C N 1
ATOM 5772 C CA . LEU C 1 71 ? 62.419 141.240 141.854 1.00 20.76 68 LEU C CA 1
ATOM 5773 C C . LEU C 1 71 ? 63.917 141.156 141.763 1.00 20.52 68 LEU C C 1
ATOM 5774 O O . LEU C 1 71 ? 64.565 142.118 141.369 1.00 20.65 68 LEU C O 1
ATOM 5779 N N . ARG C 1 72 ? 64.472 140.000 142.079 1.00 21.28 69 ARG C N 1
ATOM 5780 C CA . ARG C 1 72 ? 65.895 139.773 141.840 1.00 21.33 69 ARG C CA 1
ATOM 5781 C C . ARG C 1 72 ? 66.187 139.699 140.341 1.00 22.36 69 ARG C C 1
ATOM 5782 O O . ARG C 1 72 ? 67.168 140.284 139.854 1.00 22.11 69 ARG C O 1
ATOM 5790 N N . SER C 1 73 ? 65.400 138.899 139.631 1.00 23.95 70 SER C N 1
ATOM 5791 C CA . SER C 1 73 ? 65.494 138.826 138.168 1.00 24.70 70 SER C CA 1
ATOM 5792 C C . SER C 1 73 ? 64.158 138.517 137.530 1.00 24.71 70 SER C C 1
ATOM 5793 O O . SER C 1 73 ? 63.241 138.022 138.180 1.00 24.93 70 SER C O 1
ATOM 5796 N N . LEU C 1 74 ? 64.075 138.762 136.224 1.00 24.46 71 LEU C N 1
ATOM 5797 C CA . LEU C 1 74 ? 62.848 138.584 135.485 1.00 25.13 71 LEU C CA 1
ATOM 5798 C C . LEU C 1 74 ? 63.173 138.022 134.088 1.00 24.61 71 LEU C C 1
ATOM 5799 O O . LEU C 1 74 ? 63.882 138.672 133.282 1.00 25.65 71 LEU C O 1
ATOM 5804 N N . GLY C 1 75 ? 62.785 136.767 133.884 1.00 24.54 72 GLY C N 1
ATOM 5805 C CA . GLY C 1 75 ? 62.909 136.077 132.600 1.00 24.63 72 GLY C CA 1
ATOM 5806 C C . GLY C 1 75 ? 61.702 136.278 131.718 1.00 24.35 72 GLY C C 1
ATOM 5807 O O . GLY C 1 75 ? 60.585 135.811 132.032 1.00 24.80 72 GLY C O 1
ATOM 5808 N N . LEU C 1 76 ? 61.920 136.944 130.594 1.00 24.85 73 LEU C N 1
ATOM 5809 C CA . LEU C 1 76 ? 60.850 137.260 129.652 1.00 25.55 73 LEU C CA 1
ATOM 5810 C C . LEU C 1 76 ? 60.956 136.327 128.439 1.00 25.31 73 LEU C C 1
ATOM 5811 O O . LEU C 1 76 ? 61.871 136.465 127.620 1.00 26.25 73 LEU C O 1
ATOM 5816 N N . SER C 1 77 ? 60.075 135.342 128.375 1.00 25.42 74 SER C N 1
ATOM 5817 C CA . SER C 1 77 ? 60.098 134.368 127.276 1.00 25.92 74 SER C CA 1
ATOM 5818 C C . SER C 1 77 ? 58.993 134.761 126.306 1.00 24.69 74 SER C C 1
ATOM 5819 O O . SER C 1 77 ? 57.812 134.372 126.439 1.00 23.25 74 SER C O 1
ATOM 5822 N N . LEU C 1 78 ? 59.389 135.615 125.364 1.00 24.85 75 LEU C N 1
ATOM 5823 C CA . LEU C 1 78 ? 58.459 136.272 124.475 1.00 25.53 75 LEU C CA 1
ATOM 5824 C C . LEU C 1 78 ? 58.538 135.781 123.034 1.00 25.19 75 LEU C C 1
ATOM 5825 O O . LEU C 1 78 ? 59.600 135.398 122.559 1.00 24.50 75 LEU C O 1
ATOM 5830 N N . SER C 1 79 ? 57.407 135.828 122.330 1.00 26.07 76 SER C N 1
ATOM 5831 C CA . SER C 1 79 ? 57.408 135.705 120.863 1.00 26.78 76 SER C CA 1
ATOM 5832 C C . SER C 1 79 ? 58.375 136.728 120.315 1.00 27.05 76 SER C C 1
ATOM 5833 O O . SER C 1 79 ? 58.302 137.927 120.683 1.00 27.65 76 SER C O 1
ATOM 5836 N N . GLY C 1 80 ? 59.292 136.260 119.471 1.00 27.15 77 GLY C N 1
ATOM 5837 C CA . GLY C 1 80 ? 60.311 137.127 118.865 1.00 27.69 77 GLY C CA 1
ATOM 5838 C C . GLY C 1 80 ? 61.400 137.630 119.798 1.00 28.11 77 GLY C C 1
ATOM 5839 O O . GLY C 1 80 ? 62.174 138.528 119.425 1.00 27.29 77 GLY C O 1
ATOM 5840 N N . GLY C 1 81 ? 61.499 137.024 120.987 1.00 28.96 78 GLY C N 1
ATOM 5841 C CA . GLY C 1 81 ? 62.506 137.384 121.973 1.00 29.51 78 GLY C CA 1
ATOM 5842 C C . GLY C 1 81 ? 63.931 137.068 121.552 1.00 30.81 78 GLY C C 1
ATOM 5843 O O . GLY C 1 81 ? 64.868 137.428 122.254 1.00 31.34 78 GLY C O 1
ATOM 5844 N N . ASP C 1 82 ? 64.090 136.413 120.399 1.00 31.53 79 ASP C N 1
ATOM 5845 C CA . ASP C 1 82 ? 65.427 136.188 119.795 1.00 32.19 79 ASP C CA 1
ATOM 5846 C C . ASP C 1 82 ? 65.951 137.395 119.001 1.00 32.88 79 ASP C C 1
ATOM 5847 O O . ASP C 1 82 ? 67.127 137.416 118.612 1.00 33.13 79 ASP C O 1
ATOM 5852 N N . GLN C 1 83 ? 65.108 138.404 118.783 1.00 33.19 80 GLN C N 1
ATOM 5853 C CA . GLN C 1 83 ? 65.518 139.554 117.985 1.00 33.82 80 GLN C CA 1
ATOM 5854 C C . GLN C 1 83 ? 66.375 140.485 118.838 1.00 34.20 80 GLN C C 1
ATOM 5855 O O . GLN C 1 83 ? 65.955 140.937 119.889 1.00 33.27 80 GLN C O 1
ATOM 5861 N N . GLU C 1 84 ? 67.604 140.725 118.381 1.00 35.24 81 GLU C N 1
ATOM 5862 C CA . GLU C 1 84 ? 68.626 141.368 119.200 1.00 35.50 81 GLU C CA 1
ATOM 5863 C C . GLU C 1 84 ? 68.263 142.800 119.604 1.00 34.86 81 GLU C C 1
ATOM 5864 O O . GLU C 1 84 ? 68.409 143.183 120.769 1.00 34.55 81 GLU C O 1
ATOM 5870 N N . ASP C 1 85 ? 67.803 143.583 118.640 1.00 34.59 82 ASP C N 1
ATOM 5871 C CA . ASP C 1 85 ? 67.496 144.990 118.876 1.00 34.82 82 ASP C CA 1
ATOM 5872 C C . ASP C 1 85 ? 66.278 145.134 119.771 1.00 33.75 82 ASP C C 1
ATOM 5873 O O . ASP C 1 85 ? 66.279 145.935 120.701 1.00 33.04 82 ASP C O 1
ATOM 5878 N N . ALA C 1 86 ? 65.231 144.366 119.482 1.00 32.41 83 ALA C N 1
ATOM 5879 C CA . ALA C 1 86 ? 64.006 144.452 120.256 1.00 32.41 83 ALA C CA 1
ATOM 5880 C C . ALA C 1 86 ? 64.265 144.098 121.721 1.00 31.98 83 ALA C C 1
ATOM 5881 O O . ALA C 1 86 ? 63.722 144.727 122.624 1.00 31.69 83 ALA C O 1
ATOM 5883 N N . GLY C 1 87 ? 65.058 143.061 121.951 1.00 31.40 84 GLY C N 1
ATOM 5884 C CA . GLY C 1 87 ? 65.392 142.649 123.320 1.00 31.59 84 GLY C CA 1
ATOM 5885 C C . GLY C 1 87 ? 66.151 143.719 124.093 1.00 31.16 84 GLY C C 1
ATOM 5886 O O . GLY C 1 87 ? 65.838 143.986 125.240 1.00 30.74 84 GLY C O 1
ATOM 5887 N N . ARG C 1 88 ? 67.123 144.342 123.436 1.00 30.83 85 ARG C N 1
ATOM 5888 C CA . ARG C 1 88 ? 67.909 145.426 124.026 1.00 31.28 85 ARG C CA 1
ATOM 5889 C C . ARG C 1 88 ? 67.038 146.594 124.417 1.00 30.33 85 ARG C C 1
ATOM 5890 O O . ARG C 1 88 ? 67.151 147.137 125.519 1.00 29.99 85 ARG C O 1
ATOM 5898 N N . ILE C 1 89 ? 66.183 147.002 123.488 1.00 29.64 86 ILE C N 1
ATOM 5899 C CA . ILE C 1 89 ? 65.287 148.125 123.713 1.00 29.24 86 ILE C CA 1
ATOM 5900 C C . ILE C 1 89 ? 64.290 147.856 124.849 1.00 28.02 86 ILE C C 1
ATOM 5901 O O . ILE C 1 89 ? 64.044 148.745 125.635 1.00 27.79 86 ILE C O 1
ATOM 5906 N N . LEU C 1 90 ? 63.695 146.658 124.907 1.00 27.64 87 LEU C N 1
ATOM 5907 C CA . LEU C 1 90 ? 62.718 146.311 125.971 1.00 27.88 87 LEU C CA 1
ATOM 5908 C C . LEU C 1 90 ? 63.314 146.502 127.374 1.00 27.11 87 LEU C C 1
ATOM 5909 O O . LEU C 1 90 ? 62.707 147.108 128.226 1.00 26.09 87 LEU C O 1
ATOM 5914 N N . ILE C 1 91 ? 64.520 146.000 127.565 1.00 27.29 88 ILE C N 1
ATOM 5915 C CA . ILE C 1 91 ? 65.201 146.066 128.856 1.00 27.65 88 ILE C CA 1
ATOM 5916 C C . ILE C 1 91 ? 65.614 147.506 129.227 1.00 27.52 88 ILE C C 1
ATOM 5917 O O . ILE C 1 91 ? 65.435 147.917 130.374 1.00 27.06 88 ILE C O 1
ATOM 5922 N N . GLU C 1 92 ? 66.165 148.259 128.270 1.00 27.86 89 GLU C N 1
ATOM 5923 C CA . GLU C 1 92 ? 66.509 149.689 128.482 1.00 28.50 89 GLU C CA 1
ATOM 5924 C C . GLU C 1 92 ? 65.283 150.466 128.976 1.00 28.02 89 GLU C C 1
ATOM 5925 O O . GLU C 1 92 ? 65.363 151.252 129.920 1.00 28.70 89 GLU C O 1
ATOM 5931 N N . GLU C 1 93 ? 64.155 150.260 128.314 1.00 27.40 90 GLU C N 1
ATOM 5932 C CA . GLU C 1 93 ? 62.917 150.987 128.637 1.00 27.34 90 GLU C CA 1
ATOM 5933 C C . GLU C 1 93 ? 62.298 150.559 129.952 1.00 26.77 90 GLU C C 1
ATOM 5934 O O . GLU C 1 93 ? 61.827 151.389 130.719 1.00 27.15 90 GLU C O 1
ATOM 5940 N N . LEU C 1 94 ? 62.312 149.268 130.224 1.00 26.93 91 LEU C N 1
ATOM 5941 C CA . LEU C 1 94 ? 61.838 148.760 131.502 1.00 28.40 91 LEU C CA 1
ATOM 5942 C C . LEU C 1 94 ? 62.633 149.404 132.631 1.00 28.75 91 LEU C C 1
ATOM 5943 O O . LEU C 1 94 ? 62.052 149.913 133.576 1.00 28.47 91 LEU C O 1
ATOM 5948 N N . ARG C 1 95 ? 63.965 149.363 132.522 1.00 29.34 92 ARG C N 1
ATOM 5949 C CA . ARG C 1 95 ? 64.854 149.941 133.519 1.00 30.33 92 ARG C CA 1
ATOM 5950 C C . ARG C 1 95 ? 64.668 151.453 133.710 1.00 30.36 92 ARG C C 1
ATOM 5951 O O . ARG C 1 95 ? 64.708 151.951 134.834 1.00 29.29 92 ARG C O 1
ATOM 5959 N N . ASP C 1 96 ? 64.551 152.165 132.590 1.00 30.23 93 ASP C N 1
ATOM 5960 C CA . ASP C 1 96 ? 64.401 153.616 132.560 1.00 30.03 93 ASP C CA 1
ATOM 5961 C C . ASP C 1 96 ? 63.038 154.011 133.118 1.00 29.88 93 ASP C C 1
ATOM 5962 O O . ASP C 1 96 ? 62.951 154.826 134.009 1.00 29.75 93 ASP C O 1
ATOM 5967 N N . ARG C 1 97 ? 61.976 153.407 132.616 1.00 29.44 94 ARG C N 1
ATOM 5968 C CA . ARG C 1 97 ? 60.626 153.797 133.031 1.00 29.52 94 ARG C CA 1
ATOM 5969 C C . ARG C 1 97 ? 60.212 153.247 134.409 1.00 29.34 94 ARG C C 1
ATOM 5970 O O . ARG C 1 97 ? 59.523 153.922 135.173 1.00 29.26 94 ARG C O 1
ATOM 5978 N N . PHE C 1 98 ? 60.635 152.032 134.731 1.00 28.65 95 PHE C N 1
ATOM 5979 C CA . PHE C 1 98 ? 60.154 151.343 135.925 1.00 28.20 95 PHE C CA 1
ATOM 5980 C C . PHE C 1 98 ? 61.352 150.794 136.719 1.00 27.98 95 PHE C C 1
ATOM 5981 O O . PHE C 1 98 ? 61.619 149.590 136.710 1.00 27.97 95 PHE C O 1
ATOM 5989 N N . PRO C 1 99 ? 62.080 151.687 137.403 1.00 27.86 96 PRO C N 1
ATOM 5990 C CA . PRO C 1 99 ? 63.336 151.329 138.083 1.00 27.62 96 PRO C CA 1
ATOM 5991 C C . PRO C 1 99 ? 63.196 150.393 139.299 1.00 27.30 96 PRO C C 1
ATOM 5992 O O . PRO C 1 99 ? 64.201 149.850 139.776 1.00 26.01 96 PRO C O 1
ATOM 5996 N N . TYR C 1 100 ? 61.980 150.183 139.793 1.00 25.94 97 TYR C N 1
ATOM 5997 C CA . TYR C 1 100 ? 61.803 149.291 140.944 1.00 26.22 97 TYR C CA 1
ATOM 5998 C C . TYR C 1 100 ? 61.226 147.943 140.551 1.00 24.75 97 TYR C C 1
ATOM 5999 O O . TYR C 1 100 ? 60.891 147.152 141.421 1.00 23.95 97 TYR C O 1
ATOM 6008 N N . LEU C 1 101 ? 61.092 147.680 139.253 1.00 23.98 98 LEU C N 1
ATOM 6009 C CA . LEU C 1 101 ? 60.432 146.457 138.823 1.00 23.52 98 LEU C CA 1
ATOM 6010 C C . LEU C 1 101 ? 61.315 145.253 139.144 1.00 24.09 98 LEU C C 1
ATOM 6011 O O . LEU C 1 101 ? 60.887 144.370 139.872 1.00 24.32 98 LEU C O 1
ATOM 6016 N N . SER C 1 102 ? 62.565 145.247 138.626 1.00 23.51 99 SER C N 1
ATOM 6017 C CA . SER C 1 102 ? 63.464 144.100 138.748 1.00 22.68 99 SER C CA 1
ATOM 6018 C C . SER C 1 102 ? 64.905 144.581 138.644 1.00 22.88 99 SER C C 1
ATOM 6019 O O . SER C 1 102 ? 65.195 145.485 137.879 1.00 22.25 99 SER C O 1
ATOM 6022 N N . GLU C 1 103 ? 65.799 143.981 139.428 1.00 22.54 100 GLU C N 1
ATOM 6023 C CA . GLU C 1 103 ? 67.228 144.277 139.324 1.00 23.55 100 GLU C CA 1
ATOM 6024 C C . GLU C 1 103 ? 67.883 143.781 138.054 1.00 24.02 100 GLU C C 1
ATOM 6025 O O . GLU C 1 103 ? 68.873 144.365 137.617 1.00 23.86 100 GLU C O 1
ATOM 6031 N N . SER C 1 104 ? 67.418 142.649 137.529 1.00 23.35 101 SER C N 1
ATOM 6032 C CA . SER C 1 104 ? 68.001 142.060 136.342 1.00 23.86 101 SER C CA 1
ATOM 6033 C C . SER C 1 104 ? 66.921 141.522 135.420 1.00 22.82 101 SER C C 1
ATOM 6034 O O . SER C 1 104 ? 65.812 141.198 135.854 1.00 21.94 101 SER C O 1
ATOM 6037 N N . TYR C 1 105 ? 67.267 141.453 134.141 1.00 22.95 102 TYR C N 1
ATOM 6038 C CA . TYR C 1 105 ? 66.359 140.984 133.072 1.00 23.22 102 TYR C CA 1
ATOM 6039 C C . TYR C 1 105 ? 67.072 140.043 132.109 1.00 22.73 102 TYR C C 1
ATOM 6040 O O . TYR C 1 105 ? 68.208 140.277 131.756 1.00 22.22 102 TYR C O 1
ATOM 6049 N N . LEU C 1 106 ? 66.348 139.015 131.661 1.00 23.83 103 LEU C N 1
ATOM 6050 C CA . LEU C 1 106 ? 66.703 138.141 130.564 1.00 24.44 103 LEU C CA 1
ATOM 6051 C C . LEU C 1 106 ? 65.545 138.149 129.576 1.00 24.35 103 LEU C C 1
ATOM 6052 O O . LEU C 1 106 ? 64.376 137.901 129.952 1.00 23.33 103 LEU C O 1
ATOM 6057 N N . ILE C 1 107 ? 65.856 138.435 128.321 1.00 24.77 104 ILE C N 1
ATOM 6058 C CA . ILE C 1 107 ? 64.897 138.266 127.237 1.00 26.52 104 ILE C CA 1
ATOM 6059 C C . ILE C 1 107 ? 65.258 137.030 126.412 1.00 25.95 104 ILE C C 1
ATOM 6060 O O . ILE C 1 107 ? 66.377 136.900 125.926 1.00 26.61 104 ILE C O 1
ATOM 6065 N N . THR C 1 108 ? 64.301 136.109 126.322 1.00 26.75 105 THR C N 1
ATOM 6066 C CA . THR C 1 108 ? 64.376 134.925 125.460 1.00 26.48 105 THR C CA 1
ATOM 6067 C C . THR C 1 108 ? 63.092 134.734 124.723 1.00 25.49 105 THR C C 1
ATOM 6068 O O . THR C 1 108 ? 62.173 135.548 124.817 1.00 23.90 105 THR C O 1
ATOM 6072 N N . THR C 1 109 ? 63.007 133.573 124.066 1.00 25.01 106 THR C N 1
ATOM 6073 C CA . THR C 1 109 ? 61.881 133.202 123.267 1.00 25.51 106 THR C CA 1
ATOM 6074 C C . THR C 1 109 ? 60.837 132.463 124.098 1.00 25.07 106 THR C C 1
ATOM 6075 O O . THR C 1 109 ? 61.151 131.836 125.127 1.00 25.59 106 THR C O 1
ATOM 6079 N N . ASP C 1 110 ? 59.595 132.547 123.650 1.00 25.32 107 ASP C N 1
ATOM 6080 C CA . ASP C 1 110 ? 58.530 131.714 124.182 1.00 25.22 107 ASP C CA 1
ATOM 6081 C C . ASP C 1 110 ? 58.947 130.235 124.205 1.00 24.59 107 ASP C C 1
ATOM 6082 O O . ASP C 1 110 ? 58.836 129.582 125.235 1.00 24.24 107 ASP C O 1
ATOM 6087 N N . ALA C 1 111 ? 59.447 129.735 123.084 1.00 24.42 108 ALA C N 1
ATOM 6088 C CA . ALA C 1 111 ? 59.831 128.322 122.955 1.00 24.44 108 ALA C CA 1
ATOM 6089 C C . ALA C 1 111 ? 60.887 127.917 123.989 1.00 24.76 108 ALA C C 1
ATOM 6090 O O . ALA C 1 111 ? 60.821 126.835 124.549 1.00 22.71 108 ALA C O 1
ATOM 6092 N N . ALA C 1 112 ? 61.843 128.807 124.253 1.00 25.58 109 ALA C N 1
ATOM 6093 C CA . ALA C 1 112 ? 62.919 128.513 125.213 1.00 24.37 109 ALA C CA 1
ATOM 6094 C C . ALA C 1 112 ? 62.349 128.318 126.592 1.00 24.09 109 ALA C C 1
ATOM 6095 O O . ALA C 1 112 ? 62.766 127.408 127.286 1.00 23.49 109 ALA C O 1
ATOM 6097 N N . GLY C 1 113 ? 61.405 129.179 126.988 1.00 23.37 110 GLY C N 1
ATOM 6098 C CA . GLY C 1 113 ? 60.783 129.096 128.310 1.00 22.96 110 GLY C CA 1
ATOM 6099 C C . GLY C 1 113 ? 59.951 127.831 128.437 1.00 22.34 110 GLY C C 1
ATOM 6100 O O . GLY C 1 113 ? 59.905 127.220 129.485 1.00 21.53 110 GLY C O 1
ATOM 6101 N N . SER C 1 114 ? 59.298 127.430 127.351 1.00 21.42 111 SER C N 1
ATOM 6102 C CA . SER C 1 114 ? 58.530 126.180 127.345 1.00 21.60 111 SER C CA 1
ATOM 6103 C C . SER C 1 114 ? 59.413 124.981 127.577 1.00 21.50 111 SER C C 1
ATOM 6104 O O . SER C 1 114 ? 59.150 124.191 128.475 1.00 22.84 111 SER C O 1
ATOM 6107 N N . ILE C 1 115 ? 60.484 124.870 126.789 1.00 22.07 112 ILE C N 1
ATOM 6108 C CA . ILE C 1 115 ? 61.413 123.719 126.896 1.00 21.90 112 ILE C CA 1
ATOM 6109 C C . ILE C 1 115 ? 61.998 123.683 128.301 1.00 22.05 112 ILE C C 1
ATOM 6110 O O . ILE C 1 115 ? 62.038 122.619 128.940 1.00 22.40 112 ILE C O 1
ATOM 6115 N N . ALA C 1 116 ? 62.427 124.846 128.813 1.00 21.97 113 ALA C N 1
ATOM 6116 C CA . ALA C 1 116 ? 63.034 124.928 130.156 1.00 21.91 113 ALA C CA 1
ATOM 6117 C C . ALA C 1 116 ? 62.072 124.573 131.276 1.00 22.52 113 ALA C C 1
ATOM 6118 O O . ALA C 1 116 ? 62.486 124.243 132.407 1.00 22.36 113 ALA C O 1
ATOM 6120 N N . THR C 1 117 ? 60.777 124.680 131.011 1.00 22.26 114 THR C N 1
ATOM 6121 C CA . THR C 1 117 ? 59.775 124.260 131.990 1.00 22.02 114 THR C CA 1
ATOM 6122 C C . THR C 1 117 ? 59.765 122.725 132.210 1.00 22.58 114 THR C C 1
ATOM 6123 O O . THR C 1 117 ? 59.641 122.247 133.339 1.00 23.44 114 THR C O 1
ATOM 6127 N N . ALA C 1 118 ? 59.934 121.982 131.114 1.00 22.79 115 ALA C N 1
ATOM 6128 C CA . ALA C 1 118 ? 59.873 120.543 131.076 1.00 22.84 115 ALA C CA 1
ATOM 6129 C C . ALA C 1 118 ? 61.219 119.789 131.243 1.00 23.51 115 ALA C C 1
ATOM 6130 O O . ALA C 1 118 ? 61.225 118.645 131.725 1.00 22.43 115 ALA C O 1
ATOM 6132 N N . THR C 1 119 ? 62.336 120.366 130.795 1.00 23.62 116 THR C N 1
ATOM 6133 C CA . THR C 1 119 ? 63.651 119.677 130.909 1.00 25.35 116 THR C CA 1
ATOM 6134 C C . THR C 1 119 ? 64.796 120.644 130.986 1.00 25.51 116 THR C C 1
ATOM 6135 O O . THR C 1 119 ? 64.736 121.707 130.381 1.00 26.54 116 THR C O 1
ATOM 6139 N N . PRO C 1 120 ? 65.894 120.235 131.651 1.00 26.70 117 PRO C N 1
ATOM 6140 C CA . PRO C 1 120 ? 67.128 120.982 131.523 1.00 26.77 117 PRO C CA 1
ATOM 6141 C C . PRO C 1 120 ? 68.061 120.366 130.501 1.00 27.13 117 PRO C C 1
ATOM 6142 O O . PRO C 1 120 ? 69.135 120.892 130.289 1.00 28.61 117 PRO C O 1
ATOM 6146 N N . ASP C 1 121 ? 67.657 119.261 129.876 1.00 26.77 118 ASP C N 1
ATOM 6147 C CA . ASP C 1 121 ? 68.557 118.422 129.087 1.00 26.44 118 ASP C CA 1
ATOM 6148 C C . ASP C 1 121 ? 68.309 118.495 127.575 1.00 26.22 118 ASP C C 1
ATOM 6149 O O . ASP C 1 121 ? 68.820 117.659 126.817 1.00 25.69 118 ASP C O 1
ATOM 6154 N N . GLY C 1 122 ? 67.524 119.477 127.154 1.00 25.10 119 GLY C N 1
ATOM 6155 C CA . GLY C 1 122 ? 67.203 119.657 125.747 1.00 24.66 119 GLY C CA 1
ATOM 6156 C C . GLY C 1 122 ? 65.951 118.940 125.278 1.00 24.02 119 GLY C C 1
ATOM 6157 O O . GLY C 1 122 ? 65.545 117.910 125.836 1.00 22.97 119 GLY C O 1
ATOM 6158 N N . GLY C 1 123 ? 65.364 119.461 124.209 1.00 22.61 120 GLY C N 1
ATOM 6159 C CA . GLY C 1 123 ? 64.225 118.811 123.586 1.00 22.16 120 GLY C CA 1
ATOM 6160 C C . GLY C 1 123 ? 63.619 119.656 122.479 1.00 21.70 120 GLY C C 1
ATOM 6161 O O . GLY C 1 123 ? 64.219 120.622 122.021 1.00 20.75 120 GLY C O 1
ATOM 6162 N N . VAL C 1 124 ? 62.420 119.266 122.069 1.00 21.01 121 VAL C N 1
ATOM 6163 C CA . VAL C 1 124 ? 61.722 119.895 120.980 1.00 20.38 121 VAL C CA 1
ATOM 6164 C C . VAL C 1 124 ? 60.325 120.281 121.469 1.00 19.57 121 VAL C C 1
ATOM 6165 O O . VAL C 1 124 ? 59.734 119.598 122.290 1.00 17.97 121 VAL C O 1
ATOM 6169 N N . VAL C 1 125 ? 59.873 121.452 121.026 1.00 19.26 122 VAL C N 1
ATOM 6170 C CA . VAL C 1 125 ? 58.590 121.994 121.390 1.00 18.99 122 VAL C CA 1
ATOM 6171 C C . VAL C 1 125 ? 57.888 122.371 120.111 1.00 18.61 122 VAL C C 1
ATOM 6172 O O . VAL C 1 125 ? 58.512 122.852 119.156 1.00 18.86 122 VAL C O 1
ATOM 6176 N N . LEU C 1 126 ? 56.592 122.113 120.074 1.00 18.76 123 LEU C N 1
ATOM 6177 C CA . LEU C 1 126 ? 55.779 122.420 118.905 1.00 18.93 123 LEU C CA 1
ATOM 6178 C C . LEU C 1 126 ? 54.605 123.225 119.430 1.00 19.07 123 LEU C C 1
ATOM 6179 O O . LEU C 1 126 ? 53.721 122.686 120.107 1.00 18.59 123 LEU C O 1
ATOM 6184 N N . ILE C 1 127 ? 54.634 124.528 119.143 1.00 19.82 124 ILE C N 1
ATOM 6185 C CA . ILE C 1 127 ? 53.613 125.469 119.554 1.00 19.46 124 ILE C CA 1
ATOM 6186 C C . ILE C 1 127 ? 52.560 125.604 118.521 1.00 19.07 124 ILE C C 1
ATOM 6187 O O . ILE C 1 127 ? 52.869 125.821 117.341 1.00 19.23 124 ILE C O 1
ATOM 6192 N N . SER C 1 128 ? 51.300 125.469 118.935 1.00 19.37 125 SER C N 1
ATOM 6193 C CA . SER C 1 128 ? 50.175 125.860 118.101 1.00 19.68 125 SER C CA 1
ATOM 6194 C C . SER C 1 128 ? 49.105 126.528 118.917 1.00 20.48 125 SER C C 1
ATOM 6195 O O . SER C 1 128 ? 48.368 125.863 119.635 1.00 20.61 125 SER C O 1
ATOM 6198 N N . GLY C 1 129 ? 49.057 127.860 118.813 1.00 22.33 126 GLY C N 1
ATOM 6199 C CA . GLY C 1 129 ? 48.041 128.719 119.446 1.00 22.93 126 GLY C CA 1
ATOM 6200 C C . GLY C 1 129 ? 47.499 129.628 118.365 1.00 23.49 126 GLY C C 1
ATOM 6201 O O . GLY C 1 129 ? 47.124 129.147 117.278 1.00 23.63 126 GLY C O 1
ATOM 6202 N N . THR C 1 130 ? 47.502 130.938 118.597 1.00 24.82 127 THR C N 1
ATOM 6203 C CA . THR C 1 130 ? 47.196 131.861 117.516 1.00 25.88 127 THR C CA 1
ATOM 6204 C C . THR C 1 130 ? 48.219 131.746 116.375 1.00 26.39 127 THR C C 1
ATOM 6205 O O . THR C 1 130 ? 47.856 131.872 115.187 1.00 26.40 127 THR C O 1
ATOM 6209 N N . GLY C 1 131 ? 49.480 131.463 116.738 1.00 26.39 128 GLY C N 1
ATOM 6210 C CA . GLY C 1 131 ? 50.532 131.133 115.762 1.00 25.59 128 GLY C CA 1
ATOM 6211 C C . GLY C 1 131 ? 51.144 129.755 116.020 1.00 24.69 128 GLY C C 1
ATOM 6212 O O . GLY C 1 131 ? 50.711 129.052 116.930 1.00 25.43 128 GLY C O 1
ATOM 6213 N N . SER C 1 132 ? 52.138 129.375 115.205 1.00 23.49 129 SER C N 1
ATOM 6214 C CA . SER C 1 132 ? 52.847 128.119 115.375 1.00 23.35 129 SER C CA 1
ATOM 6215 C C . SER C 1 132 ? 54.342 128.288 115.231 1.00 22.92 129 SER C C 1
ATOM 6216 O O . SER C 1 132 ? 54.836 129.256 114.622 1.00 23.33 129 SER C O 1
ATOM 6219 N N . ASN C 1 133 ? 55.069 127.310 115.754 1.00 24.34 130 ASN C N 1
ATOM 6220 C CA . ASN C 1 133 ? 56.543 127.366 115.812 1.00 23.74 130 ASN C CA 1
ATOM 6221 C C . ASN C 1 133 ? 57.057 126.000 116.278 1.00 24.26 130 ASN C C 1
ATOM 6222 O O . ASN C 1 133 ? 56.430 125.358 117.123 1.00 24.88 130 ASN C O 1
ATOM 6227 N N . CYS C 1 134 ? 58.168 125.545 115.713 1.00 23.96 131 CYS C N 1
ATOM 6228 C CA . CYS C 1 134 ? 58.821 124.321 116.159 1.00 23.71 131 CYS C CA 1
ATOM 6229 C C . CYS C 1 134 ? 60.270 124.659 116.439 1.00 23.54 131 CYS C C 1
ATOM 6230 O O . CYS C 1 134 ? 60.977 125.155 115.546 1.00 22.25 131 CYS C O 1
ATOM 6233 N N . ARG C 1 135 ? 60.681 124.469 117.692 1.00 22.77 132 ARG C N 1
ATOM 6234 C CA . ARG C 1 135 ? 62.054 124.682 118.094 1.00 23.28 132 ARG C CA 1
ATOM 6235 C C . ARG C 1 135 ? 62.665 123.466 118.767 1.00 23.32 132 ARG C C 1
ATOM 6236 O O . ARG C 1 135 ? 62.039 122.782 119.558 1.00 23.39 132 ARG C O 1
ATOM 6244 N N . LEU C 1 136 ? 63.930 123.260 118.453 1.00 23.45 133 LEU C N 1
ATOM 6245 C CA . LEU C 1 136 ? 64.757 122.234 119.044 1.00 23.98 133 LEU C CA 1
ATOM 6246 C C . LEU C 1 136 ? 65.928 122.893 119.751 1.00 23.58 133 LEU C C 1
ATOM 6247 O O . LEU C 1 136 ? 66.572 123.790 119.202 1.00 22.75 133 LEU C O 1
ATOM 6252 N N . ILE C 1 137 ? 66.190 122.440 120.972 1.00 23.75 134 ILE C N 1
ATOM 6253 C CA . ILE C 1 137 ? 67.471 122.697 121.629 1.00 24.83 134 ILE C CA 1
ATOM 6254 C C . ILE C 1 137 ? 68.097 121.359 121.988 1.00 24.69 134 ILE C C 1
ATOM 6255 O O . ILE C 1 137 ? 67.565 120.610 122.811 1.00 24.48 134 ILE C O 1
ATOM 6260 N N . ASN C 1 138 ? 69.238 121.067 121.376 1.00 25.44 135 ASN C N 1
ATOM 6261 C CA . ASN C 1 138 ? 69.961 119.823 121.645 1.00 26.14 135 ASN C CA 1
ATOM 6262 C C . ASN C 1 138 ? 70.674 119.859 122.992 1.00 26.67 135 ASN C C 1
ATOM 6263 O O . ASN C 1 138 ? 70.849 120.936 123.577 1.00 26.18 135 ASN C O 1
ATOM 6268 N N . PRO C 1 139 ? 71.055 118.686 123.503 1.00 27.36 136 PRO C N 1
ATOM 6269 C CA . PRO C 1 139 ? 71.839 118.554 124.726 1.00 28.24 136 PRO C CA 1
ATOM 6270 C C . PRO C 1 139 ? 73.123 119.406 124.757 1.00 29.02 136 PRO C C 1
ATOM 6271 O O . PRO C 1 139 ? 73.479 119.934 125.809 1.00 29.15 136 PRO C O 1
ATOM 6275 N N . ASP C 1 140 ? 73.804 119.541 123.617 1.00 29.96 137 ASP C N 1
ATOM 6276 C CA . ASP C 1 140 ? 74.877 120.528 123.507 1.00 30.49 137 ASP C CA 1
ATOM 6277 C C . ASP C 1 140 ? 74.192 121.868 123.302 1.00 31.16 137 ASP C C 1
ATOM 6278 O O . ASP C 1 140 ? 72.963 121.955 123.325 1.00 31.84 137 ASP C O 1
ATOM 6283 N N . GLY C 1 141 ? 74.918 122.943 123.095 1.00 31.45 138 GLY C N 1
ATOM 6284 C CA . GLY C 1 141 ? 74.167 124.204 122.850 1.00 31.21 138 GLY C CA 1
ATOM 6285 C C . GLY C 1 141 ? 73.192 124.257 121.654 1.00 30.77 138 GLY C C 1
ATOM 6286 O O . GLY C 1 141 ? 72.360 125.169 121.572 1.00 31.00 138 GLY C O 1
ATOM 6287 N N . SER C 1 142 ? 73.288 123.302 120.729 1.00 30.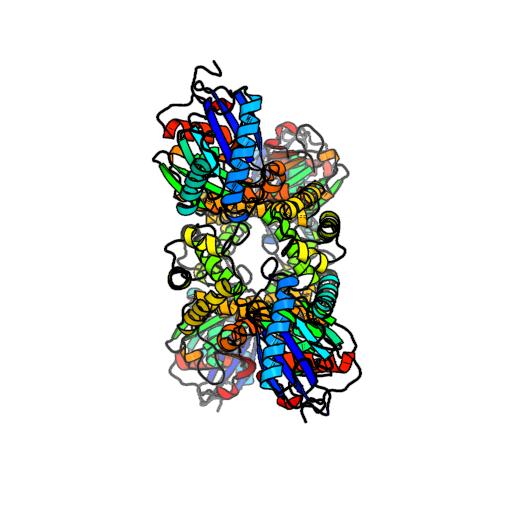26 139 SER C N 1
ATOM 6288 C CA . SER C 1 142 ? 72.847 123.541 119.349 1.00 29.73 139 SER C CA 1
ATOM 6289 C C . SER C 1 142 ? 71.321 123.634 119.178 1.00 29.47 139 SER C C 1
ATOM 6290 O O . SER C 1 142 ? 70.553 122.982 119.882 1.00 29.10 139 SER C O 1
ATOM 6293 N N . GLU C 1 143 ? 70.904 124.493 118.250 1.00 29.65 140 GLU C N 1
ATOM 6294 C CA . GLU C 1 143 ? 69.493 124.827 118.058 1.00 29.10 140 GLU C CA 1
ATOM 6295 C C . GLU C 1 143 ? 69.091 124.727 116.606 1.00 28.70 140 GLU C C 1
ATOM 6296 O O . GLU C 1 143 ? 69.903 124.951 115.708 1.00 29.24 140 GLU C O 1
ATOM 6302 N N . SER C 1 144 ? 67.830 124.401 116.374 1.00 27.17 141 SER C N 1
ATOM 6303 C CA . SER C 1 144 ? 67.280 124.380 115.022 1.00 26.93 141 SER C CA 1
ATOM 6304 C C . SER C 1 144 ? 65.803 124.733 115.152 1.00 25.87 141 SER C C 1
ATOM 6305 O O . SER C 1 144 ? 65.259 124.764 116.259 1.00 25.72 141 SER C O 1
ATOM 6308 N N . GLY C 1 145 ? 65.176 125.084 114.039 1.00 25.60 142 GLY C N 1
ATOM 6309 C CA . GLY C 1 145 ? 63.759 125.406 114.047 1.00 24.50 142 GLY C CA 1
ATOM 6310 C C . GLY C 1 145 ? 63.099 125.250 112.695 1.00 24.36 142 GLY C C 1
ATOM 6311 O O . GLY C 1 145 ? 63.781 125.172 111.664 1.00 22.22 142 GLY C O 1
ATOM 6312 N N . CYS C 1 146 ? 61.760 125.221 112.716 1.00 23.35 143 CYS C N 1
ATOM 6313 C CA . CYS C 1 146 ? 60.939 125.278 111.511 1.00 22.93 143 CYS C CA 1
ATOM 6314 C C . CYS C 1 146 ? 59.762 126.179 111.831 1.00 22.56 143 CYS C C 1
ATOM 6315 O O . CYS C 1 146 ? 59.238 126.111 112.923 1.00 23.63 143 CYS C O 1
ATOM 6318 N N . GLY C 1 147 ? 59.370 127.048 110.912 1.00 21.92 144 GLY C N 1
ATOM 6319 C CA . GLY C 1 147 ? 58.228 127.936 111.158 1.00 22.50 144 GLY C CA 1
ATOM 6320 C C . GLY C 1 147 ? 58.522 129.037 112.164 1.00 22.77 144 GLY C C 1
ATOM 6321 O O . GLY C 1 147 ? 59.672 129.438 112.329 1.00 23.54 144 GLY C O 1
ATOM 6322 N N . GLY C 1 148 ? 57.474 129.521 112.856 1.00 22.93 145 GLY C N 1
ATOM 6323 C CA . GLY C 1 148 ? 57.570 130.687 113.741 1.00 22.94 145 GLY C CA 1
ATOM 6324 C C . GLY C 1 148 ? 57.674 132.021 113.044 1.00 22.49 145 GLY C C 1
ATOM 6325 O O . GLY C 1 148 ? 58.149 132.993 113.625 1.00 23.19 145 GLY C O 1
ATOM 6326 N N . TRP C 1 149 ? 57.221 132.094 111.796 1.00 23.28 146 TRP C N 1
ATOM 6327 C CA . TRP C 1 149 ? 57.408 133.297 110.997 1.00 23.29 146 TRP C CA 1
ATOM 6328 C C . TRP C 1 149 ? 56.210 134.274 111.051 1.00 23.07 146 TRP C C 1
ATOM 6329 O O . TRP C 1 149 ? 56.272 135.312 110.458 1.00 22.93 146 TRP C O 1
ATOM 6340 N N . GLY C 1 150 ? 55.148 133.911 111.772 1.00 23.83 147 GLY C N 1
ATOM 6341 C CA . GLY C 1 150 ? 53.997 134.773 111.947 1.00 23.44 147 GLY C CA 1
ATOM 6342 C C . GLY C 1 150 ? 53.040 134.731 110.784 1.00 23.44 147 GLY C C 1
ATOM 6343 O O . GLY C 1 150 ? 53.221 133.972 109.820 1.00 24.27 147 GLY C O 1
ATOM 6344 N N . HIS C 1 151 ? 51.996 135.543 110.857 1.00 23.83 148 HIS C N 1
ATOM 6345 C CA . HIS C 1 151 ? 50.853 135.343 109.958 1.00 24.08 148 HIS C CA 1
ATOM 6346 C C . HIS C 1 151 ? 51.155 135.778 108.532 1.00 24.70 148 HIS C C 1
ATOM 6347 O O . HIS C 1 151 ? 50.497 135.325 107.601 1.00 25.15 148 HIS C O 1
ATOM 6354 N N . MET C 1 152 ? 52.173 136.613 108.364 1.00 25.01 149 MET C N 1
ATOM 6355 C CA . MET C 1 152 ? 52.519 137.140 107.053 1.00 25.64 149 MET C CA 1
ATOM 6356 C C . MET C 1 152 ? 53.374 136.192 106.233 1.00 25.55 149 MET C C 1
ATOM 6357 O O . MET C 1 152 ? 53.564 136.422 105.048 1.00 26.58 149 MET C O 1
ATOM 6362 N N . MET C 1 153 ? 53.875 135.126 106.845 1.00 25.25 150 MET C N 1
ATOM 6363 C CA . MET C 1 153 ? 54.845 134.274 106.168 1.00 25.15 150 MET C CA 1
ATOM 6364 C C . MET C 1 153 ? 54.763 132.797 106.546 1.00 25.71 150 MET C C 1
ATOM 6365 O O . MET C 1 153 ? 55.623 132.021 106.146 1.00 26.83 150 MET C O 1
ATOM 6370 N N . GLY C 1 154 ? 53.733 132.403 107.281 1.00 25.61 151 GLY C N 1
ATOM 6371 C CA . GLY C 1 154 ? 53.631 131.017 107.727 1.00 25.47 151 GLY C CA 1
ATOM 6372 C C . GLY C 1 154 ? 52.543 130.742 108.729 1.00 25.17 151 GLY C C 1
ATOM 6373 O O . GLY C 1 154 ? 51.328 130.857 108.422 1.00 25.08 151 GLY C O 1
ATOM 6374 N N . ASP C 1 155 ? 52.955 130.363 109.935 1.00 25.39 152 ASP C N 1
ATOM 6375 C CA . ASP C 1 155 ? 51.996 129.972 110.998 1.00 25.28 152 ASP C CA 1
ATOM 6376 C C . ASP C 1 155 ? 51.114 128.778 110.632 1.00 25.11 152 ASP C C 1
ATOM 6377 O O . ASP C 1 155 ? 50.014 128.622 111.119 1.00 24.88 152 ASP C O 1
ATOM 6382 N N . GLU C 1 156 ? 51.617 127.915 109.791 1.00 25.87 153 GLU C N 1
ATOM 6383 C CA . GLU C 1 156 ? 50.837 126.746 109.366 1.00 25.61 153 GLU C CA 1
ATOM 6384 C C . GLU C 1 156 ? 50.494 125.862 110.538 1.00 25.61 153 GLU C C 1
ATOM 6385 O O . GLU C 1 156 ? 51.356 125.587 111.394 1.00 24.99 153 GLU C O 1
ATOM 6391 N N . GLY C 1 157 ? 49.213 125.467 110.596 1.00 25.58 154 GLY C N 1
ATOM 6392 C CA . GLY C 1 157 ? 48.701 124.563 111.627 1.00 25.39 154 GLY C CA 1
ATOM 6393 C C . GLY C 1 157 ? 48.251 125.253 112.895 1.00 25.44 154 GLY C C 1
ATOM 6394 O O . GLY C 1 157 ? 47.803 124.596 113.830 1.00 25.95 154 GLY C O 1
ATOM 6395 N N . SER C 1 158 ? 48.341 126.582 112.917 1.00 25.02 155 SER C N 1
ATOM 6396 C CA . SER C 1 158 ? 47.856 127.385 114.036 1.00 24.89 155 SER C CA 1
ATOM 6397 C C . SER C 1 158 ? 46.359 127.696 113.893 1.00 24.67 155 SER C C 1
ATOM 6398 O O . SER C 1 158 ? 45.741 127.424 112.826 1.00 23.63 155 SER C O 1
ATOM 6401 N N . ALA C 1 159 ? 45.814 128.338 114.915 1.00 24.78 156 ALA C N 1
ATOM 6402 C CA . ALA C 1 159 ? 44.401 128.794 114.875 1.00 25.25 156 ALA C CA 1
ATOM 6403 C C . ALA C 1 159 ? 44.213 129.893 113.825 1.00 25.47 156 ALA C C 1
ATOM 6404 O O . ALA C 1 159 ? 43.179 129.950 113.142 1.00 24.85 156 ALA C O 1
ATOM 6406 N N . TYR C 1 160 ? 45.206 130.761 113.676 1.00 25.34 157 TYR C N 1
ATOM 6407 C CA . TYR C 1 160 ? 45.129 131.774 112.635 1.00 25.50 157 TYR C CA 1
ATOM 6408 C C . TYR C 1 160 ? 45.058 131.104 111.264 1.00 25.52 157 TYR C C 1
ATOM 6409 O O . TYR C 1 160 ? 44.254 131.478 110.399 1.00 24.46 157 TYR C O 1
ATOM 6418 N N . TRP C 1 161 ? 45.917 130.109 111.063 1.00 25.46 158 TRP C N 1
ATOM 6419 C CA . TRP C 1 161 ? 45.976 129.413 109.791 1.00 24.47 158 TRP C CA 1
ATOM 6420 C C . TRP C 1 161 ? 44.659 128.643 109.485 1.00 23.64 158 TRP C C 1
ATOM 6421 O O . TRP C 1 161 ? 44.173 128.655 108.357 1.00 23.95 158 TRP C O 1
ATOM 6432 N N . ILE C 1 162 ? 44.129 127.945 110.470 1.00 22.99 159 ILE C N 1
ATOM 6433 C CA . ILE C 1 162 ? 42.827 127.246 110.343 1.00 23.74 159 ILE C CA 1
ATOM 6434 C C . ILE C 1 162 ? 41.729 128.216 109.964 1.00 23.19 159 ILE C C 1
ATOM 6435 O O . ILE C 1 162 ? 40.996 127.989 109.001 1.00 24.50 159 ILE C O 1
ATOM 6440 N N . ALA C 1 163 ? 41.676 129.334 110.660 1.00 23.14 160 ALA C N 1
ATOM 6441 C CA . ALA C 1 163 ? 40.691 130.388 110.377 1.00 23.69 160 ALA C CA 1
ATOM 6442 C C . ALA C 1 163 ? 40.859 130.984 108.976 1.00 23.49 160 ALA C C 1
ATOM 6443 O O . ALA C 1 163 ? 39.878 131.187 108.233 1.00 23.25 160 ALA C O 1
ATOM 6445 N N . HIS C 1 164 ? 42.113 131.258 108.602 1.00 23.55 161 HIS C N 1
ATOM 6446 C CA . HIS C 1 164 ? 42.411 131.861 107.324 1.00 23.91 161 HIS C CA 1
ATOM 6447 C C . HIS C 1 164 ? 42.048 130.906 106.179 1.00 24.15 161 HIS C C 1
ATOM 6448 O O . HIS C 1 164 ? 41.405 131.305 105.204 1.00 24.63 161 HIS C O 1
ATOM 6455 N N . GLN C 1 165 ? 42.447 129.634 106.318 1.00 24.61 162 GLN C N 1
ATOM 6456 C CA . GLN C 1 165 ? 42.137 128.590 105.341 1.00 23.78 162 GLN C CA 1
ATOM 6457 C C . GLN C 1 165 ? 40.633 128.459 105.113 1.00 23.30 162 GLN C C 1
ATOM 6458 O O . GLN C 1 165 ? 40.173 128.354 103.969 1.00 23.24 162 GLN C O 1
ATOM 6464 N N . ALA C 1 166 ? 39.871 128.448 106.190 1.00 22.05 163 ALA C N 1
ATOM 6465 C CA . ALA C 1 166 ? 38.414 128.407 106.092 1.00 22.30 163 ALA C CA 1
ATOM 6466 C C . ALA C 1 166 ? 37.875 129.555 105.294 1.00 22.23 163 ALA C C 1
ATOM 6467 O O . ALA C 1 166 ? 37.187 129.343 104.297 1.00 20.98 163 ALA C O 1
ATOM 6469 N N . VAL C 1 167 ? 38.192 130.789 105.683 1.00 21.26 164 VAL C N 1
ATOM 6470 C CA . VAL C 1 167 ? 37.608 131.895 104.934 1.00 22.29 164 VAL C CA 1
ATOM 6471 C C . VAL C 1 167 ? 38.120 131.973 103.489 1.00 21.01 164 VAL C C 1
ATOM 6472 O O . VAL C 1 167 ? 37.332 132.258 102.591 1.00 20.97 164 VAL C O 1
ATOM 6476 N N . LYS C 1 168 ? 39.390 131.620 103.239 1.00 20.97 165 LYS C N 1
ATOM 6477 C CA . LYS C 1 168 ? 39.929 131.605 101.886 1.00 21.03 165 LYS C CA 1
ATOM 6478 C C . LYS C 1 168 ? 39.247 130.567 100.962 1.00 21.17 165 LYS C C 1
ATOM 6479 O O . LYS C 1 168 ? 38.926 130.840 99.801 1.00 18.43 165 LYS C O 1
ATOM 6485 N N . ILE C 1 169 ? 38.999 129.384 101.512 1.00 21.06 166 ILE C N 1
ATOM 6486 C CA . ILE C 1 169 ? 38.273 128.365 100.774 1.00 21.48 166 ILE C CA 1
ATOM 6487 C C . ILE C 1 169 ? 36.885 128.888 100.414 1.00 21.58 166 ILE C C 1
ATOM 6488 O O . ILE C 1 169 ? 36.430 128.707 99.284 1.00 22.60 166 ILE C O 1
ATOM 6493 N N . VAL C 1 170 ? 36.253 129.609 101.336 1.00 21.78 167 VAL C N 1
ATOM 6494 C CA . VAL C 1 170 ? 34.930 130.171 101.071 1.00 21.66 167 VAL C CA 1
ATOM 6495 C C . VAL C 1 170 ? 35.009 131.241 99.976 1.00 21.44 167 VAL C C 1
ATOM 6496 O O . VAL C 1 170 ? 34.260 131.193 99.013 1.00 21.36 167 VAL C O 1
ATOM 6500 N N . PHE C 1 171 ? 35.925 132.201 100.122 1.00 22.16 168 PHE C N 1
ATOM 6501 C CA . PHE C 1 171 ? 36.089 133.264 99.111 1.00 22.24 168 PHE C CA 1
ATOM 6502 C C . PHE C 1 171 ? 36.329 132.708 97.704 1.00 21.91 168 PHE C C 1
ATOM 6503 O O . PHE C 1 171 ? 35.720 133.191 96.728 1.00 21.94 168 PHE C O 1
ATOM 6511 N N . ASP C 1 172 ? 37.241 131.721 97.592 1.00 22.42 169 ASP C N 1
ATOM 6512 C CA . ASP C 1 172 ? 37.654 131.173 96.298 1.00 21.67 169 ASP C CA 1
ATOM 6513 C C . ASP C 1 172 ? 36.510 130.368 95.690 1.00 21.45 169 ASP C C 1
ATOM 6514 O O . ASP C 1 172 ? 36.324 130.354 94.455 1.00 22.11 169 ASP C O 1
ATOM 6519 N N . SER C 1 173 ? 35.783 129.645 96.533 1.00 21.73 170 SER C N 1
ATOM 6520 C CA . SER C 1 173 ? 34.612 128.884 96.086 1.00 21.09 170 SER C CA 1
ATOM 6521 C C . SER C 1 173 ? 33.559 129.807 95.482 1.00 20.68 170 SER C C 1
ATOM 6522 O O . SER C 1 173 ? 33.115 129.599 94.338 1.00 20.91 170 SER C O 1
ATOM 6525 N N . ILE C 1 174 ? 33.215 130.873 96.202 1.00 20.24 171 ILE C N 1
ATOM 6526 C CA . ILE C 1 174 ? 32.185 131.810 95.721 1.00 20.64 171 ILE C CA 1
ATOM 6527 C C . ILE C 1 174 ? 32.651 132.551 94.449 1.00 20.77 171 ILE C C 1
ATOM 6528 O O . ILE C 1 174 ? 31.856 132.794 93.540 1.00 20.72 171 ILE C O 1
ATOM 6533 N N . ASP C 1 175 ? 33.934 132.906 94.388 1.00 20.77 172 ASP C N 1
ATOM 6534 C CA . ASP C 1 175 ? 34.537 133.547 93.188 1.00 21.04 172 ASP C CA 1
ATOM 6535 C C . ASP C 1 175 ? 34.611 132.625 91.936 1.00 20.73 172 ASP C C 1
ATOM 6536 O O . ASP C 1 175 ? 34.785 133.095 90.827 1.00 20.92 172 ASP C O 1
ATOM 6541 N N . ASN C 1 176 ? 34.562 131.325 92.154 1.00 21.85 173 ASN C N 1
ATOM 6542 C CA . ASN C 1 176 ? 34.741 130.334 91.112 1.00 22.09 173 ASN C CA 1
ATOM 6543 C C . ASN C 1 176 ? 36.233 130.272 90.704 1.00 22.71 173 ASN C C 1
ATOM 6544 O O . ASN C 1 176 ? 36.566 129.934 89.560 1.00 22.80 173 ASN C O 1
ATOM 6549 N N . LEU C 1 177 ? 37.120 130.646 91.636 1.00 23.10 174 LEU C N 1
ATOM 6550 C CA . LEU C 1 177 ? 38.569 130.621 91.388 1.00 23.54 174 LEU C CA 1
ATOM 6551 C C . LEU C 1 177 ? 39.087 129.217 91.645 1.00 24.65 174 LEU C C 1
ATOM 6552 O O . LEU C 1 177 ? 39.886 128.691 90.876 1.00 24.31 174 LEU C O 1
ATOM 6557 N N . GLU C 1 178 ? 38.607 128.610 92.723 1.00 25.80 175 GLU C N 1
ATOM 6558 C CA . GLU C 1 178 ? 38.958 127.233 93.047 1.00 26.44 175 GLU C CA 1
ATOM 6559 C C . GLU C 1 178 ? 37.818 126.528 93.770 1.00 25.77 175 GLU C C 1
ATOM 6560 O O . GLU C 1 178 ? 37.313 127.023 94.777 1.00 25.15 175 GLU C O 1
ATOM 6566 N N . ALA C 1 179 ? 37.447 125.346 93.269 1.00 25.15 176 ALA C N 1
ATOM 6567 C CA . ALA C 1 179 ? 36.421 124.523 93.886 1.00 25.27 176 ALA C CA 1
ATOM 6568 C C . ALA C 1 179 ? 36.879 124.014 95.259 1.00 24.92 176 ALA C C 1
ATOM 6569 O O . ALA C 1 179 ? 38.043 123.615 95.443 1.00 24.44 176 ALA C O 1
ATOM 6571 N N . ALA C 1 180 ? 35.980 124.084 96.229 1.00 24.48 177 ALA C N 1
ATOM 6572 C CA . ALA C 1 180 ? 36.270 123.610 97.577 1.00 24.69 177 ALA C CA 1
ATOM 6573 C C . ALA C 1 180 ? 36.405 122.080 97.589 1.00 25.32 177 ALA C C 1
ATOM 6574 O O . ALA C 1 180 ? 35.760 121.400 96.808 1.00 23.70 177 ALA C O 1
ATOM 6576 N N . PRO C 1 181 ? 37.251 121.530 98.480 1.00 26.26 178 PRO C N 1
ATOM 6577 C CA . PRO C 1 181 ? 37.319 120.048 98.582 1.00 26.31 178 PRO C CA 1
ATOM 6578 C C . PRO C 1 181 ? 36.046 119.385 99.145 1.00 26.26 178 PRO C C 1
ATOM 6579 O O . PRO C 1 181 ? 35.774 118.204 98.890 1.00 26.03 178 PRO C O 1
ATOM 6583 N N . HIS C 1 182 ? 35.265 120.149 99.893 1.00 25.91 179 HIS C N 1
ATOM 6584 C CA . HIS C 1 182 ? 34.004 119.687 100.430 1.00 26.06 179 HIS C CA 1
ATOM 6585 C C . HIS C 1 182 ? 33.045 120.853 100.483 1.00 25.71 179 HIS C C 1
ATOM 6586 O O . HIS C 1 182 ? 33.467 121.999 100.413 1.00 25.11 179 HIS C O 1
ATOM 6593 N N . ASP C 1 183 ? 31.772 120.559 100.693 1.00 25.49 180 ASP C N 1
ATOM 6594 C CA . ASP C 1 183 ? 30.741 121.580 100.645 1.00 25.69 180 ASP C CA 1
ATOM 6595 C C . ASP C 1 183 ? 30.988 122.709 101.652 1.00 24.77 180 ASP C C 1
ATOM 6596 O O . ASP C 1 183 ? 31.285 122.443 102.835 1.00 24.29 180 ASP C O 1
ATOM 6601 N N . ILE C 1 184 ? 30.853 123.961 101.202 1.00 23.80 181 ILE C N 1
ATOM 6602 C CA . ILE C 1 184 ? 31.211 125.124 102.062 1.00 23.83 181 ILE C CA 1
ATOM 6603 C C . ILE C 1 184 ? 30.095 125.626 102.986 1.00 23.48 181 ILE C C 1
ATOM 6604 O O . ILE C 1 184 ? 30.291 126.572 103.727 1.00 23.66 181 ILE C O 1
ATOM 6609 N N . GLY C 1 185 ? 28.922 125.013 102.931 1.00 23.34 182 GLY C N 1
ATOM 6610 C CA . GLY C 1 185 ? 27.725 125.545 103.584 1.00 23.56 182 GLY C CA 1
ATOM 6611 C C . GLY C 1 185 ? 27.881 125.858 105.066 1.00 23.40 182 GLY C C 1
ATOM 6612 O O . GLY C 1 185 ? 27.601 126.980 105.501 1.00 23.00 182 GLY C O 1
ATOM 6613 N N . TYR C 1 186 ? 28.305 124.871 105.851 1.00 23.84 183 TYR C N 1
ATOM 6614 C CA . TYR C 1 186 ? 28.486 125.112 107.292 1.00 23.42 183 TYR C CA 1
ATOM 6615 C C . TYR C 1 186 ? 29.528 126.211 107.519 1.00 23.36 183 TYR C C 1
ATOM 6616 O O . TYR C 1 186 ? 29.293 127.138 108.298 1.00 23.00 183 TYR C O 1
ATOM 6625 N N . VAL C 1 187 ? 30.687 126.112 106.858 1.00 23.24 184 VAL C N 1
ATOM 6626 C CA . VAL C 1 187 ? 31.760 127.051 107.105 1.00 22.98 184 VAL C CA 1
ATOM 6627 C C . VAL C 1 187 ? 31.349 128.461 106.698 1.00 22.76 184 VAL C C 1
ATOM 6628 O O . VAL C 1 187 ? 31.589 129.400 107.425 1.00 21.84 184 VAL C O 1
ATOM 6632 N N . LYS C 1 188 ? 30.689 128.603 105.553 1.00 23.26 185 LYS C N 1
ATOM 6633 C CA . LYS C 1 188 ? 30.239 129.920 105.089 1.00 23.94 185 LYS C CA 1
ATOM 6634 C C . LYS C 1 188 ? 29.276 130.581 106.063 1.00 24.03 185 LYS C C 1
ATOM 6635 O O . LYS C 1 188 ? 29.446 131.742 106.426 1.00 23.38 185 LYS C O 1
ATOM 6641 N N . GLN C 1 189 ? 28.265 129.829 106.492 1.00 24.62 186 GLN C N 1
ATOM 6642 C CA . GLN C 1 189 ? 27.319 130.307 107.476 1.00 24.81 186 GLN C CA 1
ATOM 6643 C C . GLN C 1 189 ? 28.012 130.642 108.798 1.00 23.77 186 GLN C C 1
ATOM 6644 O O . GLN C 1 189 ? 27.755 131.680 109.395 1.00 22.57 186 GLN C O 1
ATOM 6650 N N . ALA C 1 190 ? 28.931 129.795 109.234 1.00 23.28 187 ALA C N 1
ATOM 6651 C CA . ALA C 1 190 ? 29.656 130.061 110.495 1.00 23.56 187 ALA C CA 1
ATOM 6652 C C . ALA C 1 190 ? 30.472 131.348 110.421 1.00 23.04 187 ALA C C 1
ATOM 6653 O O . ALA C 1 190 ? 30.660 132.027 111.424 1.00 22.80 187 ALA C O 1
ATOM 6655 N N . MET C 1 191 ? 30.948 131.671 109.218 1.00 23.98 188 MET C N 1
ATOM 6656 C CA . MET C 1 191 ? 31.760 132.858 108.984 1.00 24.30 188 MET C CA 1
ATOM 6657 C C . MET C 1 191 ? 30.922 134.123 109.161 1.00 24.39 188 MET C C 1
ATOM 6658 O O . MET C 1 191 ? 31.302 135.057 109.887 1.00 23.33 188 MET C O 1
ATOM 6663 N N . PHE C 1 192 ? 29.784 134.164 108.472 1.00 25.31 189 PHE C N 1
ATOM 6664 C CA . PHE C 1 192 ? 28.848 135.263 108.623 1.00 25.35 189 PHE C CA 1
ATOM 6665 C C . PHE C 1 192 ? 28.401 135.424 110.076 1.00 25.28 189 PHE C C 1
ATOM 6666 O O . PHE C 1 192 ? 28.309 136.552 110.583 1.00 25.37 189 PHE C O 1
ATOM 6674 N N . HIS C 1 193 ? 28.141 134.303 110.744 1.00 24.55 190 HIS C N 1
ATOM 6675 C CA . HIS C 1 193 ? 27.768 134.296 112.168 1.00 24.86 190 HIS C CA 1
ATOM 6676 C C . HIS C 1 193 ? 28.885 134.859 113.087 1.00 24.04 190 HIS C C 1
ATOM 6677 O O . HIS C 1 193 ? 28.653 135.770 113.850 1.00 24.18 190 HIS C O 1
ATOM 6684 N N . TYR C 1 194 ? 30.098 134.336 112.975 1.00 24.26 191 TYR C N 1
ATOM 6685 C CA . TYR C 1 194 ? 31.220 134.774 113.809 1.00 24.04 191 TYR C CA 1
ATOM 6686 C C . TYR C 1 194 ? 31.578 136.258 113.624 1.00 23.81 191 TYR C C 1
ATOM 6687 O O . TYR C 1 194 ? 31.698 136.997 114.592 1.00 23.38 191 TYR C O 1
ATOM 6696 N N . PHE C 1 195 ? 31.739 136.673 112.377 1.00 24.00 192 PHE C N 1
ATOM 6697 C CA . PHE C 1 195 ? 32.156 138.029 112.054 1.00 24.63 192 PHE C CA 1
ATOM 6698 C C . PHE C 1 195 ? 31.015 139.045 112.093 1.00 25.31 192 PHE C C 1
ATOM 6699 O O . PHE C 1 195 ? 31.272 140.268 112.067 1.00 24.53 192 PHE C O 1
ATOM 6707 N N . GLN C 1 196 ? 29.781 138.542 112.170 1.00 25.56 193 GLN C N 1
ATOM 6708 C CA . GLN C 1 196 ? 28.567 139.369 112.202 1.00 26.79 193 GLN C CA 1
ATOM 6709 C C . GLN C 1 196 ? 28.493 140.304 110.988 1.00 26.89 193 GLN C C 1
ATOM 6710 O O . GLN C 1 196 ? 28.313 141.507 111.121 1.00 26.22 193 GLN C O 1
ATOM 6716 N N . VAL C 1 197 ? 28.637 139.713 109.811 1.00 26.89 194 VAL C N 1
ATOM 6717 C CA . VAL C 1 197 ? 28.514 140.424 108.528 1.00 28.11 194 VAL C CA 1
ATOM 6718 C C . VAL C 1 197 ? 27.721 139.554 107.570 1.00 27.96 194 VAL C C 1
ATOM 6719 O O . VAL C 1 197 ? 27.639 138.352 107.778 1.00 27.52 194 VAL C O 1
ATOM 6723 N N . PRO C 1 198 ? 27.089 140.165 106.544 1.00 28.65 195 PRO C N 1
ATOM 6724 C CA . PRO C 1 198 ? 26.260 139.426 105.576 1.00 29.19 195 PRO C CA 1
ATOM 6725 C C . PRO C 1 198 ? 26.954 138.902 104.309 1.00 29.81 195 PRO C C 1
ATOM 6726 O O . PRO C 1 198 ? 26.356 138.104 103.556 1.00 29.75 195 PRO C O 1
ATOM 6730 N N . ASP C 1 199 ? 28.192 139.341 104.064 1.00 29.78 196 ASP C N 1
ATOM 6731 C CA . ASP C 1 199 ? 28.840 139.096 102.792 1.00 29.38 196 ASP C CA 1
ATOM 6732 C C . ASP C 1 199 ? 30.365 139.202 102.910 1.00 29.42 196 ASP C C 1
ATOM 6733 O O . ASP C 1 199 ? 30.903 139.574 103.972 1.00 28.78 196 ASP C O 1
ATOM 6738 N N . ARG C 1 200 ? 31.052 138.864 101.824 1.00 29.74 197 ARG C N 1
ATOM 6739 C CA . ARG C 1 200 ? 32.528 138.861 101.809 1.00 28.87 197 ARG C CA 1
ATOM 6740 C C . ARG C 1 200 ? 33.101 140.257 101.986 1.00 29.36 197 ARG C C 1
ATOM 6741 O O . ARG C 1 200 ? 34.082 140.433 102.730 1.00 30.09 197 ARG C O 1
ATOM 6749 N N . LEU C 1 201 ? 32.482 141.259 101.357 1.00 28.67 198 LEU C N 1
ATOM 6750 C CA . LEU C 1 201 ? 32.947 142.645 101.494 1.00 28.58 198 LEU C CA 1
ATOM 6751 C C . LEU C 1 201 ? 33.023 143.043 102.976 1.00 27.63 198 LEU C C 1
ATOM 6752 O O . LEU C 1 201 ? 33.948 143.755 103.396 1.00 27.28 198 LEU C O 1
ATOM 6757 N N . GLY C 1 202 ? 32.043 142.575 103.751 1.00 27.01 199 GLY C N 1
ATOM 6758 C CA . GLY C 1 202 ? 31.988 142.834 105.189 1.00 26.52 199 GLY C CA 1
ATOM 6759 C C . GLY C 1 202 ? 33.104 142.220 106.003 1.00 25.41 199 GLY C C 1
ATOM 6760 O O . GLY C 1 202 ? 33.433 142.724 107.085 1.00 25.13 199 GLY C O 1
ATOM 6761 N N . ILE C 1 203 ? 33.656 141.113 105.517 1.00 24.42 200 ILE C N 1
ATOM 6762 C CA . ILE C 1 203 ? 34.813 140.481 106.162 1.00 24.40 200 ILE C CA 1
ATOM 6763 C C . ILE C 1 203 ? 36.057 141.403 106.091 1.00 23.52 200 ILE C C 1
ATOM 6764 O O . ILE C 1 203 ? 36.848 141.441 107.009 1.00 21.17 200 ILE C O 1
ATOM 6769 N N . LEU C 1 204 ? 36.183 142.161 105.005 1.00 23.46 201 LEU C N 1
ATOM 6770 C CA . LEU C 1 204 ? 37.458 142.833 104.698 1.00 23.99 201 LEU C CA 1
ATOM 6771 C C . LEU C 1 204 ? 37.969 143.752 105.766 1.00 23.62 201 LEU C C 1
ATOM 6772 O O . LEU C 1 204 ? 39.173 143.793 106.014 1.00 24.71 201 LEU C O 1
ATOM 6777 N N . THR C 1 205 ? 37.101 144.505 106.402 1.00 23.64 202 THR C N 1
ATOM 6778 C CA . THR C 1 205 ? 37.591 145.447 107.436 1.00 24.52 202 THR C CA 1
ATOM 6779 C C . THR C 1 205 ? 38.235 144.713 108.620 1.00 24.44 202 THR C C 1
ATOM 6780 O O . THR C 1 205 ? 39.108 145.260 109.287 1.00 23.42 202 THR C O 1
ATOM 6784 N N . HIS C 1 206 ? 37.886 143.439 108.802 1.00 23.99 203 HIS C N 1
ATOM 6785 C CA . HIS C 1 206 ? 38.513 142.603 109.845 1.00 23.61 203 HIS C CA 1
ATOM 6786 C C . HIS C 1 206 ? 39.842 142.012 109.427 1.00 23.50 203 HIS C C 1
ATOM 6787 O O . HIS C 1 206 ? 40.526 141.406 110.252 1.00 23.59 203 HIS C O 1
ATOM 6794 N N . LEU C 1 207 ? 40.195 142.178 108.151 1.00 22.74 204 LEU C N 1
ATOM 6795 C CA . LEU C 1 207 ? 41.513 141.809 107.638 1.00 22.85 204 LEU C CA 1
ATOM 6796 C C . LEU C 1 207 ? 42.443 143.000 107.523 1.00 22.83 204 LEU C C 1
ATOM 6797 O O . LEU C 1 207 ? 43.655 142.829 107.418 1.00 23.45 204 LEU C O 1
ATOM 6802 N N . TYR C 1 208 ? 41.879 144.211 107.515 1.00 23.12 205 TYR C N 1
ATOM 6803 C CA . TYR C 1 208 ? 42.634 145.420 107.209 1.00 22.82 205 TYR C CA 1
ATOM 6804 C C . TYR C 1 208 ? 42.668 146.383 108.416 1.00 23.04 205 TYR C C 1
ATOM 6805 O O . TYR C 1 208 ? 43.369 146.086 109.423 1.00 21.97 205 TYR C O 1
ATOM 6814 N N . ARG C 1 209 ? 41.939 147.491 108.375 1.00 24.09 206 ARG C N 1
ATOM 6815 C CA . ARG C 1 209 ? 42.108 148.519 109.420 1.00 24.80 206 ARG C CA 1
ATOM 6816 C C . ARG C 1 209 ? 41.670 148.035 110.824 1.00 25.44 206 ARG C C 1
ATOM 6817 O O . ARG C 1 209 ? 42.188 148.514 111.824 1.00 25.52 206 ARG C O 1
ATOM 6825 N N . ASP C 1 210 ? 40.730 147.084 110.877 1.00 25.74 207 ASP C N 1
ATOM 6826 C CA . ASP C 1 210 ? 40.253 146.541 112.143 1.00 25.32 207 ASP C CA 1
ATOM 6827 C C . ASP C 1 210 ? 40.839 145.168 112.445 1.00 24.94 207 ASP C C 1
ATOM 6828 O O . ASP C 1 210 ? 40.358 144.473 113.344 1.00 24.98 207 ASP C O 1
ATOM 6833 N N . PHE C 1 211 ? 41.889 144.776 111.716 1.00 24.63 208 PHE C N 1
ATOM 6834 C CA . PHE C 1 211 ? 42.540 143.471 111.946 1.00 24.47 208 PHE C CA 1
ATOM 6835 C C . PHE C 1 211 ? 43.103 143.358 113.372 1.00 23.38 208 PHE C C 1
ATOM 6836 O O . PHE C 1 211 ? 43.711 144.264 113.889 1.00 22.18 208 PHE C O 1
ATOM 6844 N N . ASP C 1 212 ? 42.834 142.227 113.992 1.00 23.85 209 ASP C N 1
ATOM 6845 C CA . ASP C 1 212 ? 43.458 141.844 115.245 1.00 24.00 209 ASP C CA 1
ATOM 6846 C C . ASP C 1 212 ? 43.618 140.350 115.151 1.00 23.32 209 ASP C C 1
ATOM 6847 O O . ASP C 1 212 ? 42.636 139.655 115.016 1.00 22.79 209 ASP C O 1
ATOM 6852 N N . LYS C 1 213 ? 44.844 139.859 115.282 1.00 23.91 210 LYS C N 1
ATOM 6853 C CA . LYS C 1 213 ? 45.137 138.441 115.067 1.00 24.94 210 LYS C CA 1
ATOM 6854 C C . LYS C 1 213 ? 44.319 137.496 115.976 1.00 25.69 210 LYS C C 1
ATOM 6855 O O . LYS C 1 213 ? 43.847 136.442 115.534 1.00 25.58 210 LYS C O 1
ATOM 6861 N N . CYS C 1 214 ? 44.208 137.853 117.244 1.00 27.49 211 CYS C N 1
ATOM 6862 C CA . CYS C 1 214 ? 43.412 137.078 118.206 1.00 27.46 211 CYS C CA 1
ATOM 6863 C C . CYS C 1 214 ? 41.919 137.009 117.799 1.00 26.46 211 CYS C C 1
ATOM 6864 O O . CYS C 1 214 ? 41.294 135.931 117.839 1.00 25.19 211 CYS C O 1
ATOM 6867 N N . ARG C 1 215 ? 41.363 138.143 117.373 1.00 25.06 212 ARG C N 1
ATOM 6868 C CA . ARG C 1 215 ? 39.940 138.190 117.014 1.00 25.08 212 ARG C CA 1
ATOM 6869 C C . ARG C 1 215 ? 39.696 137.368 115.745 1.00 24.00 212 ARG C C 1
ATOM 6870 O O . ARG C 1 215 ? 38.679 136.685 115.648 1.00 23.82 212 ARG C O 1
ATOM 6878 N N . PHE C 1 216 ? 40.607 137.449 114.776 1.00 23.45 213 PHE C N 1
ATOM 6879 C CA . PHE C 1 216 ? 40.473 136.684 113.537 1.00 24.04 213 PHE C CA 1
ATOM 6880 C C . PHE C 1 216 ? 40.699 135.178 113.775 1.00 24.24 213 PHE C C 1
ATOM 6881 O O . PHE C 1 216 ? 39.915 134.344 113.316 1.00 24.97 213 PHE C O 1
ATOM 6889 N N . ALA C 1 217 ? 41.803 134.836 114.447 1.00 24.21 214 ALA C N 1
ATOM 6890 C CA . ALA C 1 217 ? 42.101 133.454 114.827 1.00 23.82 214 ALA C CA 1
ATOM 6891 C C . ALA C 1 217 ? 40.987 132.779 115.640 1.00 23.59 214 ALA C C 1
ATOM 6892 O O . ALA C 1 217 ? 40.811 131.561 115.572 1.00 23.48 214 ALA C O 1
ATOM 6894 N N . GLY C 1 218 ? 40.230 133.550 116.392 1.00 22.81 215 GLY C N 1
ATOM 6895 C CA . GLY C 1 218 ? 39.077 132.994 117.152 1.00 23.28 215 GLY C CA 1
ATOM 6896 C C . GLY C 1 218 ? 38.031 132.247 116.326 1.00 23.55 215 GLY C C 1
ATOM 6897 O O . GLY C 1 218 ? 37.242 131.440 116.855 1.00 23.74 215 GLY C O 1
ATOM 6898 N N . PHE C 1 219 ? 37.986 132.535 115.035 1.00 22.67 216 PHE C N 1
ATOM 6899 C CA . PHE C 1 219 ? 37.083 131.828 114.133 1.00 22.90 216 PHE C CA 1
ATOM 6900 C C . PHE C 1 219 ? 37.398 130.339 114.047 1.00 22.99 216 PHE C C 1
ATOM 6901 O O . PHE C 1 219 ? 36.532 129.519 113.734 1.00 24.07 216 PHE C O 1
ATOM 6909 N N . CYS C 1 220 ? 38.636 129.983 114.343 1.00 23.57 217 CYS C N 1
ATOM 6910 C CA . CYS C 1 220 ? 39.029 128.578 114.483 1.00 23.90 217 CYS C CA 1
ATOM 6911 C C . CYS C 1 220 ? 38.070 127.743 115.371 1.00 24.46 217 CYS C C 1
ATOM 6912 O O . CYS C 1 220 ? 37.834 126.564 115.109 1.00 24.05 217 CYS C O 1
ATOM 6915 N N . ARG C 1 221 ? 37.560 128.339 116.446 1.00 23.99 218 ARG C N 1
ATOM 6916 C CA . ARG C 1 221 ? 36.555 127.659 117.289 1.00 24.17 218 ARG C CA 1
ATOM 6917 C C . ARG C 1 221 ? 35.357 127.146 116.486 1.00 24.40 218 ARG C C 1
ATOM 6918 O O . ARG C 1 221 ? 34.839 126.037 116.745 1.00 24.14 218 ARG C O 1
ATOM 6926 N N . LYS C 1 222 ? 34.909 127.943 115.511 1.00 23.87 219 LYS C N 1
ATOM 6927 C CA . LYS C 1 222 ? 33.766 127.552 114.690 1.00 23.30 219 LYS C CA 1
ATOM 6928 C C . LYS C 1 222 ? 34.101 126.366 113.800 1.00 22.44 219 LYS C C 1
ATOM 6929 O O . LYS C 1 222 ? 33.246 125.554 113.518 1.00 21.33 219 LYS C O 1
ATOM 6935 N N . ILE C 1 223 ? 35.369 126.256 113.402 1.00 22.93 220 ILE C N 1
ATOM 6936 C CA . ILE C 1 223 ? 35.825 125.166 112.559 1.00 22.94 220 ILE C CA 1
ATOM 6937 C C . ILE C 1 223 ? 36.015 123.901 113.417 1.00 23.33 220 ILE C C 1
ATOM 6938 O O . ILE C 1 223 ? 35.665 122.792 112.987 1.00 23.86 220 ILE C O 1
ATOM 6943 N N . ALA C 1 224 ? 36.550 124.060 114.628 1.00 23.09 221 ALA C N 1
ATOM 6944 C CA . ALA C 1 224 ? 36.634 122.923 115.569 1.00 23.33 221 ALA C CA 1
ATOM 6945 C C . ALA C 1 224 ? 35.239 122.371 115.896 1.00 23.69 221 ALA C C 1
ATOM 6946 O O . ALA C 1 224 ? 35.020 121.157 115.933 1.00 24.10 221 ALA C O 1
ATOM 6948 N N . GLU C 1 225 ? 34.288 123.269 116.104 1.00 24.07 222 GLU C N 1
ATOM 6949 C CA . GLU C 1 225 ? 32.903 122.864 116.388 1.00 24.53 222 GLU C CA 1
ATOM 6950 C C . GLU C 1 225 ? 32.261 122.108 115.213 1.00 24.24 222 GLU C C 1
ATOM 6951 O O . GLU C 1 225 ? 31.617 121.078 115.403 1.00 25.16 222 GLU C O 1
ATOM 6957 N N . GLY C 1 226 ? 32.429 122.620 113.993 1.00 23.89 223 GLY C N 1
ATOM 6958 C CA . GLY C 1 226 ? 31.937 121.922 112.793 1.00 23.84 223 GLY C CA 1
ATOM 6959 C C . GLY C 1 226 ? 32.528 120.533 112.619 1.00 23.66 223 GLY C C 1
ATOM 6960 O O . GLY C 1 226 ? 31.813 119.576 112.293 1.00 22.97 223 GLY C O 1
ATOM 6961 N N . ALA C 1 227 ? 33.838 120.423 112.827 1.00 24.21 224 ALA C N 1
ATOM 6962 C CA . ALA C 1 227 ? 34.543 119.146 112.726 1.00 25.24 224 ALA C CA 1
ATOM 6963 C C . ALA C 1 227 ? 34.042 118.139 113.755 1.00 25.95 224 ALA C C 1
ATOM 6964 O O . ALA C 1 227 ? 33.839 116.962 113.438 1.00 25.88 224 ALA C O 1
ATOM 6966 N N . GLN C 1 228 ? 33.801 118.609 114.979 1.00 27.46 225 GLN C N 1
ATOM 6967 C CA . GLN C 1 228 ? 33.200 117.772 116.031 1.00 28.28 225 GLN C CA 1
ATOM 6968 C C . GLN C 1 228 ? 31.812 117.307 115.670 1.00 28.29 225 GLN C C 1
ATOM 6969 O O . GLN C 1 228 ? 31.439 116.179 115.986 1.00 28.48 225 GLN C O 1
ATOM 6975 N N . GLN C 1 229 ? 31.053 118.166 114.998 1.00 28.07 226 GLN C N 1
ATOM 6976 C CA . GLN C 1 229 ? 29.698 117.846 114.558 1.00 28.29 226 GLN C CA 1
ATOM 6977 C C . GLN C 1 229 ? 29.651 117.058 113.241 1.00 27.78 226 GLN C C 1
ATOM 6978 O O . GLN C 1 229 ? 28.569 116.773 112.737 1.00 27.46 226 GLN C O 1
ATOM 6984 N N . GLY C 1 230 ? 30.814 116.758 112.664 1.00 27.19 227 GLY C N 1
ATOM 6985 C CA . GLY C 1 230 ? 30.901 115.903 111.475 1.00 26.56 227 GLY C CA 1
ATOM 6986 C C . GLY C 1 230 ? 30.949 116.609 110.117 1.00 25.89 227 GLY C C 1
ATOM 6987 O O . GLY C 1 230 ? 30.847 115.958 109.089 1.00 25.41 227 GLY C O 1
ATOM 6988 N N . ASP C 1 231 ? 31.094 117.928 110.102 1.00 25.12 228 ASP C N 1
ATOM 6989 C CA . ASP C 1 231 ? 31.176 118.657 108.822 1.00 24.93 228 ASP C CA 1
ATOM 6990 C C . ASP C 1 231 ? 32.459 118.272 108.087 1.00 24.65 228 ASP C C 1
ATOM 6991 O O . ASP C 1 231 ? 33.555 118.498 108.623 1.00 23.56 228 ASP C O 1
ATOM 6996 N N . PRO C 1 232 ? 32.334 117.691 106.857 1.00 24.58 229 PRO C N 1
ATOM 6997 C CA . PRO C 1 232 ? 33.520 117.246 106.118 1.00 24.52 229 PRO C CA 1
ATOM 6998 C C . PRO C 1 232 ? 34.600 118.315 105.875 1.00 24.38 229 PRO C C 1
ATOM 6999 O O . PRO C 1 232 ? 35.771 118.069 106.131 1.00 24.66 229 PRO C O 1
ATOM 7003 N N . LEU C 1 233 ? 34.225 119.483 105.370 1.00 24.20 230 LEU C N 1
ATOM 7004 C CA . LEU C 1 233 ? 35.209 120.523 105.140 1.00 24.40 230 LEU C CA 1
ATOM 7005 C C . LEU C 1 233 ? 35.923 120.910 106.441 1.00 24.39 230 LEU C C 1
ATOM 7006 O O . LEU C 1 233 ? 37.149 121.106 106.469 1.00 25.16 230 LEU C O 1
ATOM 7011 N N . SER C 1 234 ? 35.162 121.073 107.505 1.00 24.15 231 SER C N 1
ATOM 7012 C CA . SER C 1 234 ? 35.785 121.413 108.807 1.00 24.48 231 SER C CA 1
ATOM 7013 C C . SER C 1 234 ? 36.787 120.315 109.250 1.00 24.20 231 SER C C 1
ATOM 7014 O O . SER C 1 234 ? 37.886 120.612 109.686 1.00 22.93 231 SER C O 1
ATOM 7017 N N . ARG C 1 235 ? 36.396 119.036 109.109 1.00 24.77 232 ARG C N 1
ATOM 7018 C CA . ARG C 1 235 ? 37.306 117.923 109.444 1.00 25.56 232 ARG C CA 1
ATOM 7019 C C . ARG C 1 235 ? 38.544 117.932 108.548 1.00 25.09 232 ARG C C 1
ATOM 7020 O O . ARG C 1 235 ? 39.651 117.707 109.000 1.00 24.22 232 ARG C O 1
ATOM 7028 N N . TYR C 1 236 ? 38.347 118.199 107.260 1.00 26.29 233 TYR C N 1
ATOM 7029 C CA . TYR C 1 236 ? 39.464 118.312 106.323 1.00 25.97 233 TYR C CA 1
ATOM 7030 C C . TYR C 1 236 ? 40.455 119.407 106.725 1.00 24.92 233 TYR C C 1
ATOM 7031 O O . TYR C 1 236 ? 41.667 119.201 106.669 1.00 24.12 233 TYR C O 1
ATOM 7040 N N . ILE C 1 237 ? 39.957 120.579 107.109 1.00 23.83 234 ILE C N 1
ATOM 7041 C CA . ILE C 1 237 ? 40.862 121.671 107.495 1.00 24.48 234 ILE C CA 1
ATOM 7042 C C . ILE C 1 237 ? 41.721 121.305 108.722 1.00 24.42 234 ILE C C 1
ATOM 7043 O O . ILE C 1 237 ? 42.926 121.591 108.765 1.00 24.19 234 ILE C O 1
ATOM 7048 N N . PHE C 1 238 ? 41.103 120.638 109.698 1.00 25.02 235 PHE C N 1
ATOM 7049 C CA . PHE C 1 238 ? 41.820 120.221 110.896 1.00 25.31 235 PHE C CA 1
ATOM 7050 C C . PHE C 1 238 ? 42.825 119.103 110.619 1.00 25.63 235 PHE C C 1
ATOM 7051 O O . PHE C 1 238 ? 43.905 119.066 111.208 1.00 24.27 235 PHE C O 1
ATOM 7059 N N . ARG C 1 239 ? 42.477 118.199 109.699 1.00 26.43 236 ARG C N 1
ATOM 7060 C CA . ARG C 1 239 ? 43.416 117.202 109.224 1.00 27.21 236 ARG C CA 1
ATOM 7061 C C . ARG C 1 239 ? 44.628 117.836 108.539 1.00 26.99 236 ARG C C 1
ATOM 7062 O O . ARG C 1 239 ? 45.772 117.472 108.822 1.00 26.61 236 ARG C O 1
ATOM 7070 N N . LYS C 1 240 ? 44.378 118.779 107.622 1.00 26.89 237 LYS C N 1
ATOM 7071 C CA . LYS C 1 240 ? 45.445 119.536 107.009 1.00 26.70 237 LYS C CA 1
ATOM 7072 C C . LYS C 1 240 ? 46.302 120.278 108.035 1.00 25.80 237 LYS C C 1
ATOM 7073 O O . LYS C 1 240 ? 47.516 120.338 107.877 1.00 24.78 237 LYS C O 1
ATOM 7079 N N . ALA C 1 241 ? 45.673 120.845 109.069 1.00 25.91 238 ALA C N 1
ATOM 7080 C CA . ALA C 1 241 ? 46.421 121.477 110.165 1.00 25.96 238 ALA C CA 1
ATOM 7081 C C . ALA C 1 241 ? 47.336 120.474 110.861 1.00 26.20 238 ALA C C 1
ATOM 7082 O O . ALA C 1 241 ? 48.522 120.743 111.081 1.00 25.00 238 ALA C O 1
ATOM 7084 N N . GLY C 1 242 ? 46.783 119.297 111.160 1.00 26.61 239 GLY C N 1
ATOM 7085 C CA . GLY C 1 242 ? 47.536 118.222 111.760 1.00 26.22 239 GLY C CA 1
ATOM 7086 C C . GLY C 1 242 ? 48.735 117.863 110.925 1.00 26.06 239 GLY C C 1
ATOM 7087 O O . GLY C 1 242 ? 49.814 117.696 111.452 1.00 25.28 239 GLY C O 1
ATOM 7088 N N . GLU C 1 243 ? 48.529 117.727 109.609 1.00 26.52 240 GLU C N 1
ATOM 7089 C CA . GLU C 1 243 ? 49.624 117.430 108.674 1.00 27.00 240 GLU C CA 1
ATOM 7090 C C . GLU C 1 243 ? 50.726 118.471 108.725 1.00 25.60 240 GLU C C 1
ATOM 7091 O O . GLU C 1 243 ? 51.904 118.132 108.738 1.00 26.18 240 GLU C O 1
ATOM 7097 N N . MET C 1 244 ? 50.352 119.740 108.737 1.00 26.46 241 MET C N 1
ATOM 7098 C CA . MET C 1 244 ? 51.345 120.826 108.767 1.00 25.99 241 MET C CA 1
ATOM 7099 C C . MET C 1 244 ? 52.209 120.788 110.024 1.00 25.35 241 MET C C 1
ATOM 7100 O O . MET C 1 244 ? 53.425 121.016 109.979 1.00 23.97 241 MET C O 1
ATOM 7105 N N . LEU C 1 245 ? 51.566 120.560 111.160 1.00 26.03 242 LEU C N 1
ATOM 7106 C CA . LEU C 1 245 ? 52.281 120.480 112.430 1.00 25.02 242 LEU C CA 1
ATOM 7107 C C . LEU C 1 245 ? 53.237 119.281 112.388 1.00 25.21 242 LEU C C 1
ATOM 7108 O O . LEU C 1 245 ? 54.410 119.362 112.795 1.00 25.08 242 LEU C O 1
ATOM 7113 N N . GLY C 1 246 ? 52.758 118.160 111.865 1.00 24.60 243 GLY C N 1
ATOM 7114 C CA . GLY C 1 246 ? 53.615 117.006 111.673 1.00 24.24 243 GLY C CA 1
ATOM 7115 C C . GLY C 1 246 ? 54.808 117.302 110.768 1.00 24.07 243 GLY C C 1
ATOM 7116 O O . GLY C 1 246 ? 55.928 116.851 111.037 1.00 22.55 243 GLY C O 1
ATOM 7117 N N . ARG C 1 247 ? 54.585 118.085 109.713 1.00 24.45 244 ARG C N 1
ATOM 7118 C CA . ARG C 1 247 ? 55.670 118.450 108.808 1.00 25.32 244 ARG C CA 1
ATOM 7119 C C . ARG C 1 247 ? 56.745 119.341 109.445 1.00 24.64 244 ARG C C 1
ATOM 7120 O O . ARG C 1 247 ? 57.911 119.303 109.027 1.00 24.49 244 ARG C O 1
ATOM 7128 N N . HIS C 1 248 ? 56.364 120.120 110.466 1.00 25.56 245 HIS C N 1
ATOM 7129 C CA . HIS C 1 248 ? 57.338 120.866 111.267 1.00 24.83 245 HIS C CA 1
ATOM 7130 C C . HIS C 1 248 ? 58.324 119.909 111.946 1.00 25.17 245 HIS C C 1
ATOM 7131 O O . HIS C 1 248 ? 59.557 120.116 111.895 1.00 24.20 245 HIS C O 1
ATOM 7138 N N . ILE C 1 249 ? 57.785 118.853 112.571 1.00 24.75 246 ILE C N 1
ATOM 7139 C CA . ILE C 1 249 ? 58.614 117.846 113.201 1.00 24.73 246 ILE C CA 1
ATOM 7140 C C . ILE C 1 249 ? 59.530 117.200 112.181 1.00 24.50 246 ILE C C 1
ATOM 7141 O O . ILE C 1 249 ? 60.758 117.107 112.380 1.00 23.27 246 ILE C O 1
ATOM 7146 N N . VAL C 1 250 ? 58.931 116.740 111.082 1.00 24.87 247 VAL C N 1
ATOM 7147 C CA . VAL C 1 250 ? 59.692 116.070 110.043 1.00 25.17 247 VAL C CA 1
ATOM 7148 C C . VAL C 1 250 ? 60.832 116.964 109.515 1.00 25.06 247 VAL C C 1
ATOM 7149 O O . VAL C 1 250 ? 61.946 116.477 109.263 1.00 24.61 247 VAL C O 1
ATOM 7153 N N . ALA C 1 251 ? 60.556 118.267 109.386 1.00 24.55 248 ALA C N 1
ATOM 7154 C CA . ALA C 1 251 ? 61.563 119.233 108.967 1.00 24.87 248 ALA C CA 1
ATOM 7155 C C . ALA C 1 251 ? 62.823 119.266 109.856 1.00 25.36 248 ALA C C 1
ATOM 7156 O O . ALA C 1 251 ? 63.951 119.299 109.330 1.00 24.97 248 ALA C O 1
ATOM 7158 N N . VAL C 1 252 ? 62.643 119.264 111.188 1.00 25.83 249 VAL C N 1
ATOM 7159 C CA . VAL C 1 252 ? 63.781 119.342 112.124 1.00 26.27 249 VAL C CA 1
ATOM 7160 C C . VAL C 1 252 ? 64.403 117.985 112.478 1.00 26.63 249 VAL C C 1
ATOM 7161 O O . VAL C 1 252 ? 65.479 117.930 113.066 1.00 25.95 249 VAL C O 1
ATOM 7165 N N . LEU C 1 253 ? 63.729 116.897 112.091 1.00 27.07 250 LEU C N 1
ATOM 7166 C CA . LEU C 1 253 ? 64.153 115.533 112.444 1.00 28.05 250 LEU C CA 1
ATOM 7167 C C . LEU C 1 253 ? 65.664 115.291 112.213 1.00 27.89 250 LEU C C 1
ATOM 7168 O O . LEU C 1 253 ? 66.355 114.771 113.089 1.00 28.36 250 LEU C O 1
ATOM 7173 N N . PRO C 1 254 ? 66.193 115.680 111.039 1.00 28.36 251 PRO C N 1
ATOM 7174 C CA . PRO C 1 254 ? 67.601 115.409 110.801 1.00 28.57 251 PRO C CA 1
ATOM 7175 C C . PRO C 1 254 ? 68.585 116.104 111.748 1.00 28.87 251 PRO C C 1
ATOM 7176 O O . PRO C 1 254 ? 69.723 115.650 111.859 1.00 28.71 251 PRO C O 1
ATOM 7180 N N . GLU C 1 255 ? 68.167 117.178 112.417 1.00 28.72 252 GLU C N 1
ATOM 7181 C CA . GLU C 1 255 ? 69.056 117.902 113.334 1.00 29.25 252 GLU C CA 1
ATOM 7182 C C . GLU C 1 255 ? 68.991 117.421 114.784 1.00 28.96 252 GLU C C 1
ATOM 7183 O O . GLU C 1 255 ? 69.795 117.854 115.615 1.00 28.17 252 GLU C O 1
ATOM 7189 N N . ILE C 1 256 ? 68.060 116.518 115.087 1.00 29.14 253 ILE C N 1
ATOM 7190 C CA . ILE C 1 256 ? 67.870 116.058 116.462 1.00 29.34 253 ILE C CA 1
ATOM 7191 C C . ILE C 1 256 ? 68.946 115.053 116.863 1.00 30.09 253 ILE C C 1
ATOM 7192 O O . ILE C 1 256 ? 69.133 114.042 116.192 1.00 30.01 253 ILE C O 1
ATOM 7197 N N . ASP C 1 257 ? 69.640 115.354 117.967 1.00 30.77 254 ASP C N 1
ATOM 7198 C CA . ASP C 1 257 ? 70.590 114.440 118.622 1.00 30.89 254 ASP C CA 1
ATOM 7199 C C . ASP C 1 257 ? 69.933 113.075 118.834 1.00 31.58 254 ASP C C 1
ATOM 7200 O O . ASP C 1 257 ? 68.896 112.991 119.486 1.00 31.82 254 ASP C O 1
ATOM 7205 N N . PRO C 1 258 ? 70.520 111.997 118.268 1.00 32.42 255 PRO C N 1
ATOM 7206 C CA . PRO C 1 258 ? 69.961 110.649 118.414 1.00 32.83 255 PRO C CA 1
ATOM 7207 C C . PRO C 1 258 ? 69.592 110.270 119.850 1.00 33.53 255 PRO C C 1
ATOM 7208 O O . PRO C 1 258 ? 68.633 109.540 120.073 1.00 33.39 255 PRO C O 1
ATOM 7212 N N . VAL C 1 259 ? 70.337 110.788 120.816 1.00 34.42 256 VAL C N 1
ATOM 7213 C CA . VAL C 1 259 ? 70.079 110.487 122.212 1.00 35.01 256 VAL C CA 1
ATOM 7214 C C . VAL C 1 259 ? 68.639 110.828 122.620 1.00 35.85 256 VAL C C 1
ATOM 7215 O O . VAL C 1 259 ? 68.071 110.161 123.480 1.00 36.10 256 VAL C O 1
ATOM 7219 N N . LEU C 1 260 ? 68.046 111.850 121.999 1.00 36.30 257 LEU C N 1
ATOM 7220 C CA . LEU C 1 260 ? 66.710 112.281 122.370 1.00 37.19 257 LEU C CA 1
ATOM 7221 C C . LEU C 1 260 ? 65.622 111.318 121.871 1.00 37.73 257 LEU C C 1
ATOM 7222 O O . LEU C 1 260 ? 64.498 111.364 122.357 1.00 37.89 257 LEU C O 1
ATOM 7227 N N . PHE C 1 261 ? 65.948 110.459 120.903 1.00 38.68 258 PHE C N 1
ATOM 7228 C CA . PHE C 1 261 ? 65.015 109.414 120.435 1.00 39.47 258 PHE C CA 1
ATOM 7229 C C . PHE C 1 261 ? 65.007 108.175 121.318 1.00 39.88 258 PHE C C 1
ATOM 7230 O O . PHE C 1 261 ? 64.193 107.276 121.103 1.00 39.28 258 PHE C O 1
ATOM 7238 N N . GLN C 1 262 ? 65.922 108.121 122.287 1.00 40.19 259 GLN C N 1
ATOM 7239 C CA . GLN C 1 262 ? 66.168 106.916 123.066 1.00 40.97 259 GLN C CA 1
ATOM 7240 C C . GLN C 1 262 ? 65.361 106.935 124.342 1.00 41.43 259 GLN C C 1
ATOM 7241 O O . GLN C 1 262 ? 64.950 108.000 124.825 1.00 42.54 259 GLN C O 1
ATOM 7247 N N . GLY C 1 263 ? 65.120 105.749 124.880 1.00 41.88 260 GLY C N 1
ATOM 7248 C CA . GLY C 1 263 ? 64.429 105.606 126.159 1.00 41.59 260 GLY C CA 1
ATOM 7249 C C . GLY C 1 263 ? 63.050 104.995 126.008 1.00 41.78 260 GLY C C 1
ATOM 7250 O O . GLY C 1 263 ? 62.677 104.492 124.932 1.00 42.11 260 GLY C O 1
ATOM 7251 N N . LYS C 1 264 ? 62.286 105.063 127.093 1.00 41.16 261 LYS C N 1
ATOM 7252 C CA . LYS C 1 264 ? 60.992 104.393 127.175 1.00 40.53 261 LYS C CA 1
ATOM 7253 C C . LYS C 1 264 ? 60.034 104.961 126.120 1.00 39.81 261 LYS C C 1
ATOM 7254 O O . LYS C 1 264 ? 59.408 104.217 125.350 1.00 40.64 261 LYS C O 1
ATOM 7260 N N . ILE C 1 265 ? 59.981 106.282 126.049 1.00 38.09 262 ILE C N 1
ATOM 7261 C CA . ILE C 1 265 ? 58.877 106.974 125.415 1.00 36.13 262 ILE C CA 1
ATOM 7262 C C . ILE C 1 265 ? 59.219 107.504 124.005 1.00 34.39 262 ILE C C 1
ATOM 7263 O O . ILE C 1 265 ? 58.410 108.180 123.379 1.00 32.38 262 ILE C O 1
ATOM 7268 N N . GLY C 1 266 ? 60.402 107.169 123.500 1.00 32.46 263 GLY C N 1
ATOM 7269 C CA . GLY C 1 266 ? 60.822 107.649 122.189 1.00 31.83 263 GLY C CA 1
ATOM 7270 C C . GLY C 1 266 ? 61.141 109.133 122.253 1.00 30.35 263 GLY C C 1
ATOM 7271 O O . GLY C 1 266 ? 61.552 109.630 123.290 1.00 30.63 263 GLY C O 1
ATOM 7272 N N . LEU C 1 267 ? 60.955 109.831 121.141 1.00 28.92 264 LEU C N 1
ATOM 7273 C CA . LEU C 1 267 ? 61.112 111.286 121.107 1.00 28.09 264 LEU C CA 1
ATOM 7274 C C . LEU C 1 267 ? 59.948 111.922 121.824 1.00 27.08 264 LEU C C 1
ATOM 7275 O O . LEU C 1 267 ? 58.810 111.791 121.366 1.00 26.70 264 LEU C O 1
ATOM 7280 N N . PRO C 1 268 ? 60.217 112.644 122.932 1.00 26.18 265 PRO C N 1
ATOM 7281 C CA . PRO C 1 268 ? 59.152 113.422 123.513 1.00 25.97 265 PRO C CA 1
ATOM 7282 C C . PRO C 1 268 ? 58.977 114.700 122.709 1.00 25.60 265 PRO C C 1
ATOM 7283 O O . PRO C 1 268 ? 59.971 115.342 122.336 1.00 25.53 265 PRO C O 1
ATOM 7287 N N . ILE C 1 269 ? 57.726 115.049 122.418 1.00 24.98 266 ILE C N 1
ATOM 7288 C CA . ILE C 1 269 ? 57.420 116.309 121.777 1.00 24.89 266 ILE C CA 1
ATOM 7289 C C . ILE C 1 269 ? 56.534 117.123 122.701 1.00 23.86 266 ILE C C 1
ATOM 7290 O O . ILE C 1 269 ? 55.384 116.757 122.986 1.00 23.37 266 ILE C O 1
ATOM 7295 N N . LEU C 1 270 ? 57.043 118.259 123.147 1.00 23.34 267 LEU C N 1
ATOM 7296 C CA . LEU C 1 270 ? 56.271 119.106 123.999 1.00 22.97 267 LEU C CA 1
ATOM 7297 C C . LEU C 1 270 ? 55.303 119.964 123.173 1.00 23.14 267 LEU C C 1
ATOM 7298 O O . LEU C 1 270 ? 55.699 120.736 122.292 1.00 22.87 267 LEU C O 1
ATOM 7303 N N . CYS C 1 271 ? 54.020 119.847 123.483 1.00 23.28 268 CYS C N 1
ATOM 7304 C CA . CYS C 1 271 ? 52.988 120.482 122.690 1.00 23.41 268 CYS C CA 1
ATOM 7305 C C . CYS C 1 271 ? 52.391 121.573 123.525 1.00 24.10 268 CYS C C 1
ATOM 7306 O O . CYS C 1 271 ? 51.827 121.320 124.609 1.00 23.29 268 CYS C O 1
ATOM 7309 N N . VAL C 1 272 ? 52.506 122.783 123.032 1.00 23.81 269 VAL C N 1
ATOM 7310 C CA . VAL C 1 272 ? 52.096 123.959 123.779 1.00 25.05 269 VAL C CA 1
ATOM 7311 C C . VAL C 1 272 ? 51.121 124.742 122.900 1.00 25.65 269 VAL C C 1
ATOM 7312 O O . VAL C 1 272 ? 51.320 124.837 121.675 1.00 25.42 269 VAL C O 1
ATOM 7316 N N . GLY C 1 273 ? 50.055 125.269 123.510 1.00 25.93 270 GLY C N 1
ATOM 7317 C CA . GLY C 1 273 ? 49.127 126.142 122.799 1.00 26.08 270 GLY C CA 1
ATOM 7318 C C . GLY C 1 273 ? 47.739 125.567 122.671 1.00 26.05 270 GLY C C 1
ATOM 7319 O O . GLY C 1 273 ? 47.560 124.357 122.655 1.00 25.52 270 GLY C O 1
ATOM 7320 N N . SER C 1 274 ? 46.763 126.454 122.504 1.00 25.94 271 SER C N 1
ATOM 7321 C CA . SER C 1 274 ? 45.344 126.105 122.591 1.00 26.20 271 SER C CA 1
ATOM 7322 C C . SER C 1 274 ? 44.873 125.133 121.495 1.00 25.82 271 SER C C 1
ATOM 7323 O O . SER C 1 274 ? 43.918 124.400 121.698 1.00 26.61 271 SER C O 1
ATOM 7326 N N . VAL C 1 275 ? 45.519 125.120 120.336 1.00 25.73 272 VAL C N 1
ATOM 7327 C CA . VAL C 1 275 ? 45.076 124.219 119.265 1.00 26.02 272 VAL C CA 1
ATOM 7328 C C . VAL C 1 275 ? 45.185 122.725 119.661 1.00 26.39 272 VAL C C 1
ATOM 7329 O O . VAL C 1 275 ? 44.410 121.890 119.180 1.00 25.22 272 VAL C O 1
ATOM 7333 N N . TRP C 1 276 ? 46.097 122.400 120.575 1.00 25.98 273 TRP C N 1
ATOM 7334 C CA . TRP C 1 276 ? 46.263 121.005 121.033 1.00 26.48 273 TRP C CA 1
ATOM 7335 C C . TRP C 1 276 ? 45.067 120.424 121.791 1.00 26.63 273 TRP C C 1
ATOM 7336 O O . TRP C 1 276 ? 44.918 119.194 121.881 1.00 26.02 273 TRP C O 1
ATOM 7347 N N . LYS C 1 277 ? 44.231 121.299 122.350 1.00 27.33 274 LYS C N 1
ATOM 7348 C CA . LYS C 1 277 ? 42.932 120.884 122.906 1.00 28.07 274 LYS C CA 1
ATOM 7349 C C . LYS C 1 277 ? 42.127 120.101 121.863 1.00 27.49 274 LYS C C 1
ATOM 7350 O O . LYS C 1 277 ? 41.325 119.241 122.223 1.00 26.65 274 LYS C O 1
ATOM 7356 N N . SER C 1 278 ? 42.332 120.406 120.576 1.00 26.28 275 SER C N 1
ATOM 7357 C CA . SER C 1 278 ? 41.656 119.702 119.487 1.00 27.01 275 SER C CA 1
ATOM 7358 C C . SER C 1 278 ? 42.479 118.558 118.892 1.00 26.85 275 SER C C 1
ATOM 7359 O O . SER C 1 278 ? 42.296 118.197 117.707 1.00 26.92 275 SER C O 1
ATOM 7362 N N . TRP C 1 279 ? 43.362 117.977 119.704 1.00 26.38 276 TRP C N 1
ATOM 7363 C CA . TRP C 1 279 ? 44.224 116.869 119.286 1.00 26.45 276 TRP C CA 1
ATOM 7364 C C . TRP C 1 279 ? 43.483 115.786 118.496 1.00 26.45 276 TRP C C 1
ATOM 7365 O O . TRP C 1 279 ? 43.962 115.332 117.439 1.00 26.20 276 TRP C O 1
ATOM 7376 N N . GLU C 1 280 ? 42.311 115.373 118.979 1.00 26.29 277 GLU C N 1
ATOM 7377 C CA . GLU C 1 280 ? 41.543 114.318 118.294 1.00 25.69 277 GLU C CA 1
ATOM 7378 C C . GLU C 1 280 ? 41.207 114.660 116.839 1.00 25.55 277 GLU C C 1
ATOM 7379 O O . GLU C 1 280 ? 41.057 113.761 116.004 1.00 24.59 277 GLU C O 1
ATOM 7385 N N . LEU C 1 281 ? 41.058 115.946 116.543 1.00 24.72 278 LEU C N 1
ATOM 7386 C CA . LEU C 1 281 ? 40.816 116.397 115.179 1.00 25.07 278 LEU C CA 1
ATOM 7387 C C . LEU C 1 281 ? 42.094 116.525 114.344 1.00 25.30 278 LEU C C 1
ATOM 7388 O O . LEU C 1 281 ? 42.042 116.524 113.110 1.00 24.76 278 LEU C O 1
ATOM 7393 N N . LEU C 1 282 ? 43.223 116.719 115.013 1.00 25.04 279 LEU C N 1
ATOM 7394 C CA . LEU C 1 282 ? 44.532 116.825 114.349 1.00 25.59 279 LEU C CA 1
ATOM 7395 C C . LEU C 1 282 ? 45.174 115.481 114.053 1.00 26.02 279 LEU C C 1
ATOM 7396 O O . LEU C 1 282 ? 45.997 115.372 113.149 1.00 25.68 279 LEU C O 1
ATOM 7401 N N . LYS C 1 283 ? 44.820 114.489 114.869 1.00 26.89 280 LYS C N 1
ATOM 7402 C CA . LYS C 1 283 ? 45.560 113.223 115.044 1.00 27.18 280 LYS C CA 1
ATOM 7403 C C . LYS C 1 283 ? 45.917 112.505 113.736 1.00 26.52 280 LYS C C 1
ATOM 7404 O O . LYS C 1 283 ? 47.082 112.197 113.494 1.00 26.00 280 LYS C O 1
ATOM 7410 N N . GLU C 1 284 ? 44.920 112.259 112.896 1.00 26.92 281 GLU C N 1
ATOM 7411 C CA . GLU C 1 284 ? 45.127 111.507 111.635 1.00 27.35 281 GLU C CA 1
ATOM 7412 C C . GLU C 1 284 ? 46.094 112.218 110.676 1.00 27.24 281 GLU C C 1
ATOM 7413 O O . GLU C 1 284 ? 46.952 111.580 110.041 1.00 25.62 281 GLU C O 1
ATOM 7419 N N . GLY C 1 285 ? 45.929 113.543 110.570 1.00 26.74 282 GLY C N 1
ATOM 7420 C CA . GLY C 1 285 ? 46.828 114.384 109.774 1.00 26.44 282 GLY C CA 1
ATOM 7421 C C . GLY C 1 285 ? 48.245 114.363 110.288 1.00 25.39 282 GLY C C 1
ATOM 7422 O O . GLY C 1 285 ? 49.181 114.271 109.516 1.00 24.13 282 GLY C O 1
ATOM 7423 N N . PHE C 1 286 ? 48.390 114.462 111.609 1.00 25.91 283 PHE C N 1
ATOM 7424 C CA . PHE C 1 286 ? 49.694 114.481 112.259 1.00 25.81 283 PHE C CA 1
ATOM 7425 C C . PHE C 1 286 ? 50.442 113.171 112.039 1.00 25.52 283 PHE C C 1
ATOM 7426 O O . PHE C 1 286 ? 51.630 113.175 111.744 1.00 24.26 283 PHE C O 1
ATOM 7434 N N . LEU C 1 287 ? 49.739 112.052 112.169 1.00 26.01 284 LEU C N 1
ATOM 7435 C CA . LEU C 1 287 ? 50.352 110.751 111.952 1.00 27.03 284 LEU C CA 1
ATOM 7436 C C . LEU C 1 287 ? 50.604 110.463 110.467 1.00 27.52 284 LEU C C 1
ATOM 7437 O O . LEU C 1 287 ? 51.610 109.848 110.121 1.00 27.05 284 LEU C O 1
ATOM 7442 N N . LEU C 1 288 ? 49.700 110.909 109.604 1.00 28.09 285 LEU C N 1
ATOM 7443 C CA . LEU C 1 288 ? 49.937 110.833 108.162 1.00 29.27 285 LEU C CA 1
ATOM 7444 C C . LEU C 1 288 ? 51.293 111.473 107.876 1.00 29.26 285 LEU C C 1
ATOM 7445 O O . LEU C 1 288 ? 52.168 110.810 107.359 1.00 28.74 285 LEU C O 1
ATOM 7450 N N . ALA C 1 289 ? 51.491 112.720 108.340 1.00 29.80 286 ALA C N 1
ATOM 7451 C CA . ALA C 1 289 ? 52.748 113.446 108.125 1.00 30.67 286 ALA C CA 1
ATOM 7452 C C . ALA C 1 289 ? 53.992 112.762 108.721 1.00 31.02 286 ALA C C 1
ATOM 7453 O O . ALA C 1 289 ? 55.014 112.664 108.064 1.00 31.40 286 ALA C O 1
ATOM 7455 N N . LEU C 1 290 ? 53.910 112.305 109.959 1.00 31.92 287 LEU C N 1
ATOM 7456 C CA . LEU C 1 290 ? 55.035 111.633 110.586 1.00 33.70 287 LEU C CA 1
ATOM 7457 C C . LEU C 1 290 ? 55.368 110.299 109.913 1.00 35.13 287 LEU C C 1
ATOM 7458 O O . LEU C 1 290 ? 56.545 109.991 109.688 1.00 35.60 287 LEU C O 1
ATOM 7463 N N . THR C 1 291 ? 54.334 109.507 109.623 1.00 36.58 288 THR C N 1
ATOM 7464 C CA . THR C 1 291 ? 54.512 108.196 108.940 1.00 37.23 288 THR C CA 1
ATOM 7465 C C . THR C 1 291 ? 55.277 108.381 107.634 1.00 38.35 288 THR C C 1
ATOM 7466 O O . THR C 1 291 ? 56.295 107.730 107.416 1.00 38.60 288 THR C O 1
ATOM 7470 N N . GLN C 1 292 ? 54.804 109.299 106.794 1.00 40.15 289 GLN C N 1
ATOM 7471 C CA . GLN C 1 292 ? 55.404 109.556 105.482 1.00 42.01 289 GLN C CA 1
ATOM 7472 C C . GLN C 1 292 ? 56.814 110.157 105.554 1.00 43.84 289 GLN C C 1
ATOM 7473 O O . GLN C 1 292 ? 57.693 109.779 104.773 1.00 44.25 289 GLN C O 1
ATOM 7479 N N . GLY C 1 293 ? 57.025 111.091 106.483 1.00 45.83 290 GLY C N 1
ATOM 7480 C CA . GLY C 1 293 ? 58.286 111.830 106.569 1.00 47.21 290 GLY C CA 1
ATOM 7481 C C . GLY C 1 293 ? 59.482 111.142 107.235 1.00 48.98 290 GLY C C 1
ATOM 7482 O O . GLY C 1 293 ? 60.630 111.543 106.999 1.00 49.77 290 GLY C O 1
ATOM 7483 N N . ARG C 1 294 ? 59.235 110.128 108.067 1.00 50.30 291 ARG C N 1
ATOM 7484 C CA . ARG C 1 294 ? 60.310 109.502 108.862 1.00 51.51 291 ARG C CA 1
ATOM 7485 C C . ARG C 1 294 ? 61.439 108.837 108.042 1.00 52.66 291 ARG C C 1
ATOM 7486 O O . ARG C 1 294 ? 62.593 108.813 108.497 1.00 53.13 291 ARG C O 1
ATOM 7494 N N . GLU C 1 295 ? 61.090 108.286 106.866 1.00 53.52 292 GLU C N 1
ATOM 7495 C CA . GLU C 1 295 ? 62.053 107.704 105.905 1.00 53.87 292 GLU C CA 1
ATOM 7496 C C . GLU C 1 295 ? 63.034 106.713 106.525 1.00 54.16 292 GLU C C 1
ATOM 7497 O O . GLU C 1 295 ? 64.026 107.104 107.146 1.00 54.40 292 GLU C O 1
ATOM 7503 N N . PHE C 1 301 ? 66.319 106.015 111.987 1.00 57.18 298 PHE C N 1
ATOM 7504 C CA . PHE C 1 301 ? 65.265 107.012 112.242 1.00 56.56 298 PHE C CA 1
ATOM 7505 C C . PHE C 1 301 ? 64.854 107.073 113.756 1.00 56.15 298 PHE C C 1
ATOM 7506 O O . PHE C 1 301 ? 65.683 107.411 114.611 1.00 56.47 298 PHE C O 1
ATOM 7514 N N . PHE C 1 302 ? 63.596 106.751 114.074 1.00 54.55 299 PHE C N 1
ATOM 7515 C CA . PHE C 1 302 ? 63.133 106.656 115.457 1.00 52.76 299 PHE C CA 1
ATOM 7516 C C . PHE C 1 302 ? 61.905 105.754 115.550 1.00 50.97 299 PHE C C 1
ATOM 7517 O O . PHE C 1 302 ? 61.075 105.725 114.651 1.00 51.12 299 PHE C O 1
ATOM 7525 N N . SER C 1 303 ? 61.796 105.024 116.648 1.00 48.50 300 SER C N 1
ATOM 7526 C CA . SER C 1 303 ? 60.839 103.926 116.739 1.00 46.23 300 SER C CA 1
ATOM 7527 C C . SER C 1 303 ? 59.464 104.369 117.224 1.00 43.93 300 SER C C 1
ATOM 7528 O O . SER C 1 303 ? 58.457 103.751 116.879 1.00 42.76 300 SER C O 1
ATOM 7531 N N . SER C 1 304 ? 59.428 105.435 118.031 1.00 40.36 301 SER C N 1
ATOM 7532 C CA . SER C 1 304 ? 58.186 105.899 118.637 1.00 38.30 301 SER C CA 1
ATOM 7533 C C . SER C 1 304 ? 58.300 107.364 119.075 1.00 35.00 301 SER C C 1
ATOM 7534 O O . SER C 1 304 ? 59.375 107.917 119.088 1.00 32.80 301 SER C O 1
ATOM 7537 N N . PHE C 1 305 ? 57.175 107.960 119.430 1.00 33.10 302 PHE C N 1
ATOM 7538 C CA . PHE C 1 305 ? 57.177 109.317 119.998 1.00 32.58 302 PHE C CA 1
ATOM 7539 C C . PHE C 1 305 ? 56.086 109.409 121.048 1.00 31.59 302 PHE C C 1
ATOM 7540 O O . PHE C 1 305 ? 55.149 108.592 121.041 1.00 31.38 302 PHE C O 1
ATOM 7548 N N . THR C 1 306 ? 56.222 110.351 121.996 1.00 30.48 303 THR C N 1
ATOM 7549 C CA . THR C 1 306 ? 55.098 110.663 122.864 1.00 29.72 303 THR C CA 1
ATOM 7550 C C . THR C 1 306 ? 54.888 112.173 122.963 1.00 28.34 303 THR C C 1
ATOM 7551 O O . THR C 1 306 ? 55.845 112.933 123.000 1.00 27.42 303 THR C O 1
ATOM 7555 N N . LEU C 1 307 ? 53.621 112.581 122.923 1.00 27.37 304 LEU C N 1
ATOM 7556 C CA . LEU C 1 307 ? 53.276 113.976 122.988 1.00 27.28 304 LEU C CA 1
ATOM 7557 C C . LEU C 1 307 ? 53.051 114.290 124.464 1.00 27.16 304 LEU C C 1
ATOM 7558 O O . LEU C 1 307 ? 52.278 113.598 125.154 1.00 25.37 304 LEU C O 1
ATOM 7563 N N . MET C 1 308 ? 53.707 115.368 124.897 1.00 27.50 305 MET C N 1
ATOM 7564 C CA . MET C 1 308 ? 53.707 115.833 126.292 1.00 27.63 305 MET C CA 1
ATOM 7565 C C . MET C 1 308 ? 53.018 117.197 126.370 1.00 27.78 305 MET C C 1
ATOM 7566 O O . MET C 1 308 ? 53.140 118.010 125.437 1.00 26.75 305 MET C O 1
ATOM 7571 N N . LYS C 1 309 ? 52.294 117.450 127.463 1.00 27.03 306 LYS C N 1
ATOM 7572 C CA . LYS C 1 309 ? 51.773 118.772 127.733 1.00 27.53 306 LYS C CA 1
ATOM 7573 C C . LYS C 1 309 ? 52.328 119.301 129.065 1.00 27.22 306 LYS C C 1
ATOM 7574 O O . LYS C 1 309 ? 52.735 118.517 129.933 1.00 27.16 306 LYS C O 1
ATOM 7580 N N . LEU C 1 310 ? 52.341 120.624 129.211 1.00 27.29 307 LEU C N 1
ATOM 7581 C CA . LEU C 1 310 ? 52.788 121.274 130.451 1.00 27.39 307 LEU C CA 1
ATOM 7582 C C . LEU C 1 310 ? 51.700 121.237 131.513 1.00 27.37 307 LEU C C 1
ATOM 7583 O O . LEU C 1 310 ? 50.514 121.421 131.216 1.00 26.67 307 LEU C O 1
ATOM 7588 N N . ARG C 1 311 ? 52.108 121.041 132.774 1.00 27.85 308 ARG C N 1
ATOM 7589 C CA . ARG C 1 311 ? 51.195 121.112 133.896 1.00 29.17 308 ARG C CA 1
ATOM 7590 C C . ARG C 1 311 ? 51.321 122.452 134.617 1.00 29.39 308 ARG C C 1
ATOM 7591 O O . ARG C 1 311 ? 50.512 122.756 135.487 1.00 29.96 308 ARG C O 1
ATOM 7599 N N . HIS C 1 312 ? 52.314 123.256 134.225 1.00 28.30 309 HIS C N 1
ATOM 7600 C CA . HIS C 1 312 ? 52.500 124.621 134.748 1.00 28.05 309 HIS C CA 1
ATOM 7601 C C . HIS C 1 312 ? 52.838 125.541 133.611 1.00 27.18 309 HIS C C 1
ATOM 7602 O O . HIS C 1 312 ? 53.234 125.080 132.547 1.00 27.17 309 HIS C O 1
ATOM 7609 N N . SER C 1 313 ? 52.718 126.838 133.867 1.00 25.52 310 SER C N 1
ATOM 7610 C CA . SER C 1 313 ? 52.956 127.861 132.881 1.00 24.96 310 SER C CA 1
ATOM 7611 C C . SER C 1 313 ? 54.402 127.786 132.423 1.00 24.37 310 SER C C 1
ATOM 7612 O O . SER C 1 313 ? 55.267 127.471 133.218 1.00 23.53 310 SER C O 1
ATOM 7615 N N . SER C 1 314 ? 54.638 128.090 131.145 1.00 23.27 311 SER C N 1
ATOM 7616 C CA . SER C 1 314 ? 55.974 128.302 130.596 1.00 23.31 311 SER C CA 1
ATOM 7617 C C . SER C 1 314 ? 56.724 129.428 131.284 1.00 23.08 311 SER C C 1
ATOM 7618 O O . SER C 1 314 ? 57.948 129.500 131.202 1.00 23.23 311 SER C O 1
ATOM 7621 N N . ALA C 1 315 ? 55.989 130.313 131.949 1.00 23.33 312 ALA C N 1
ATOM 7622 C CA . ALA C 1 315 ? 56.590 131.345 132.791 1.00 24.07 312 ALA C CA 1
ATOM 7623 C C . ALA C 1 315 ? 57.492 130.757 133.888 1.00 24.42 312 ALA C C 1
ATOM 7624 O O . ALA C 1 315 ? 58.407 131.421 134.360 1.00 24.73 312 ALA C O 1
ATOM 7626 N N . LEU C 1 316 ? 57.258 129.499 134.266 1.00 24.78 313 LEU C N 1
ATOM 7627 C CA . LEU C 1 316 ? 58.098 128.834 135.244 1.00 25.12 313 LEU C CA 1
ATOM 7628 C C . LEU C 1 316 ? 59.490 128.557 134.675 1.00 24.57 313 LEU C C 1
ATOM 7629 O O . LEU C 1 316 ? 60.480 128.828 135.316 1.00 24.60 313 LEU C O 1
ATOM 7634 N N . GLY C 1 317 ? 59.545 128.006 133.468 1.00 24.95 314 GLY C N 1
ATOM 7635 C CA . GLY C 1 317 ? 60.797 127.915 132.706 1.00 24.20 314 GLY C CA 1
ATOM 7636 C C . GLY C 1 317 ? 61.459 129.266 132.516 1.00 23.91 314 GLY C C 1
ATOM 7637 O O . GLY C 1 317 ? 62.667 129.379 132.641 1.00 22.98 314 GLY C O 1
ATOM 7638 N N . GLY C 1 318 ? 60.664 130.292 132.220 1.00 23.27 315 GLY C N 1
ATOM 7639 C CA . GLY C 1 318 ? 61.173 131.656 132.108 1.00 23.57 315 GLY C CA 1
ATOM 7640 C C . GLY C 1 318 ? 61.844 132.120 133.397 1.00 23.23 315 GLY C C 1
ATOM 7641 O O . GLY C 1 318 ? 62.947 132.717 133.378 1.00 23.72 315 GLY C O 1
ATOM 7642 N N . ALA C 1 319 ? 61.234 131.795 134.526 1.00 23.51 316 ALA C N 1
ATOM 7643 C CA . ALA C 1 319 ? 61.813 132.162 135.820 1.00 23.05 316 ALA C CA 1
ATOM 7644 C C . ALA C 1 319 ? 63.131 131.436 136.034 1.00 23.54 316 ALA C C 1
ATOM 7645 O O . ALA C 1 319 ? 64.084 132.004 136.560 1.00 23.23 316 ALA C O 1
ATOM 7647 N N . SER C 1 320 ? 63.176 130.165 135.637 1.00 22.46 317 SER C N 1
ATOM 7648 C CA . SER C 1 320 ? 64.366 129.360 135.799 1.00 22.41 317 SER C CA 1
ATOM 7649 C C . SER C 1 320 ? 65.518 129.948 134.975 1.00 22.56 317 SER C C 1
ATOM 7650 O O . SER C 1 320 ? 66.641 130.062 135.453 1.00 21.86 317 SER C O 1
ATOM 7653 N N . LEU C 1 321 ? 65.224 130.308 133.717 1.00 22.27 318 LEU C N 1
ATOM 7654 C CA . LEU C 1 321 ? 66.185 130.918 132.864 1.00 22.02 318 LEU C CA 1
ATOM 7655 C C . LEU C 1 321 ? 66.657 132.272 133.418 1.00 22.24 318 LEU C C 1
ATOM 7656 O O . LEU C 1 321 ? 67.841 132.562 133.414 1.00 20.54 318 LEU C O 1
ATOM 7661 N N . GLY C 1 322 ? 65.726 133.106 133.828 1.00 22.64 319 GLY C N 1
ATOM 7662 C CA . GLY C 1 322 ? 66.051 134.401 134.473 1.00 22.49 319 GLY C CA 1
ATOM 7663 C C . GLY C 1 322 ? 66.933 134.272 135.717 1.00 22.75 319 GLY C C 1
ATOM 7664 O O . GLY C 1 322 ? 67.811 135.128 135.976 1.00 23.85 319 GLY C O 1
ATOM 7665 N N . ALA C 1 323 ? 66.726 133.199 136.482 1.00 22.55 320 ALA C N 1
ATOM 7666 C CA . ALA C 1 323 ? 67.553 132.943 137.672 1.00 22.75 320 ALA C CA 1
ATOM 7667 C C . ALA C 1 323 ? 68.994 132.544 137.301 1.00 22.74 320 ALA C C 1
ATOM 7668 O O . ALA C 1 323 ? 69.945 133.037 137.864 1.00 21.82 320 ALA C O 1
ATOM 7670 N N . ARG C 1 324 ? 69.138 131.620 136.352 1.00 23.44 321 ARG C N 1
ATOM 7671 C CA . ARG C 1 324 ? 70.455 131.202 135.866 1.00 23.23 321 ARG C CA 1
ATOM 7672 C C . ARG C 1 324 ? 71.251 132.376 135.296 1.00 22.51 321 ARG C C 1
ATOM 7673 O O . ARG C 1 324 ? 72.475 132.416 135.409 1.00 22.58 321 ARG C O 1
ATOM 7681 N N . HIS C 1 325 ? 70.546 133.317 134.674 1.00 22.20 322 HIS C N 1
ATOM 7682 C CA . HIS C 1 325 ? 71.136 134.535 134.109 1.00 22.81 322 HIS C CA 1
ATOM 7683 C C . HIS C 1 325 ? 71.932 135.360 135.153 1.00 22.67 322 HIS C C 1
ATOM 7684 O O . HIS C 1 325 ? 72.832 136.115 134.793 1.00 23.05 322 HIS C O 1
ATOM 7691 N N . ILE C 1 326 ? 71.632 135.179 136.432 1.00 22.21 323 ILE C N 1
ATOM 7692 C CA . ILE C 1 326 ? 72.391 135.839 137.519 1.00 22.86 323 ILE C CA 1
ATOM 7693 C C . ILE C 1 326 ? 73.122 134.865 138.448 1.00 22.06 323 ILE C C 1
ATOM 7694 O O . ILE C 1 326 ? 73.683 135.263 139.464 1.00 21.82 323 ILE C O 1
ATOM 7699 N N . GLY C 1 327 ? 73.157 133.586 138.064 1.00 22.10 324 GLY C N 1
ATOM 7700 C CA . GLY C 1 327 ? 73.951 132.587 138.774 1.00 22.21 324 GLY C CA 1
ATOM 7701 C C . GLY C 1 327 ? 73.247 131.634 139.732 1.00 22.05 324 GLY C C 1
ATOM 7702 O O . GLY C 1 327 ? 73.904 130.823 140.360 1.00 20.90 324 GLY C O 1
ATOM 7703 N N . HIS C 1 328 ? 71.924 131.730 139.839 1.00 22.85 325 HIS C N 1
ATOM 7704 C CA . HIS C 1 328 ? 71.137 130.915 140.749 1.00 23.14 325 HIS C CA 1
ATOM 7705 C C . HIS C 1 328 ? 70.447 129.710 140.064 1.00 23.64 325 HIS C C 1
ATOM 7706 O O . HIS C 1 328 ? 69.782 129.870 139.038 1.00 22.35 325 HIS C O 1
ATOM 7713 N N . LEU C 1 329 ? 70.589 128.532 140.658 1.00 23.74 326 LEU C N 1
ATOM 7714 C CA . LEU C 1 329 ? 69.869 127.328 140.213 1.00 24.70 326 LEU C CA 1
ATOM 7715 C C . LEU C 1 329 ? 68.474 127.307 140.866 1.00 24.74 326 LEU C C 1
ATOM 7716 O O . LEU C 1 329 ? 68.328 127.060 142.077 1.00 24.34 326 LEU C O 1
ATOM 7721 N N . LEU C 1 330 ? 67.447 127.581 140.082 1.00 24.47 327 LEU C N 1
ATOM 7722 C CA . LEU C 1 330 ? 66.075 127.542 140.617 1.00 24.36 327 LEU C CA 1
ATOM 7723 C C . LEU C 1 330 ? 65.641 126.083 140.728 1.00 24.11 327 LEU C C 1
ATOM 7724 O O . LEU C 1 330 ? 65.573 125.402 139.733 1.00 25.47 327 LEU C O 1
ATOM 7729 N N . PRO C 1 331 ? 65.362 125.588 141.941 1.00 24.04 328 PRO C N 1
ATOM 7730 C CA . PRO C 1 331 ? 64.892 124.200 142.001 1.00 24.64 328 PRO C CA 1
ATOM 7731 C C . PRO C 1 331 ? 63.631 123.980 141.163 1.00 25.54 328 PRO C C 1
ATOM 7732 O O . PRO C 1 331 ? 62.715 124.791 141.203 1.00 25.55 328 PRO C O 1
ATOM 7736 N N . MET C 1 332 ? 63.623 122.896 140.392 1.00 25.93 329 MET C N 1
ATOM 7737 C CA . MET C 1 332 ? 62.566 122.575 139.464 1.00 26.59 329 MET C CA 1
ATOM 7738 C C . MET C 1 332 ? 62.159 121.101 139.657 1.00 27.58 329 MET C C 1
ATOM 7739 O O . MET C 1 332 ? 63.011 120.232 139.845 1.00 28.73 329 MET C O 1
ATOM 7744 N N . ASP C 1 333 ? 60.859 120.831 139.639 1.00 27.95 330 ASP C N 1
ATOM 7745 C CA . ASP C 1 333 ? 60.357 119.452 139.679 1.00 27.79 330 ASP C CA 1
ATOM 7746 C C . ASP C 1 333 ? 59.927 119.072 138.268 1.00 27.58 330 ASP C C 1
ATOM 7747 O O . ASP C 1 333 ? 58.758 119.198 137.899 1.00 27.72 330 ASP C O 1
ATOM 7752 N N . TYR C 1 334 ? 60.877 118.607 137.469 1.00 27.10 331 TYR C N 1
ATOM 7753 C CA . TYR C 1 334 ? 60.600 118.411 136.047 1.00 27.19 331 TYR C CA 1
ATOM 7754 C C . TYR C 1 334 ? 59.507 117.363 135.795 1.00 27.53 331 TYR C C 1
ATOM 7755 O O . TYR C 1 334 ? 58.724 117.510 134.859 1.00 27.39 331 TYR C O 1
ATOM 7764 N N . SER C 1 335 ? 59.419 116.345 136.646 1.00 28.08 332 SER C N 1
ATOM 7765 C CA . SER C 1 335 ? 58.424 115.286 136.439 1.00 28.58 332 SER C CA 1
ATOM 7766 C C . SER C 1 335 ? 57.009 115.784 136.760 1.00 28.82 332 SER C C 1
ATOM 7767 O O . SER C 1 335 ? 56.032 115.303 136.180 1.00 30.78 332 SER C O 1
ATOM 7770 N N . ALA C 1 336 ? 56.907 116.786 137.626 1.00 28.19 333 ALA C N 1
ATOM 7771 C CA . ALA C 1 336 ? 55.628 117.410 137.937 1.00 28.02 333 ALA C CA 1
ATOM 7772 C C . ALA C 1 336 ? 55.186 118.398 136.841 1.00 28.05 333 ALA C C 1
ATOM 7773 O O . ALA C 1 336 ? 54.009 118.725 136.732 1.00 27.66 333 ALA C O 1
ATOM 7775 N N . ASN C 1 337 ? 56.130 118.849 136.020 1.00 27.76 334 ASN C N 1
ATOM 7776 C CA . ASN C 1 337 ? 55.905 119.994 135.139 1.00 27.50 334 ASN C CA 1
ATOM 7777 C C . ASN C 1 337 ? 55.328 119.604 133.789 1.00 27.42 334 ASN C C 1
ATOM 7778 O O . ASN C 1 337 ? 54.904 120.491 133.026 1.00 26.61 334 ASN C O 1
ATOM 7783 N N . ALA C 1 338 ? 55.319 118.300 133.479 1.00 26.42 335 ALA C N 1
ATOM 7784 C CA . ALA C 1 338 ? 54.766 117.832 132.216 1.00 26.95 335 ALA C CA 1
ATOM 7785 C C . ALA C 1 338 ? 54.229 116.417 132.314 1.00 26.27 335 ALA C C 1
ATOM 7786 O O . ALA C 1 338 ? 54.606 115.682 133.222 1.00 26.34 335 ALA C O 1
ATOM 7788 N N . ILE C 1 339 ? 53.310 116.050 131.416 1.00 25.99 336 ILE C N 1
ATOM 7789 C CA . ILE C 1 339 ? 52.809 114.668 131.317 1.00 26.45 336 ILE C CA 1
ATOM 7790 C C . ILE C 1 339 ? 52.563 114.312 129.871 1.00 26.12 336 ILE C C 1
ATOM 7791 O O . ILE C 1 339 ? 52.254 115.177 129.038 1.00 25.12 336 ILE C O 1
ATOM 7796 N N . ALA C 1 340 ? 52.598 113.010 129.619 1.00 25.57 337 ALA C N 1
ATOM 7797 C CA . ALA C 1 340 ? 52.279 112.451 128.336 1.00 25.79 337 ALA C CA 1
ATOM 7798 C C . ALA C 1 340 ? 50.764 112.418 128.166 1.00 26.45 337 ALA C C 1
ATOM 7799 O O . ALA C 1 340 ? 50.029 112.058 129.100 1.00 25.74 337 ALA C O 1
ATOM 7801 N N . PHE C 1 341 ? 50.289 112.786 126.971 1.00 26.39 338 PHE C N 1
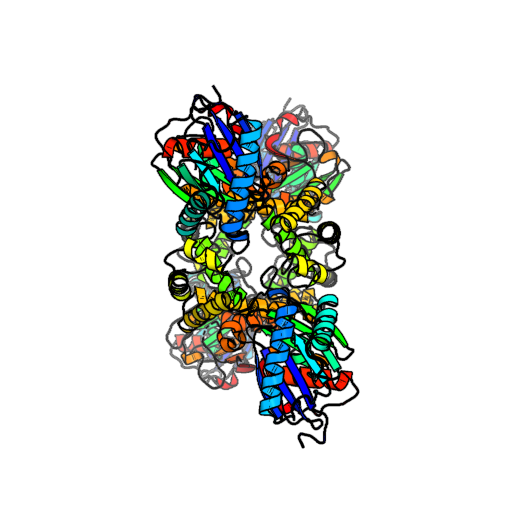ATOM 7802 C CA . PHE C 1 341 ? 48.876 112.582 126.617 1.00 26.17 338 PHE C CA 1
ATOM 7803 C C . PHE C 1 341 ? 48.650 111.682 125.395 1.00 26.34 338 PHE C C 1
ATOM 7804 O O . PHE C 1 341 ? 47.504 111.324 125.114 1.00 26.94 338 PHE C O 1
ATOM 7812 N N . TYR C 1 342 ? 49.713 111.345 124.659 1.00 25.64 339 TYR C N 1
ATOM 7813 C CA . TYR C 1 342 ? 49.612 110.430 123.503 1.00 25.19 339 TYR C CA 1
ATOM 7814 C C . TYR C 1 342 ? 50.953 109.749 123.242 1.00 25.00 339 TYR C C 1
ATOM 7815 O O . TYR C 1 342 ? 52.006 110.348 123.411 1.00 24.21 339 TYR C O 1
ATOM 7824 N N . SER C 1 343 ? 50.908 108.483 122.834 1.00 24.78 340 SER C N 1
ATOM 7825 C CA . SER C 1 343 ? 52.107 107.791 122.395 1.00 25.09 340 SER C CA 1
ATOM 7826 C C . SER C 1 343 ? 51.803 106.890 121.187 1.00 24.96 340 SER C C 1
ATOM 7827 O O . SER C 1 343 ? 50.671 106.447 121.004 1.00 23.57 340 SER C O 1
ATOM 7830 N N . TYR C 1 344 ? 52.834 106.647 120.384 1.00 25.20 341 TYR C N 1
ATOM 7831 C CA . TYR C 1 344 ? 52.715 105.883 119.136 1.00 25.79 341 TYR C CA 1
ATOM 7832 C C . TYR C 1 344 ? 54.059 105.256 118.785 1.00 26.00 341 TYR C C 1
ATOM 7833 O O . TYR C 1 344 ? 55.085 105.922 118.810 1.00 24.43 341 TYR C O 1
ATOM 7842 N N . THR C 1 345 ? 54.049 103.959 118.482 1.00 26.95 342 THR C N 1
ATOM 7843 C CA . THR C 1 345 ? 55.250 103.300 117.976 1.00 27.78 342 THR C CA 1
ATOM 7844 C C . THR C 1 345 ? 54.969 102.760 116.569 1.00 27.94 342 THR C C 1
ATOM 7845 O O . THR C 1 345 ? 53.917 102.166 116.299 1.00 27.85 342 THR C O 1
ATOM 7849 N N . PHE C 1 346 ? 55.917 103.022 115.676 1.00 28.57 343 PHE C N 1
ATOM 7850 C CA . PHE C 1 346 ? 55.777 102.737 114.265 1.00 29.12 343 PHE C CA 1
ATOM 7851 C C . PHE C 1 346 ? 55.871 101.252 114.031 1.00 29.12 343 PHE C C 1
ATOM 7852 O O . PHE C 1 346 ? 56.678 100.562 114.659 1.00 27.73 343 PHE C O 1
ATOM 7860 N N . SER C 1 347 ? 55.033 100.766 113.123 1.00 29.53 344 SER C N 1
ATOM 7861 C CA . SER C 1 347 ? 54.921 99.339 112.840 1.00 29.88 344 SER C CA 1
ATOM 7862 C C . SER C 1 347 ? 55.889 98.948 111.716 1.00 29.85 344 SER C C 1
ATOM 7863 O O . SER C 1 347 ? 56.326 99.793 110.926 1.00 29.90 344 SER C O 1
ATOM 7867 N N . PRO D 1 1 ? 38.613 178.316 77.514 1.00 44.60 -2 PRO D N 1
ATOM 7868 C CA . PRO D 1 1 ? 37.779 178.971 78.512 1.00 43.28 -2 PRO D CA 1
ATOM 7869 C C . PRO D 1 1 ? 37.921 178.314 79.894 1.00 42.40 -2 PRO D C 1
ATOM 7870 O O . PRO D 1 1 ? 36.943 177.853 80.484 1.00 42.42 -2 PRO D O 1
ATOM 7874 N N . GLN D 1 2 ? 39.160 178.301 80.390 1.00 40.82 -1 GLN D N 1
ATOM 7875 C CA . GLN D 1 2 ? 39.504 177.834 81.742 1.00 39.52 -1 GLN D CA 1
ATOM 7876 C C . GLN D 1 2 ? 38.568 178.313 82.896 1.00 37.35 -1 GLN D C 1
ATOM 7877 O O . GLN D 1 2 ? 38.206 177.541 83.785 1.00 36.13 -1 GLN D O 1
ATOM 7883 N N . PHE D 1 3 ? 38.229 179.599 82.917 1.00 34.97 0 PHE D N 1
ATOM 7884 C CA . PHE D 1 3 ? 37.471 180.156 84.033 1.00 34.39 0 PHE D CA 1
ATOM 7885 C C . PHE D 1 3 ? 35.974 180.063 83.805 1.00 32.51 0 PHE D C 1
ATOM 7886 O O . PHE D 1 3 ? 35.166 180.163 84.718 1.00 32.81 0 PHE D O 1
ATOM 7894 N N . MET D 1 4 ? 35.627 179.930 82.141 1.00 30.09 1 MET D N 1
ATOM 7895 C CA . MET D 1 4 ? 34.191 180.209 81.907 1.00 30.24 1 MET D CA 1
ATOM 7896 C C . MET D 1 4 ? 33.336 178.959 82.023 1.00 30.63 1 MET D C 1
ATOM 7897 O O . MET D 1 4 ? 32.136 179.056 82.294 1.00 31.95 1 MET D O 1
ATOM 7902 N N . ALA D 1 5 ? 33.971 177.796 81.870 1.00 30.25 2 ALA D N 1
ATOM 7903 C CA . ALA D 1 5 ? 33.277 176.540 81.767 1.00 29.89 2 ALA D CA 1
ATOM 7904 C C . ALA D 1 5 ? 33.635 175.578 82.900 1.00 28.90 2 ALA D C 1
ATOM 7905 O O . ALA D 1 5 ? 34.605 175.785 83.650 1.00 27.82 2 ALA D O 1
ATOM 7907 N N . ALA D 1 6 ? 32.836 174.526 82.984 1.00 28.03 3 ALA D N 1
ATOM 7908 C CA . ALA D 1 6 ? 32.933 173.519 84.046 1.00 28.01 3 ALA D CA 1
ATOM 7909 C C . ALA D 1 6 ? 34.195 172.663 83.895 1.00 27.11 3 ALA D C 1
ATOM 7910 O O . ALA D 1 6 ? 34.557 172.306 82.786 1.00 27.48 3 ALA D O 1
ATOM 7912 N N . ILE D 1 7 ? 34.849 172.345 85.014 1.00 26.16 4 ILE D N 1
ATOM 7913 C CA . ILE D 1 7 ? 36.029 171.483 85.011 1.00 25.53 4 ILE D CA 1
ATOM 7914 C C . ILE D 1 7 ? 35.719 170.209 85.775 1.00 25.07 4 ILE D C 1
ATOM 7915 O O . ILE D 1 7 ? 35.153 170.242 86.882 1.00 24.20 4 ILE D O 1
ATOM 7920 N N . TYR D 1 8 ? 36.089 169.088 85.151 1.00 24.56 5 TYR D N 1
ATOM 7921 C CA . TYR D 1 8 ? 35.794 167.756 85.649 1.00 24.22 5 TYR D CA 1
ATOM 7922 C C . TYR D 1 8 ? 37.095 167.059 86.044 1.00 23.85 5 TYR D C 1
ATOM 7923 O O . TYR D 1 8 ? 38.014 166.983 85.264 1.00 24.55 5 TYR D O 1
ATOM 7932 N N . GLY D 1 9 ? 37.158 166.586 87.281 1.00 22.76 6 GLY D N 1
ATOM 7933 C CA . GLY D 1 9 ? 38.337 165.934 87.767 1.00 22.42 6 GLY D CA 1
ATOM 7934 C C . GLY D 1 9 ? 38.089 164.439 87.869 1.00 21.76 6 GLY D C 1
ATOM 7935 O O . GLY D 1 9 ? 36.944 163.960 88.055 1.00 20.46 6 GLY D O 1
ATOM 7936 N N . GLY D 1 10 ? 39.151 163.714 87.663 1.00 21.61 7 GLY D N 1
ATOM 7937 C CA . GLY D 1 10 ? 39.182 162.300 87.904 1.00 23.00 7 GLY D CA 1
ATOM 7938 C C . GLY D 1 10 ? 40.419 161.928 88.665 1.00 22.85 7 GLY D C 1
ATOM 7939 O O . GLY D 1 10 ? 41.474 162.497 88.415 1.00 22.87 7 GLY D O 1
ATOM 7940 N N . VAL D 1 11 ? 40.296 160.999 89.618 1.00 24.80 8 VAL D N 1
ATOM 7941 C CA . VAL D 1 11 ? 41.463 160.446 90.344 1.00 26.08 8 VAL D CA 1
ATOM 7942 C C . VAL D 1 11 ? 41.446 158.907 90.196 1.00 27.88 8 VAL D C 1
ATOM 7943 O O . VAL D 1 11 ? 40.449 158.271 90.504 1.00 27.61 8 VAL D O 1
ATOM 7947 N N . GLU D 1 12 ? 42.537 158.341 89.680 1.00 28.93 9 GLU D N 1
ATOM 7948 C CA . GLU D 1 12 ? 42.779 156.885 89.634 1.00 29.67 9 GLU D CA 1
ATOM 7949 C C . GLU D 1 12 ? 43.547 156.594 90.917 1.00 29.73 9 GLU D C 1
ATOM 7950 O O . GLU D 1 12 ? 44.659 157.113 91.100 1.00 25.75 9 GLU D O 1
ATOM 7956 N N . GLY D 1 13 ? 42.967 155.781 91.777 1.00 30.30 10 GLY D N 1
ATOM 7957 C CA . GLY D 1 13 ? 43.477 155.588 93.135 1.00 32.36 10 GLY D CA 1
ATOM 7958 C C . GLY D 1 13 ? 43.581 154.115 93.422 1.00 35.69 10 GLY D C 1
ATOM 7959 O O . GLY D 1 13 ? 43.184 153.628 94.533 1.00 36.64 10 GLY D O 1
ATOM 7960 N N . GLY D 1 14 ? 44.086 153.405 92.407 1.00 37.28 11 GLY D N 1
ATOM 7961 C CA . GLY D 1 14 ? 44.427 152.011 92.531 1.00 39.46 11 GLY D CA 1
ATOM 7962 C C . GLY D 1 14 ? 45.922 151.812 92.795 1.00 40.18 11 GLY D C 1
ATOM 7963 O O . GLY D 1 14 ? 46.743 152.646 92.400 1.00 41.05 11 GLY D O 1
ATOM 7964 N N . GLY D 1 15 ? 46.263 150.709 93.462 1.00 40.95 12 GLY D N 1
ATOM 7965 C CA . GLY D 1 15 ? 47.667 150.335 93.662 1.00 40.93 12 GLY D CA 1
ATOM 7966 C C . GLY D 1 15 ? 48.492 151.279 94.553 1.00 41.13 12 GLY D C 1
ATOM 7967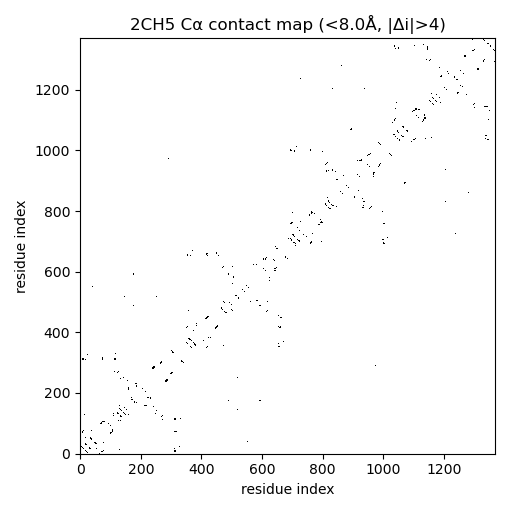 O O . GLY D 1 15 ? 48.028 151.718 95.621 1.00 41.74 12 GLY D O 1
ATOM 7968 N N . THR D 1 16 ? 49.692 151.612 94.066 1.00 40.70 13 THR D N 1
ATOM 7969 C CA . THR D 1 16 ? 50.805 152.177 94.864 1.00 39.99 13 THR D CA 1
ATOM 7970 C C . THR D 1 16 ? 51.007 153.703 94.724 1.00 38.66 13 THR D C 1
ATOM 7971 O O . THR D 1 16 ? 51.913 154.311 95.304 1.00 37.89 13 THR D O 1
ATOM 7975 N N . ARG D 1 17 ? 50.107 154.313 93.982 1.00 36.93 14 ARG D N 1
ATOM 7976 C CA . ARG D 1 17 ? 50.311 155.638 93.463 1.00 34.23 14 ARG D CA 1
ATOM 7977 C C . ARG D 1 17 ? 48.984 156.036 92.843 1.00 32.18 14 ARG D C 1
ATOM 7978 O O . ARG D 1 17 ? 48.231 155.172 92.376 1.00 29.97 14 ARG D O 1
ATOM 7986 N N . SER D 1 18 ? 48.672 157.332 92.906 1.00 29.30 15 SER D N 1
ATOM 7987 C CA . SER D 1 18 ? 47.461 157.844 92.310 1.00 28.67 15 SER D CA 1
ATOM 7988 C C . SER D 1 18 ? 47.801 158.842 91.223 1.00 27.03 15 SER D C 1
ATOM 7989 O O . SER D 1 18 ? 48.939 159.318 91.127 1.00 24.26 15 SER D O 1
ATOM 7992 N N . GLU D 1 19 ? 46.822 159.125 90.381 1.00 26.38 16 GLU D N 1
ATOM 7993 C CA . GLU D 1 19 ? 46.942 160.187 89.376 1.00 27.05 16 GLU D CA 1
ATOM 7994 C C . GLU D 1 19 ? 45.641 160.972 89.264 1.00 25.82 16 GLU D C 1
ATOM 7995 O O . GLU D 1 19 ? 44.578 160.381 89.304 1.00 23.01 16 GLU D O 1
ATOM 8001 N N . VAL D 1 20 ? 45.751 162.300 89.119 1.00 24.99 17 VAL D N 1
ATOM 8002 C CA . VAL D 1 20 ? 44.602 163.177 88.850 1.00 25.31 17 VAL D CA 1
ATOM 8003 C C . VAL D 1 20 ? 44.707 163.642 87.410 1.00 24.50 17 VAL D C 1
ATOM 8004 O O . VAL D 1 20 ? 45.829 163.992 86.942 1.00 22.47 17 VAL D O 1
ATOM 8008 N N . LEU D 1 21 ? 43.569 163.709 86.735 1.00 23.15 18 LEU D N 1
ATOM 8009 C CA . LEU D 1 21 ? 43.450 164.492 85.517 1.00 24.14 18 LEU D CA 1
ATOM 8010 C C . LEU D 1 21 ? 42.356 165.517 85.733 1.00 23.13 18 LEU D C 1
ATOM 8011 O O . LEU D 1 21 ? 41.330 165.214 86.352 1.00 22.76 18 LEU D O 1
ATOM 8016 N N . LEU D 1 22 ? 42.569 166.724 85.231 1.00 22.45 19 LEU D N 1
ATOM 8017 C CA . LEU D 1 22 ? 41.501 167.688 85.102 1.00 22.51 19 LEU D CA 1
ATOM 8018 C C . LEU D 1 22 ? 41.174 167.809 83.600 1.00 23.10 19 LEU D C 1
ATOM 8019 O O . LEU D 1 22 ? 42.093 167.874 82.747 1.00 22.50 19 LEU D O 1
ATOM 8024 N N . VAL D 1 23 ? 39.882 167.798 83.287 1.00 22.33 20 VAL D N 1
ATOM 8025 C CA . VAL D 1 23 ? 39.432 167.720 81.915 1.00 23.28 20 VAL D CA 1
ATOM 8026 C C . VAL D 1 23 ? 38.393 168.811 81.687 1.00 24.21 20 VAL D C 1
ATOM 8027 O O . VAL D 1 23 ? 37.512 169.020 82.533 1.00 23.39 20 VAL D O 1
ATOM 8031 N N . SER D 1 24 ? 38.465 169.494 80.550 1.00 24.71 21 SER D N 1
ATOM 8032 C CA . SER D 1 24 ? 37.464 170.484 80.246 1.00 25.55 21 SER D CA 1
ATOM 8033 C C . SER D 1 24 ? 36.116 169.807 79.927 1.00 25.81 21 SER D C 1
ATOM 8034 O O . SER D 1 24 ? 36.034 168.609 79.641 1.00 25.03 21 SER D O 1
ATOM 8037 N N . GLU D 1 25 ? 35.078 170.623 79.925 1.00 26.50 22 GLU D N 1
ATOM 8038 C CA . GLU D 1 25 ? 33.716 170.211 79.594 1.00 28.08 22 GLU D CA 1
ATOM 8039 C C . GLU D 1 25 ? 33.629 169.522 78.219 1.00 28.05 22 GLU D C 1
ATOM 8040 O O . GLU D 1 25 ? 32.755 168.664 77.990 1.00 27.47 22 GLU D O 1
ATOM 8046 N N . ASP D 1 26 ? 34.542 169.910 77.319 1.00 27.73 23 ASP D N 1
ATOM 8047 C CA . ASP D 1 26 ? 34.637 169.345 75.974 1.00 28.45 23 ASP D CA 1
ATOM 8048 C C . ASP D 1 26 ? 35.580 168.127 75.831 1.00 28.09 23 ASP D C 1
ATOM 8049 O O . ASP D 1 26 ? 35.745 167.611 74.731 1.00 26.38 23 ASP D O 1
ATOM 8054 N N . GLY D 1 27 ? 36.149 167.637 76.934 1.00 26.66 24 GLY D N 1
ATOM 8055 C CA . GLY D 1 27 ? 36.895 166.374 76.878 1.00 27.29 24 GLY D CA 1
ATOM 8056 C C . GLY D 1 27 ? 38.406 166.513 76.729 1.00 27.29 24 GLY D C 1
ATOM 8057 O O . GLY D 1 27 ? 39.130 165.507 76.603 1.00 26.58 24 GLY D O 1
ATOM 8058 N N . LYS D 1 28 ? 38.881 167.751 76.784 1.00 27.68 25 LYS D N 1
ATOM 8059 C CA . LYS D 1 28 ? 40.308 168.056 76.634 1.00 28.17 25 LYS D CA 1
ATOM 8060 C C . LYS D 1 28 ? 40.997 168.019 77.985 1.00 27.56 25 LYS D C 1
ATOM 8061 O O . LYS D 1 28 ? 40.564 168.668 78.924 1.00 27.01 25 LYS D O 1
ATOM 8067 N N . ILE D 1 29 ? 42.113 167.308 78.069 1.00 28.05 26 ILE D N 1
ATOM 8068 C CA . ILE D 1 29 ? 42.850 167.221 79.314 1.00 27.92 26 ILE D CA 1
ATOM 8069 C C . ILE D 1 29 ? 43.610 168.530 79.528 1.00 27.76 26 ILE D C 1
ATOM 8070 O O . ILE D 1 29 ? 44.422 168.941 78.690 1.00 27.84 26 ILE D O 1
ATOM 8075 N N . LEU D 1 30 ? 43.371 169.150 80.677 1.00 26.73 27 LEU D N 1
ATOM 8076 C CA . LEU D 1 30 ? 43.927 170.444 81.042 1.00 26.84 27 LEU D CA 1
ATOM 8077 C C . LEU D 1 30 ? 45.169 170.346 81.955 1.00 26.90 27 LEU D C 1
ATOM 8078 O O . LEU D 1 30 ? 46.051 171.216 81.907 1.00 26.28 27 LEU D O 1
ATOM 8083 N N . ALA D 1 31 ? 45.217 169.309 82.795 1.00 26.11 28 ALA D N 1
ATOM 8084 C CA . ALA D 1 31 ? 46.321 169.106 83.715 1.00 26.47 28 ALA D CA 1
ATOM 8085 C C . ALA D 1 31 ? 46.360 167.661 84.194 1.00 26.61 28 ALA D C 1
ATOM 8086 O O . ALA D 1 31 ? 45.325 166.998 84.280 1.00 25.68 28 ALA D O 1
ATOM 8088 N N . GLU D 1 32 ? 47.573 167.204 84.495 1.00 25.79 29 GLU D N 1
ATOM 8089 C CA . GLU D 1 32 ? 47.791 165.938 85.172 1.00 27.25 29 GLU D CA 1
ATOM 8090 C C . GLU D 1 32 ? 48.746 166.124 86.353 1.00 25.92 29 GLU D C 1
ATOM 8091 O O . GLU D 1 32 ? 49.692 166.949 86.299 1.00 27.07 29 GLU D O 1
ATOM 8097 N N . ALA D 1 33 ? 48.537 165.313 87.384 1.00 24.80 30 ALA D N 1
ATOM 8098 C CA . ALA D 1 33 ? 49.415 165.269 88.517 1.00 24.43 30 ALA D CA 1
ATOM 8099 C C . ALA D 1 33 ? 49.411 163.886 89.209 1.00 23.57 30 ALA D C 1
ATOM 8100 O O . ALA D 1 33 ? 48.423 163.202 89.249 1.00 22.54 30 ALA D O 1
ATOM 8102 N N . ASP D 1 34 ? 50.568 163.498 89.694 1.00 23.43 31 ASP D N 1
ATOM 8103 C CA . ASP D 1 34 ? 50.739 162.270 90.488 1.00 23.78 31 ASP D CA 1
ATOM 8104 C C . ASP D 1 34 ? 50.379 162.566 91.926 1.00 23.00 31 ASP D C 1
ATOM 8105 O O . ASP D 1 34 ? 50.510 163.700 92.382 1.00 22.05 31 ASP D O 1
ATOM 8110 N N . GLY D 1 35 ? 49.982 161.527 92.649 1.00 22.71 32 GLY D N 1
ATOM 8111 C CA . GLY D 1 35 ? 49.765 161.606 94.074 1.00 23.44 32 GLY D CA 1
ATOM 8112 C C . GLY D 1 35 ? 50.117 160.324 94.781 1.00 24.01 32 GLY D C 1
ATOM 8113 O O . GLY D 1 35 ? 50.461 159.301 94.160 1.00 22.88 32 GLY D O 1
ATOM 8114 N N . LEU D 1 36 ? 49.997 160.362 96.098 1.00 24.47 33 LEU D N 1
ATOM 8115 C CA . LEU D 1 36 ? 50.286 159.192 96.925 1.00 25.21 33 LEU D CA 1
ATOM 8116 C C . LEU D 1 36 ? 49.156 158.128 96.892 1.00 25.17 33 LEU D C 1
ATOM 8117 O O . LEU D 1 36 ? 48.101 158.355 96.334 1.00 24.09 33 LEU D O 1
ATOM 8122 N N . SER D 1 37 ? 49.423 156.967 97.499 1.00 24.84 34 SER D N 1
ATOM 8123 C CA . SER D 1 37 ? 48.449 155.883 97.633 1.00 26.53 34 SER D CA 1
ATOM 8124 C C . SER D 1 37 ? 47.149 156.400 98.235 1.00 25.42 34 SER D C 1
ATOM 8125 O O . SER D 1 37 ? 47.164 157.195 99.176 1.00 25.69 34 SER D O 1
ATOM 8128 N N . THR D 1 38 ? 46.030 155.932 97.699 1.00 25.75 35 THR D N 1
ATOM 8129 C CA . THR D 1 38 ? 44.676 156.281 98.193 1.00 25.54 35 THR D CA 1
ATOM 8130 C C . THR D 1 38 ? 43.782 155.024 98.419 1.00 25.44 35 THR D C 1
ATOM 8131 O O . THR D 1 38 ? 42.568 155.065 98.203 1.00 25.94 35 THR D O 1
ATOM 8135 N N . ASN D 1 39 ? 44.394 153.945 98.919 1.00 25.13 36 ASN D N 1
ATOM 8136 C CA . ASN D 1 39 ? 43.687 152.710 99.282 1.00 24.44 36 ASN D CA 1
ATOM 8137 C C . ASN D 1 39 ? 43.281 152.763 100.753 1.00 23.88 36 ASN D C 1
ATOM 8138 O O . ASN D 1 39 ? 44.114 152.603 101.629 1.00 23.09 36 ASN D O 1
ATOM 8143 N N . HIS D 1 40 ? 41.988 152.991 101.027 1.00 24.20 37 HIS D N 1
ATOM 8144 C CA . HIS D 1 40 ? 41.506 153.150 102.406 1.00 23.55 37 HIS D CA 1
ATOM 8145 C C . HIS D 1 40 ? 41.701 151.945 103.308 1.00 22.92 37 HIS D C 1
ATOM 8146 O O . HIS D 1 40 ? 41.874 152.086 104.509 1.00 23.00 37 HIS D O 1
ATOM 8153 N N . TRP D 1 41 ? 41.676 150.750 102.739 1.00 22.78 38 TRP D N 1
ATOM 8154 C CA . TRP D 1 41 ? 41.962 149.543 103.495 1.00 23.18 38 TRP D CA 1
ATOM 8155 C C . TRP D 1 41 ? 43.335 149.591 104.170 1.00 23.32 38 TRP D C 1
ATOM 8156 O O . TRP D 1 41 ? 43.512 149.079 105.278 1.00 23.04 38 TRP D O 1
ATOM 8167 N N . LEU D 1 42 ? 44.301 150.208 103.497 1.00 22.90 39 LEU D N 1
ATOM 8168 C CA . LEU D 1 42 ? 45.682 150.240 103.988 1.00 24.18 39 LEU D CA 1
ATOM 8169 C C . LEU D 1 42 ? 45.989 151.515 104.757 1.00 24.78 39 LEU D C 1
ATOM 8170 O O . LEU D 1 42 ? 46.686 151.484 105.748 1.00 24.50 39 LEU D O 1
ATOM 8175 N N . ILE D 1 43 ? 45.392 152.614 104.337 1.00 25.21 40 ILE D N 1
ATOM 8176 C CA . ILE D 1 43 ? 45.817 153.940 104.805 1.00 27.33 40 ILE D CA 1
ATOM 8177 C C . ILE D 1 43 ? 44.767 154.656 105.682 1.00 27.50 40 ILE D C 1
ATOM 8178 O O . ILE D 1 43 ? 45.092 155.572 106.467 1.00 27.80 40 ILE D O 1
ATOM 8183 N N . GLY D 1 44 ? 43.524 154.209 105.587 1.00 27.09 41 GLY D N 1
ATOM 8184 C CA . GLY D 1 44 ? 42.450 154.813 106.336 1.00 27.32 41 GLY D CA 1
ATOM 8185 C C . GLY D 1 44 ? 41.947 156.040 105.613 1.00 27.41 41 GLY D C 1
ATOM 8186 O O . GLY D 1 44 ? 42.669 156.633 104.805 1.00 27.45 41 GLY D O 1
ATOM 8187 N N . THR D 1 45 ? 40.715 156.430 105.935 1.00 26.86 42 THR D N 1
ATOM 8188 C CA . THR D 1 45 ? 39.995 157.467 105.209 1.00 27.01 42 THR D CA 1
ATOM 8189 C C . THR D 1 45 ? 40.568 158.874 105.415 1.00 26.67 42 THR D C 1
ATOM 8190 O O . THR D 1 45 ? 40.594 159.652 104.490 1.00 26.17 42 THR D O 1
ATOM 8194 N N . ASP D 1 46 ? 41.038 159.201 106.616 1.00 26.98 43 ASP D N 1
ATOM 8195 C CA . ASP D 1 46 ? 41.600 160.521 106.864 1.00 27.04 43 ASP D CA 1
ATOM 8196 C C . ASP D 1 46 ? 42.783 160.841 105.933 1.00 27.26 43 ASP D C 1
ATOM 8197 O O . ASP D 1 46 ? 42.845 161.928 105.352 1.00 27.22 43 ASP D O 1
ATOM 8202 N N . LYS D 1 47 ? 43.738 159.915 105.819 1.00 26.73 44 LYS D N 1
ATOM 8203 C CA . LYS D 1 47 ? 44.908 160.132 104.968 1.00 27.73 44 LYS D CA 1
ATOM 8204 C C . LYS D 1 47 ? 44.495 160.169 103.483 1.00 26.66 44 LYS D C 1
ATOM 8205 O O . LYS D 1 47 ? 45.046 160.938 102.706 1.00 25.64 44 LYS D O 1
ATOM 8211 N N . CYS D 1 48 ? 43.549 159.327 103.091 1.00 26.19 45 CYS D N 1
ATOM 8212 C CA . CYS D 1 48 ? 43.019 159.381 101.729 1.00 26.62 45 CYS D CA 1
ATOM 8213 C C . CYS D 1 48 ? 42.507 160.790 101.401 1.00 26.00 45 CYS D C 1
ATOM 8214 O O . CYS D 1 48 ? 42.779 161.306 100.327 1.00 25.92 45 CYS D O 1
ATOM 8217 N N . VAL D 1 49 ? 41.720 161.350 102.314 1.00 26.30 46 VAL D N 1
ATOM 8218 C CA . VAL D 1 49 ? 41.120 162.695 102.169 1.00 26.44 46 VAL D CA 1
ATOM 8219 C C . VAL D 1 49 ? 42.222 163.775 101.999 1.00 26.26 46 VAL D C 1
ATOM 8220 O O . VAL D 1 49 ? 42.147 164.606 101.080 1.00 24.28 46 VAL D O 1
ATOM 8224 N N . GLU D 1 50 ? 43.253 163.710 102.843 1.00 26.50 47 GLU D N 1
ATOM 8225 C CA . GLU D 1 50 ? 44.393 164.662 102.770 1.00 26.80 47 GLU D CA 1
ATOM 8226 C C . GLU D 1 50 ? 45.079 164.609 101.431 1.00 25.48 47 GLU D C 1
ATOM 8227 O O . GLU D 1 50 ? 45.420 165.644 100.877 1.00 24.48 47 GLU D O 1
ATOM 8233 N N . ARG D 1 51 ? 45.309 163.376 100.958 1.00 24.29 48 ARG D N 1
ATOM 8234 C CA . ARG D 1 51 ? 46.106 163.102 99.768 1.00 23.64 48 ARG D CA 1
ATOM 8235 C C . ARG D 1 51 ? 45.338 163.470 98.515 1.00 23.36 48 ARG D C 1
ATOM 8236 O O . ARG D 1 51 ? 45.906 163.967 97.556 1.00 22.18 48 ARG D O 1
ATOM 8244 N N . ILE D 1 52 ? 44.014 163.271 98.543 1.00 23.25 49 ILE D N 1
ATOM 8245 C CA . ILE D 1 52 ? 43.178 163.642 97.405 1.00 23.09 49 ILE D CA 1
ATOM 8246 C C . ILE D 1 52 ? 43.175 165.168 97.214 1.00 23.21 49 ILE D C 1
ATOM 8247 O O . ILE D 1 52 ? 43.399 165.653 96.109 1.00 22.78 49 ILE D O 1
ATOM 8252 N N . ASN D 1 53 ? 42.959 165.912 98.302 1.00 22.24 50 ASN D N 1
ATOM 8253 C CA . ASN D 1 53 ? 42.910 167.378 98.245 1.00 22.13 50 ASN D CA 1
ATOM 8254 C C . ASN D 1 53 ? 44.262 167.936 97.780 1.00 22.03 50 ASN D C 1
ATOM 8255 O O . ASN D 1 53 ? 44.319 168.827 96.934 1.00 22.59 50 ASN D O 1
ATOM 8260 N N . GLU D 1 54 ? 45.343 167.402 98.351 1.00 22.21 51 GLU D N 1
ATOM 8261 C CA . GLU D 1 54 ? 46.689 167.900 98.035 1.00 22.28 51 GLU D CA 1
ATOM 8262 C C . GLU D 1 54 ? 47.028 167.713 96.549 1.00 22.11 51 GLU D C 1
ATOM 8263 O O . GLU D 1 54 ? 47.519 168.644 95.903 1.00 21.92 51 GLU D O 1
ATOM 8269 N N . MET D 1 55 ? 46.769 166.525 96.005 1.00 22.03 52 MET D N 1
ATOM 8270 C CA . MET D 1 55 ? 47.072 166.279 94.601 1.00 22.64 52 MET D CA 1
ATOM 8271 C C . MET D 1 55 ? 46.159 167.038 93.640 1.00 21.80 52 MET D C 1
ATOM 8272 O O . MET D 1 55 ? 46.619 167.534 92.641 1.00 23.19 52 MET D O 1
ATOM 8277 N N . VAL D 1 56 ? 44.863 167.085 93.903 1.00 22.52 53 VAL D N 1
ATOM 8278 C CA . VAL D 1 56 ? 43.963 167.818 93.035 1.00 22.69 53 VAL D CA 1
ATOM 8279 C C . VAL D 1 56 ? 44.334 169.292 93.010 1.00 22.32 53 VAL D C 1
ATOM 8280 O O . VAL D 1 56 ? 44.295 169.915 91.962 1.00 22.24 53 VAL D O 1
ATOM 8284 N N . ASN D 1 57 ? 44.722 169.855 94.139 1.00 21.22 54 ASN D N 1
ATOM 8285 C CA . ASN D 1 57 ? 45.153 171.264 94.135 1.00 22.63 54 ASN D CA 1
ATOM 8286 C C . ASN D 1 57 ? 46.400 171.510 93.292 1.00 22.98 54 ASN D C 1
ATOM 8287 O O . ASN D 1 57 ? 46.475 172.508 92.555 1.00 24.39 54 ASN D O 1
ATOM 8292 N N . ARG D 1 58 ? 47.368 170.605 93.345 1.00 23.15 55 ARG D N 1
ATOM 8293 C CA . ARG D 1 58 ? 48.537 170.750 92.451 1.00 22.94 55 ARG D CA 1
ATOM 8294 C C . ARG D 1 58 ? 48.065 170.766 90.970 1.00 23.28 55 ARG D C 1
ATOM 8295 O O . ARG D 1 58 ? 48.542 171.569 90.172 1.00 23.79 55 ARG D O 1
ATOM 8303 N N . ALA D 1 59 ? 47.063 169.950 90.644 1.00 24.06 56 ALA D N 1
ATOM 8304 C CA . ALA D 1 59 ? 46.519 169.911 89.279 1.00 24.15 56 ALA D CA 1
ATOM 8305 C C . ALA D 1 59 ? 45.804 171.215 88.946 1.00 24.60 56 ALA D C 1
ATOM 8306 O O . ALA D 1 59 ? 45.947 171.736 87.840 1.00 23.40 56 ALA D O 1
ATOM 8308 N N . LYS D 1 60 ? 45.044 171.741 89.906 1.00 25.83 57 LYS D N 1
ATOM 8309 C CA . LYS D 1 60 ? 44.365 173.023 89.718 1.00 26.58 57 LYS D CA 1
ATOM 8310 C C . LYS D 1 60 ? 45.356 174.126 89.412 1.00 26.74 57 LYS D C 1
ATOM 8311 O O . LYS D 1 60 ? 45.108 174.951 88.540 1.00 27.72 57 LYS D O 1
ATOM 8317 N N . ARG D 1 61 ? 46.469 174.182 90.134 1.00 27.24 58 ARG D N 1
ATOM 8318 C CA . ARG D 1 61 ? 47.447 175.243 89.891 1.00 27.49 58 ARG D CA 1
ATOM 8319 C C . ARG D 1 61 ? 48.079 175.098 88.518 1.00 27.13 58 ARG D C 1
ATOM 8320 O O . ARG D 1 61 ? 48.289 176.085 87.816 1.00 26.30 58 ARG D O 1
ATOM 8328 N N . LYS D 1 62 ? 48.338 173.866 88.118 1.00 26.81 59 LYS D N 1
ATOM 8329 C CA . LYS D 1 62 ? 48.942 173.637 86.824 1.00 27.34 59 LYS D CA 1
ATOM 8330 C C . LYS D 1 62 ? 48.020 174.132 85.736 1.00 26.69 59 LYS D C 1
ATOM 8331 O O . LYS D 1 62 ? 48.485 174.730 84.779 1.00 26.46 59 LYS D O 1
ATOM 8337 N N . ALA D 1 63 ? 46.724 173.874 85.898 1.00 26.99 60 ALA D N 1
ATOM 8338 C CA . ALA D 1 63 ? 45.709 174.248 84.923 1.00 27.44 60 ALA D CA 1
ATOM 8339 C C . ALA D 1 63 ? 45.428 175.753 84.902 1.00 27.55 60 ALA D C 1
ATOM 8340 O O . ALA D 1 63 ? 44.842 176.243 83.943 1.00 28.13 60 ALA D O 1
ATOM 8342 N N . GLY D 1 64 ? 45.783 176.458 85.983 1.00 27.55 61 GLY D N 1
ATOM 8343 C CA . GLY D 1 64 ? 45.484 177.890 86.131 1.00 27.13 61 GLY D CA 1
ATOM 8344 C C . GLY D 1 64 ? 44.100 178.198 86.723 1.00 27.65 61 GLY D C 1
ATOM 8345 O O . GLY D 1 64 ? 43.596 179.310 86.571 1.00 27.19 61 GLY D O 1
ATOM 8346 N N . VAL D 1 65 ? 43.509 177.236 87.432 1.00 26.64 62 VAL D N 1
ATOM 8347 C CA . VAL D 1 65 ? 42.228 177.438 88.103 1.00 27.11 62 VAL D CA 1
ATOM 8348 C C . VAL D 1 65 ? 42.449 178.488 89.190 1.00 27.63 62 VAL D C 1
ATOM 8349 O O . VAL D 1 65 ? 43.466 178.436 89.910 1.00 27.42 62 VAL D O 1
ATOM 8353 N N . ASP D 1 66 ? 41.549 179.480 89.259 1.00 27.67 63 ASP D N 1
ATOM 8354 C CA . ASP D 1 66 ? 41.688 180.579 90.248 1.00 27.40 63 ASP D CA 1
ATOM 8355 C C . ASP D 1 66 ? 41.615 179.968 91.660 1.00 27.80 63 ASP D C 1
ATOM 8356 O O . ASP D 1 66 ? 40.970 178.934 91.858 1.00 26.43 63 ASP D O 1
ATOM 8361 N N . PRO D 1 67 ? 42.248 180.623 92.648 1.00 28.03 64 PRO D N 1
ATOM 8362 C CA . PRO D 1 67 ? 42.193 180.107 94.021 1.00 28.15 64 PRO D CA 1
ATOM 8363 C C . PRO D 1 67 ? 40.761 180.044 94.567 1.00 28.02 64 PRO D C 1
ATOM 8364 O O . PRO D 1 67 ? 39.951 180.929 94.280 1.00 27.60 64 PRO D O 1
ATOM 8368 N N . LEU D 1 68 ? 40.467 178.973 95.314 1.00 28.07 65 LEU D N 1
ATOM 8369 C CA . LEU D 1 68 ? 39.171 178.775 95.979 1.00 28.13 65 LEU D CA 1
ATOM 8370 C C . LEU D 1 68 ? 37.998 178.552 95.024 1.00 27.25 65 LEU D C 1
ATOM 8371 O O . LEU D 1 68 ? 36.855 178.636 95.436 1.00 28.37 65 LEU D O 1
ATOM 8376 N N . VAL D 1 69 ? 38.286 178.220 93.762 1.00 25.71 66 VAL D N 1
ATOM 8377 C CA . VAL D 1 69 ? 37.272 177.856 92.802 1.00 24.14 66 VAL D CA 1
ATOM 8378 C C . VAL D 1 69 ? 37.178 176.321 92.768 1.00 23.07 66 VAL D C 1
ATOM 8379 O O . VAL D 1 69 ? 38.153 175.637 92.478 1.00 22.95 66 VAL D O 1
ATOM 8383 N N . PRO D 1 70 ? 36.004 175.781 93.060 1.00 22.70 67 PRO D N 1
ATOM 8384 C CA . PRO D 1 70 ? 35.840 174.325 92.982 1.00 22.24 67 PRO D CA 1
ATOM 8385 C C . PRO D 1 70 ? 35.750 173.774 91.555 1.00 21.84 67 PRO D C 1
ATOM 8386 O O . PRO D 1 70 ? 35.284 174.450 90.633 1.00 21.94 67 PRO D O 1
ATOM 8390 N N . LEU D 1 71 ? 36.161 172.525 91.402 1.00 21.47 68 LEU D N 1
ATOM 8391 C CA . LEU D 1 71 ? 35.781 171.725 90.252 1.00 21.80 68 LEU D CA 1
ATOM 8392 C C . LEU D 1 71 ? 34.262 171.549 90.252 1.00 21.99 68 LEU D C 1
ATOM 8393 O O . LEU D 1 71 ? 33.622 171.659 91.288 1.00 22.13 68 LEU D O 1
ATOM 8398 N N . ARG D 1 72 ? 33.685 171.288 89.083 1.00 22.51 69 ARG D N 1
ATOM 8399 C CA . ARG D 1 72 ? 32.267 170.955 88.994 1.00 22.40 69 ARG D CA 1
ATOM 8400 C C . ARG D 1 72 ? 31.992 169.592 89.608 1.00 22.17 69 ARG D C 1
ATOM 8401 O O . ARG D 1 72 ? 31.013 169.414 90.357 1.00 21.79 69 ARG D O 1
ATOM 8409 N N . SER D 1 73 ? 32.836 168.626 89.258 1.00 22.86 70 SER D N 1
ATOM 8410 C CA . SER D 1 73 ? 32.720 167.276 89.760 1.00 23.23 70 SER D CA 1
ATOM 8411 C C . SER D 1 73 ? 34.074 166.597 89.804 1.00 22.96 70 SER D C 1
ATOM 8412 O O . SER D 1 73 ? 34.987 166.979 89.085 1.00 21.94 70 SER D O 1
ATOM 8415 N N . LEU D 1 74 ? 34.171 165.590 90.683 1.00 23.61 71 LEU D N 1
ATOM 8416 C CA . LEU D 1 74 ? 35.381 164.817 90.899 1.00 23.68 71 LEU D CA 1
ATOM 8417 C C . LEU D 1 74 ? 35.023 163.327 91.047 1.00 23.73 71 LEU D C 1
ATOM 8418 O O . LEU D 1 74 ? 34.312 162.926 92.011 1.00 25.51 71 LEU D O 1
ATOM 8423 N N . GLY D 1 75 ? 35.434 162.544 90.049 1.00 23.44 72 GLY D N 1
ATOM 8424 C CA . GLY D 1 75 ? 35.261 161.100 90.030 1.00 23.45 72 GLY D CA 1
ATOM 8425 C C . GLY D 1 75 ? 36.485 160.400 90.602 1.00 22.85 72 GLY D C 1
ATOM 8426 O O . GLY D 1 75 ? 37.591 160.497 90.047 1.00 23.62 72 GLY D O 1
ATOM 8427 N N . LEU D 1 76 ? 36.285 159.758 91.745 1.00 23.37 73 LEU D N 1
ATOM 8428 C CA . LEU D 1 76 ? 37.346 159.115 92.497 1.00 24.29 73 LEU D CA 1
ATOM 8429 C C . LEU D 1 76 ? 37.241 157.605 92.263 1.00 24.20 73 LEU D C 1
ATOM 8430 O O . LEU D 1 76 ? 36.346 156.986 92.762 1.00 24.03 73 LEU D O 1
ATOM 8435 N N . SER D 1 77 ? 38.156 157.057 91.467 1.00 24.99 74 SER D N 1
ATOM 8436 C CA . SER D 1 77 ? 38.143 155.627 91.078 1.00 25.19 74 SER D CA 1
ATOM 8437 C C . SER D 1 77 ? 39.176 154.919 91.920 1.00 25.12 74 SER D C 1
ATOM 8438 O O . SER D 1 77 ? 40.327 154.798 91.514 1.00 23.95 74 SER D O 1
ATOM 8441 N N . LEU D 1 78 ? 38.781 154.537 93.145 1.00 25.11 75 LEU D N 1
ATOM 8442 C CA . LEU D 1 78 ? 39.731 154.073 94.143 1.00 25.26 75 LEU D CA 1
ATOM 8443 C C . LEU D 1 78 ? 39.619 152.596 94.453 1.00 25.33 75 LEU D C 1
ATOM 8444 O O . LEU D 1 78 ? 38.516 152.036 94.418 1.00 24.70 75 LEU D O 1
ATOM 8449 N N . SER D 1 79 ? 40.741 151.996 94.848 1.00 24.19 76 SER D N 1
ATOM 8450 C CA . SER D 1 79 ? 40.695 150.677 95.505 1.00 25.69 76 SER D CA 1
ATOM 8451 C C . SER D 1 79 ? 39.705 150.687 96.663 1.00 26.12 76 SER D C 1
ATOM 8452 O O . SER D 1 79 ? 39.774 151.553 97.548 1.00 26.01 76 SER D O 1
ATOM 8455 N N . GLY D 1 80 ? 38.791 149.721 96.645 1.00 26.08 77 GLY D N 1
ATOM 8456 C CA . GLY D 1 80 ? 37.793 149.569 97.675 1.00 26.69 77 GLY D CA 1
ATOM 8457 C C . GLY D 1 80 ? 36.724 150.660 97.664 1.00 26.74 77 GLY D C 1
ATOM 8458 O O . GLY D 1 80 ? 36.011 150.836 98.656 1.00 24.87 77 GLY D O 1
ATOM 8459 N N . GLY D 1 81 ? 36.584 151.350 96.526 1.00 27.00 78 GLY D N 1
ATOM 8460 C CA . GLY D 1 81 ? 35.620 152.426 96.389 1.00 27.60 78 GLY D CA 1
ATOM 8461 C C . GLY D 1 81 ? 34.192 151.915 96.376 1.00 28.70 78 GLY D C 1
ATOM 8462 O O . GLY D 1 81 ? 33.264 152.711 96.384 1.00 29.88 78 GLY D O 1
ATOM 8463 N N . ASP D 1 82 ? 34.017 150.592 96.356 1.00 29.26 79 ASP D N 1
ATOM 8464 C CA . ASP D 1 82 ? 32.675 149.975 96.467 1.00 30.06 79 ASP D CA 1
ATOM 8465 C C . ASP D 1 82 ? 32.198 149.796 97.909 1.00 30.89 79 ASP D C 1
ATOM 8466 O O . ASP D 1 82 ? 31.038 149.471 98.131 1.00 31.20 79 ASP D O 1
ATOM 8471 N N . GLN D 1 83 ? 33.061 150.009 98.894 1.00 31.43 80 GLN D N 1
ATOM 8472 C CA . GLN D 1 83 ? 32.612 149.911 100.275 1.00 31.88 80 GLN D CA 1
ATOM 8473 C C . GLN D 1 83 ? 31.765 151.145 100.632 1.00 31.81 80 GLN D C 1
ATOM 8474 O O . GLN D 1 83 ? 32.233 152.265 100.608 1.00 29.88 80 GLN D O 1
ATOM 8480 N N . GLU D 1 84 ? 30.498 150.901 100.948 1.00 32.77 81 GLU D N 1
ATOM 8481 C CA . GLU D 1 84 ? 29.521 151.968 101.139 1.00 33.53 81 GLU D CA 1
ATOM 8482 C C . GLU D 1 84 ? 29.874 152.927 102.283 1.00 33.10 81 GLU D C 1
ATOM 8483 O O . GLU D 1 84 ? 29.768 154.150 102.124 1.00 32.95 81 GLU D O 1
ATOM 8489 N N . ASP D 1 85 ? 30.299 152.387 103.420 1.00 32.85 82 ASP D N 1
ATOM 8490 C CA . ASP D 1 85 ? 30.693 153.232 104.554 1.00 33.30 82 ASP D CA 1
ATOM 8491 C C . ASP D 1 85 ? 31.872 154.122 104.204 1.00 32.43 82 ASP D C 1
ATOM 8492 O O . ASP D 1 85 ? 31.825 155.324 104.428 1.00 32.84 82 ASP D O 1
ATOM 8497 N N . ALA D 1 86 ? 32.938 153.527 103.675 1.00 31.43 83 ALA D N 1
ATOM 8498 C CA . ALA D 1 86 ? 34.120 154.281 103.327 1.00 31.50 83 ALA D CA 1
ATOM 8499 C C . ALA D 1 86 ? 33.808 155.412 102.347 1.00 30.54 83 ALA D C 1
ATOM 8500 O O . ALA D 1 86 ? 34.276 156.516 102.520 1.00 28.55 83 ALA D O 1
ATOM 8502 N N . GLY D 1 87 ? 33.030 155.121 101.313 1.00 30.54 84 GLY D N 1
ATOM 8503 C CA . GLY D 1 87 ? 32.703 156.139 100.307 1.00 30.99 84 GLY D CA 1
ATOM 8504 C C . GLY D 1 87 ? 31.981 157.335 100.888 1.00 30.87 84 GLY D C 1
ATOM 8505 O O . GLY D 1 87 ? 32.273 158.474 100.523 1.00 31.05 84 GLY D O 1
ATOM 8506 N N . ARG D 1 88 ? 31.043 157.071 101.798 1.00 30.88 85 ARG D N 1
ATOM 8507 C CA . ARG D 1 88 ? 30.233 158.109 102.413 1.00 30.65 85 ARG D CA 1
ATOM 8508 C C . ARG D 1 88 ? 31.089 159.016 103.290 1.00 29.27 85 ARG D C 1
ATOM 8509 O O . ARG D 1 88 ? 31.022 160.250 103.215 1.00 28.11 85 ARG D O 1
ATOM 8517 N N . ILE D 1 89 ? 31.883 158.385 104.128 1.00 28.28 86 ILE D N 1
ATOM 8518 C CA . ILE D 1 89 ? 32.814 159.072 104.989 1.00 28.33 86 ILE D CA 1
ATOM 8519 C C . ILE D 1 89 ? 33.841 159.899 104.183 1.00 27.71 86 ILE D C 1
ATOM 8520 O O . ILE D 1 89 ? 34.168 161.013 104.563 1.00 27.25 86 ILE D O 1
ATOM 8525 N N . LEU D 1 90 ? 34.376 159.343 103.103 1.00 27.49 87 LEU D N 1
ATOM 8526 C CA . LEU D 1 90 ? 35.345 160.095 102.252 1.00 27.86 87 LEU D CA 1
ATOM 8527 C C . LEU D 1 90 ? 34.744 161.400 101.741 1.00 27.32 87 LEU D C 1
ATOM 8528 O O . LEU D 1 90 ? 35.374 162.465 101.844 1.00 26.22 87 LEU D O 1
ATOM 8533 N N . ILE D 1 91 ? 33.516 161.324 101.240 1.00 27.24 88 ILE D N 1
ATOM 8534 C CA . ILE D 1 91 ? 32.811 162.529 100.739 1.00 27.63 88 ILE D CA 1
ATOM 8535 C C . ILE D 1 91 ? 32.481 163.534 101.834 1.00 26.90 88 ILE D C 1
ATOM 8536 O O . ILE D 1 91 ? 32.688 164.731 101.644 1.00 27.37 88 ILE D O 1
ATOM 8541 N N . GLU D 1 92 ? 31.919 163.063 102.955 1.00 26.97 89 GLU D N 1
ATOM 8542 C CA . GLU D 1 92 ? 31.634 163.935 104.127 1.00 27.27 89 GLU D CA 1
ATOM 8543 C C . GLU D 1 92 ? 32.869 164.722 104.525 1.00 26.25 89 GLU D C 1
ATOM 8544 O O . GLU D 1 92 ? 32.812 165.930 104.772 1.00 25.98 89 GLU D O 1
ATOM 8550 N N . GLU D 1 93 ? 33.983 164.013 104.646 1.00 25.20 90 GLU D N 1
ATOM 8551 C CA . GLU D 1 93 ? 35.240 164.616 105.078 1.00 25.60 90 GLU D CA 1
ATOM 8552 C C . GLU D 1 93 ? 35.864 165.609 104.094 1.00 24.57 90 GLU D C 1
ATOM 8553 O O . GLU D 1 93 ? 36.338 166.669 104.505 1.00 23.83 90 GLU D O 1
ATOM 8559 N N . LEU D 1 94 ? 35.848 165.287 102.813 1.00 24.25 91 LEU D N 1
ATOM 8560 C CA . LEU D 1 94 ? 36.283 166.245 101.783 1.00 25.33 91 LEU D CA 1
ATOM 8561 C C . LEU D 1 94 ? 35.416 167.503 101.800 1.00 25.63 91 LEU D C 1
ATOM 8562 O O . LEU D 1 94 ? 35.944 168.628 101.771 1.00 25.61 91 LEU D O 1
ATOM 8567 N N . ARG D 1 95 ? 34.097 167.332 101.896 1.00 26.87 92 ARG D N 1
ATOM 8568 C CA . ARG D 1 95 ? 33.198 168.506 101.969 1.00 27.71 92 ARG D CA 1
ATOM 8569 C C . ARG D 1 95 ? 33.453 169.332 103.216 1.00 27.38 92 ARG D C 1
ATOM 8570 O O . ARG D 1 95 ? 33.489 170.552 103.148 1.00 27.08 92 ARG D O 1
ATOM 8578 N N . ASP D 1 96 ? 33.625 168.674 104.359 1.00 27.58 93 ASP D N 1
ATOM 8579 C CA . ASP D 1 96 ? 33.827 169.377 105.641 1.00 27.53 93 ASP D CA 1
ATOM 8580 C C . ASP D 1 96 ? 35.174 170.107 105.672 1.00 27.48 93 ASP D C 1
ATOM 8581 O O . ASP D 1 96 ? 35.236 171.323 105.907 1.00 28.36 93 ASP D O 1
ATOM 8586 N N . ARG D 1 97 ? 36.244 169.368 105.437 1.00 26.49 94 ARG D N 1
ATOM 8587 C CA . ARG D 1 97 ? 37.603 169.890 105.612 1.00 27.24 94 ARG D CA 1
ATOM 8588 C C . ARG D 1 97 ? 38.032 170.813 104.480 1.00 26.56 94 ARG D C 1
ATOM 8589 O O . ARG D 1 97 ? 38.725 171.792 104.722 1.00 25.21 94 ARG D O 1
ATOM 8597 N N . PHE D 1 98 ? 37.607 170.498 103.255 1.00 26.24 95 PHE D N 1
ATOM 8598 C CA . PHE D 1 98 ? 38.060 171.200 102.057 1.00 26.99 95 PHE D CA 1
ATOM 8599 C C . PHE D 1 98 ? 36.895 171.643 101.186 1.00 27.08 95 PHE D C 1
ATOM 8600 O O . PHE D 1 98 ? 36.671 171.097 100.099 1.00 27.45 95 PHE D O 1
ATOM 8608 N N . PRO D 1 99 ? 36.148 172.643 101.655 1.00 27.18 96 PRO D N 1
ATOM 8609 C CA . PRO D 1 99 ? 34.899 173.012 100.990 1.00 27.27 96 PRO D CA 1
ATOM 8610 C C . PRO D 1 99 ? 35.022 173.656 99.605 1.00 27.26 96 PRO D C 1
ATOM 8611 O O . PRO D 1 99 ? 34.020 173.727 98.903 1.00 27.34 96 PRO D O 1
ATOM 8615 N N . TYR D 1 100 ? 36.213 174.118 99.216 1.00 26.54 97 TYR D N 1
ATOM 8616 C CA . TYR D 1 100 ? 36.415 174.693 97.870 1.00 26.61 97 TYR D CA 1
ATOM 8617 C C . TYR D 1 100 ? 36.981 173.723 96.815 1.00 25.59 97 TYR D C 1
ATOM 8618 O O . TYR D 1 100 ? 37.264 174.126 95.694 1.00 23.57 97 TYR D O 1
ATOM 8627 N N . LEU D 1 101 ? 37.091 172.440 97.156 1.00 23.96 98 LEU D N 1
ATOM 8628 C CA . LEU D 1 101 ? 37.763 171.501 96.280 1.00 23.80 98 LEU D CA 1
ATOM 8629 C C . LEU D 1 101 ? 36.908 171.166 95.046 1.00 22.87 98 LEU D C 1
ATOM 8630 O O . LEU D 1 101 ? 37.370 171.300 93.913 1.00 21.88 98 LEU D O 1
ATOM 8635 N N . SER D 1 102 ? 35.656 170.730 95.284 1.00 22.15 99 SER D N 1
ATOM 8636 C CA . SER D 1 102 ? 34.739 170.302 94.224 1.00 21.43 99 SER D CA 1
ATOM 8637 C C . SER D 1 102 ? 33.314 170.482 94.711 1.00 21.21 99 SER D C 1
ATOM 8638 O O . SER D 1 102 ? 33.030 170.282 95.887 1.00 20.74 99 SER D O 1
ATOM 8641 N N . GLU D 1 103 ? 32.416 170.809 93.800 1.00 20.72 100 GLU D N 1
ATOM 8642 C CA . GLU D 1 103 ? 30.983 170.929 94.145 1.00 21.79 100 GLU D CA 1
ATOM 8643 C C . GLU D 1 103 ? 30.322 169.580 94.321 1.00 21.61 100 GLU D C 1
ATOM 8644 O O . GLU D 1 103 ? 29.393 169.445 95.126 1.00 22.79 100 GLU D O 1
ATOM 8650 N N . SER D 1 104 ? 30.750 168.606 93.526 1.00 21.83 101 SER D N 1
ATOM 8651 C CA . SER D 1 104 ? 30.153 167.264 93.546 1.00 21.30 101 SER D CA 1
ATOM 8652 C C . SER D 1 104 ? 31.218 166.177 93.547 1.00 21.02 101 SER D C 1
ATOM 8653 O O . SER D 1 104 ? 32.331 166.386 93.052 1.00 19.45 101 SER D O 1
ATOM 8656 N N . TYR D 1 105 ? 30.865 165.005 94.104 1.00 21.25 102 TYR D N 1
ATOM 8657 C CA . TYR D 1 105 ? 31.764 163.870 94.189 1.00 20.46 102 TYR D CA 1
ATOM 8658 C C . TYR D 1 105 ? 31.056 162.555 93.807 1.00 20.13 102 TYR D C 1
ATOM 8659 O O . TYR D 1 105 ? 29.885 162.337 94.152 1.00 20.21 102 TYR D O 1
ATOM 8668 N N . LEU D 1 106 ? 31.807 161.685 93.180 1.00 20.52 103 LEU D N 1
ATOM 8669 C CA . LEU D 1 106 ? 31.443 160.275 92.958 1.00 20.54 103 LEU D CA 1
ATOM 8670 C C . LEU D 1 106 ? 32.592 159.390 93.396 1.00 21.20 103 LEU D C 1
ATOM 8671 O O . LEU D 1 106 ? 33.745 159.588 92.958 1.00 20.97 103 LEU D O 1
ATOM 8676 N N . ILE D 1 107 ? 32.303 158.428 94.286 1.00 22.42 104 ILE D N 1
ATOM 8677 C CA . ILE D 1 107 ? 33.270 157.420 94.662 1.00 22.25 104 ILE D CA 1
ATOM 8678 C C . ILE D 1 107 ? 32.922 156.124 93.953 1.00 21.59 104 ILE D C 1
ATOM 8679 O O . ILE D 1 107 ? 31.797 155.644 94.066 1.00 19.92 104 ILE D O 1
ATOM 8684 N N . THR D 1 108 ? 33.895 155.544 93.255 1.00 21.71 105 THR D N 1
ATOM 8685 C CA . THR D 1 108 ? 33.676 154.260 92.589 1.00 22.75 105 THR D CA 1
ATOM 8686 C C . THR D 1 108 ? 34.978 153.467 92.667 1.00 21.73 105 THR D C 1
ATOM 8687 O O . THR D 1 108 ? 35.909 153.898 93.336 1.00 22.66 105 THR D O 1
ATOM 8691 N N . THR D 1 109 ? 35.042 152.314 92.009 1.00 23.15 106 THR D N 1
ATOM 8692 C CA . THR D 1 109 ? 36.264 151.486 92.049 1.00 23.34 106 THR D CA 1
ATOM 8693 C C . THR D 1 109 ? 37.285 151.881 90.979 1.00 23.36 106 THR D C 1
ATOM 8694 O O . THR D 1 109 ? 36.949 152.470 89.948 1.00 23.47 106 THR D O 1
ATOM 8698 N N . ASP D 1 110 ? 38.530 151.514 91.236 1.00 24.27 107 ASP D N 1
ATOM 8699 C CA . ASP D 1 110 ? 39.605 151.627 90.269 1.00 23.80 107 ASP D CA 1
ATOM 8700 C C . ASP D 1 110 ? 39.227 150.890 88.985 1.00 24.20 107 ASP D C 1
ATOM 8701 O O . ASP D 1 110 ? 39.386 151.433 87.873 1.00 22.17 107 ASP D O 1
ATOM 8706 N N . ALA D 1 111 ? 38.660 149.683 89.146 1.00 23.87 108 ALA D N 1
ATOM 8707 C CA . ALA D 1 111 ? 38.230 148.871 88.017 1.00 23.68 108 ALA D CA 1
ATOM 8708 C C . ALA D 1 111 ? 37.180 149.585 87.147 1.00 24.55 108 ALA D C 1
ATOM 8709 O O . ALA D 1 111 ? 37.282 149.610 85.912 1.00 24.48 108 ALA D O 1
ATOM 8711 N N . ALA D 1 112 ? 36.173 150.184 87.779 1.00 24.90 109 ALA D N 1
ATOM 8712 C CA . ALA D 1 112 ? 35.164 150.911 87.030 1.00 24.45 109 ALA D CA 1
ATOM 8713 C C . ALA D 1 112 ? 35.742 152.051 86.209 1.00 24.60 109 ALA D C 1
ATOM 8714 O O . ALA D 1 112 ? 35.347 152.242 85.062 1.00 24.66 109 ALA D O 1
ATOM 8716 N N . GLY D 1 113 ? 36.691 152.782 86.783 1.00 24.72 110 GLY D N 1
ATOM 8717 C CA . GLY D 1 113 ? 37.369 153.884 86.077 1.00 24.31 110 GLY D CA 1
ATOM 8718 C C . GLY D 1 113 ? 38.186 153.439 84.882 1.00 23.85 110 GLY D C 1
ATOM 8719 O O . GLY D 1 113 ? 38.130 154.048 83.806 1.00 24.20 110 GLY D O 1
ATOM 8720 N N . SER D 1 114 ? 38.907 152.333 85.040 1.00 23.56 111 SER D N 1
ATOM 8721 C CA . SER D 1 114 ? 39.639 151.730 83.926 1.00 23.03 111 SER D CA 1
ATOM 8722 C C . SER D 1 114 ? 38.725 151.328 82.755 1.00 22.91 111 SER D C 1
ATOM 8723 O O . SER D 1 114 ? 38.971 151.703 81.616 1.00 21.27 111 SER D O 1
ATOM 8726 N N . ILE D 1 115 ? 37.658 150.578 83.049 1.00 23.62 112 ILE D N 1
ATOM 8727 C CA . ILE D 1 115 ? 36.706 150.153 82.012 1.00 22.89 112 ILE D CA 1
ATOM 8728 C C . ILE D 1 115 ? 36.117 151.381 81.268 1.00 23.25 112 ILE D C 1
ATOM 8729 O O . ILE D 1 115 ? 36.094 151.427 80.017 1.00 22.25 112 ILE D O 1
ATOM 8734 N N . ALA D 1 116 ? 35.670 152.364 82.059 1.00 23.51 113 ALA D N 1
ATOM 8735 C CA . ALA D 1 116 ? 35.080 153.624 81.571 1.00 23.01 113 ALA D CA 1
ATOM 8736 C C . ALA D 1 116 ? 36.027 154.477 80.717 1.00 22.73 113 ALA D C 1
ATOM 8737 O O . ALA D 1 116 ? 35.569 155.307 79.930 1.00 22.23 113 ALA D O 1
ATOM 8739 N N . THR D 1 117 ? 37.346 154.263 80.853 1.00 22.03 114 THR D N 1
ATOM 8740 C CA . THR D 1 117 ? 38.338 154.904 79.987 1.00 22.12 114 THR D CA 1
ATOM 8741 C C . THR D 1 117 ? 38.306 154.270 78.582 1.00 22.04 114 THR D C 1
ATOM 8742 O O . THR D 1 117 ? 38.464 154.957 77.566 1.00 21.87 114 THR D O 1
ATOM 8746 N N . ALA D 1 118 ? 38.067 152.961 78.521 1.00 23.11 115 ALA D N 1
ATOM 8747 C CA . ALA D 1 118 ? 38.195 152.180 77.267 1.00 22.93 115 ALA D CA 1
ATOM 8748 C C . ALA D 1 118 ? 36.888 152.042 76.522 1.00 23.43 115 ALA D C 1
ATOM 8749 O O . ALA D 1 118 ? 36.861 151.969 75.268 1.00 22.71 115 ALA D O 1
ATOM 8751 N N . THR D 1 119 ? 35.781 151.991 77.261 1.00 23.61 116 THR D N 1
ATOM 8752 C CA . THR D 1 119 ? 34.499 151.777 76.603 1.00 24.59 116 THR D CA 1
ATOM 8753 C C . THR D 1 119 ? 33.316 152.247 77.424 1.00 25.31 116 THR D C 1
ATOM 8754 O O . THR D 1 119 ? 33.364 152.250 78.662 1.00 26.42 116 THR D O 1
ATOM 8758 N N . PRO D 1 120 ? 32.252 152.657 76.744 1.00 26.03 117 PRO D N 1
ATOM 8759 C CA . PRO D 1 120 ? 30.985 152.934 77.402 1.00 26.24 117 PRO D CA 1
ATOM 8760 C C . PRO D 1 120 ? 30.012 151.759 77.390 1.00 26.68 117 PRO D C 1
ATOM 8761 O O . PRO D 1 120 ? 28.950 151.856 77.989 1.00 28.25 117 PRO D O 1
ATOM 8765 N N . ASP D 1 121 ? 30.379 150.648 76.747 1.00 26.85 118 ASP D N 1
ATOM 8766 C CA . ASP D 1 121 ? 29.433 149.586 76.382 1.00 26.55 118 ASP D CA 1
ATOM 8767 C C . ASP D 1 121 ? 29.636 148.254 77.119 1.00 26.12 118 ASP D C 1
ATOM 8768 O O . ASP D 1 121 ? 29.055 147.226 76.731 1.00 26.83 118 ASP D O 1
ATOM 8773 N N . GLY D 1 122 ? 30.438 148.260 78.168 1.00 25.30 119 GLY D N 1
ATOM 8774 C CA . GLY D 1 122 ? 30.668 147.057 78.947 1.00 24.80 119 GLY D CA 1
ATOM 8775 C C . GLY D 1 122 ? 32.011 146.412 78.628 1.00 24.40 119 GLY D C 1
ATOM 8776 O O . GLY D 1 122 ? 32.509 146.482 77.494 1.00 22.91 119 GLY D O 1
ATOM 8777 N N . GLY D 1 123 ? 32.586 145.735 79.611 1.00 22.99 120 GLY D N 1
ATOM 8778 C CA . GLY D 1 123 ? 33.867 145.067 79.377 1.00 22.86 120 GLY D CA 1
ATOM 8779 C C . GLY D 1 123 ? 34.419 144.344 80.580 1.00 22.00 120 GLY D C 1
ATOM 8780 O O . GLY D 1 123 ? 33.773 144.267 81.612 1.00 21.79 120 GLY D O 1
ATOM 8781 N N . VAL D 1 124 ? 35.627 143.822 80.414 1.00 21.84 121 VAL D N 1
ATOM 8782 C CA . VAL D 1 124 ? 36.352 143.067 81.433 1.00 21.69 121 VAL D CA 1
ATOM 8783 C C . VAL D 1 124 ? 37.700 143.732 81.615 1.00 20.72 121 VAL D C 1
ATOM 8784 O O . VAL D 1 124 ? 38.369 144.042 80.631 1.00 18.75 121 VAL D O 1
ATOM 8788 N N . VAL D 1 125 ? 38.096 143.970 82.876 1.00 20.63 122 VAL D N 1
ATOM 8789 C CA . VAL D 1 125 ? 39.423 144.491 83.191 1.00 20.24 122 VAL D CA 1
ATOM 8790 C C . VAL D 1 125 ? 40.151 143.497 84.103 1.00 20.28 122 VAL D C 1
ATOM 8791 O O . VAL D 1 125 ? 39.539 142.872 84.967 1.00 20.10 122 VAL D O 1
ATOM 8795 N N . LEU D 1 126 ? 41.451 143.313 83.858 1.00 20.09 123 LEU D N 1
ATOM 8796 C CA . LEU D 1 126 ? 42.269 142.436 84.664 1.00 20.27 123 LEU D CA 1
ATOM 8797 C C . LEU D 1 126 ? 43.429 143.300 85.136 1.00 20.83 123 LEU D C 1
ATOM 8798 O O . LEU D 1 126 ? 44.319 143.640 84.355 1.00 21.15 123 LEU D O 1
ATOM 8803 N N . ILE D 1 127 ? 43.388 143.655 86.420 1.00 21.20 124 ILE D N 1
ATOM 8804 C CA . ILE D 1 127 ? 44.421 144.461 87.074 1.00 20.86 124 ILE D CA 1
ATOM 8805 C C . ILE D 1 127 ? 45.507 143.593 87.690 1.00 20.93 124 ILE D C 1
ATOM 8806 O O . ILE D 1 127 ? 45.213 142.675 88.483 1.00 21.21 124 ILE D O 1
ATOM 8811 N N . SER D 1 128 ? 46.756 143.851 87.323 1.00 20.59 125 SER D N 1
ATOM 8812 C CA . SER D 1 128 ? 47.884 143.280 88.051 1.00 20.99 125 SER D CA 1
ATOM 8813 C C . SER D 1 128 ? 48.973 144.337 88.203 1.00 21.29 125 SER D C 1
ATOM 8814 O O . SER D 1 128 ? 49.719 144.601 87.278 1.00 21.22 125 SER D O 1
ATOM 8817 N N . GLY D 1 129 ? 49.010 144.916 89.405 1.00 22.13 126 GLY D N 1
ATOM 8818 C CA . GLY D 1 129 ? 50.010 145.885 89.842 1.00 22.36 126 GLY D CA 1
ATOM 8819 C C . GLY D 1 129 ? 50.535 145.390 91.175 1.00 22.45 126 GLY D C 1
ATOM 8820 O O . GLY D 1 129 ? 50.901 144.232 91.291 1.00 22.61 126 GLY D O 1
ATOM 8821 N N . THR D 1 130 ? 50.594 146.253 92.192 1.00 23.12 127 THR D N 1
ATOM 8822 C CA . THR D 1 130 ? 50.921 145.754 93.551 1.00 23.46 127 THR D CA 1
ATOM 8823 C C . THR D 1 130 ? 49.859 144.752 94.040 1.00 23.32 127 THR D C 1
ATOM 8824 O O . THR D 1 130 ? 50.190 143.807 94.734 1.00 22.98 127 THR D O 1
ATOM 8828 N N . GLY D 1 131 ? 48.593 144.938 93.634 1.00 22.90 128 GLY D N 1
ATOM 8829 C CA . GLY D 1 131 ? 47.549 143.896 93.833 1.00 22.47 128 GLY D CA 1
ATOM 8830 C C . GLY D 1 131 ? 46.921 143.422 92.521 1.00 21.97 128 GLY D C 1
ATOM 8831 O O . GLY D 1 131 ? 47.326 143.848 91.458 1.00 21.72 128 GLY D O 1
ATOM 8832 N N . SER D 1 132 ? 45.928 142.538 92.597 1.00 22.02 129 SER D N 1
ATOM 8833 C CA . SER D 1 132 ? 45.226 142.085 91.392 1.00 21.13 129 SER D CA 1
ATOM 8834 C C . SER D 1 132 ? 43.720 142.091 91.623 1.00 21.47 129 SER D C 1
ATOM 8835 O O . SER D 1 132 ? 43.256 142.106 92.758 1.00 21.43 129 SER D O 1
ATOM 8838 N N . ASN D 1 133 ? 42.962 142.041 90.529 1.00 21.10 130 ASN D N 1
ATOM 8839 C CA . ASN D 1 133 ? 41.499 142.198 90.543 1.00 20.51 130 ASN D CA 1
ATOM 8840 C C . ASN D 1 133 ? 40.966 141.935 89.131 1.00 20.81 130 ASN D C 1
ATOM 8841 O O . ASN D 1 133 ? 41.594 142.333 88.153 1.00 22.75 130 ASN D O 1
ATOM 8846 N N . CYS D 1 134 ? 39.872 141.195 89.016 1.00 19.74 131 CYS D N 1
ATOM 8847 C CA . CYS D 1 134 ? 39.215 140.998 87.726 1.00 19.50 131 CYS D CA 1
ATOM 8848 C C . CYS D 1 134 ? 37.765 141.410 87.896 1.00 18.86 131 CYS D C 1
ATOM 8849 O O . CYS D 1 134 ? 37.071 140.851 88.745 1.00 17.69 131 CYS D O 1
ATOM 8852 N N . ARG D 1 135 ? 37.318 142.381 87.101 1.00 18.51 132 ARG D N 1
ATOM 8853 C CA . ARG D 1 135 ? 35.926 142.849 87.127 1.00 18.98 132 ARG D CA 1
ATOM 8854 C C . ARG D 1 135 ? 35.294 142.873 85.750 1.00 18.74 132 ARG D C 1
ATOM 8855 O O . ARG D 1 135 ? 35.911 143.245 84.767 1.00 19.43 132 ARG D O 1
ATOM 8863 N N . LEU D 1 136 ? 34.031 142.483 85.717 1.00 19.45 133 LEU D N 1
ATOM 8864 C CA . LEU D 1 136 ? 33.203 142.506 84.529 1.00 20.13 133 LEU D CA 1
ATOM 8865 C C . LEU D 1 136 ? 32.057 143.467 84.787 1.00 20.02 133 LEU D C 1
ATOM 8866 O O . LEU D 1 136 ? 31.479 143.446 85.876 1.00 19.32 133 LEU D O 1
ATOM 8871 N N . ILE D 1 137 ? 31.763 144.317 83.795 1.00 19.82 134 ILE D N 1
ATOM 8872 C CA . ILE D 1 137 ? 30.528 145.089 83.747 1.00 20.71 134 ILE D CA 1
ATOM 8873 C C . ILE D 1 137 ? 29.893 144.758 82.409 1.00 21.48 134 ILE D C 1
ATOM 8874 O O . ILE D 1 137 ? 30.487 145.018 81.343 1.00 20.43 134 ILE D O 1
ATOM 8879 N N . ASN D 1 138 ? 28.710 144.152 82.453 1.00 22.37 135 ASN D N 1
ATOM 8880 C CA . ASN D 1 138 ? 28.007 143.751 81.229 1.00 22.36 135 ASN D CA 1
ATOM 8881 C C . ASN D 1 138 ? 27.305 144.940 80.582 1.00 22.51 135 ASN D C 1
ATOM 8882 O O . ASN D 1 138 ? 27.146 145.979 81.215 1.00 21.97 135 ASN D O 1
ATOM 8887 N N . PRO D 1 139 ? 26.939 144.811 79.304 1.00 22.46 136 PRO D N 1
ATOM 8888 C CA . PRO D 1 139 ? 26.187 145.853 78.614 1.00 23.45 136 PRO D CA 1
ATOM 8889 C C . PRO D 1 139 ? 24.964 146.322 79.397 1.00 23.89 136 PRO D C 1
ATOM 8890 O O . PRO D 1 139 ? 24.677 147.524 79.424 1.00 24.37 136 PRO D O 1
ATOM 8894 N N . ASP D 1 140 ? 24.284 145.391 80.065 1.00 24.17 137 ASP D N 1
ATOM 8895 C CA . ASP D 1 140 ? 23.083 145.714 80.846 1.00 24.17 137 ASP D CA 1
ATOM 8896 C C . ASP D 1 140 ? 23.386 146.237 82.254 1.00 24.20 137 ASP D C 1
ATOM 8897 O O . ASP D 1 140 ? 22.463 146.516 83.017 1.00 24.88 137 ASP D O 1
ATOM 8902 N N . GLY D 1 141 ? 24.673 146.376 82.590 1.00 23.74 138 GLY D N 1
ATOM 8903 C CA . GLY D 1 141 ? 25.086 146.897 83.888 1.00 23.78 138 GLY D CA 1
ATOM 8904 C C . GLY D 1 141 ? 25.218 145.860 85.001 1.00 23.50 138 GLY D C 1
ATOM 8905 O O . GLY D 1 141 ? 25.623 146.200 86.094 1.00 24.57 138 GLY D O 1
ATOM 8906 N N . SER D 1 142 ? 24.900 144.596 84.730 1.00 23.22 139 SER D N 1
ATOM 8907 C CA . SER D 1 142 ? 25.195 143.533 85.677 1.00 23.36 139 SER D CA 1
ATOM 8908 C C . SER D 1 142 ? 26.736 143.390 85.847 1.00 23.63 139 SER D C 1
ATOM 8909 O O . SER D 1 142 ? 27.501 143.660 84.928 1.00 22.11 139 SER D O 1
ATOM 8912 N N . GLU D 1 143 ? 27.161 143.031 87.054 1.00 23.41 140 GLU D N 1
ATOM 8913 C CA . GLU D 1 143 ? 28.559 142.981 87.388 1.00 24.08 140 GLU D CA 1
ATOM 8914 C C . GLU D 1 143 ? 28.954 141.625 87.956 1.00 23.77 140 GLU D C 1
ATOM 8915 O O . GLU D 1 143 ? 28.131 140.884 88.465 1.00 23.66 140 GLU D O 1
ATOM 8921 N N . SER D 1 144 ? 30.225 141.293 87.810 1.00 23.32 141 SER D N 1
ATOM 8922 C CA . SER D 1 144 ? 30.769 140.125 88.436 1.00 23.62 141 SER D CA 1
ATOM 8923 C C . SER D 1 144 ? 32.271 140.363 88.602 1.00 23.23 141 SER D C 1
ATOM 8924 O O . SER D 1 144 ? 32.849 141.270 87.983 1.00 21.96 141 SER D O 1
ATOM 8927 N N . GLY D 1 145 ? 32.895 139.569 89.455 1.00 22.35 142 GLY D N 1
ATOM 8928 C CA . GLY D 1 145 ? 34.330 139.668 89.645 1.00 22.26 142 GLY D CA 1
ATOM 8929 C C . GLY D 1 145 ? 34.931 138.424 90.234 1.00 21.79 142 GLY D C 1
ATOM 8930 O O . GLY D 1 145 ? 34.218 137.495 90.671 1.00 21.25 142 GLY D O 1
ATOM 8931 N N . CYS D 1 146 ? 36.252 138.395 90.183 1.00 20.83 143 CYS D N 1
ATOM 8932 C CA . CYS D 1 146 ? 37.044 137.387 90.812 1.00 20.38 143 CYS D CA 1
ATOM 8933 C C . CYS D 1 146 ? 38.255 138.083 91.407 1.00 21.04 143 CYS D C 1
ATOM 8934 O O . CYS D 1 146 ? 38.857 138.961 90.775 1.00 20.67 143 CYS D O 1
ATOM 8937 N N . GLY D 1 147 ? 38.553 137.788 92.669 1.00 20.19 144 GLY D N 1
ATOM 8938 C CA . GLY D 1 147 ? 39.682 138.417 93.324 1.00 19.88 144 GLY D CA 1
ATOM 8939 C C . GLY D 1 147 ? 39.429 139.844 93.790 1.00 19.97 144 GLY D C 1
ATOM 8940 O O . GLY D 1 147 ? 38.302 140.255 94.016 1.00 19.49 144 GLY D O 1
ATOM 8941 N N . GLY D 1 148 ? 40.495 140.622 93.871 1.00 19.63 145 GLY D N 1
ATOM 8942 C CA . GLY D 1 148 ? 40.400 141.985 94.394 1.00 19.79 145 GLY D CA 1
ATOM 8943 C C . GLY D 1 148 ? 40.385 142.032 95.915 1.00 20.40 145 GLY D C 1
ATOM 8944 O O . GLY D 1 148 ? 39.935 143.004 96.492 1.00 20.27 145 GLY D O 1
ATOM 8945 N N . TRP D 1 149 ? 40.884 140.987 96.567 1.00 19.39 146 TRP D N 1
ATOM 8946 C CA . TRP D 1 149 ? 40.693 140.839 98.033 1.00 20.43 146 TRP D CA 1
ATOM 8947 C C . TRP D 1 149 ? 41.857 141.370 98.899 1.00 20.81 146 TRP D C 1
ATOM 8948 O O . TRP D 1 149 ? 41.782 141.362 100.131 1.00 20.60 146 TRP D O 1
ATOM 8959 N N . GLY D 1 150 ? 42.929 141.807 98.250 1.00 21.13 147 GLY D N 1
ATOM 8960 C CA . GLY D 1 150 ? 44.069 142.361 98.942 1.00 20.98 147 GLY D CA 1
ATOM 8961 C C . GLY D 1 150 ? 45.053 141.330 99.425 1.00 20.74 147 GLY D C 1
ATOM 8962 O O . GLY D 1 150 ? 44.860 140.114 99.257 1.00 22.05 147 GLY D O 1
ATOM 8963 N N . HIS D 1 151 ? 46.123 141.804 100.033 1.00 21.38 148 HIS D N 1
ATOM 8964 C CA . HIS D 1 151 ? 47.274 140.931 100.346 1.00 21.21 148 HIS D CA 1
ATOM 8965 C C . HIS D 1 151 ? 46.937 139.962 101.471 1.00 21.56 148 HIS D C 1
ATOM 8966 O O . HIS D 1 151 ? 47.602 138.945 101.617 1.00 21.91 148 HIS D O 1
ATOM 8973 N N . MET D 1 152 ? 45.894 140.249 102.241 1.00 21.49 149 MET D N 1
ATOM 8974 C CA . MET D 1 152 ? 45.552 139.378 103.381 1.00 21.61 149 MET D CA 1
ATOM 8975 C C . MET D 1 152 ? 44.708 138.168 102.958 1.00 21.78 149 MET D C 1
ATOM 8976 O O . MET D 1 152 ? 44.472 137.282 103.769 1.00 22.74 149 MET D O 1
ATOM 8981 N N . MET D 1 153 ? 44.259 138.125 101.701 1.00 20.44 150 MET D N 1
ATOM 8982 C CA . MET D 1 153 ? 43.274 137.112 101.305 1.00 21.35 150 MET D CA 1
ATOM 8983 C C . MET D 1 153 ? 43.323 136.757 99.830 1.00 22.52 150 MET D C 1
ATOM 8984 O O . MET D 1 153 ? 42.451 136.031 99.357 1.00 24.28 150 MET D O 1
ATOM 8989 N N . GLY D 1 154 ? 44.345 137.202 99.103 1.00 22.91 151 GLY D N 1
ATOM 8990 C CA . GLY D 1 154 ? 44.414 136.903 97.660 1.00 21.54 151 GLY D CA 1
ATOM 8991 C C . GLY D 1 154 ? 45.523 137.621 96.950 1.00 20.89 151 GLY D C 1
ATOM 8992 O O . GLY D 1 154 ? 46.710 137.340 97.167 1.00 20.67 151 GLY D O 1
ATOM 8993 N N . ASP D 1 155 ? 45.132 138.516 96.057 1.00 20.68 152 ASP D N 1
ATOM 8994 C CA . ASP D 1 155 ? 46.064 139.232 95.169 1.00 20.78 152 ASP D CA 1
ATOM 8995 C C . ASP D 1 155 ? 46.899 138.324 94.289 1.00 20.34 152 ASP D C 1
ATOM 8996 O O . ASP D 1 155 ? 48.056 138.641 93.905 1.00 20.23 152 ASP D O 1
ATOM 9001 N N . GLU D 1 156 ? 46.332 137.181 93.922 1.00 21.28 153 GLU D N 1
ATOM 9002 C CA . GLU D 1 156 ? 47.101 136.220 93.143 1.00 20.65 153 GLU D CA 1
ATOM 9003 C C . GLU D 1 156 ? 47.468 136.795 91.764 1.00 20.88 153 GLU D C 1
ATOM 9004 O O . GLU D 1 156 ? 46.649 137.457 91.129 1.00 20.58 153 GLU D O 1
ATOM 9010 N N . GLY D 1 157 ? 48.723 136.575 91.349 1.00 21.57 154 GLY D N 1
ATOM 9011 C CA . GLY D 1 157 ? 49.207 137.024 90.049 1.00 20.88 154 GLY D CA 1
ATOM 9012 C C . GLY D 1 157 ? 49.741 138.447 90.087 1.00 20.98 154 GLY D C 1
ATOM 9013 O O . GLY D 1 157 ? 50.190 138.947 89.057 1.00 21.88 154 GLY D O 1
ATOM 9014 N N . SER D 1 158 ? 49.685 139.097 91.254 1.00 21.54 155 SER D N 1
ATOM 9015 C CA . SER D 1 158 ? 50.159 140.496 91.430 1.00 20.96 155 SER D CA 1
ATOM 9016 C C . SER D 1 158 ? 51.658 140.565 91.749 1.00 21.80 155 SER D C 1
ATOM 9017 O O . SER D 1 158 ? 52.314 139.515 91.988 1.00 20.89 155 SER D O 1
ATOM 9020 N N . ALA D 1 159 ? 52.194 141.796 91.803 1.00 21.13 156 ALA D N 1
ATOM 9021 C CA . ALA D 1 159 ? 53.608 141.998 92.221 1.00 21.35 156 ALA D CA 1
ATOM 9022 C C . ALA D 1 159 ? 53.803 141.588 93.681 1.00 21.62 156 ALA D C 1
ATOM 9023 O O . ALA D 1 159 ? 54.850 141.008 94.054 1.00 21.77 156 ALA D O 1
ATOM 9025 N N . TYR D 1 160 ? 52.812 141.875 94.514 1.00 21.45 157 TYR D N 1
ATOM 9026 C CA . TYR D 1 160 ? 52.881 141.456 95.931 1.00 21.68 157 TYR D CA 1
ATOM 9027 C C . TYR D 1 160 ? 52.974 139.909 96.030 1.00 21.91 157 TYR D C 1
ATOM 9028 O O . TYR D 1 160 ? 53.771 139.338 96.811 1.00 23.56 157 TYR D O 1
ATOM 9037 N N . TRP D 1 161 ? 52.135 139.241 95.253 1.00 21.64 158 TRP D N 1
ATOM 9038 C CA . TRP D 1 161 ? 52.053 137.793 95.260 1.00 21.54 158 TRP D CA 1
ATOM 9039 C C . TRP D 1 161 ? 53.345 137.160 94.721 1.00 21.48 158 TRP D C 1
ATOM 9040 O O . TRP D 1 161 ? 53.842 136.170 95.252 1.00 20.98 158 TRP D O 1
ATOM 9051 N N . ILE D 1 162 ? 53.865 137.711 93.638 1.00 20.95 159 ILE D N 1
ATOM 9052 C CA . ILE D 1 162 ? 55.168 137.260 93.112 1.00 20.86 159 ILE D CA 1
ATOM 9053 C C . ILE D 1 162 ? 56.256 137.396 94.150 1.00 20.29 159 ILE D C 1
ATOM 9054 O O . ILE D 1 162 ? 57.034 136.453 94.406 1.00 20.63 159 ILE D O 1
ATOM 9059 N N . ALA D 1 163 ? 56.346 138.578 94.731 1.00 19.80 160 ALA D N 1
ATOM 9060 C CA . ALA D 1 163 ? 57.316 138.826 95.765 1.00 20.23 160 ALA D CA 1
ATOM 9061 C C . ALA D 1 163 ? 57.172 137.858 96.926 1.00 20.72 160 ALA D C 1
ATOM 9062 O O . ALA D 1 163 ? 58.171 137.294 97.410 1.00 19.39 160 ALA D O 1
ATOM 9064 N N . HIS D 1 164 ? 55.931 137.650 97.372 1.00 19.90 161 HIS D N 1
ATOM 9065 C CA . HIS D 1 164 ? 55.673 136.844 98.540 1.00 20.30 161 HIS D CA 1
ATOM 9066 C C . HIS D 1 164 ? 55.986 135.353 98.291 1.00 20.30 161 HIS D C 1
ATOM 9067 O O . HIS D 1 164 ? 56.571 134.684 99.148 1.00 20.42 161 HIS D O 1
ATOM 9074 N N . GLN D 1 165 ? 55.608 134.850 97.111 1.00 20.04 162 GLN D N 1
ATOM 9075 C CA . GLN D 1 165 ? 55.917 133.495 96.702 1.00 20.63 162 GLN D CA 1
ATOM 9076 C C . GLN D 1 165 ? 57.422 133.256 96.681 1.00 20.14 162 GLN D C 1
ATOM 9077 O O . GLN D 1 165 ? 57.888 132.227 97.164 1.00 20.92 162 GLN D O 1
ATOM 9083 N N . ALA D 1 166 ? 58.179 134.205 96.121 1.00 20.18 163 ALA D N 1
ATOM 9084 C CA . ALA D 1 166 ? 59.647 134.106 96.098 1.00 20.52 163 ALA D CA 1
ATOM 9085 C C . ALA D 1 166 ? 60.208 133.993 97.529 1.00 20.17 163 ALA D C 1
ATOM 9086 O O . ALA D 1 166 ? 60.956 133.073 97.835 1.00 19.99 163 ALA D O 1
ATOM 9088 N N . VAL D 1 167 ? 59.814 134.907 98.407 1.00 19.49 164 VAL D N 1
ATOM 9089 C CA . VAL D 1 167 ? 60.274 134.890 99.796 1.00 19.67 164 VAL D CA 1
ATOM 9090 C C . VAL D 1 167 ? 59.831 133.620 100.553 1.00 19.38 164 VAL D C 1
ATOM 9091 O O . VAL D 1 167 ? 60.664 132.962 101.228 1.00 19.23 164 VAL D O 1
ATOM 9095 N N . LYS D 1 168 ? 58.560 133.240 100.418 1.00 19.57 165 LYS D N 1
ATOM 9096 C CA . LYS D 1 168 ? 58.029 132.057 101.060 1.00 19.40 165 LYS D CA 1
ATOM 9097 C C . LYS D 1 168 ? 58.721 130.750 100.587 1.00 19.67 165 LYS D C 1
ATOM 9098 O O . LYS D 1 168 ? 59.001 129.869 101.388 1.00 18.03 165 LYS D O 1
ATOM 9104 N N . ILE D 1 169 ? 59.011 130.649 99.296 1.00 19.61 166 ILE D N 1
ATOM 9105 C CA . ILE D 1 169 ? 59.678 129.463 98.763 1.00 20.06 166 ILE D CA 1
ATOM 9106 C C . ILE D 1 169 ? 61.114 129.318 99.350 1.00 19.58 166 ILE D C 1
ATOM 9107 O O . ILE D 1 169 ? 61.565 128.208 99.666 1.00 19.71 166 ILE D O 1
ATOM 9112 N N . VAL D 1 170 ? 61.790 130.453 99.537 1.00 18.79 167 VAL D N 1
ATOM 9113 C CA . VAL D 1 170 ? 63.113 130.525 100.185 1.00 18.99 167 VAL D CA 1
ATOM 9114 C C . VAL D 1 170 ? 63.030 130.123 101.670 1.00 18.94 167 VAL D C 1
ATOM 9115 O O . VAL D 1 170 ? 63.821 129.294 102.122 1.00 18.32 167 VAL D O 1
ATOM 9119 N N . PHE D 1 171 ? 62.081 130.711 102.401 1.00 18.68 168 PHE D N 1
ATOM 9120 C CA . PHE D 1 171 ? 61.841 130.405 103.826 1.00 19.22 168 PHE D CA 1
ATOM 9121 C C . PHE D 1 171 ? 61.569 128.920 104.054 1.00 19.13 168 PHE D C 1
ATOM 9122 O O . PHE D 1 171 ? 62.164 128.322 104.939 1.00 20.27 168 PHE D O 1
ATOM 9130 N N . ASP D 1 172 ? 60.667 128.347 103.260 1.00 18.92 169 ASP D N 1
ATOM 9131 C CA . ASP D 1 172 ? 60.304 126.919 103.376 1.00 19.36 169 ASP D CA 1
ATOM 9132 C C . ASP D 1 172 ? 61.429 125.973 102.959 1.00 19.66 169 ASP D C 1
ATOM 9133 O O . ASP D 1 172 ? 61.567 124.881 103.517 1.00 18.93 169 ASP D O 1
ATOM 9138 N N . SER D 1 173 ? 62.196 126.378 101.949 1.00 20.07 170 SER D N 1
ATOM 9139 C CA . SER D 1 173 ? 63.334 125.592 101.487 1.00 20.39 170 SER D CA 1
ATOM 9140 C C . SER D 1 173 ? 64.386 125.504 102.600 1.00 19.87 170 SER D C 1
ATOM 9141 O O . SER D 1 173 ? 64.801 124.421 102.982 1.00 20.40 170 SER D O 1
ATOM 9144 N N . ILE D 1 174 ? 64.764 126.652 103.157 1.00 19.35 171 ILE D N 1
ATOM 9145 C CA . ILE D 1 174 ? 65.763 126.706 104.225 1.00 19.70 171 ILE D CA 1
ATOM 9146 C C . ILE D 1 174 ? 65.281 125.984 105.490 1.00 19.59 171 ILE D C 1
ATOM 9147 O O . ILE D 1 174 ? 66.048 125.260 106.126 1.00 19.42 171 ILE D O 1
ATOM 9152 N N . ASP D 1 175 ? 63.993 126.099 105.797 1.00 19.63 172 ASP D N 1
ATOM 9153 C CA . ASP D 1 175 ? 63.412 125.405 106.960 1.00 20.24 172 ASP D CA 1
ATOM 9154 C C . ASP D 1 175 ? 63.377 123.884 106.786 1.00 20.24 172 ASP D C 1
ATOM 9155 O O . ASP D 1 175 ? 63.217 123.156 107.748 1.00 20.53 172 ASP D O 1
ATOM 9160 N N . ASN D 1 176 ? 63.423 123.427 105.546 1.00 21.27 173 ASN D N 1
ATOM 9161 C CA . ASN D 1 176 ? 63.164 122.030 105.226 1.00 21.92 173 ASN D CA 1
ATOM 9162 C C . ASN D 1 176 ? 61.682 121.662 105.363 1.00 22.12 173 ASN D C 1
ATOM 9163 O O . ASN D 1 176 ? 61.356 120.492 105.520 1.00 22.45 173 ASN D O 1
ATOM 9168 N N . LEU D 1 177 ? 60.796 122.657 105.306 1.00 22.59 174 LEU D N 1
ATOM 9169 C CA . LEU D 1 177 ? 59.358 122.412 105.367 1.00 23.33 174 LEU D CA 1
ATOM 9170 C C . LEU D 1 177 ? 58.850 121.925 104.006 1.00 24.47 174 LEU D C 1
ATOM 9171 O O . LEU D 1 177 ? 58.006 121.033 103.927 1.00 24.47 174 LEU D O 1
ATOM 9176 N N . GLU D 1 178 ? 59.362 122.523 102.939 1.00 24.95 175 GLU D N 1
ATOM 9177 C CA . GLU D 1 178 ? 58.977 122.135 101.591 1.00 25.29 175 GLU D CA 1
ATOM 9178 C C . GLU D 1 178 ? 60.118 122.420 100.632 1.00 25.02 175 GLU D C 1
ATOM 9179 O O . GLU D 1 178 ? 60.690 123.524 100.647 1.00 24.51 175 GLU D O 1
ATOM 9185 N N . ALA D 1 179 ? 60.439 121.423 99.797 1.00 24.38 176 ALA D N 1
ATOM 9186 C CA . ALA D 1 179 ? 61.479 121.559 98.767 1.00 24.09 176 ALA D CA 1
ATOM 9187 C C . ALA D 1 179 ? 61.016 122.520 97.660 1.00 23.01 176 ALA D C 1
ATOM 9188 O O . ALA D 1 179 ? 59.858 122.522 97.287 1.00 23.05 176 ALA D O 1
ATOM 9190 N N . ALA D 1 180 ? 61.925 123.370 97.185 1.00 22.47 177 ALA D N 1
ATOM 9191 C CA . ALA D 1 180 ? 61.608 124.338 96.159 1.00 22.38 177 ALA D CA 1
ATOM 9192 C C . ALA D 1 180 ? 61.500 123.580 94.833 1.00 22.79 177 ALA D C 1
ATOM 9193 O O . ALA D 1 180 ? 62.150 122.575 94.653 1.00 22.75 177 ALA D O 1
ATOM 9195 N N . PRO D 1 181 ? 60.667 124.051 93.911 1.00 23.40 178 PRO D N 1
ATOM 9196 C CA . PRO D 1 181 ? 60.587 123.359 92.600 1.00 23.51 178 PRO D CA 1
ATOM 9197 C C . PRO D 1 181 ? 61.836 123.544 91.715 1.00 23.39 178 PRO D C 1
ATOM 9198 O O . PRO D 1 181 ? 62.071 122.758 90.798 1.00 22.86 178 PRO D O 1
ATOM 9202 N N . HIS D 1 182 ? 62.628 124.571 92.013 1.00 23.19 179 HIS D N 1
ATOM 9203 C CA . HIS D 1 182 ? 63.888 124.851 91.326 1.00 23.70 179 HIS D CA 1
ATOM 9204 C C . HIS D 1 182 ? 64.862 125.483 92.315 1.00 23.79 179 HIS D C 1
ATOM 9205 O O . HIS D 1 182 ? 64.453 125.967 93.354 1.00 22.95 179 HIS D O 1
ATOM 9212 N N . ASP D 1 183 ? 66.135 125.501 91.965 1.00 23.56 180 ASP D N 1
ATOM 9213 C CA . ASP D 1 183 ? 67.173 125.973 92.866 1.00 23.60 180 ASP D CA 1
ATOM 9214 C C . ASP D 1 183 ? 66.895 127.400 93.322 1.00 22.59 180 ASP D C 1
ATOM 9215 O O . ASP D 1 183 ? 66.551 128.258 92.499 1.00 21.75 180 ASP D O 1
ATOM 9220 N N . ILE D 1 184 ? 67.032 127.645 94.630 1.00 21.92 181 ILE D N 1
ATOM 9221 C CA . ILE D 1 184 ? 66.674 128.973 95.215 1.00 22.02 181 ILE D CA 1
ATOM 9222 C C . ILE D 1 184 ? 67.789 130.012 95.192 1.00 21.42 181 ILE D C 1
ATOM 9223 O O . ILE D 1 184 ? 67.592 131.126 95.639 1.00 21.15 181 ILE D O 1
ATOM 9228 N N . GLY D 1 185 ? 68.949 129.649 94.679 1.00 21.57 182 GLY D N 1
ATOM 9229 C CA . GLY D 1 185 ? 70.163 130.454 94.854 1.00 21.20 182 GLY D CA 1
ATOM 9230 C C . GLY D 1 185 ? 70.075 131.899 94.401 1.00 20.74 182 GLY D C 1
ATOM 9231 O O . GLY D 1 185 ? 70.398 132.810 95.163 1.00 19.49 182 GLY D O 1
ATOM 9232 N N . TYR D 1 186 ? 69.668 132.116 93.156 1.00 20.83 183 TYR D N 1
ATOM 9233 C CA . TYR D 1 186 ? 69.505 133.470 92.655 1.00 20.80 183 TYR D CA 1
ATOM 9234 C C . TYR D 1 186 ? 68.466 134.265 93.473 1.00 20.61 183 TYR D C 1
ATOM 9235 O O . TYR D 1 186 ? 68.691 135.417 93.841 1.00 20.04 183 TYR D O 1
ATOM 9244 N N . VAL D 1 187 ? 67.316 133.648 93.737 1.00 20.40 184 VAL D N 1
ATOM 9245 C CA . VAL D 1 187 ? 66.250 134.341 94.434 1.00 20.93 184 VAL D CA 1
ATOM 9246 C C . VAL D 1 187 ? 66.646 134.657 95.893 1.00 21.32 184 VAL D C 1
ATOM 9247 O O . VAL D 1 187 ? 66.377 135.742 96.383 1.00 20.13 184 VAL D O 1
ATOM 9251 N N . LYS D 1 188 ? 67.329 133.734 96.557 1.00 20.80 185 LYS D N 1
ATOM 9252 C CA . LYS D 1 188 ? 67.773 133.968 97.937 1.00 21.62 185 LYS D CA 1
ATOM 9253 C C . LYS D 1 188 ? 68.740 135.164 98.024 1.00 22.05 185 LYS D C 1
ATOM 9254 O O . LYS D 1 188 ? 68.619 136.034 98.896 1.00 21.73 185 LYS D O 1
ATOM 9260 N N . GLN D 1 189 ? 69.715 135.204 97.117 1.00 22.71 186 GLN D N 1
ATOM 9261 C CA . GLN D 1 189 ? 70.671 136.294 97.126 1.00 22.47 186 GLN D CA 1
ATOM 9262 C C . GLN D 1 189 ? 70.038 137.608 96.719 1.00 21.19 186 GLN D C 1
ATOM 9263 O O . GLN D 1 189 ? 70.357 138.632 97.286 1.00 20.69 186 GLN D O 1
ATOM 9269 N N . ALA D 1 190 ? 69.114 137.575 95.771 1.00 20.95 187 ALA D N 1
ATOM 9270 C CA . ALA D 1 190 ? 68.321 138.782 95.435 1.00 21.21 187 ALA D CA 1
ATOM 9271 C C . ALA D 1 190 ? 67.520 139.315 96.615 1.00 21.57 187 ALA D C 1
ATOM 9272 O O . ALA D 1 190 ? 67.387 140.545 96.778 1.00 20.82 187 ALA D O 1
ATOM 9274 N N . MET D 1 191 ? 66.953 138.401 97.410 1.00 21.42 188 MET D N 1
ATOM 9275 C CA . MET D 1 191 ? 66.201 138.766 98.614 1.00 21.69 188 MET D CA 1
ATOM 9276 C C . MET D 1 191 ? 67.089 139.487 99.609 1.00 21.92 188 MET D C 1
ATOM 9277 O O . MET D 1 191 ? 66.740 140.544 100.107 1.00 21.95 188 MET D O 1
ATOM 9282 N N . PHE D 1 192 ? 68.279 138.948 99.868 1.00 23.21 189 PHE D N 1
ATOM 9283 C CA . PHE D 1 192 ? 69.202 139.617 100.792 1.00 23.46 189 PHE D CA 1
ATOM 9284 C C . PHE D 1 192 ? 69.653 140.967 100.225 1.00 23.97 189 PHE D C 1
ATOM 9285 O O . PHE D 1 192 ? 69.785 141.936 100.962 1.00 23.74 189 PHE D O 1
ATOM 9293 N N . HIS D 1 193 ? 69.892 141.020 98.919 1.00 24.37 190 HIS D N 1
ATOM 9294 C CA . HIS D 1 193 ? 70.274 142.269 98.230 1.00 24.00 190 HIS D CA 1
ATOM 9295 C C . HIS D 1 193 ? 69.149 143.328 98.328 1.00 23.60 190 HIS D C 1
ATOM 9296 O O . HIS D 1 193 ? 69.382 144.454 98.798 1.00 23.31 190 HIS D O 1
ATOM 9303 N N . TYR D 1 194 ? 67.939 142.977 97.897 1.00 22.84 191 TYR D N 1
ATOM 9304 C CA . TYR D 1 194 ? 66.820 143.939 97.889 1.00 23.05 191 TYR D CA 1
ATOM 9305 C C . TYR D 1 194 ? 66.437 144.477 99.273 1.00 22.88 191 TYR D C 1
ATOM 9306 O O . TYR D 1 194 ? 66.320 145.697 99.479 1.00 21.89 191 TYR D O 1
ATOM 9315 N N . PHE D 1 195 ? 66.234 143.574 100.216 1.00 23.36 192 PHE D N 1
ATOM 9316 C CA . PHE D 1 195 ? 65.878 143.966 101.563 1.00 24.07 192 PHE D CA 1
ATOM 9317 C C . PHE D 1 195 ? 67.058 144.463 102.393 1.00 25.26 192 PHE D C 1
ATOM 9318 O O . PHE D 1 195 ? 66.847 144.974 103.499 1.00 25.15 192 PHE D O 1
ATOM 9326 N N . GLN D 1 196 ? 68.289 144.315 101.888 1.00 25.70 193 GLN D N 1
ATOM 9327 C CA . GLN D 1 196 ? 69.490 144.694 102.639 1.00 26.66 193 GLN D CA 1
ATOM 9328 C C . GLN D 1 196 ? 69.535 144.069 104.034 1.00 26.96 193 GLN D C 1
ATOM 9329 O O . GLN D 1 196 ? 69.682 144.781 105.036 1.00 26.03 193 GLN D O 1
ATOM 9335 N N . VAL D 1 197 ? 69.424 142.740 104.089 1.00 26.71 194 VAL D N 1
ATOM 9336 C CA . VAL D 1 197 ? 69.532 142.004 105.343 1.00 27.41 194 VAL D CA 1
ATOM 9337 C C . VAL D 1 197 ? 70.377 140.760 105.134 1.00 26.74 194 VAL D C 1
ATOM 9338 O O . VAL D 1 197 ? 70.508 140.292 104.013 1.00 26.93 194 VAL D O 1
ATOM 9342 N N . PRO D 1 198 ? 71.005 140.251 106.206 1.00 27.19 195 PRO D N 1
ATOM 9343 C CA . PRO D 1 198 ? 71.850 139.065 106.071 1.00 27.82 195 PRO D CA 1
ATOM 9344 C C . PRO D 1 198 ? 71.114 137.727 106.196 1.00 28.13 195 PRO D C 1
ATOM 9345 O O . PRO D 1 198 ? 71.660 136.680 105.810 1.00 28.67 195 PRO D O 1
ATOM 9349 N N . ASP D 1 199 ? 69.893 137.754 106.737 1.00 28.13 196 ASP D N 1
ATOM 9350 C CA . ASP D 1 199 ? 69.213 136.526 107.099 1.00 27.56 196 ASP D CA 1
ATOM 9351 C C . ASP D 1 199 ? 67.683 136.688 107.123 1.00 27.61 196 ASP D C 1
ATOM 9352 O O . ASP D 1 199 ? 67.151 137.792 107.013 1.00 27.14 196 ASP D O 1
ATOM 9357 N N . ARG D 1 200 ? 66.995 135.559 107.225 1.00 26.96 197 ARG D N 1
ATOM 9358 C CA . ARG D 1 200 ? 65.544 135.541 107.273 1.00 26.43 197 ARG D CA 1
ATOM 9359 C C . ARG D 1 200 ? 64.984 136.355 108.418 1.00 26.64 197 ARG D C 1
ATOM 9360 O O . ARG D 1 200 ? 64.001 137.065 108.226 1.00 26.87 197 ARG D O 1
ATOM 9368 N N . LEU D 1 201 ? 65.603 136.279 109.598 1.00 26.73 198 LEU D N 1
ATOM 9369 C CA . LEU D 1 201 ? 65.179 137.101 110.728 1.00 26.99 198 LEU D CA 1
ATOM 9370 C C . LEU D 1 201 ? 65.088 138.601 110.388 1.00 26.18 198 LEU D C 1
ATOM 9371 O O . LEU D 1 201 ? 64.147 139.287 110.802 1.00 27.05 198 LEU D O 1
ATOM 9376 N N . GLY D 1 202 ? 66.068 139.098 109.643 1.00 24.84 199 GLY D N 1
ATOM 9377 C CA . GLY D 1 202 ? 66.064 140.488 109.167 1.00 24.56 199 GLY D CA 1
ATOM 9378 C C . GLY D 1 202 ? 64.911 140.889 108.267 1.00 22.77 199 GLY D C 1
ATOM 9379 O O . GLY D 1 202 ? 64.558 142.060 108.174 1.00 21.08 199 GLY D O 1
ATOM 9380 N N . ILE D 1 203 ? 64.335 139.917 107.573 1.00 22.61 200 ILE D N 1
ATOM 9381 C CA . ILE D 1 203 ? 63.211 140.167 106.703 1.00 22.20 200 ILE D CA 1
ATOM 9382 C C . ILE D 1 203 ? 61.951 140.483 107.522 1.00 21.17 200 ILE D C 1
ATOM 9383 O O . ILE D 1 203 ? 61.096 141.224 107.087 1.00 20.33 200 ILE D O 1
ATOM 9388 N N . LEU D 1 204 ? 61.861 139.969 108.737 1.00 22.00 201 LEU D N 1
ATOM 9389 C CA . LEU D 1 204 ? 60.586 140.035 109.477 1.00 22.13 201 LEU D CA 1
ATOM 9390 C C . LEU D 1 204 ? 60.141 141.446 109.806 1.00 22.30 201 LEU D C 1
ATOM 9391 O O . LEU D 1 204 ? 58.942 141.751 109.741 1.00 22.13 201 LEU D O 1
ATOM 9396 N N . THR D 1 205 ? 61.070 142.347 110.100 1.00 22.77 202 THR D N 1
ATOM 9397 C CA . THR D 1 205 ? 60.626 143.739 110.339 1.00 23.66 202 THR D CA 1
ATOM 9398 C C . THR D 1 205 ? 59.896 144.319 109.156 1.00 23.54 202 THR D C 1
ATOM 9399 O O . THR D 1 205 ? 59.028 145.176 109.317 1.00 23.82 202 THR D O 1
ATOM 9403 N N . HIS D 1 206 ? 60.281 143.882 107.959 1.00 23.13 203 HIS D N 1
ATOM 9404 C CA . HIS D 1 206 ? 59.631 144.332 106.734 1.00 22.77 203 HIS D CA 1
ATOM 9405 C C . HIS D 1 206 ? 58.274 143.711 106.460 1.00 23.06 203 HIS D C 1
ATOM 9406 O O . HIS D 1 206 ? 57.562 144.171 105.579 1.00 23.29 203 HIS D O 1
ATOM 9413 N N . LEU D 1 207 ? 57.940 142.639 107.179 1.00 22.12 204 LEU D N 1
ATOM 9414 C CA . LEU D 1 207 ? 56.609 142.054 107.144 1.00 22.27 204 LEU D CA 1
ATOM 9415 C C . LEU D 1 207 ? 55.654 142.569 108.224 1.00 21.54 204 LEU D C 1
ATOM 9416 O O . LEU D 1 207 ? 54.434 142.422 108.087 1.00 22.00 204 LEU D O 1
ATOM 9421 N N . TYR D 1 208 ? 56.206 143.155 109.297 1.00 21.47 205 TYR D N 1
ATOM 9422 C CA . TYR D 1 208 ? 55.465 143.474 110.500 1.00 21.37 205 TYR D CA 1
ATOM 9423 C C . TYR D 1 208 ? 55.463 144.978 110.775 1.00 21.87 205 TYR D C 1
ATOM 9424 O O . TYR D 1 208 ? 54.796 145.699 110.043 1.00 22.51 205 TYR D O 1
ATOM 9433 N N . ARG D 1 209 ? 56.167 145.461 111.791 1.00 23.14 206 ARG D N 1
ATOM 9434 C CA . ARG D 1 209 ? 56.046 146.890 112.146 1.00 23.73 206 ARG D CA 1
ATOM 9435 C C . ARG D 1 209 ? 56.375 147.855 110.984 1.00 24.19 206 ARG D C 1
ATOM 9436 O O . ARG D 1 209 ? 55.743 148.900 110.846 1.00 26.00 206 ARG D O 1
ATOM 9444 N N . ASP D 1 210 ? 57.348 147.496 110.155 1.00 24.16 207 ASP D N 1
ATOM 9445 C CA . ASP D 1 210 ? 57.794 148.330 109.032 1.00 23.68 207 ASP D CA 1
ATOM 9446 C C . ASP D 1 210 ? 57.189 147.925 107.692 1.00 23.35 207 ASP D C 1
ATOM 9447 O O . ASP D 1 210 ? 57.641 148.387 106.650 1.00 22.82 207 ASP D O 1
ATOM 9452 N N . PHE D 1 211 ? 56.151 147.089 107.704 1.00 23.25 208 PHE D N 1
ATOM 9453 C CA . PHE D 1 211 ? 55.532 146.640 106.454 1.00 23.06 208 PHE D CA 1
ATOM 9454 C C . PHE D 1 211 ? 54.962 147.803 105.639 1.00 23.39 208 PHE D C 1
ATOM 9455 O O . PHE D 1 211 ? 54.311 148.686 106.171 1.00 23.71 208 PHE D O 1
ATOM 9463 N N . ASP D 1 212 ? 55.253 147.796 104.348 1.00 23.82 209 ASP D N 1
ATOM 9464 C CA . ASP D 1 212 ? 54.648 148.686 103.393 1.00 23.51 209 ASP D CA 1
ATOM 9465 C C . ASP D 1 212 ? 54.467 147.874 102.135 1.00 23.29 209 ASP D C 1
ATOM 9466 O O . ASP D 1 212 ? 55.438 147.351 101.606 1.00 23.43 209 ASP D O 1
ATOM 9471 N N . LYS D 1 213 ? 53.236 147.768 101.659 1.00 22.52 210 LYS D N 1
ATOM 9472 C CA . LYS D 1 213 ? 52.919 146.842 100.564 1.00 23.26 210 LYS D CA 1
ATOM 9473 C C . LYS D 1 213 ? 53.712 147.177 99.316 1.00 23.99 210 LYS D C 1
ATOM 9474 O O . LYS D 1 213 ? 54.120 146.284 98.611 1.00 23.58 210 LYS D O 1
ATOM 9480 N N . CYS D 1 214 ? 53.925 148.478 99.056 1.00 25.43 211 CYS D N 1
ATOM 9481 C CA . CYS D 1 214 ? 54.674 148.926 97.874 1.00 25.01 211 CYS D CA 1
ATOM 9482 C C . CYS D 1 214 ? 56.161 148.522 97.960 1.00 23.40 211 CYS D C 1
ATOM 9483 O O . CYS D 1 214 ? 56.724 148.033 96.989 1.00 21.04 211 CYS D O 1
ATOM 9486 N N . ARG D 1 215 ? 56.776 148.724 99.121 1.00 22.31 212 ARG D N 1
ATOM 9487 C CA . ARG D 1 215 ? 58.192 148.378 99.322 1.00 22.59 212 ARG D CA 1
ATOM 9488 C C . ARG D 1 215 ? 58.387 146.866 99.192 1.00 21.84 212 ARG D C 1
ATOM 9489 O O . ARG D 1 215 ? 59.351 146.413 98.594 1.00 21.94 212 ARG D O 1
ATOM 9497 N N . PHE D 1 216 ? 57.481 146.092 99.772 1.00 21.66 213 PHE D N 1
ATOM 9498 C CA . PHE D 1 216 ? 57.581 144.634 99.722 1.00 21.96 213 PHE D CA 1
ATOM 9499 C C . PHE D 1 216 ? 57.379 144.124 98.284 1.00 22.54 213 PHE D C 1
ATOM 9500 O O . PHE D 1 216 ? 58.174 143.300 97.761 1.00 23.20 213 PHE D O 1
ATOM 9508 N N . ALA D 1 217 ? 56.323 144.615 97.647 1.00 22.28 214 ALA D N 1
ATOM 9509 C CA . ALA D 1 217 ? 55.983 144.229 96.274 1.00 22.04 214 ALA D CA 1
ATOM 9510 C C . ALA D 1 217 ? 57.059 144.573 95.247 1.00 22.44 214 ALA D C 1
ATOM 9511 O O . ALA D 1 217 ? 57.163 143.918 94.205 1.00 22.67 214 ALA D O 1
ATOM 9513 N N . GLY D 1 218 ? 57.833 145.604 95.519 1.00 21.39 215 GLY D N 1
ATOM 9514 C CA . GLY D 1 218 ? 58.940 145.982 94.673 1.00 21.57 215 GLY D CA 1
ATOM 9515 C C . GLY D 1 218 ? 59.996 144.906 94.471 1.00 21.36 215 GLY D C 1
ATOM 9516 O O . GLY D 1 218 ? 60.734 144.979 93.513 1.00 22.47 215 GLY D O 1
ATOM 9517 N N . PHE D 1 219 ? 60.073 143.929 95.379 1.00 21.22 216 PHE D N 1
ATOM 9518 C CA . PHE D 1 219 ? 60.924 142.740 95.207 1.00 21.21 216 PHE D CA 1
ATOM 9519 C C . PHE D 1 219 ? 60.590 141.955 93.922 1.00 21.37 216 PHE D C 1
ATOM 9520 O O . PHE D 1 219 ? 61.438 141.251 93.350 1.00 22.23 216 PHE D O 1
ATOM 9528 N N . CYS D 1 220 ? 59.358 142.060 93.473 1.00 21.55 217 CYS D N 1
ATOM 9529 C CA . CYS D 1 220 ? 58.954 141.490 92.190 1.00 20.87 217 CYS D CA 1
ATOM 9530 C C . CYS D 1 220 ? 59.907 141.882 91.017 1.00 21.14 217 CYS D C 1
ATOM 9531 O O . CYS D 1 220 ? 60.139 141.087 90.109 1.00 20.64 217 CYS D O 1
ATOM 9534 N N . ARG D 1 221 ? 60.456 143.087 91.034 1.00 19.87 218 ARG D N 1
ATOM 9535 C CA . ARG D 1 221 ? 61.424 143.483 90.009 1.00 20.62 218 ARG D CA 1
ATOM 9536 C C . ARG D 1 221 ? 62.655 142.547 89.934 1.00 20.63 218 ARG D C 1
ATOM 9537 O O . ARG D 1 221 ? 63.163 142.269 88.839 1.00 19.66 218 ARG D O 1
ATOM 9545 N N . LYS D 1 222 ? 63.130 142.057 91.080 1.00 19.80 219 LYS D N 1
ATOM 9546 C CA . LYS D 1 222 ? 64.300 141.169 91.066 1.00 19.87 219 LYS D CA 1
ATOM 9547 C C . LYS D 1 222 ? 63.934 139.806 90.477 1.00 20.12 219 LYS D C 1
ATOM 9548 O O . LYS D 1 222 ? 64.786 139.108 89.921 1.00 20.15 219 LYS D O 1
ATOM 9554 N N . ILE D 1 223 ? 62.678 139.418 90.626 1.00 19.80 220 ILE D N 1
ATOM 9555 C CA . ILE D 1 223 ? 62.218 138.133 90.136 1.00 20.40 220 ILE D CA 1
ATOM 9556 C C . ILE D 1 223 ? 62.033 138.229 88.620 1.00 19.93 220 ILE D C 1
ATOM 9557 O O . ILE D 1 223 ? 62.372 137.299 87.896 1.00 21.33 220 ILE D O 1
ATOM 9562 N N . ALA D 1 224 ? 61.489 139.347 88.146 1.00 19.71 221 ALA D N 1
ATOM 9563 C CA . ALA D 1 224 ? 61.410 139.622 86.704 1.00 20.18 221 ALA D CA 1
ATOM 9564 C C . ALA D 1 224 ? 62.803 139.599 86.049 1.00 20.62 221 ALA D C 1
ATOM 9565 O O . ALA D 1 224 ? 62.990 139.015 84.971 1.00 20.11 221 ALA D O 1
ATOM 9567 N N . GLU D 1 225 ? 63.773 140.232 86.707 1.00 21.10 222 GLU D N 1
ATOM 9568 C CA . GLU D 1 225 ? 65.172 140.254 86.202 1.00 21.72 222 GLU D CA 1
ATOM 9569 C C . GLU D 1 225 ? 65.742 138.847 86.151 1.00 21.59 222 GLU D C 1
ATOM 9570 O O . GLU D 1 225 ? 66.301 138.443 85.148 1.00 22.11 222 GLU D O 1
ATOM 9576 N N . GLY D 1 226 ? 65.613 138.090 87.233 1.00 21.30 223 GLY D N 1
ATOM 9577 C CA . GLY D 1 226 ? 66.068 136.699 87.216 1.00 21.73 223 GLY D CA 1
ATOM 9578 C C . GLY D 1 226 ? 65.471 135.875 86.072 1.00 21.65 223 GLY D C 1
ATOM 9579 O O . GLY D 1 226 ? 66.170 135.115 85.413 1.00 20.32 223 GLY D O 1
ATOM 9580 N N . ALA D 1 227 ? 64.170 136.020 85.865 1.00 21.12 224 ALA D N 1
ATOM 9581 C CA . ALA D 1 227 ? 63.448 135.322 84.805 1.00 22.39 224 ALA D CA 1
ATOM 9582 C C . ALA D 1 227 ? 63.943 135.693 83.416 1.00 22.88 224 ALA D C 1
ATOM 9583 O O . ALA D 1 227 ? 64.109 134.835 82.560 1.00 22.79 224 ALA D O 1
ATOM 9585 N N . GLN D 1 228 ? 64.157 136.983 83.186 1.00 24.22 225 GLN D N 1
ATOM 9586 C CA . GLN D 1 228 ? 64.744 137.459 81.924 1.00 25.24 225 GLN D CA 1
ATOM 9587 C C . GLN D 1 228 ? 66.129 136.859 81.718 1.00 25.16 225 GLN D C 1
ATOM 9588 O O . GLN D 1 228 ? 66.518 136.554 80.599 1.00 25.33 225 GLN D O 1
ATOM 9594 N N . GLN D 1 229 ? 66.870 136.659 82.804 1.00 24.95 226 GLN D N 1
ATOM 9595 C CA . GLN D 1 229 ? 68.216 136.082 82.706 1.00 25.04 226 GLN D CA 1
ATOM 9596 C C . GLN D 1 229 ? 68.238 134.547 82.696 1.00 23.95 226 GLN D C 1
ATOM 9597 O O . GLN D 1 229 ? 69.300 133.942 82.647 1.00 24.14 226 GLN D O 1
ATOM 9603 N N . GLY D 1 230 ? 67.079 133.915 82.773 1.00 23.29 227 GLY D N 1
ATOM 9604 C CA . GLY D 1 230 ? 66.997 132.458 82.609 1.00 22.84 227 GLY D CA 1
ATOM 9605 C C . GLY D 1 230 ? 66.973 131.659 83.910 1.00 22.37 227 GLY D C 1
ATOM 9606 O O . GLY D 1 230 ? 67.074 130.431 83.876 1.00 21.93 227 GLY D O 1
ATOM 9607 N N . ASP D 1 231 ? 66.846 132.320 85.061 1.00 21.13 228 ASP D N 1
ATOM 9608 C CA . ASP D 1 231 ? 66.754 131.568 86.324 1.00 20.89 228 ASP D CA 1
ATOM 9609 C C . ASP D 1 231 ? 65.468 130.726 86.376 1.00 20.73 228 ASP D C 1
ATOM 9610 O O . ASP D 1 231 ? 64.367 131.263 86.285 1.00 20.94 228 ASP D O 1
ATOM 9615 N N . PRO D 1 232 ? 65.606 129.400 86.467 1.00 20.73 229 PRO D N 1
ATOM 9616 C CA . PRO D 1 232 ? 64.405 128.550 86.477 1.00 21.14 229 PRO D CA 1
ATOM 9617 C C . PRO D 1 232 ? 63.334 128.850 87.542 1.00 21.29 229 PRO D C 1
ATOM 9618 O O . PRO D 1 232 ? 62.152 128.917 87.182 1.00 21.09 229 PRO D O 1
ATOM 9622 N N . LEU D 1 233 ? 63.718 129.087 88.807 1.00 20.98 230 LEU D N 1
ATOM 9623 C CA . LEU D 1 233 ? 62.727 129.398 89.829 1.00 21.15 230 LEU D CA 1
ATOM 9624 C C . LEU D 1 233 ? 61.953 130.676 89.493 1.00 21.17 230 LEU D C 1
ATOM 9625 O O . LEU D 1 233 ? 60.715 130.706 89.552 1.00 19.15 230 LEU D O 1
ATOM 9630 N N . SER D 1 234 ? 62.701 131.723 89.160 1.00 21.41 231 SER D N 1
ATOM 9631 C CA . SER D 1 234 ? 62.115 133.023 88.792 1.00 22.24 231 SER D CA 1
ATOM 9632 C C . SER D 1 234 ? 61.133 132.875 87.622 1.00 22.72 231 SER D C 1
ATOM 9633 O O . SER D 1 234 ? 60.028 133.424 87.642 1.00 21.05 231 SER D O 1
ATOM 9636 N N . ARG D 1 235 ? 61.539 132.118 86.601 1.00 23.95 232 ARG D N 1
ATOM 9637 C CA . ARG D 1 235 ? 60.647 131.889 85.462 1.00 24.88 232 ARG D CA 1
ATOM 9638 C C . ARG D 1 235 ? 59.408 131.104 85.901 1.00 24.93 232 ARG D C 1
ATOM 9639 O O . ARG D 1 235 ? 58.291 131.419 85.495 1.00 23.80 232 ARG D O 1
ATOM 9647 N N . TYR D 1 236 ? 59.623 130.100 86.752 1.00 25.03 233 TYR D N 1
ATOM 9648 C CA . TYR D 1 236 ? 58.511 129.332 87.357 1.00 24.47 233 TYR D CA 1
ATOM 9649 C C . TYR D 1 236 ? 57.476 130.216 88.047 1.00 23.55 233 TYR D C 1
ATOM 9650 O O . TYR D 1 236 ? 56.271 130.043 87.846 1.00 21.74 233 TYR D O 1
ATOM 9659 N N . ILE D 1 237 ? 57.939 131.166 88.861 1.00 22.96 234 ILE D N 1
ATOM 9660 C CA . ILE D 1 237 ? 57.003 132.001 89.623 1.00 23.40 234 ILE D CA 1
ATOM 9661 C C . ILE D 1 237 ? 56.134 132.863 88.687 1.00 22.95 234 ILE D C 1
ATOM 9662 O O . ILE D 1 237 ? 54.909 133.013 88.890 1.00 20.90 234 ILE D O 1
ATOM 9667 N N . PHE D 1 238 ? 56.760 133.437 87.675 1.00 23.53 235 PHE D N 1
ATOM 9668 C CA . PHE D 1 238 ? 56.022 134.247 86.696 1.00 23.73 235 PHE D CA 1
ATOM 9669 C C . PHE D 1 238 ? 55.043 133.388 85.875 1.00 23.87 235 PHE D C 1
ATOM 9670 O O . PHE D 1 238 ? 53.951 133.849 85.559 1.00 22.68 235 PHE D O 1
ATOM 9678 N N . ARG D 1 239 ? 55.442 132.143 85.555 1.00 24.11 236 ARG D N 1
ATOM 9679 C CA . ARG D 1 239 ? 54.535 131.189 84.861 1.00 24.45 236 ARG D CA 1
ATOM 9680 C C . ARG D 1 239 ? 53.294 130.939 85.714 1.00 22.88 236 ARG D C 1
ATOM 9681 O O . ARG D 1 239 ? 52.160 131.081 85.250 1.00 22.43 236 ARG D O 1
ATOM 9689 N N . LYS D 1 240 ? 53.508 130.678 86.994 1.00 21.87 237 LYS D N 1
ATOM 9690 C CA . LYS D 1 240 ? 52.397 130.518 87.909 1.00 22.13 237 LYS D CA 1
ATOM 9691 C C . LYS D 1 240 ? 51.552 131.786 88.081 1.00 21.27 237 LYS D C 1
ATOM 9692 O O . LYS D 1 240 ? 50.335 131.697 88.236 1.00 20.67 237 LYS D O 1
ATOM 9698 N N . ALA D 1 241 ? 52.199 132.959 88.120 1.00 20.38 238 ALA D N 1
ATOM 9699 C CA . ALA D 1 241 ? 51.474 134.221 88.146 1.00 21.19 238 ALA D CA 1
ATOM 9700 C C . ALA D 1 241 ? 50.547 134.351 86.920 1.00 21.52 238 ALA D C 1
ATOM 9701 O O . ALA D 1 241 ? 49.347 134.695 87.054 1.00 22.04 238 ALA D O 1
ATOM 9703 N N . GLY D 1 242 ? 51.104 134.034 85.752 1.00 21.38 239 GLY D N 1
ATOM 9704 C CA . GLY D 1 242 ? 50.359 133.972 84.473 1.00 21.33 239 GLY D CA 1
ATOM 9705 C C . GLY D 1 242 ? 49.133 133.096 84.627 1.00 21.66 239 GLY D C 1
ATOM 9706 O O . GLY D 1 242 ? 48.008 133.504 84.304 1.00 21.63 239 GLY D O 1
ATOM 9707 N N . GLU D 1 243 ? 49.348 131.901 85.167 1.00 22.53 240 GLU D N 1
ATOM 9708 C CA . GLU D 1 243 ? 48.264 130.955 85.383 1.00 22.68 240 GLU D CA 1
ATOM 9709 C C . GLU D 1 243 ? 47.181 131.532 86.253 1.00 21.39 240 GLU D C 1
ATOM 9710 O O . GLU D 1 243 ? 46.029 131.397 85.907 1.00 20.73 240 GLU D O 1
ATOM 9716 N N . MET D 1 244 ? 47.548 132.152 87.390 1.00 21.19 241 MET D N 1
ATOM 9717 C CA . MET D 1 244 ? 46.569 132.737 88.309 1.00 22.40 241 MET D CA 1
ATOM 9718 C C . MET D 1 244 ? 45.741 133.826 87.647 1.00 21.82 241 MET D C 1
ATOM 9719 O O . MET D 1 244 ? 44.538 133.915 87.869 1.00 22.27 241 MET D O 1
ATOM 9724 N N . LEU D 1 245 ? 46.398 134.649 86.848 1.00 21.70 242 LEU D N 1
ATOM 9725 C CA . LEU D 1 245 ? 45.706 135.729 86.149 1.00 21.86 242 LEU D CA 1
ATOM 9726 C C . LEU D 1 245 ? 44.729 135.150 85.107 1.00 21.50 242 LEU D C 1
ATOM 9727 O O . LEU D 1 245 ? 43.595 135.609 85.003 1.00 21.94 242 LEU D O 1
ATOM 9732 N N . GLY D 1 246 ? 45.127 134.077 84.412 1.00 20.76 243 GLY D N 1
ATOM 9733 C CA . GLY D 1 246 ? 44.208 133.377 83.467 1.00 21.03 243 GLY D CA 1
ATOM 9734 C C . GLY D 1 246 ? 43.007 132.744 84.175 1.00 20.94 243 GLY D C 1
ATOM 9735 O O . GLY D 1 246 ? 41.873 132.825 83.721 1.00 19.62 243 GLY D O 1
ATOM 9736 N N . ARG D 1 247 ? 43.265 132.136 85.327 1.00 21.38 244 ARG D N 1
ATOM 9737 C CA . ARG D 1 247 ? 42.216 131.595 86.154 1.00 21.71 244 ARG D CA 1
ATOM 9738 C C . ARG D 1 247 ? 41.161 132.630 86.592 1.00 20.59 244 ARG D C 1
ATOM 9739 O O . ARG D 1 247 ? 40.010 132.267 86.781 1.00 19.66 244 ARG D O 1
ATOM 9747 N N . HIS D 1 248 ? 41.551 133.898 86.785 1.00 20.33 245 HIS D N 1
ATOM 9748 C CA . HIS D 1 248 ? 40.577 134.933 87.087 1.00 20.54 245 HIS D CA 1
ATOM 9749 C C . HIS D 1 248 ? 39.580 135.094 85.927 1.00 20.20 245 HIS D C 1
ATOM 9750 O O . HIS D 1 248 ? 38.382 135.251 86.135 1.00 19.56 245 HIS D O 1
ATOM 9757 N N . ILE D 1 249 ? 40.093 135.124 84.700 1.00 20.52 246 ILE D N 1
ATOM 9758 C CA . ILE D 1 249 ? 39.226 135.230 83.516 1.00 19.98 246 ILE D CA 1
ATOM 9759 C C . ILE D 1 249 ? 38.312 134.011 83.441 1.00 19.87 246 ILE D C 1
ATOM 9760 O O . ILE D 1 249 ? 37.088 134.118 83.269 1.00 18.22 246 ILE D O 1
ATOM 9765 N N . VAL D 1 250 ? 38.897 132.826 83.590 1.00 20.12 247 VAL D N 1
ATOM 9766 C CA . VAL D 1 250 ? 38.077 131.608 83.549 1.00 20.59 247 VAL D CA 1
ATOM 9767 C C . VAL D 1 250 ? 36.945 131.642 84.583 1.00 20.68 247 VAL D C 1
ATOM 9768 O O . VAL D 1 250 ? 35.839 131.258 84.285 1.00 20.60 247 VAL D O 1
ATOM 9772 N N . ALA D 1 251 ? 37.227 132.165 85.785 1.00 21.22 248 ALA D N 1
ATOM 9773 C CA . ALA D 1 251 ? 36.224 132.277 86.853 1.00 21.19 248 ALA D CA 1
ATOM 9774 C C . ALA D 1 251 ? 35.000 133.077 86.421 1.00 21.44 248 ALA D C 1
ATOM 9775 O O . ALA D 1 251 ? 33.879 132.684 86.691 1.00 22.55 248 ALA D O 1
ATOM 9777 N N . VAL D 1 252 ? 35.212 134.225 85.781 1.00 22.12 249 VAL D N 1
ATOM 9778 C CA . VAL D 1 252 ? 34.085 135.085 85.394 1.00 22.76 249 VAL D CA 1
ATOM 9779 C C . VAL D 1 252 ? 33.470 134.726 84.033 1.00 23.06 249 VAL D C 1
ATOM 9780 O O . VAL D 1 252 ? 32.432 135.258 83.671 1.00 22.58 249 VAL D O 1
ATOM 9784 N N . LEU D 1 253 ? 34.107 133.838 83.283 1.00 23.35 250 LEU D N 1
ATOM 9785 C CA . LEU D 1 253 ? 33.621 133.492 81.928 1.00 23.93 250 LEU D CA 1
ATOM 9786 C C . LEU D 1 253 ? 32.090 133.213 81.843 1.00 23.48 250 LEU D C 1
ATOM 9787 O O . LEU D 1 253 ? 31.413 133.723 80.939 1.00 23.22 250 LEU D O 1
ATOM 9792 N N . PRO D 1 254 ? 31.543 132.396 82.765 1.00 23.10 251 PRO D N 1
ATOM 9793 C CA . PRO D 1 254 ? 30.111 132.056 82.710 1.00 23.00 251 PRO D CA 1
ATOM 9794 C C . PRO D 1 254 ? 29.134 133.227 82.866 1.00 22.68 251 PRO D C 1
ATOM 9795 O O . PRO D 1 254 ? 27.976 133.088 82.507 1.00 20.92 251 PRO D O 1
ATOM 9799 N N . GLU D 1 255 ? 29.608 134.364 83.373 1.00 22.02 252 GLU D N 1
ATOM 9800 C CA . GLU D 1 255 ? 28.771 135.557 83.584 1.00 22.80 252 GLU D CA 1
ATOM 9801 C C . GLU D 1 255 ? 28.894 136.586 82.461 1.00 22.51 252 GLU D C 1
ATOM 9802 O O . GLU D 1 255 ? 28.125 137.550 82.413 1.00 21.94 252 GLU D O 1
ATOM 9808 N N . ILE D 1 256 ? 29.863 136.405 81.567 1.00 22.26 253 ILE D N 1
ATOM 9809 C CA . ILE D 1 256 ? 30.041 137.344 80.469 1.00 22.64 253 ILE D CA 1
ATOM 9810 C C . ILE D 1 256 ? 28.900 137.222 79.448 1.00 23.10 253 ILE D C 1
ATOM 9811 O O . ILE D 1 256 ? 28.637 136.147 78.928 1.00 22.07 253 ILE D O 1
ATOM 9816 N N . ASP D 1 257 ? 28.223 138.347 79.189 1.00 23.73 254 ASP D N 1
ATOM 9817 C CA . ASP D 1 257 ? 27.252 138.482 78.092 1.00 23.98 254 ASP D CA 1
ATOM 9818 C C . ASP D 1 257 ? 27.923 138.106 76.773 1.00 24.33 254 ASP D C 1
ATOM 9819 O O . ASP D 1 257 ? 28.927 138.712 76.395 1.00 24.77 254 ASP D O 1
ATOM 9824 N N . PRO D 1 258 ? 27.394 137.085 76.067 1.00 25.54 255 PRO D N 1
ATOM 9825 C CA . PRO D 1 258 ? 28.005 136.636 74.824 1.00 25.97 255 PRO D CA 1
ATOM 9826 C C . PRO D 1 258 ? 28.252 137.704 73.764 1.00 26.64 255 PRO D C 1
ATOM 9827 O O . PRO D 1 258 ? 29.123 137.515 72.922 1.00 27.39 255 PRO D O 1
ATOM 9831 N N . VAL D 1 259 ? 27.533 138.820 73.799 1.00 26.94 256 VAL D N 1
ATOM 9832 C CA . VAL D 1 259 ? 27.797 139.892 72.826 1.00 27.87 256 VAL D CA 1
ATOM 9833 C C . VAL D 1 259 ? 29.232 140.437 72.958 1.00 28.16 256 VAL D C 1
ATOM 9834 O O . VAL D 1 259 ? 29.817 140.887 71.985 1.00 27.49 256 VAL D O 1
ATOM 9838 N N . LEU D 1 260 ? 29.799 140.378 74.160 1.00 28.29 257 LEU D N 1
ATOM 9839 C CA . LEU D 1 260 ? 31.155 140.846 74.363 1.00 29.74 257 LEU D CA 1
ATOM 9840 C C . LEU D 1 260 ? 32.238 139.945 73.727 1.00 30.45 257 LEU D C 1
ATOM 9841 O O . LEU D 1 260 ? 33.375 140.397 73.587 1.00 31.54 257 LEU D O 1
ATOM 9846 N N . PHE D 1 261 ? 31.906 138.688 73.411 1.00 31.60 258 PHE D N 1
ATOM 9847 C CA . PHE D 1 261 ? 32.831 137.722 72.748 1.00 33.17 258 PHE D CA 1
ATOM 9848 C C . PHE D 1 261 ? 32.818 137.816 71.225 1.00 34.12 258 PHE D C 1
ATOM 9849 O O . PHE D 1 261 ? 33.657 137.198 70.551 1.00 33.86 258 PHE D O 1
ATOM 9857 N N . GLN D 1 262 ? 31.807 138.485 70.688 1.00 34.91 259 GLN D N 1
ATOM 9858 C CA . GLN D 1 262 ? 31.528 138.442 69.261 1.00 36.41 259 GLN D CA 1
ATOM 9859 C C . GLN D 1 262 ? 32.337 139.537 68.600 1.00 37.24 259 GLN D C 1
ATOM 9860 O O . GLN D 1 262 ? 32.707 140.528 69.249 1.00 38.25 259 GLN D O 1
ATOM 9866 N N . GLY D 1 263 ? 32.644 139.346 67.327 1.00 37.82 260 GLY D N 1
ATOM 9867 C CA . GLY D 1 263 ? 33.353 140.355 66.549 1.00 37.61 260 GLY D CA 1
ATOM 9868 C C . GLY D 1 263 ? 34.756 139.922 66.168 1.00 38.01 260 GLY D C 1
ATOM 9869 O O . GLY D 1 263 ? 35.170 138.771 66.408 1.00 38.51 260 GLY D O 1
ATOM 9870 N N . LYS D 1 264 ? 35.477 140.863 65.561 1.00 37.73 261 LYS D N 1
ATOM 9871 C CA . LYS D 1 264 ? 36.789 140.609 64.979 1.00 37.22 261 LYS D CA 1
ATOM 9872 C C . LYS D 1 264 ? 37.753 140.136 66.042 1.00 36.33 261 LYS D C 1
ATOM 9873 O O . LYS D 1 264 ? 38.379 139.080 65.894 1.00 36.65 261 LYS D O 1
ATOM 9879 N N . ILE D 1 265 ? 37.837 140.907 67.127 1.00 34.61 262 ILE D N 1
ATOM 9880 C CA . ILE D 1 265 ? 38.901 140.743 68.105 1.00 32.82 262 ILE D CA 1
ATOM 9881 C C . ILE D 1 265 ? 38.551 139.769 69.253 1.00 30.94 262 ILE D C 1
ATOM 9882 O O . ILE D 1 265 ? 39.372 139.530 70.162 1.00 29.52 262 ILE D O 1
ATOM 9887 N N . GLY D 1 266 ? 37.347 139.201 69.211 1.00 28.73 263 GLY D N 1
ATOM 9888 C CA . GLY D 1 266 ? 36.933 138.236 70.232 1.00 27.74 263 GLY D CA 1
ATOM 9889 C C . GLY D 1 266 ? 36.685 138.977 71.530 1.00 26.16 263 GLY D C 1
ATOM 9890 O O . GLY D 1 266 ? 36.300 140.132 71.495 1.00 25.47 263 GLY D O 1
ATOM 9891 N N . LEU D 1 267 ? 36.916 138.321 72.666 1.00 24.96 264 LEU D N 1
ATOM 9892 C CA . LEU D 1 267 ? 36.801 138.992 73.966 1.00 24.15 264 LEU D CA 1
ATOM 9893 C C . LEU D 1 267 ? 37.964 139.948 74.192 1.00 23.33 264 LEU D C 1
ATOM 9894 O O . LEU D 1 267 ? 39.120 139.510 74.274 1.00 22.99 264 LEU D O 1
ATOM 9899 N N . PRO D 1 268 ? 37.679 141.255 74.316 1.00 22.34 265 PRO D N 1
ATOM 9900 C CA . PRO D 1 268 ? 38.731 142.169 74.676 1.00 22.24 265 PRO D CA 1
ATOM 9901 C C . PRO D 1 268 ? 38.934 142.123 76.183 1.00 21.75 265 PRO D C 1
ATOM 9902 O O . PRO D 1 268 ? 37.950 142.189 76.937 1.00 22.12 265 PRO D O 1
ATOM 9906 N N . ILE D 1 269 ? 40.179 141.978 76.615 1.00 20.99 266 ILE D N 1
ATOM 9907 C CA . ILE D 1 269 ? 40.503 142.005 78.042 1.00 20.81 266 ILE D CA 1
ATOM 9908 C C . ILE D 1 269 ? 41.396 143.223 78.287 1.00 20.21 266 ILE D C 1
ATOM 9909 O O . ILE D 1 269 ? 42.520 143.304 77.797 1.00 20.56 266 ILE D O 1
ATOM 9914 N N . LEU D 1 270 ? 40.893 144.172 79.062 1.00 20.20 267 LEU D N 1
ATOM 9915 C CA . LEU D 1 270 ? 41.668 145.348 79.435 1.00 20.16 267 LEU D CA 1
ATOM 9916 C C . LEU D 1 270 ? 42.661 145.034 80.546 1.00 20.42 267 LEU D C 1
ATOM 9917 O O . LEU D 1 270 ? 42.295 144.618 81.647 1.00 20.10 267 LEU D O 1
ATOM 9922 N N . CYS D 1 271 ? 43.948 145.161 80.216 1.00 20.65 268 CYS D N 1
ATOM 9923 C CA . CYS D 1 271 ? 45.017 144.840 81.151 1.00 20.92 268 CYS D CA 1
ATOM 9924 C C . CYS D 1 271 ? 45.643 146.102 81.729 1.00 21.50 268 CYS D C 1
ATOM 9925 O O . CYS D 1 271 ? 46.208 146.928 81.001 1.00 22.82 268 CYS D O 1
ATOM 9928 N N . VAL D 1 272 ? 45.572 146.222 83.045 1.00 20.18 269 VAL D N 1
ATOM 9929 C CA . VAL D 1 272 ? 45.979 147.461 83.725 1.00 21.06 269 VAL D CA 1
ATOM 9930 C C . VAL D 1 272 ? 46.943 147.041 84.835 1.00 21.19 269 VAL D C 1
ATOM 9931 O O . VAL D 1 272 ? 46.720 146.008 85.474 1.00 20.17 269 VAL D O 1
ATOM 9935 N N . GLY D 1 273 ? 48.047 147.793 84.970 1.00 21.50 270 GLY D N 1
ATOM 9936 C CA . GLY D 1 273 ? 49.004 147.635 86.057 1.00 21.90 270 GLY D CA 1
ATOM 9937 C C . GLY D 1 273 ? 50.406 147.210 85.621 1.00 23.05 270 GLY D C 1
ATOM 9938 O O . GLY D 1 273 ? 50.614 146.681 84.529 1.00 23.56 270 GLY D O 1
ATOM 9939 N N . SER D 1 274 ? 51.366 147.421 86.512 1.00 22.81 271 SER D N 1
ATOM 9940 C CA . SER D 1 274 ? 52.792 147.304 86.186 1.00 22.99 271 SER D CA 1
ATOM 9941 C C . SER D 1 274 ? 53.211 145.884 85.794 1.00 22.82 271 SER D C 1
ATOM 9942 O O . SER D 1 274 ? 54.112 145.723 84.984 1.00 23.19 271 SER D O 1
ATOM 9945 N N . VAL D 1 275 ? 52.545 144.860 86.338 1.00 22.81 272 VAL D N 1
ATOM 9946 C CA . VAL D 1 275 ? 52.973 143.484 86.061 1.00 23.07 272 VAL D CA 1
ATOM 9947 C C . VAL D 1 275 ? 52.849 143.150 84.547 1.00 22.93 272 VAL D C 1
ATOM 9948 O O . VAL D 1 275 ? 53.627 142.343 84.007 1.00 22.63 272 VAL D O 1
ATOM 9952 N N . TRP D 1 276 ? 51.896 143.764 83.856 1.00 22.59 273 TRP D N 1
ATOM 9953 C CA . TRP D 1 276 ? 51.763 143.503 82.392 1.00 22.87 273 TRP D CA 1
ATOM 9954 C C . TRP D 1 276 ? 52.955 143.893 81.542 1.00 23.02 273 TRP D C 1
ATOM 9955 O O . TRP D 1 276 ? 53.034 143.463 80.405 1.00 21.53 273 TRP D O 1
ATOM 9966 N N . LYS D 1 277 ? 53.859 144.729 82.061 1.00 24.02 274 LYS D N 1
ATOM 9967 C CA . LYS D 1 277 ? 55.147 144.986 81.349 1.00 25.29 274 LYS D CA 1
ATOM 9968 C C . LYS D 1 277 ? 55.962 143.703 81.175 1.00 24.43 274 LYS D C 1
ATOM 9969 O O . LYS D 1 277 ? 56.750 143.612 80.259 1.00 23.13 274 LYS D O 1
ATOM 9975 N N . SER D 1 278 ? 55.766 142.734 82.075 1.00 23.67 275 SER D N 1
ATOM 9976 C CA . SER D 1 278 ? 56.367 141.396 81.974 1.00 23.46 275 SER D CA 1
ATOM 9977 C C . SER D 1 278 ? 55.431 140.378 81.318 1.00 23.09 275 SER D C 1
ATOM 9978 O O . SER D 1 278 ? 55.524 139.183 81.590 1.00 23.39 275 SER D O 1
ATOM 9981 N N . TRP D 1 279 ? 54.573 140.833 80.395 1.00 23.20 276 TRP D N 1
ATOM 9982 C CA . TRP D 1 279 ? 53.727 139.927 79.599 1.00 22.59 276 TRP D CA 1
ATOM 9983 C C . TRP D 1 279 ? 54.466 138.690 79.068 1.00 22.35 276 TRP D C 1
ATOM 9984 O O . TRP D 1 279 ? 53.969 137.566 79.173 1.00 21.35 276 TRP D O 1
ATOM 9995 N N . GLU D 1 280 ? 55.636 138.876 78.464 1.00 22.40 277 GLU D N 1
ATOM 9996 C CA . GLU D 1 280 ? 56.342 137.715 77.905 1.00 22.17 277 GLU D CA 1
ATOM 9997 C C . GLU D 1 280 ? 56.692 136.644 78.933 1.00 21.16 277 GLU D C 1
ATOM 9998 O O . GLU D 1 280 ? 56.760 135.455 78.596 1.00 21.92 277 GLU D O 1
ATOM 10004 N N . LEU D 1 281 ? 56.936 137.047 80.178 1.00 20.94 278 LEU D N 1
ATOM 10005 C CA . LEU D 1 281 ? 57.146 136.086 81.276 1.00 20.81 278 LEU D CA 1
ATOM 10006 C C . LEU D 1 281 ? 55.850 135.420 81.799 1.00 21.13 278 LEU D C 1
ATOM 10007 O O . LEU D 1 281 ? 55.899 134.332 82.423 1.00 21.30 278 LEU D O 1
ATOM 10012 N N . LEU D 1 282 ? 54.722 136.100 81.603 1.00 20.39 279 LEU D N 1
ATOM 10013 C CA . LEU D 1 282 ? 53.390 135.603 81.998 1.00 20.60 279 LEU D CA 1
ATOM 10014 C C . LEU D 1 282 ? 52.701 134.715 80.954 1.00 20.84 279 LEU D C 1
ATOM 10015 O O . LEU D 1 282 ? 51.828 133.892 81.280 1.00 20.03 279 LEU D O 1
ATOM 10020 N N . LYS D 1 283 ? 53.091 134.905 79.695 1.00 21.28 280 LYS D N 1
ATOM 10021 C CA . LYS D 1 283 ? 52.309 134.450 78.581 1.00 22.03 280 LYS D CA 1
ATOM 10022 C C . LYS D 1 283 ? 51.972 132.953 78.594 1.00 21.61 280 LYS D C 1
ATOM 10023 O O . LYS D 1 283 ? 50.799 132.588 78.517 1.00 20.66 280 LYS D O 1
ATOM 10029 N N . GLU D 1 284 ? 52.987 132.095 78.706 1.00 22.73 281 GLU D N 1
ATOM 10030 C CA . GLU D 1 284 ? 52.777 130.638 78.654 1.00 23.10 281 GLU D CA 1
ATOM 10031 C C . GLU D 1 284 ? 51.764 130.149 79.703 1.00 22.06 281 GLU D C 1
ATOM 10032 O O . GLU D 1 284 ? 50.886 129.338 79.402 1.00 21.60 281 GLU D O 1
ATOM 10038 N N . GLY D 1 285 ? 51.910 130.597 80.946 1.00 20.91 282 GLY D N 1
ATOM 10039 C CA . GLY D 1 285 ? 50.993 130.185 81.996 1.00 21.18 282 GLY D CA 1
ATOM 10040 C C . GLY D 1 285 ? 49.604 130.805 81.812 1.00 20.56 282 GLY D C 1
ATOM 10041 O O . GLY D 1 285 ? 48.588 130.175 82.119 1.00 20.83 282 GLY D O 1
ATOM 10042 N N . PHE D 1 286 ? 49.550 132.038 81.329 1.00 20.80 283 PHE D N 1
ATOM 10043 C CA . PHE D 1 286 ? 48.249 132.690 81.061 1.00 21.46 283 PHE D CA 1
ATOM 10044 C C . PHE D 1 286 ? 47.450 131.876 80.027 1.00 22.41 283 PHE D C 1
ATOM 10045 O O . PHE D 1 286 ? 46.258 131.590 80.213 1.00 21.61 283 PHE D O 1
ATOM 10053 N N . LEU D 1 287 ? 48.123 131.494 78.943 1.00 22.54 284 LEU D N 1
ATOM 10054 C CA . LEU D 1 287 ? 47.473 130.736 77.855 1.00 23.73 284 LEU D CA 1
ATOM 10055 C C . LEU D 1 287 ? 47.053 129.327 78.305 1.00 24.60 284 LEU D C 1
ATOM 10056 O O . LEU D 1 287 ? 45.985 128.845 77.943 1.00 25.04 284 LEU D O 1
ATOM 10061 N N . LEU D 1 288 ? 47.906 128.659 79.061 1.00 25.13 285 LEU D N 1
ATOM 10062 C CA . LEU D 1 288 ? 47.574 127.330 79.605 1.00 25.48 285 LEU D CA 1
ATOM 10063 C C . LEU D 1 288 ? 46.307 127.383 80.442 1.00 24.85 285 LEU D C 1
ATOM 10064 O O . LEU D 1 288 ? 45.452 126.532 80.317 1.00 24.23 285 LEU D O 1
ATOM 10069 N N . ALA D 1 289 ? 46.195 128.402 81.295 1.00 24.63 286 ALA D N 1
ATOM 10070 C CA . ALA D 1 289 ? 45.046 128.531 82.178 1.00 25.50 286 ALA D CA 1
ATOM 10071 C C . ALA D 1 289 ? 43.754 128.779 81.395 1.00 25.40 286 ALA D C 1
ATOM 10072 O O . ALA D 1 289 ? 42.709 128.181 81.694 1.00 24.06 286 ALA D O 1
ATOM 10074 N N . LEU D 1 290 ? 43.814 129.687 80.433 1.00 26.62 287 LEU D N 1
ATOM 10075 C CA . LEU D 1 290 ? 42.662 129.985 79.578 1.00 28.29 287 LEU D CA 1
ATOM 10076 C C . LEU D 1 290 ? 42.195 128.800 78.764 1.00 29.11 287 LEU D C 1
ATOM 10077 O O . LEU D 1 290 ? 40.994 128.540 78.659 1.00 28.97 287 LEU D O 1
ATOM 10082 N N . THR D 1 291 ? 43.147 128.104 78.156 1.00 30.25 288 THR D N 1
ATOM 10083 C CA . THR D 1 291 ? 42.829 126.989 77.272 1.00 31.28 288 THR D CA 1
ATOM 10084 C C . THR D 1 291 ? 42.284 125.800 78.056 1.00 31.64 288 THR D C 1
ATOM 10085 O O . THR D 1 291 ? 41.345 125.150 77.608 1.00 32.32 288 THR D O 1
ATOM 10089 N N . GLN D 1 292 ? 42.877 125.491 79.208 1.00 32.20 289 GLN D N 1
ATOM 10090 C CA . GLN D 1 292 ? 42.309 124.483 80.099 1.00 33.11 289 GLN D CA 1
ATOM 10091 C C . GLN D 1 292 ? 40.906 124.894 80.595 1.00 33.41 289 GLN D C 1
ATOM 10092 O O . GLN D 1 292 ? 39.987 124.087 80.622 1.00 32.46 289 GLN D O 1
ATOM 10098 N N . GLY D 1 293 ? 40.739 126.151 80.996 1.00 34.32 290 GLY D N 1
ATOM 10099 C CA . GLY D 1 293 ? 39.460 126.585 81.569 1.00 35.82 290 GLY D CA 1
ATOM 10100 C C . GLY D 1 293 ? 38.304 126.453 80.593 1.00 37.03 290 GLY D C 1
ATOM 10101 O O . GLY D 1 293 ? 37.177 126.077 80.967 1.00 37.37 290 GLY D O 1
ATOM 10102 N N . ARG D 1 294 ? 38.572 126.753 79.328 1.00 38.48 291 ARG D N 1
ATOM 10103 C CA . ARG D 1 294 ? 37.515 126.756 78.345 1.00 39.40 291 ARG D CA 1
ATOM 10104 C C . ARG D 1 294 ? 37.206 125.349 77.841 1.00 40.20 291 ARG D C 1
ATOM 10105 O O . ARG D 1 294 ? 36.104 125.109 77.334 1.00 40.58 291 ARG D O 1
ATOM 10113 N N . GLU D 1 295 ? 38.156 124.424 78.006 1.00 40.74 292 GLU D N 1
ATOM 10114 C CA . GLU D 1 295 ? 37.938 122.998 77.676 1.00 41.62 292 GLU D CA 1
ATOM 10115 C C . GLU D 1 295 ? 36.866 122.328 78.519 1.00 42.52 292 GLU D C 1
ATOM 10116 O O . GLU D 1 295 ? 36.261 121.349 78.092 1.00 42.82 292 GLU D O 1
ATOM 10122 N N . ILE D 1 296 ? 36.648 122.833 79.724 1.00 44.01 293 ILE D N 1
ATOM 10123 C CA . ILE D 1 296 ? 35.508 122.403 80.531 1.00 44.46 293 ILE D CA 1
ATOM 10124 C C . ILE D 1 296 ? 34.219 122.914 79.890 1.00 45.15 293 ILE D C 1
ATOM 10125 O O . ILE D 1 296 ? 33.747 122.343 78.906 1.00 45.94 293 ILE D O 1
ATOM 10130 N N . PHE D 1 302 ? 33.424 131.393 72.986 1.00 38.86 299 PHE D N 1
ATOM 10131 C CA . PHE D 1 302 ? 34.704 132.029 73.314 1.00 37.89 299 PHE D CA 1
ATOM 10132 C C . PHE D 1 302 ? 35.848 131.523 72.409 1.00 37.55 299 PHE D C 1
ATOM 10133 O O . PHE D 1 302 ? 36.600 130.620 72.774 1.00 38.43 299 PHE D O 1
ATOM 10141 N N . SER D 1 303 ? 35.983 132.140 71.238 1.00 35.26 300 SER D N 1
ATOM 10142 C CA . SER D 1 303 ? 36.821 131.617 70.150 1.00 34.15 300 SER D CA 1
ATOM 10143 C C . SER D 1 303 ? 38.217 132.215 70.078 1.00 31.87 300 SER D C 1
ATOM 10144 O O . SER D 1 303 ? 39.153 131.598 69.547 1.00 29.65 300 SER D O 1
ATOM 10147 N N . SER D 1 304 ? 38.331 133.457 70.562 1.00 29.28 301 SER D N 1
ATOM 10148 C CA . SER D 1 304 ? 39.560 134.205 70.509 1.00 28.27 301 SER D CA 1
ATOM 10149 C C . SER D 1 304 ? 39.462 135.319 71.554 1.00 26.01 301 SER D C 1
ATOM 10150 O O . SER D 1 304 ? 38.375 135.612 72.045 1.00 25.25 301 SER D O 1
ATOM 10153 N N . PHE D 1 305 ? 40.596 135.898 71.890 1.00 24.95 302 PHE D N 1
ATOM 10154 C CA . PHE D 1 305 ? 40.636 137.113 72.724 1.00 24.56 302 PHE D CA 1
ATOM 10155 C C . PHE D 1 305 ? 41.710 138.080 72.241 1.00 23.84 302 PHE D C 1
ATOM 10156 O O . PHE D 1 305 ? 42.613 137.725 71.474 1.00 23.48 302 PHE D O 1
ATOM 10164 N N . THR D 1 306 ? 41.625 139.320 72.732 1.00 24.13 303 THR D N 1
ATOM 10165 C CA . THR D 1 306 ? 42.588 140.357 72.442 1.00 23.46 303 THR D CA 1
ATOM 10166 C C . THR D 1 306 ? 42.870 141.111 73.745 1.00 23.07 303 THR D C 1
ATOM 10167 O O . THR D 1 306 ? 41.946 141.565 74.375 1.00 22.51 303 THR D O 1
ATOM 10171 N N . LEU D 1 307 ? 44.146 141.186 74.131 1.00 22.55 304 LEU D N 1
ATOM 10172 C CA . LEU D 1 307 ? 44.575 141.920 75.316 1.00 22.71 304 LEU D CA 1
ATOM 10173 C C . LEU D 1 307 ? 44.802 143.359 74.922 1.00 22.93 304 LEU D C 1
ATOM 10174 O O . LEU D 1 307 ? 45.511 143.623 73.960 1.00 23.51 304 LEU D O 1
ATOM 10179 N N . MET D 1 308 ? 44.212 144.273 75.679 1.00 23.77 305 MET D N 1
ATOM 10180 C CA . MET D 1 308 ? 44.283 145.713 75.412 1.00 23.81 305 MET D CA 1
ATOM 10181 C C . MET D 1 308 ? 45.002 146.398 76.544 1.00 23.81 305 MET D C 1
ATOM 10182 O O . MET D 1 308 ? 44.967 145.924 77.679 1.00 22.38 305 MET D O 1
ATOM 10187 N N . LYS D 1 309 ? 45.594 147.557 76.248 1.00 24.05 306 LYS D N 1
ATOM 10188 C CA . LYS D 1 309 ? 46.200 148.398 77.264 1.00 24.25 306 LYS D CA 1
ATOM 10189 C C . LYS D 1 309 ? 45.726 149.833 77.063 1.00 23.69 306 LYS D C 1
ATOM 10190 O O . LYS D 1 309 ? 45.359 150.218 75.950 1.00 22.25 306 LYS D O 1
ATOM 10196 N N . LEU D 1 310 ? 45.710 150.591 78.159 1.00 24.25 307 LEU D N 1
ATOM 10197 C CA . LEU D 1 310 ? 45.266 151.993 78.146 1.00 25.15 307 LEU D CA 1
ATOM 10198 C C . LEU D 1 310 ? 46.347 152.916 77.597 1.00 26.43 307 LEU D C 1
ATOM 10199 O O . LEU D 1 310 ? 47.536 152.733 77.872 1.00 27.14 307 LEU D O 1
ATOM 10204 N N . ARG D 1 311 ? 45.921 153.920 76.824 1.00 27.39 308 ARG D N 1
ATOM 10205 C CA . ARG D 1 311 ? 46.816 154.970 76.331 1.00 28.11 308 ARG D CA 1
ATOM 10206 C C . ARG D 1 311 ? 46.673 156.275 77.113 1.00 27.57 308 ARG D C 1
ATOM 10207 O O . ARG D 1 311 ? 47.476 157.177 76.932 1.00 27.45 308 ARG D O 1
ATOM 10215 N N . HIS D 1 312 ? 45.665 156.365 77.979 1.00 26.75 309 HIS D N 1
ATOM 10216 C CA . HIS D 1 312 ? 45.534 157.475 78.944 1.00 26.91 309 HIS D CA 1
ATOM 10217 C C . HIS D 1 312 ? 45.257 156.920 80.319 1.00 25.56 309 HIS D C 1
ATOM 10218 O O . HIS D 1 312 ? 44.866 155.780 80.451 1.00 25.53 309 HIS D O 1
ATOM 10225 N N . SER D 1 313 ? 45.452 157.748 81.338 1.00 23.74 310 SER D N 1
ATOM 10226 C CA . SER D 1 313 ? 45.213 157.368 82.704 1.00 23.26 310 SER D CA 1
ATOM 10227 C C . SER D 1 313 ? 43.769 156.922 82.890 1.00 22.75 310 SER D C 1
ATOM 10228 O O . SER D 1 313 ? 42.876 157.495 82.294 1.00 21.88 310 SER D O 1
ATOM 10231 N N . SER D 1 314 ? 43.553 155.903 83.715 1.00 22.13 311 SER D N 1
ATOM 10232 C CA . SER D 1 314 ? 42.233 155.565 84.230 1.00 22.28 311 SER D CA 1
ATOM 10233 C C . SER D 1 314 ? 41.445 156.743 84.850 1.00 21.88 311 SER D C 1
ATOM 10234 O O . SER D 1 314 ? 40.214 156.694 84.950 1.00 22.05 311 SER D O 1
ATOM 10237 N N . ALA D 1 315 ? 42.152 157.775 85.306 1.00 21.96 312 ALA D N 1
ATOM 10238 C CA . ALA D 1 315 ? 41.491 158.967 85.810 1.00 22.03 312 ALA D CA 1
ATOM 10239 C C . ALA D 1 315 ? 40.605 159.635 84.754 1.00 22.70 312 ALA D C 1
ATOM 10240 O O . ALA D 1 315 ? 39.723 160.404 85.097 1.00 23.33 312 ALA D O 1
ATOM 10242 N N . LEU D 1 316 ? 40.874 159.382 83.467 1.00 22.86 313 LEU D N 1
ATOM 10243 C CA . LEU D 1 316 ? 40.047 159.925 82.406 1.00 22.50 313 LEU D CA 1
ATOM 10244 C C . LEU D 1 316 ? 38.643 159.319 82.481 1.00 21.39 313 LEU D C 1
ATOM 10245 O O . LEU D 1 316 ? 37.643 160.031 82.460 1.00 21.09 313 LEU D O 1
ATOM 10250 N N . GLY D 1 317 ? 38.569 157.993 82.605 1.00 22.03 314 GLY D N 1
ATOM 10251 C CA . GLY D 1 317 ? 37.290 157.328 82.871 1.00 21.86 314 GLY D CA 1
ATOM 10252 C C . GLY D 1 317 ? 36.641 157.770 84.169 1.00 21.85 314 GLY D C 1
ATOM 10253 O O . GLY D 1 317 ? 35.414 157.912 84.249 1.00 22.48 314 GLY D O 1
ATOM 10254 N N . GLY D 1 318 ? 37.447 157.979 85.209 1.00 21.90 315 GLY D N 1
ATOM 10255 C CA . GLY D 1 318 ? 36.943 158.541 86.474 1.00 21.21 315 GLY D CA 1
ATOM 10256 C C . GLY D 1 318 ? 36.261 159.885 86.264 1.00 20.98 315 GLY D C 1
ATOM 10257 O O . GLY D 1 318 ? 35.148 160.120 86.755 1.00 20.16 315 GLY D O 1
ATOM 10258 N N . ALA D 1 319 ? 36.894 160.723 85.454 1.00 21.54 316 ALA D N 1
ATOM 10259 C CA . ALA D 1 319 ? 36.367 162.067 85.129 1.00 21.09 316 ALA D CA 1
ATOM 10260 C C . ALA D 1 319 ? 35.058 161.950 84.340 1.00 21.21 316 ALA D C 1
ATOM 10261 O O . ALA D 1 319 ? 34.117 162.686 84.582 1.00 21.13 316 ALA D O 1
ATOM 10263 N N . SER D 1 320 ? 34.989 160.977 83.430 1.00 21.50 317 SER D N 1
ATOM 10264 C CA . SER D 1 320 ? 33.775 160.698 82.653 1.00 21.27 317 SER D CA 1
ATOM 10265 C C . SER D 1 320 ? 32.576 160.262 83.543 1.00 20.90 317 SER D C 1
ATOM 10266 O O . SER D 1 320 ? 31.442 160.765 83.406 1.00 21.32 317 SER D O 1
ATOM 10269 N N . LEU D 1 321 ? 32.839 159.324 84.445 1.00 19.63 318 LEU D N 1
ATOM 10270 C CA . LEU D 1 321 ? 31.858 158.877 85.432 1.00 20.44 318 LEU D CA 1
ATOM 10271 C C . LEU D 1 321 ? 31.415 160.010 86.358 1.00 20.59 318 LEU D C 1
ATOM 10272 O O . LEU D 1 321 ? 30.208 160.171 86.672 1.00 20.28 318 LEU D O 1
ATOM 10277 N N . GLY D 1 322 ? 32.382 160.789 86.815 1.00 21.25 319 GLY D N 1
ATOM 10278 C CA . GLY D 1 322 ? 32.110 161.987 87.648 1.00 20.99 319 GLY D CA 1
ATOM 10279 C C . GLY D 1 322 ? 31.214 163.032 87.006 1.00 21.63 319 GLY D C 1
ATOM 10280 O O . GLY D 1 322 ? 30.303 163.600 87.653 1.00 22.55 319 GLY D O 1
ATOM 10281 N N . ALA D 1 323 ? 31.433 163.261 85.714 1.00 21.76 320 ALA D N 1
ATOM 10282 C CA . ALA D 1 323 ? 30.581 164.139 84.936 1.00 21.22 320 ALA D CA 1
ATOM 10283 C C . ALA D 1 323 ? 29.154 163.595 84.782 1.00 21.51 320 ALA D C 1
ATOM 10284 O O . ALA D 1 323 ? 28.193 164.338 84.918 1.00 20.63 320 ALA D O 1
ATOM 10286 N N . ARG D 1 324 ? 29.020 162.299 84.456 1.00 21.74 321 ARG D N 1
ATOM 10287 C CA . ARG D 1 324 ? 27.724 161.663 84.267 1.00 21.65 321 ARG D CA 1
ATOM 10288 C C . ARG D 1 324 ? 26.908 161.731 85.538 1.00 20.79 321 ARG D C 1
ATOM 10289 O O . ARG D 1 324 ? 25.670 161.922 85.523 1.00 21.25 321 ARG D O 1
ATOM 10297 N N . HIS D 1 325 ? 27.611 161.604 86.660 1.00 20.80 322 HIS D N 1
ATOM 10298 C CA . HIS D 1 325 ? 27.037 161.767 87.996 1.00 20.93 322 HIS D CA 1
ATOM 10299 C C . HIS D 1 325 ? 26.224 163.050 88.199 1.00 19.54 322 HIS D C 1
ATOM 10300 O O . HIS D 1 325 ? 25.351 163.084 89.046 1.00 18.21 322 HIS D O 1
ATOM 10307 N N . ILE D 1 326 ? 26.543 164.099 87.455 1.00 19.71 323 ILE D N 1
ATOM 10308 C CA . ILE D 1 326 ? 25.799 165.353 87.554 1.00 19.89 323 ILE D CA 1
ATOM 10309 C C . ILE D 1 326 ? 25.036 165.718 86.250 1.00 19.91 323 ILE D C 1
ATOM 10310 O O . ILE D 1 326 ? 24.461 166.821 86.118 1.00 19.31 323 ILE D O 1
ATOM 10315 N N . GLY D 1 327 ? 24.980 164.767 85.321 1.00 19.52 324 GLY D N 1
ATOM 10316 C CA . GLY D 1 327 ? 24.194 164.927 84.098 1.00 19.36 324 GLY D CA 1
ATOM 10317 C C . GLY D 1 327 ? 24.900 165.355 82.831 1.00 18.85 324 GLY D C 1
ATOM 10318 O O . GLY D 1 327 ? 24.249 165.600 81.824 1.00 18.03 324 GLY D O 1
ATOM 10319 N N . HIS D 1 328 ? 26.230 165.403 82.851 1.00 19.60 325 HIS D N 1
ATOM 10320 C CA . HIS D 1 328 ? 27.029 165.886 81.707 1.00 20.33 325 HIS D CA 1
ATOM 10321 C C . HIS D 1 328 ? 27.696 164.735 80.981 1.00 20.80 325 HIS D C 1
ATOM 10322 O O . HIS D 1 328 ? 28.321 163.903 81.604 1.00 19.65 325 HIS D O 1
ATOM 10329 N N . LEU D 1 329 ? 27.545 164.699 79.673 1.00 21.12 326 LEU D N 1
ATOM 10330 C CA . LEU D 1 329 ? 28.265 163.779 78.842 1.00 21.99 326 LEU D CA 1
ATOM 10331 C C . LEU D 1 329 ? 29.652 164.343 78.542 1.00 22.12 326 LEU D C 1
ATOM 10332 O O . LEU D 1 329 ? 29.786 165.306 77.770 1.00 21.63 326 LEU D O 1
ATOM 10337 N N . LEU D 1 330 ? 30.679 163.748 79.133 1.00 21.92 327 LEU D N 1
ATOM 10338 C CA . LEU D 1 330 ? 32.061 164.158 78.860 1.00 22.57 327 LEU D CA 1
ATOM 10339 C C . LEU D 1 330 ? 32.465 163.509 77.542 1.00 22.04 327 LEU D C 1
ATOM 10340 O O . LEU D 1 330 ? 32.475 162.264 77.435 1.00 22.31 327 LEU D O 1
ATOM 10345 N N . PRO D 1 331 ? 32.782 164.316 76.524 1.00 22.92 328 PRO D N 1
ATOM 10346 C CA . PRO D 1 331 ? 33.233 163.711 75.256 1.00 23.35 328 PRO D CA 1
ATOM 10347 C C . PRO D 1 331 ? 34.502 162.836 75.426 1.00 24.26 328 PRO D C 1
ATOM 10348 O O . PRO D 1 331 ? 35.477 163.268 76.055 1.00 24.19 328 PRO D O 1
ATOM 10352 N N . MET D 1 332 ? 34.460 161.613 74.874 1.00 24.50 329 MET D N 1
ATOM 10353 C CA . MET D 1 332 ? 35.541 160.616 75.007 1.00 25.42 329 MET D CA 1
ATOM 10354 C C . MET D 1 332 ? 35.933 160.060 73.625 1.00 26.27 329 MET D C 1
ATOM 10355 O O . MET D 1 332 ? 35.066 159.818 72.780 1.00 27.27 329 MET D O 1
ATOM 10360 N N . ASP D 1 333 ? 37.235 159.876 73.399 1.00 27.08 330 ASP D N 1
ATOM 10361 C CA . ASP D 1 333 ? 37.735 159.305 72.154 1.00 27.05 330 ASP D CA 1
ATOM 10362 C C . ASP D 1 333 ? 38.192 157.902 72.478 1.00 27.16 330 ASP D C 1
ATOM 10363 O O . ASP D 1 333 ? 39.386 157.634 72.678 1.00 27.74 330 ASP D O 1
ATOM 10368 N N . TYR D 1 334 ? 37.231 156.999 72.547 1.00 26.65 331 TYR D N 1
ATOM 10369 C CA . TYR D 1 334 ? 37.504 155.642 73.039 1.00 26.63 331 TYR D CA 1
ATOM 10370 C C . TYR D 1 334 ? 38.550 154.897 72.179 1.00 27.13 331 TYR D C 1
ATOM 10371 O O . TYR D 1 334 ? 39.336 154.107 72.694 1.00 26.99 331 TYR D O 1
ATOM 10380 N N . SER D 1 335 ? 38.576 155.187 70.880 1.00 27.34 332 SER D N 1
ATOM 10381 C CA . SER D 1 335 ? 39.542 154.580 69.974 1.00 27.73 332 SER D CA 1
ATOM 10382 C C . SER D 1 335 ? 40.963 154.965 70.312 1.00 27.64 332 SER D C 1
ATOM 10383 O O . SER D 1 335 ? 41.883 154.144 70.168 1.00 28.39 332 SER D O 1
ATOM 10386 N N . ALA D 1 336 ? 41.142 156.196 70.775 1.00 27.14 333 ALA D N 1
ATOM 10387 C CA . ALA D 1 336 ? 42.457 156.690 71.178 1.00 27.14 333 ALA D CA 1
ATOM 10388 C C . ALA D 1 336 ? 42.865 156.221 72.575 1.00 26.80 333 ALA D C 1
ATOM 10389 O O . ALA D 1 336 ? 44.036 156.246 72.914 1.00 26.44 333 ALA D O 1
ATOM 10391 N N . ASN D 1 337 ? 41.903 155.816 73.387 1.00 25.98 334 ASN D N 1
ATOM 10392 C CA . ASN D 1 337 ? 42.168 155.562 74.807 1.00 25.83 334 ASN D CA 1
ATOM 10393 C C . ASN D 1 337 ? 42.741 154.190 75.114 1.00 25.71 334 ASN D C 1
ATOM 10394 O O . ASN D 1 337 ? 43.275 153.970 76.205 1.00 25.39 334 ASN D O 1
ATOM 10399 N N . ALA D 1 338 ? 42.644 153.272 74.158 1.00 25.20 335 ALA D N 1
ATOM 10400 C CA . ALA D 1 338 ? 43.162 151.913 74.343 1.00 25.39 335 ALA D CA 1
ATOM 10401 C C . ALA D 1 338 ? 43.673 151.304 73.031 1.00 24.92 335 ALA D C 1
ATOM 10402 O O . ALA D 1 338 ? 43.272 151.732 71.933 1.00 24.41 335 ALA D O 1
ATOM 10404 N N . ILE D 1 339 ? 44.597 150.338 73.137 1.00 24.45 336 ILE D N 1
ATOM 10405 C CA . ILE D 1 339 ? 45.135 149.681 71.954 1.00 24.25 336 ILE D CA 1
ATOM 10406 C C . ILE D 1 339 ? 45.441 148.208 72.243 1.00 23.79 336 ILE D C 1
ATOM 10407 O O . ILE D 1 339 ? 45.768 147.859 73.391 1.00 23.27 336 ILE D O 1
ATOM 10412 N N . ALA D 1 340 ? 45.297 147.356 71.225 1.00 22.92 337 ALA D N 1
ATOM 10413 C CA . ALA D 1 340 ? 45.599 145.932 71.357 1.00 23.18 337 ALA D CA 1
ATOM 10414 C C . ALA D 1 340 ? 47.107 145.724 71.443 1.00 23.02 337 ALA D C 1
ATOM 10415 O O . ALA D 1 340 ? 47.877 146.399 70.738 1.00 22.81 337 ALA D O 1
ATOM 10417 N N . PHE D 1 341 ? 47.545 144.815 72.299 1.00 22.71 338 PHE D N 1
ATOM 10418 C CA . PHE D 1 341 ? 48.960 144.423 72.295 1.00 22.92 338 PHE D CA 1
ATOM 10419 C C . PHE D 1 341 ? 49.180 142.930 72.084 1.00 23.17 338 PHE D C 1
ATOM 10420 O O . PHE D 1 341 ? 50.325 142.484 71.866 1.00 23.05 338 PHE D O 1
ATOM 10428 N N . TYR D 1 342 ? 48.099 142.154 72.077 1.00 22.77 339 TYR D N 1
ATOM 10429 C CA . TYR D 1 342 ? 48.203 140.701 71.826 1.00 22.61 339 TYR D CA 1
ATOM 10430 C C . TYR D 1 342 ? 46.865 140.139 71.441 1.00 22.87 339 TYR D C 1
ATOM 10431 O O . TYR D 1 342 ? 45.831 140.577 71.949 1.00 23.13 339 TYR D O 1
ATOM 10440 N N . SER D 1 343 ? 46.888 139.132 70.570 1.00 22.58 340 SER D N 1
ATOM 10441 C CA . SER D 1 343 ? 45.681 138.502 70.119 1.00 22.72 340 SER D CA 1
ATOM 10442 C C . SER D 1 343 ? 45.944 136.987 69.916 1.00 22.38 340 SER D C 1
ATOM 10443 O O . SER D 1 343 ? 47.045 136.588 69.535 1.00 20.22 340 SER D O 1
ATOM 10446 N N . TYR D 1 344 ? 44.930 136.165 70.186 1.00 22.62 341 TYR D N 1
ATOM 10447 C CA . TYR D 1 344 ? 45.060 134.699 70.089 1.00 22.53 341 TYR D CA 1
ATOM 10448 C C . TYR D 1 344 ? 43.712 134.090 69.714 1.00 22.40 341 TYR D C 1
ATOM 10449 O O . TYR D 1 344 ? 42.681 134.496 70.249 1.00 21.66 341 TYR D O 1
ATOM 10458 N N . THR D 1 345 ? 43.742 133.137 68.779 1.00 21.47 342 THR D N 1
ATOM 10459 C CA . THR D 1 345 ? 42.579 132.352 68.374 1.00 21.64 342 THR D CA 1
ATOM 10460 C C . THR D 1 345 ? 42.848 130.900 68.734 1.00 21.95 342 THR D C 1
ATOM 10461 O O . THR D 1 345 ? 43.874 130.337 68.321 1.00 21.42 342 THR D O 1
ATOM 10465 N N . PHE D 1 346 ? 41.935 130.306 69.502 1.00 22.39 343 PHE D N 1
ATOM 10466 C CA . PHE D 1 346 ? 42.094 128.955 70.002 1.00 22.96 343 PHE D CA 1
ATOM 10467 C C . PHE D 1 346 ? 41.971 127.927 68.880 1.00 23.71 343 PHE D C 1
ATOM 10468 O O . PHE D 1 346 ? 41.253 128.125 67.879 1.00 22.71 343 PHE D O 1
ATOM 10476 N N . SER D 1 347 ? 42.686 126.830 69.066 1.00 24.48 344 SER D N 1
ATOM 10477 C CA . SER D 1 347 ? 42.530 125.655 68.231 1.00 26.50 344 SER D CA 1
ATOM 10478 C C . SER D 1 347 ? 41.488 124.761 68.902 1.00 28.02 344 SER D C 1
ATOM 10479 O O . SER D 1 347 ? 41.191 124.903 70.110 1.00 29.87 344 SER D O 1
#

Secondary structure (DSSP, 8-state):
--SSS-EEEEEEE-TT-EEEEEEETTS-EEEEEEE----HHHH-HHHHHHHHHHHHHHHHHHHTPPTTPPBSEEEEEETTTT-HHHHHHHHHHHHHH-TTSBS-EEEEEHHHHHHHHH-SS-EEEEEESSSEEEEEE-TTS-EEEEE---TTT--TTSHHHHHHHHHHHHHHHHHTSS--SS--HHHHHHHHHHHT-SSHHHHHTTTTTT--HHHHHTTHHHHHHHHHTT-HHHHHHHHHHHHHHHHHHHHHGGGS-GGGG-STT-EEEEEESGGGGGHHHHHHHHHHHHHHH----S-SEEEEEEESS-THHHHHHHHHHTTT------HHHHEEEEEEEE--/-TTTS-EEEEEEE-SS-EEEEEEETTS-EEEEEEE----HHHH-HHHHHHHHHHHHHHHHHHHTPPTTPPBSEEEEEETTTT-HHHHHHHHHHHHHH-TTSBS-EEEEEHHHHHHHHH-SS-EEEEEESSSEEEEEE-TTS-EEEEE---TTT--TTSHHHHHHHHHHHHHHHHHTSS--SS--HHHHHHHHHHHT-SSHHHHHTTTTTT--HHHHHTTHHHHHHHHHTT-HHHHHHHHHHHHHHHHHHHHHGGGS-GGGG-STT-EEEEEESGGGGGHHHHHHHHHHHHHHHHH---EEEEEEESS-THHHHHHHHHHTTT------HHHHEEEEEEEE--/--SSS-EEEEEEE-SS-EEEEEEETTS-EEEEEEE----TTTS-HHHHHHHHHHHHHHHHHHHTPPTTPPBSEEEEEETTTT-HHHHHHHHHHHHHH-TTSBS-EEEEEHHHHHHHHH-SS-EEEEEESSSEEEEEE-SSS-EEEEE---TTT--TTSHHHHHHHHHHHHHHHHHTSS--SS--HHHHHHHHHHHT-SSHHHHHTTTTTT--HHHHHTTHHHHHHHHHTT-HHHHHHHHHHHHHHHHHHHHHGGGS-GGGG-STTSEEEEEESGGGGGHHHHHHHHHHHHHHH----SEEEEEEESS-THHHHHHHHHHTTT------HHHHEEEEEEEE--/-TTTS-EEEEEEE-TT-EEEEEEETTS-EEEEEEE----HHHH-HHHHHHHHHHHHHHHHHHHTPPTTPPBSEEEEEETTTT-HHHHHHHHHHHHHH-TTSBS-EEEEEHHHHHHHHH-SS-EEEEEESSSEEEEEE-TTS-EEEEE---TTT--TTSHHHHHHHHHHHHHHHHHTSS--SS--HHHHHHHHHHHT-SSHHHHHHHHTTT--HHHHHTTHHHHHHHHHTT-HHHHHHHHHHHHHHHHHHHHHGGGS-GGGG-SSS-EEEEEESGGGGGHHHHHHHHHHHHHHHHH---EEEEEEESS-THHHHHHHHHHTTT------HHHHEEEEEEEE--

B-factor: mean 28.19, std 7.08, range [15.06, 64.81]

Radius of gyration: 38.75 Å; Cα contacts (8 Å, |Δi|>4): 3153; chains: 4; bounding box: 56×127×126 Å

Organism: Homo sapiens (NCBI:txid9606)

CATH classification: 3.30.420.40 (+1 more: 3.30.420.40)